Protein 1YRO (pdb70)

Structure (mmCIF, N/CA/C/O backbone):
data_1YRO
#
_entry.id   1YRO
#
_cell.length_a   57.334
_cell.length_b   94.087
_cell.length_c   99.705
_cell.angle_alpha   90.00
_cell.angle_beta   101.64
_cell.angle_gamma   90.00
#
_symmetry.space_group_name_H-M   'P 1 21 1'
#
loop_
_entity.id
_entity.type
_entity.pdbx_description
1 polymer ALPHA-LACTALBUMIN
2 polymer BETA-1,4-GALACTOSYLTRANSFERASE
3 non-polymer 'CALCIUM ION'
4 non-polymer '2-(N-MORPHOLINO)-ETHANESULFONIC ACID'
5 non-polymer 'TETRAETHYLENE GLYCOL'
6 non-polymer "GALACTOSE-URIDINE-5'-DIPHOSPHATE"
7 non-polymer 'MANGANESE (II) ION'
8 non-polymer "URIDINE-5'-DIPHOSPHATE"
9 water water
#
loop_
_atom_site.group_PDB
_atom_site.id
_atom_site.type_symbol
_atom_site.label_atom_id
_atom_site.label_alt_id
_atom_site.label_comp_id
_atom_site.label_asym_id
_atom_site.label_entity_id
_atom_site.label_seq_id
_atom_site.pdbx_PDB_ins_code
_atom_site.Cartn_x
_atom_site.Cartn_y
_atom_site.Cartn_z
_atom_site.occupancy
_atom_site.B_iso_or_equiv
_atom_site.auth_seq_id
_atom_site.auth_comp_id
_atom_site.auth_asym_id
_atom_site.auth_atom_id
_atom_site.pdbx_PDB_model_num
ATOM 1 N N . THR A 1 1 ? 17.395 -9.871 12.066 1.00 31.14 1 THR A N 1
ATOM 2 C CA . THR A 1 1 ? 18.024 -8.520 12.128 1.00 30.97 1 THR A CA 1
ATOM 3 C C . THR A 1 1 ? 16.893 -7.503 12.093 1.00 31.24 1 THR A C 1
ATOM 4 O O . THR A 1 1 ? 15.975 -7.635 11.288 1.00 26.64 1 THR A O 1
ATOM 8 N N . GLU A 1 2 ? 16.949 -6.504 12.972 1.00 31.82 2 GLU A N 1
ATOM 9 C CA . GLU A 1 2 ? 15.913 -5.469 12.981 1.00 34.06 2 GLU A CA 1
ATOM 10 C C . GLU A 1 2 ? 16.298 -4.467 11.904 1.00 33.75 2 GLU A C 1
ATOM 11 O O . GLU A 1 2 ? 17.294 -3.769 12.029 1.00 34.84 2 GLU A O 1
ATOM 17 N N . LEU A 1 3 ? 15.528 -4.410 10.825 1.00 32.01 3 LEU A N 1
ATOM 18 C CA . LEU A 1 3 ? 15.847 -3.509 9.722 1.00 31.62 3 LEU A CA 1
ATOM 19 C C . LEU A 1 3 ? 15.265 -2.125 9.943 1.00 30.92 3 LEU A C 1
ATOM 20 O O . LEU A 1 3 ? 14.550 -1.897 10.912 1.00 31.69 3 LEU A O 1
ATOM 25 N N . THR A 1 4 ? 15.582 -1.210 9.044 1.00 31.56 4 THR A N 1
ATOM 26 C CA . THR A 1 4 ? 15.058 0.152 9.136 1.00 32.80 4 THR A CA 1
ATOM 27 C C . THR A 1 4 ? 13.939 0.261 8.110 1.00 32.01 4 THR A C 1
ATOM 28 O O . THR A 1 4 ? 13.850 -0.561 7.190 1.00 31.96 4 THR A O 1
ATOM 32 N N . LYS A 1 5 ? 13.099 1.283 8.260 1.00 30.33 5 LYS A N 1
ATOM 33 C CA . LYS A 1 5 ? 12.013 1.501 7.332 1.00 29.47 5 LYS A CA 1
ATOM 34 C C . LYS A 1 5 ? 12.560 1.596 5.910 1.00 29.24 5 LYS A C 1
ATOM 35 O O . LYS A 1 5 ? 12.004 1.010 4.974 1.00 27.81 5 LYS A O 1
ATOM 41 N N . CYS A 1 6 ? 13.649 2.338 5.735 1.00 27.90 6 CYS A N 1
ATOM 42 C CA . CYS A 1 6 ? 14.218 2.475 4.415 1.00 29.72 6 CYS A CA 1
ATOM 43 C C . CYS A 1 6 ? 14.892 1.219 3.893 1.00 28.18 6 CYS A C 1
ATOM 44 O O . CYS A 1 6 ? 14.933 0.978 2.698 1.00 28.46 6 CYS A O 1
ATOM 47 N N . LYS A 1 7 ? 15.474 0.444 4.789 1.00 29.49 7 LYS A N 1
ATOM 48 C CA . LYS A 1 7 ? 16.127 -0.775 4.345 1.00 30.51 7 LYS A CA 1
ATOM 49 C C . LYS A 1 7 ? 15.014 -1.693 3.830 1.00 27.20 7 LYS A C 1
ATOM 50 O O . LYS A 1 7 ? 15.129 -2.316 2.781 1.00 25.43 7 LYS A O 1
ATOM 56 N N . VAL A 1 8 ? 13.910 -1.728 4.560 1.00 27.55 8 VAL A N 1
ATOM 57 C CA . VAL A 1 8 ? 12.770 -2.548 4.164 1.00 26.27 8 VAL A CA 1
ATOM 58 C C . VAL A 1 8 ? 12.161 -2.032 2.855 1.00 27.02 8 VAL A C 1
ATOM 59 O O . VAL A 1 8 ? 11.995 -2.781 1.877 1.00 27.32 8 VAL A O 1
ATOM 63 N N . SER A 1 9 ? 11.835 -0.741 2.810 1.00 27.64 9 SER A N 1
ATOM 64 C CA . SER A 1 9 ? 11.261 -0.179 1.601 1.00 27.99 9 SER A CA 1
ATOM 65 C C . SER A 1 9 ? 12.108 -0.475 0.366 1.00 30.05 9 SER A C 1
ATOM 66 O O . SER A 1 9 ? 11.576 -0.806 -0.697 1.00 28.48 9 SER A O 1
ATOM 69 N N . HIS A 1 10 ? 13.425 -0.346 0.479 1.00 31.17 10 HIS A N 1
ATOM 70 C CA . HIS A 1 10 ? 14.244 -0.612 -0.698 1.00 35.27 10 HIS A CA 1
ATOM 71 C C . HIS A 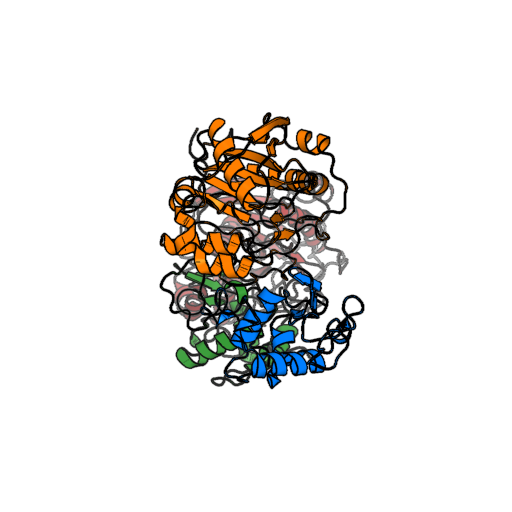1 10 ? 14.196 -2.080 -1.079 1.00 34.50 10 HIS A C 1
ATOM 72 O O . HIS A 1 10 ? 14.072 -2.417 -2.257 1.00 35.03 10 HIS A O 1
ATOM 79 N N . ALA A 1 11 ? 14.263 -2.947 -0.078 1.00 35.08 11 ALA A N 1
ATOM 80 C CA . ALA A 1 11 ? 14.225 -4.393 -0.318 1.00 35.59 11 ALA A CA 1
ATOM 81 C C . ALA A 1 11 ? 12.922 -4.860 -0.961 1.00 35.80 11 ALA A C 1
ATOM 82 O O . ALA A 1 11 ? 12.923 -5.786 -1.784 1.00 35.70 11 ALA A O 1
ATOM 84 N N . ILE A 1 12 ? 11.805 -4.219 -0.619 1.00 35.80 12 ILE A N 1
ATOM 85 C CA . ILE A 1 12 ? 10.531 -4.646 -1.176 1.00 35.06 12 ILE A CA 1
ATOM 86 C C . ILE A 1 12 ? 9.978 -3.795 -2.293 1.00 37.90 12 ILE A C 1
ATOM 87 O O . ILE A 1 12 ? 8.795 -3.927 -2.638 1.00 35.00 12 ILE A O 1
ATOM 92 N N . LYS A 1 13 ? 10.820 -2.928 -2.863 1.00 40.41 13 LYS A N 1
ATOM 93 C CA . LYS A 1 13 ? 10.397 -2.053 -3.964 1.00 44.22 13 LYS A CA 1
ATOM 94 C C . LYS A 1 13 ? 9.509 -2.801 -4.939 1.00 44.04 13 LYS A C 1
ATOM 95 O O . LYS A 1 13 ? 8.473 -2.295 -5.338 1.00 44.77 13 LYS A O 1
ATOM 101 N N . ASP A 1 14 ? 9.952 -3.996 -5.331 1.00 46.47 14 ASP A N 1
ATOM 102 C CA . ASP A 1 14 ? 9.240 -4.850 -6.282 1.00 48.16 14 ASP A CA 1
ATOM 103 C C . ASP A 1 14 ? 7.741 -4.882 -6.008 1.00 48.65 14 ASP A C 1
ATOM 104 O O . ASP A 1 14 ? 6.936 -4.641 -6.905 1.00 50.12 14 ASP A O 1
ATOM 109 N N . ILE A 1 15 ? 7.389 -5.160 -4.754 1.00 47.39 15 ILE A N 1
ATOM 110 C CA . ILE A 1 15 ? 6.008 -5.289 -4.282 1.00 45.02 15 ILE A CA 1
ATOM 111 C C . ILE A 1 15 ? 5.099 -4.049 -4.387 1.00 43.12 15 ILE A C 1
ATOM 112 O O . ILE A 1 15 ? 3.882 -4.159 -4.283 1.00 43.20 15 ILE A O 1
ATOM 117 N N . ASP A 1 16 ? 5.679 -2.875 -4.611 1.00 41.87 16 ASP A N 1
ATOM 118 C CA . ASP A 1 16 ? 4.909 -1.633 -4.684 1.00 40.48 16 ASP A CA 1
ATOM 119 C C . ASP A 1 16 ? 3.764 -1.585 -5.696 1.00 41.03 16 ASP A C 1
ATOM 120 O O . ASP A 1 16 ? 3.972 -1.710 -6.898 1.00 41.55 16 ASP A O 1
ATOM 125 N N . GLY A 1 17 ? 2.545 -1.387 -5.201 1.00 39.65 17 GLY A N 1
ATOM 126 C CA . GLY A 1 17 ? 1.390 -1.315 -6.079 1.00 39.56 17 GLY A CA 1
ATOM 127 C C . GLY A 1 17 ? 0.763 -2.666 -6.383 1.00 38.97 17 GLY A C 1
ATOM 128 O O . GLY A 1 17 ? -0.357 -2.739 -6.904 1.00 39.65 17 GLY A O 1
ATOM 129 N N . TYR A 1 18 ? 1.478 -3.736 -6.061 1.00 37.79 18 TYR A N 1
ATOM 130 C CA . TYR A 1 18 ? 0.965 -5.073 -6.313 1.00 37.55 18 TYR A CA 1
ATOM 131 C C . TYR A 1 18 ? -0.349 -5.289 -5.569 1.00 37.10 18 TYR A C 1
ATOM 132 O O . TYR A 1 18 ? -0.464 -5.006 -4.366 1.00 34.63 18 TYR A O 1
ATOM 141 N N . GLN A 1 19 ? -1.350 -5.768 -6.302 1.00 37.39 19 GLN A N 1
ATOM 142 C CA . GLN A 1 19 ? -2.661 -6.010 -5.724 1.00 37.51 19 GLN A CA 1
ATOM 143 C C . GLN A 1 19 ? -3.195 -4.692 -5.130 1.00 36.91 19 GLN A C 1
ATOM 144 O O . GLN A 1 19 ? -4.054 -4.684 -4.248 1.00 36.61 19 GLN A O 1
ATOM 150 N N . GLY A 1 20 ? -2.665 -3.569 -5.613 1.00 36.00 20 GLY A N 1
ATOM 151 C CA . GLY A 1 20 ? -3.136 -2.273 -5.151 1.00 34.96 20 GLY A CA 1
ATOM 152 C C . GLY A 1 20 ? -2.606 -1.725 -3.828 1.00 34.67 20 GLY A C 1
ATOM 153 O O . GLY A 1 20 ? -3.105 -0.715 -3.334 1.00 36.13 20 GLY A O 1
ATOM 154 N N . ILE A 1 21 ? -1.601 -2.369 -3.254 1.00 31.03 21 ILE A N 1
ATOM 155 C CA . ILE A 1 21 ? -1.020 -1.921 -1.979 1.00 28.53 21 ILE A CA 1
ATOM 156 C C . ILE A 1 21 ? 0.295 -1.202 -2.258 1.00 27.42 21 ILE A C 1
ATOM 157 O O . ILE A 1 21 ? 1.197 -1.778 -2.871 1.00 26.86 21 ILE A O 1
ATOM 162 N N . SER A 1 22 ? 0.397 0.049 -1.816 1.00 25.65 22 SER A N 1
ATOM 163 C CA . SER A 1 22 ? 1.602 0.850 -2.018 1.00 26.21 22 SER A CA 1
ATOM 164 C C . SER A 1 22 ? 2.721 0.487 -1.044 1.00 26.64 22 SER A C 1
ATOM 165 O O . SER A 1 22 ? 2.511 -0.216 -0.056 1.00 25.01 22 SER A O 1
ATOM 168 N N . LEU A 1 23 ? 3.904 1.022 -1.322 1.00 27.41 23 LEU A N 1
ATOM 169 C CA . LEU A 1 23 ? 5.074 0.812 -0.487 1.00 28.04 23 LEU A CA 1
ATOM 170 C C . LEU A 1 23 ? 4.852 1.499 0.854 1.00 27.68 23 LEU A C 1
ATOM 171 O O . LEU A 1 23 ? 5.299 1.021 1.911 1.00 26.56 23 LEU A O 1
ATOM 176 N N . LEU A 1 24 ? 4.190 2.654 0.800 1.00 25.86 24 LEU A N 1
ATOM 177 C CA . LEU A 1 24 ? 3.901 3.401 2.013 1.00 24.63 24 LEU A CA 1
ATOM 178 C C . LEU A 1 24 ? 3.069 2.524 2.931 1.00 23.71 24 LEU A C 1
ATOM 179 O O . LEU A 1 24 ? 3.328 2.427 4.139 1.00 22.89 24 LEU A O 1
ATOM 184 N N . GLU A 1 25 ? 2.049 1.883 2.367 1.00 22.94 25 GLU A N 1
ATOM 185 C CA . GLU A 1 25 ? 1.202 1.008 3.170 1.00 22.12 25 GLU A CA 1
ATOM 186 C C . GLU A 1 25 ? 1.984 -0.203 3.701 1.00 21.53 25 GLU A C 1
ATOM 187 O O . GLU A 1 25 ? 1.777 -0.645 4.839 1.00 19.86 25 GLU A O 1
ATOM 193 N N . TRP A 1 26 ? 2.873 -0.750 2.882 1.00 20.87 26 TRP A N 1
ATOM 194 C CA . TRP A 1 26 ? 3.657 -1.906 3.341 1.00 20.28 26 TRP A CA 1
ATOM 195 C C . TRP A 1 26 ? 4.628 -1.505 4.449 1.00 19.41 26 TRP A C 1
ATOM 196 O O . TRP A 1 26 ? 4.793 -2.236 5.428 1.00 18.73 26 TRP A O 1
ATOM 207 N N . ALA A 1 27 ? 5.265 -0.348 4.321 1.00 19.40 27 ALA A N 1
ATOM 208 C CA . ALA A 1 27 ? 6.198 0.070 5.377 1.00 21.93 27 ALA A CA 1
ATOM 209 C C . ALA A 1 27 ? 5.451 0.116 6.721 1.00 22.51 27 ALA A C 1
ATOM 210 O O . ALA A 1 27 ? 5.966 -0.312 7.752 1.00 20.89 27 ALA A O 1
ATOM 212 N N . CYS A 1 28 ? 4.221 0.634 6.697 1.00 22.44 28 CYS A N 1
ATOM 213 C CA . CYS A 1 28 ? 3.393 0.735 7.898 1.00 21.83 28 CYS A CA 1
ATOM 214 C C . CYS A 1 28 ? 2.988 -0.659 8.388 1.00 20.95 28 CYS A C 1
ATOM 215 O O . CYS A 1 28 ? 3.153 -1.006 9.556 1.00 20.51 28 CYS A O 1
ATOM 218 N N . VAL A 1 29 ? 2.449 -1.467 7.482 1.00 19.85 29 VAL A N 1
ATOM 219 C CA . VAL A 1 29 ? 2.016 -2.793 7.845 1.00 18.54 29 VAL A CA 1
ATOM 220 C C . VAL A 1 29 ? 3.176 -3.607 8.448 1.00 19.15 29 VAL A C 1
ATOM 221 O O . VAL A 1 29 ? 3.019 -4.236 9.496 1.00 19.42 29 VAL A O 1
ATOM 225 N N . LEU A 1 30 ? 4.328 -3.581 7.791 1.00 18.91 30 LEU A N 1
ATOM 226 C CA . LEU A 1 30 ? 5.430 -4.402 8.287 1.00 18.77 30 LEU A CA 1
ATOM 227 C C . LEU A 1 30 ? 5.929 -3.896 9.619 1.00 20.63 30 LEU A C 1
ATOM 228 O O . LEU A 1 30 ? 6.328 -4.699 10.467 1.00 20.41 30 LEU A O 1
ATOM 233 N N . PHE A 1 31 ? 5.909 -2.579 9.837 1.00 20.05 31 PHE A N 1
ATOM 234 C CA . PHE A 1 31 ? 6.376 -2.131 11.150 1.00 20.01 31 PHE A CA 1
ATOM 235 C C . PHE A 1 31 ? 5.476 -2.719 12.233 1.00 20.95 31 PHE A C 1
ATOM 236 O O . PHE A 1 31 ? 5.954 -3.277 13.234 1.00 19.20 31 PHE A O 1
ATOM 244 N N . HIS A 1 32 ? 4.161 -2.599 12.075 1.00 19.95 32 HIS A N 1
ATOM 245 C CA . HIS A 1 32 ? 3.277 -3.140 13.114 1.00 20.01 32 HIS A CA 1
ATOM 246 C C . HIS A 1 32 ? 3.232 -4.653 13.158 1.00 21.52 32 HIS A C 1
ATOM 247 O O . HIS A 1 32 ? 2.914 -5.234 14.182 1.00 21.64 32 HIS A O 1
ATOM 254 N N . THR A 1 33 ? 3.545 -5.292 12.041 1.00 19.36 33 THR A N 1
ATOM 255 C CA . THR A 1 33 ? 3.460 -6.737 11.981 1.00 19.57 33 THR A CA 1
ATOM 256 C C . THR A 1 33 ? 4.649 -7.445 12.642 1.00 17.07 33 THR A C 1
ATOM 257 O O . THR A 1 33 ? 4.467 -8.392 13.402 1.00 21.29 33 THR A O 1
ATOM 261 N N . SER A 1 34 ? 5.845 -6.944 12.401 1.00 20.57 34 SER A N 1
ATOM 262 C CA . SER A 1 34 ? 7.052 -7.603 12.938 1.00 20.52 34 SER A CA 1
ATOM 263 C C . SER A 1 34 ? 8.086 -6.642 13.509 1.00 22.88 34 SER A C 1
ATOM 264 O O . SER A 1 34 ? 9.165 -7.087 13.927 1.00 22.14 34 SER A O 1
ATOM 267 N N . GLY A 1 35 ? 7.794 -5.334 13.500 1.00 22.85 35 GLY A N 1
ATOM 268 C CA . GLY A 1 35 ? 8.782 -4.375 13.996 1.00 22.97 35 GLY A CA 1
ATOM 269 C C . GLY A 1 35 ? 10.024 -4.378 13.117 1.00 25.42 35 GLY A C 1
ATOM 270 O O . GLY A 1 35 ? 11.117 -3.997 13.554 1.00 24.64 35 GLY A O 1
ATOM 271 N N . TYR A 1 36 ? 9.832 -4.777 11.854 1.00 23.49 36 TYR A N 1
ATOM 272 C CA . TYR A 1 36 ? 10.885 -4.887 10.852 1.00 24.21 36 TYR A CA 1
ATOM 273 C C . TYR A 1 36 ? 11.951 -5.921 11.258 1.00 22.90 36 TYR A C 1
ATOM 274 O O . TYR A 1 36 ? 13.078 -5.881 10.756 1.00 23.66 36 TYR A O 1
ATOM 283 N N . ASP A 1 37 ? 11.594 -6.837 12.147 1.00 22.10 37 ASP A N 1
ATOM 284 C CA . ASP A 1 37 ? 12.537 -7.858 12.606 1.00 21.41 37 ASP A CA 1
ATOM 285 C C . ASP A 1 37 ? 12.454 -9.096 11.705 1.00 22.02 37 ASP A C 1
ATOM 286 O O . ASP A 1 37 ? 11.484 -9.835 11.770 1.00 19.79 37 ASP A O 1
ATOM 291 N N . THR A 1 38 ? 13.468 -9.311 10.862 1.00 22.10 38 THR A N 1
ATOM 292 C CA . THR A 1 38 ? 13.447 -10.454 9.946 1.00 21.14 38 THR A CA 1
ATOM 293 C C . THR A 1 38 ? 13.426 -11.793 10.685 1.00 21.88 38 THR A C 1
ATOM 294 O O . THR A 1 38 ? 13.145 -12.811 10.083 1.00 21.45 38 THR A O 1
ATOM 298 N N .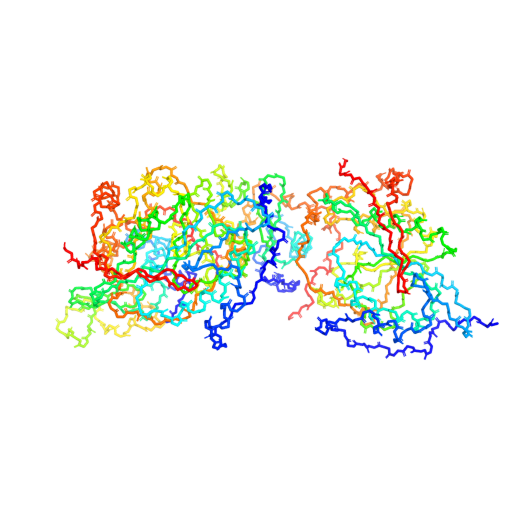 GLN A 1 39 ? 13.715 -11.783 11.987 1.00 21.78 39 GLN A N 1
ATOM 299 C CA . GLN A 1 39 ? 13.727 -13.008 12.791 1.00 22.88 39 GLN A CA 1
ATOM 300 C C . GLN A 1 39 ? 12.525 -13.167 13.693 1.00 23.13 39 GLN A C 1
ATOM 301 O O . GLN A 1 39 ? 12.493 -14.057 14.533 1.00 21.83 39 GLN A O 1
ATOM 307 N N . ALA A 1 40 ? 11.521 -12.315 13.530 1.00 21.30 40 ALA A N 1
ATOM 308 C CA . ALA A 1 40 ? 10.350 -12.416 14.378 1.00 22.98 40 ALA A CA 1
ATOM 309 C C . ALA A 1 40 ? 9.629 -13.767 14.292 1.00 22.82 40 ALA A C 1
ATOM 310 O O . ALA A 1 40 ? 9.417 -14.311 13.207 1.00 21.02 40 ALA A O 1
ATOM 312 N N . VAL A 1 41 ? 9.245 -14.293 15.446 1.00 21.99 41 VAL A N 1
ATOM 313 C CA . VAL A 1 41 ? 8.519 -15.552 15.492 1.00 24.75 41 VAL A CA 1
ATOM 314 C C . VAL A 1 41 ? 7.422 -15.384 16.498 1.00 25.72 41 VAL A C 1
ATOM 315 O O . VAL A 1 41 ? 7.688 -15.157 17.682 1.00 25.85 41 VAL A O 1
ATOM 319 N N . VAL A 1 42 ? 6.182 -15.514 16.048 1.00 26.78 42 VAL A N 1
ATOM 320 C CA . VAL A 1 42 ? 5.063 -15.306 16.945 1.00 29.72 42 VAL A CA 1
ATOM 321 C C . VAL A 1 42 ? 3.996 -16.364 16.817 1.00 32.59 42 VAL A C 1
ATOM 322 O O . VAL A 1 42 ? 3.674 -16.801 15.707 1.00 33.35 42 VAL A O 1
ATOM 326 N N . ASN A 1 43 ? 3.446 -16.785 17.950 1.00 34.08 43 ASN A N 1
ATOM 327 C CA . ASN A 1 43 ? 2.380 -17.757 17.905 1.00 37.81 43 ASN A CA 1
ATOM 328 C C . ASN A 1 43 ? 1.024 -17.093 17.760 1.00 40.42 43 ASN A C 1
ATOM 329 O O . ASN A 1 43 ? 0.805 -15.963 18.237 1.00 38.74 43 ASN A O 1
ATOM 334 N N . ASP A 1 44 ? 0.127 -17.799 17.077 1.00 42.74 44 ASP A N 1
ATOM 335 C CA . ASP A 1 44 ? -1.229 -17.340 16.830 1.00 47.91 44 ASP A CA 1
ATOM 336 C C . ASP A 1 44 ? -2.144 -18.567 16.900 1.00 50.68 44 ASP A C 1
ATOM 337 O O . ASP A 1 44 ? -2.250 -19.329 15.927 1.00 49.20 44 ASP A O 1
ATOM 342 N N . ASN A 1 45 ? -2.797 -18.742 18.053 1.00 52.81 45 ASN A N 1
ATOM 343 C CA . ASN A 1 45 ? -3.709 -19.875 18.330 1.00 53.17 45 ASN A CA 1
ATOM 344 C C . ASN A 1 45 ? -3.477 -21.202 17.569 1.00 51.04 45 ASN A C 1
ATOM 345 O O . ASN A 1 45 ? -4.202 -21.548 16.625 1.00 51.48 45 ASN A O 1
ATOM 350 N N . GLY A 1 46 ? -2.463 -21.953 18.000 1.00 47.94 46 GLY A N 1
ATOM 351 C CA . GLY A 1 46 ? -2.172 -23.228 17.368 1.00 43.15 46 GLY A CA 1
ATOM 352 C C . GLY A 1 46 ? -1.208 -23.207 16.186 1.00 40.86 46 GLY A C 1
ATOM 353 O O . GLY A 1 46 ? -0.818 -24.258 15.683 1.00 39.97 46 GLY A O 1
ATOM 354 N N . SER A 1 47 ? -0.817 -22.027 15.717 1.00 36.01 47 SER A N 1
ATOM 355 C CA . SER A 1 47 ? 0.126 -21.990 14.605 1.00 32.03 47 SER A CA 1
ATOM 356 C C . SER A 1 47 ? 1.213 -20.954 14.872 1.00 29.25 47 SER A C 1
ATOM 357 O O . SER A 1 47 ? 1.166 -20.236 15.882 1.00 27.95 47 SER A O 1
ATOM 360 N N . THR A 1 48 ? 2.180 -20.854 13.970 1.00 25.35 48 THR A N 1
ATOM 361 C CA . THR A 1 48 ? 3.264 -19.910 14.172 1.00 22.93 48 THR A CA 1
ATOM 362 C C . THR A 1 48 ? 3.530 -19.047 12.965 1.00 21.50 48 THR A C 1
ATOM 363 O O . THR A 1 48 ? 3.476 -19.533 11.849 1.00 20.53 48 THR A O 1
ATOM 367 N N . GLU A 1 49 ? 3.843 -17.771 13.199 1.00 20.21 49 GLU A N 1
ATOM 368 C CA . GLU A 1 49 ? 4.093 -16.830 12.100 1.00 21.85 49 GLU A CA 1
ATOM 369 C C . GLU A 1 49 ? 5.544 -16.370 12.094 1.00 21.25 49 GLU A C 1
ATOM 370 O O . GLU A 1 49 ? 6.133 -16.051 13.146 1.00 21.81 49 GLU A O 1
ATOM 376 N N . TYR A 1 50 ? 6.086 -16.316 10.885 1.00 19.19 50 TYR A N 1
ATOM 377 C CA . TYR A 1 50 ? 7.510 -16.054 10.659 1.00 20.08 50 TYR A CA 1
ATOM 378 C C . TYR A 1 50 ? 8.009 -14.861 9.879 1.00 18.20 50 TYR A C 1
ATOM 379 O O . TYR A 1 50 ? 7.530 -14.552 8.782 1.00 16.98 50 TYR A O 1
ATOM 388 N N . GLY A 1 51 ? 9.046 -14.244 10.440 1.00 18.80 51 GLY A N 1
ATOM 389 C CA . GLY A 1 51 ? 9.724 -13.159 9.773 1.00 17.86 51 GLY A CA 1
ATOM 390 C C . GLY A 1 51 ? 9.063 -11.823 9.603 1.00 18.73 51 GLY A C 1
ATOM 391 O O . GLY A 1 51 ? 8.056 -11.532 10.225 1.00 20.43 51 GLY A O 1
ATOM 392 N N . LEU A 1 52 ? 9.684 -11.020 8.745 1.00 17.17 52 LEU A N 1
ATOM 393 C CA . LEU A 1 52 ? 9.242 -9.666 8.437 1.00 19.44 52 LEU A CA 1
ATOM 394 C C . LEU A 1 52 ? 7.757 -9.595 8.107 1.00 19.15 52 LEU A C 1
ATOM 395 O O . LEU A 1 52 ? 7.048 -8.682 8.534 1.00 19.46 52 LEU A O 1
ATOM 400 N N . PHE A 1 53 ? 7.289 -10.568 7.339 1.00 16.72 53 PHE A N 1
ATOM 401 C CA . PHE A 1 53 ? 5.872 -10.572 6.934 1.00 18.58 53 PHE A CA 1
ATOM 402 C C . PHE A 1 53 ? 4.935 -11.388 7.825 1.00 17.37 53 PHE A C 1
ATOM 403 O O . PHE A 1 53 ? 3.715 -11.372 7.603 1.00 18.57 53 PHE A O 1
ATOM 411 N N . GLN A 1 54 ? 5.494 -12.077 8.829 1.00 17.34 54 GLN A N 1
ATOM 412 C CA . GLN A 1 54 ? 4.719 -12.943 9.725 1.00 17.98 54 GLN A CA 1
ATOM 413 C C . GLN A 1 54 ? 3.835 -13.899 8.929 1.00 19.30 54 GLN A C 1
ATOM 414 O O . GLN A 1 54 ? 2.610 -13.937 9.081 1.00 16.90 54 GLN A O 1
ATOM 420 N N . ILE A 1 55 ? 4.504 -14.649 8.057 1.00 18.96 55 ILE A N 1
ATOM 421 C CA . ILE A 1 55 ? 3.888 -15.664 7.231 1.00 18.74 55 ILE A CA 1
ATOM 422 C C . ILE A 1 55 ? 3.690 -16.891 8.120 1.00 19.67 55 ILE A C 1
ATOM 423 O O . ILE A 1 55 ? 4.631 -17.392 8.753 1.00 18.74 55 ILE A O 1
ATOM 428 N N . SER A 1 56 ? 2.467 -17.389 8.131 1.00 18.63 56 SER A N 1
ATOM 429 C CA . SER A 1 56 ? 2.054 -18.500 8.981 1.00 18.27 56 SER A CA 1
ATOM 430 C C . SER A 1 56 ? 2.312 -19.922 8.489 1.00 20.55 56 SER A C 1
ATOM 431 O O . SER A 1 56 ? 2.193 -20.192 7.295 1.00 21.75 56 SER A O 1
ATOM 434 N N . ASP A 1 57 ? 2.627 -20.844 9.404 1.00 20.70 57 ASP A N 1
ATOM 435 C CA . ASP A 1 57 ? 2.839 -22.240 9.004 1.00 22.07 57 ASP A CA 1
ATOM 436 C C . ASP A 1 57 ? 1.523 -23.023 8.887 1.00 23.10 57 ASP A C 1
ATOM 437 O O . ASP A 1 57 ? 1.510 -24.218 8.541 1.00 23.29 57 ASP A O 1
ATOM 442 N N . ARG A 1 58 ? 0.416 -22.339 9.163 1.00 23.10 58 ARG A N 1
ATOM 443 C CA . ARG A 1 58 ? -0.898 -22.942 9.078 1.00 24.93 58 ARG A CA 1
ATOM 444 C C . ARG A 1 58 ? -1.183 -23.303 7.612 1.00 26.02 58 ARG A C 1
ATOM 445 O O . ARG A 1 58 ? -1.514 -24.436 7.299 1.00 28.27 58 ARG A O 1
ATOM 453 N N . PHE A 1 59 ? -0.997 -22.364 6.699 1.00 23.61 59 PHE A N 1
ATOM 454 C CA . PHE A 1 59 ? -1.253 -22.658 5.281 1.00 22.03 59 PHE A CA 1
ATOM 455 C C . PHE A 1 59 ? -0.117 -22.321 4.336 1.00 20.60 59 PHE A C 1
ATOM 456 O O . PHE A 1 59 ? -0.052 -22.862 3.238 1.00 20.39 59 PHE A O 1
ATOM 464 N N . TRP A 1 60 ? 0.761 -21.412 4.757 1.00 19.27 60 TRP A N 1
ATOM 465 C CA . TRP A 1 60 ? 1.763 -20.886 3.845 1.00 19.51 60 TRP A CA 1
ATOM 466 C C . TRP A 1 60 ? 3.165 -21.450 3.745 1.00 20.07 60 TRP A C 1
ATOM 467 O O . TRP A 1 60 ? 3.702 -21.545 2.646 1.00 19.58 60 TRP A O 1
ATOM 478 N N . CYS A 1 61 ? 3.768 -21.801 4.868 1.00 22.17 61 CYS A N 1
ATOM 479 C CA . CYS A 1 61 ? 5.119 -22.358 4.824 1.00 23.23 61 CYS A CA 1
ATOM 480 C C . CYS A 1 61 ? 5.113 -23.626 5.653 1.00 23.14 61 CYS A C 1
ATOM 481 O O . CYS A 1 61 ? 4.177 -23.881 6.406 1.00 23.88 61 CYS A O 1
ATOM 484 N N . LYS A 1 62 ? 6.132 -24.445 5.458 1.00 24.19 62 LYS A N 1
ATOM 485 C CA . LYS A 1 62 ? 6.248 -25.708 6.163 1.00 25.61 62 LYS A CA 1
ATOM 486 C C . LYS A 1 62 ? 7.203 -25.585 7.332 1.00 26.69 62 LYS A C 1
ATOM 487 O O . LYS A 1 62 ? 8.368 -25.220 7.147 1.00 27.15 62 LYS A O 1
ATOM 493 N N . SER A 1 63 ? 6.708 -25.873 8.529 1.00 28.37 63 SER A N 1
ATOM 494 C CA . SER A 1 63 ? 7.540 -25.839 9.722 1.00 33.38 63 SER A CA 1
ATOM 495 C C . SER A 1 63 ? 7.688 -27.289 10.174 1.00 37.12 63 SER A C 1
ATOM 496 O O . SER A 1 63 ? 7.031 -28.186 9.634 1.00 35.34 63 SER A O 1
ATOM 499 N N . SER A 1 64 ? 8.542 -27.518 11.167 1.00 42.04 64 SER A N 1
ATOM 500 C CA . SER A 1 64 ? 8.745 -28.874 11.685 1.00 45.99 64 SER A CA 1
ATOM 501 C C . SER A 1 64 ? 7.574 -29.261 12.586 1.00 48.49 64 SER A C 1
ATOM 502 O O . SER A 1 64 ? 7.232 -30.434 12.701 1.00 48.31 64 SER A O 1
ATOM 505 N N . GLU A 1 65 ? 6.951 -28.260 13.203 1.00 51.56 65 GLU A N 1
ATOM 506 C CA . GLU A 1 65 ? 5.799 -28.466 14.087 1.00 55.17 65 GLU A CA 1
ATOM 507 C C . GLU A 1 65 ? 4.562 -28.938 13.312 1.00 55.87 65 GLU A C 1
ATOM 508 O O . GLU A 1 65 ? 3.758 -29.727 13.817 1.00 55.86 65 GLU A O 1
ATOM 514 N N . PHE A 1 66 ? 4.418 -28.452 12.082 1.00 56.36 66 PHE A N 1
ATOM 515 C CA . PHE A 1 66 ? 3.279 -28.802 11.240 1.00 57.11 66 PHE A CA 1
ATOM 516 C C . PHE A 1 66 ? 3.772 -29.178 9.841 1.00 56.16 66 PHE A C 1
ATOM 517 O O . PHE A 1 66 ? 3.606 -28.420 8.884 1.00 56.12 66 PHE A O 1
ATOM 525 N N . PRO A 1 67 ? 4.378 -30.371 9.706 1.00 55.42 67 PRO A N 1
ATOM 526 C CA . PRO A 1 67 ? 4.912 -30.864 8.429 1.00 54.24 67 PRO A CA 1
ATOM 527 C C . PRO A 1 67 ? 3.843 -31.040 7.355 1.00 52.74 67 PRO A C 1
ATOM 528 O O . PRO A 1 67 ? 4.120 -30.888 6.165 1.00 51.97 67 PRO A O 1
ATOM 532 N N . GLU A 1 68 ? 2.629 -31.369 7.791 1.00 51.42 68 GLU A N 1
ATOM 533 C CA . GLU A 1 68 ? 1.505 -31.593 6.888 1.00 50.48 68 GLU A CA 1
ATOM 534 C C . GLU A 1 68 ? 0.850 -30.300 6.353 1.00 46.89 68 GLU A C 1
ATOM 535 O O . GLU A 1 68 ? -0.179 -30.365 5.671 1.00 46.52 68 GLU A O 1
ATOM 541 N N . SER A 1 69 ? 1.431 -29.141 6.670 1.00 41.57 69 SER A N 1
ATOM 542 C CA . SER A 1 69 ? 0.910 -27.850 6.202 1.00 37.85 69 SER A CA 1
ATOM 543 C C . SER A 1 69 ? 0.661 -27.886 4.694 1.00 34.44 69 SER A C 1
ATOM 544 O O . SER A 1 69 ? 1.306 -28.626 3.954 1.00 32.34 69 SER A O 1
ATOM 547 N N . GLU A 1 70 ? -0.281 -27.071 4.250 1.00 31.65 70 GLU A N 1
ATOM 548 C CA . GLU A 1 70 ? -0.583 -26.968 2.840 1.00 30.65 70 GLU A CA 1
ATOM 549 C C . GLU A 1 70 ? 0.715 -26.425 2.201 1.00 27.80 70 GLU A C 1
ATOM 550 O O . GLU A 1 70 ? 1.049 -26.753 1.069 1.00 24.73 70 GLU A O 1
ATOM 556 N N . ASN A 1 71 ? 1.453 -25.603 2.941 1.00 24.37 71 ASN A N 1
ATOM 557 C CA . ASN A 1 71 ? 2.722 -25.058 2.425 1.00 23.45 71 ASN A CA 1
ATOM 558 C C . ASN A 1 71 ? 2.515 -24.444 1.048 1.00 23.67 71 ASN A C 1
ATOM 559 O O . ASN A 1 71 ? 3.237 -24.767 0.089 1.00 22.72 71 ASN A O 1
ATOM 564 N N . ILE A 1 72 ? 1.523 -23.566 0.941 1.00 22.44 72 ILE A N 1
ATOM 565 C CA . ILE A 1 72 ? 1.223 -22.917 -0.336 1.00 22.15 72 ILE A CA 1
ATOM 566 C C . ILE A 1 72 ? 2.426 -22.196 -0.948 1.00 23.66 72 ILE A C 1
ATOM 567 O O . ILE A 1 72 ? 2.604 -22.179 -2.169 1.00 22.39 72 ILE A O 1
ATOM 572 N N . CYS A 1 73 ? 3.269 -21.597 -0.112 1.00 21.98 73 CYS A N 1
ATOM 573 C CA . CYS A 1 73 ? 4.430 -20.917 -0.668 1.00 22.01 73 CYS A CA 1
ATOM 574 C C . CYS A 1 73 ? 5.543 -21.863 -1.115 1.00 22.88 73 CYS A C 1
ATOM 575 O O . CYS A 1 73 ? 6.461 -21.444 -1.824 1.00 22.79 73 CYS A O 1
ATOM 578 N N . GLY A 1 74 ? 5.456 -23.128 -0.706 1.00 23.36 74 GLY A N 1
ATOM 579 C CA . GLY A 1 74 ? 6.445 -24.123 -1.111 1.00 23.69 74 GLY A CA 1
ATOM 580 C C . GLY A 1 74 ? 7.810 -23.793 -0.540 1.00 25.93 74 GLY A C 1
ATOM 581 O O . GLY A 1 74 ? 8.840 -23.779 -1.242 1.00 26.79 74 GLY A O 1
ATOM 582 N N . ILE A 1 75 ? 7.833 -23.540 0.757 1.00 25.20 75 ILE A N 1
ATOM 583 C CA . ILE A 1 75 ? 9.087 -23.135 1.373 1.00 25.75 75 ILE A CA 1
ATOM 584 C C . ILE A 1 75 ? 9.142 -23.486 2.843 1.00 24.57 75 ILE A C 1
ATOM 585 O O . ILE A 1 75 ? 8.118 -23.563 3.514 1.00 24.72 75 ILE A O 1
ATOM 590 N N . SER A 1 76 ? 10.351 -23.716 3.343 1.00 25.01 76 SER A N 1
ATOM 591 C CA . SER A 1 76 ? 10.511 -23.996 4.752 1.00 22.85 76 SER A CA 1
ATOM 592 C C . SER A 1 76 ? 10.326 -22.668 5.443 1.00 22.01 76 SER A C 1
ATOM 593 O O . SER A 1 76 ? 10.822 -21.653 4.965 1.00 22.18 76 SER A O 1
ATOM 596 N N . CYS A 1 77 ? 9.632 -22.674 6.568 1.00 21.41 77 CYS A N 1
ATOM 597 C CA . CYS A 1 77 ? 9.429 -21.444 7.294 1.00 22.00 77 CYS A CA 1
ATOM 598 C C . CYS A 1 77 ? 10.772 -20.844 7.746 1.00 22.58 77 CYS A C 1
ATOM 599 O O . CYS A 1 77 ? 10.847 -19.649 7.994 1.00 20.17 77 CYS A O 1
ATOM 602 N N . ASP A 1 78 ? 11.827 -21.656 7.879 1.00 21.20 78 ASP A N 1
ATOM 603 C CA . ASP A 1 78 ? 13.124 -21.092 8.309 1.00 21.80 78 ASP A CA 1
ATOM 604 C C . ASP A 1 78 ? 13.746 -20.153 7.285 1.00 21.15 78 ASP A C 1
ATOM 605 O O . ASP A 1 78 ? 14.592 -19.326 7.647 1.00 22.35 78 ASP A O 1
ATOM 610 N N . LYS A 1 79 ? 13.353 -20.297 6.019 1.00 19.17 79 LYS A N 1
ATOM 611 C CA . LYS A 1 79 ? 13.832 -19.419 4.949 1.00 20.69 79 LYS A CA 1
ATOM 612 C C . LYS A 1 79 ? 13.251 -18.011 5.134 1.00 20.64 79 LYS A C 1
ATOM 613 O O . LYS A 1 79 ? 13.657 -17.046 4.452 1.00 20.71 79 LYS A O 1
ATOM 619 N N . LEU A 1 80 ? 12.316 -17.900 6.078 1.00 19.37 80 LEU A N 1
ATOM 620 C CA . LEU A 1 80 ? 11.638 -16.626 6.341 1.00 19.94 80 LEU A CA 1
ATOM 621 C C . LEU A 1 80 ? 12.223 -15.940 7.567 1.00 21.07 80 LEU A C 1
ATOM 622 O O . LEU A 1 80 ? 11.685 -14.920 8.035 1.00 21.30 80 LEU A O 1
ATOM 627 N N . LEU A 1 81 ? 13.336 -16.486 8.074 1.00 20.02 81 LEU A N 1
ATOM 628 C CA . LEU A 1 81 ? 13.969 -15.937 9.256 1.00 20.12 81 LEU A CA 1
ATOM 629 C C . LEU A 1 81 ? 15.379 -15.415 8.995 1.00 23.00 81 LEU A C 1
ATOM 630 O O . LEU A 1 81 ? 16.169 -15.283 9.921 1.00 24.12 81 LEU A O 1
ATOM 635 N N . ASP A 1 82 ? 15.702 -15.110 7.748 1.00 25.02 82 ASP A N 1
ATOM 636 C CA . ASP A 1 82 ? 17.036 -14.597 7.446 1.00 24.58 82 ASP A CA 1
ATOM 637 C C . ASP A 1 82 ? 16.920 -13.190 6.864 1.00 26.44 82 ASP A C 1
ATOM 638 O O . ASP A 1 82 ? 15.817 -12.626 6.804 1.00 25.26 82 ASP A O 1
ATOM 643 N N . ASP A 1 83 ? 18.042 -12.615 6.429 1.00 24.10 83 ASP A N 1
ATOM 644 C CA . ASP A 1 83 ? 18.026 -11.263 5.887 1.00 24.88 83 ASP A CA 1
ATOM 645 C C . ASP A 1 83 ? 17.866 -11.148 4.378 1.00 21.92 83 ASP A C 1
ATOM 646 O O . ASP A 1 83 ? 18.003 -10.071 3.821 1.00 23.60 83 ASP A O 1
ATOM 651 N N . GLU A 1 84 ? 17.555 -12.255 3.728 1.00 20.87 84 GLU A N 1
ATOM 652 C CA . GLU A 1 84 ? 17.359 -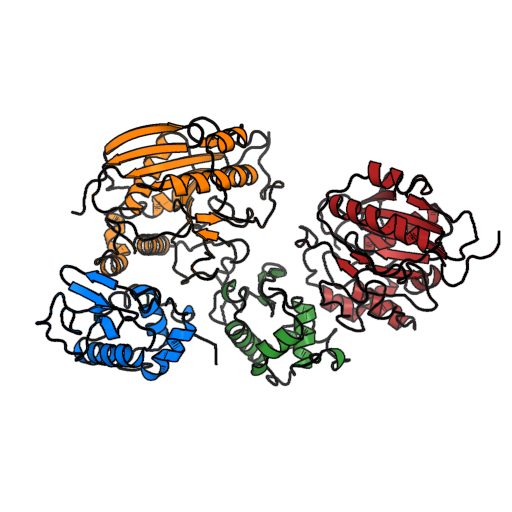12.281 2.279 1.00 20.23 84 GLU A CA 1
ATOM 653 C C . GLU A 1 84 ? 15.840 -12.347 2.123 1.00 21.25 84 GLU A C 1
ATOM 654 O O . GLU A 1 84 ? 15.211 -13.360 2.414 1.00 20.17 84 GLU A O 1
ATOM 660 N N . LEU A 1 85 ? 15.273 -11.236 1.666 1.00 21.89 85 LEU A N 1
ATOM 661 C CA . LEU A 1 85 ? 13.826 -11.088 1.552 1.00 22.27 85 LEU A CA 1
ATOM 662 C C . LEU A 1 85 ? 13.137 -11.511 0.254 1.00 22.63 85 LEU A C 1
ATOM 663 O O . LEU A 1 85 ? 11.914 -11.468 0.182 1.00 21.38 85 LEU A O 1
ATOM 668 N N . ASP A 1 86 ? 13.896 -11.913 -0.763 1.00 21.91 86 ASP A N 1
ATOM 669 C CA . ASP A 1 86 ? 13.271 -12.296 -2.027 1.00 23.67 86 ASP A CA 1
ATOM 670 C C . ASP A 1 86 ? 12.245 -13.417 -1.846 1.00 21.94 86 ASP A C 1
ATOM 671 O O . ASP A 1 86 ? 11.131 -13.324 -2.379 1.00 20.34 86 ASP A O 1
ATOM 676 N N . ASP A 1 87 ? 12.600 -14.477 -1.121 1.00 19.77 87 ASP A N 1
ATOM 677 C CA . ASP A 1 87 ? 11.616 -15.532 -0.942 1.00 20.98 87 ASP A CA 1
ATOM 678 C C . ASP A 1 87 ? 10.457 -15.079 -0.040 1.00 20.64 87 ASP A C 1
ATOM 679 O O . ASP A 1 87 ? 9.278 -15.435 -0.304 1.00 20.01 87 ASP A O 1
ATOM 684 N N . ASP A 1 88 ? 10.755 -14.287 0.991 1.00 18.83 88 ASP A N 1
ATOM 685 C CA . ASP A 1 88 ? 9.658 -13.780 1.857 1.00 19.41 88 ASP A CA 1
ATOM 686 C C . ASP A 1 88 ? 8.659 -12.987 0.994 1.00 19.32 88 ASP A C 1
ATOM 687 O O . ASP A 1 88 ? 7.438 -13.170 1.095 1.00 18.26 88 ASP A O 1
ATOM 692 N N . ILE A 1 89 ? 9.195 -12.130 0.134 1.00 19.30 89 ILE A N 1
ATOM 693 C CA . ILE A 1 89 ? 8.379 -11.284 -0.742 1.00 19.23 89 ILE A CA 1
ATOM 694 C C . ILE A 1 89 ? 7.547 -12.127 -1.707 1.00 19.81 89 ILE A C 1
ATOM 695 O O . ILE A 1 89 ? 6.353 -11.886 -1.889 1.00 19.71 89 ILE A O 1
ATOM 700 N N . ALA A 1 90 ? 8.170 -13.131 -2.322 1.00 19.60 90 ALA A N 1
ATOM 701 C CA . ALA A 1 90 ? 7.454 -13.992 -3.254 1.00 20.60 90 ALA A CA 1
ATOM 702 C C . ALA A 1 90 ? 6.291 -14.654 -2.527 1.00 20.04 90 ALA A C 1
ATOM 703 O O . ALA A 1 90 ? 5.191 -14.769 -3.091 1.00 20.24 90 ALA A O 1
ATOM 705 N N . CYS A 1 91 ? 6.516 -15.101 -1.291 1.00 18.49 91 CYS A N 1
ATOM 706 C CA . CYS A 1 91 ? 5.428 -15.733 -0.543 1.00 20.16 91 CYS A CA 1
ATOM 707 C C . CYS A 1 91 ? 4.311 -14.746 -0.208 1.00 19.83 91 CYS A C 1
ATOM 708 O O . CYS A 1 91 ? 3.123 -15.072 -0.345 1.00 18.29 91 CYS A O 1
ATOM 711 N N . ALA A 1 92 ? 4.700 -13.547 0.221 1.00 18.55 92 ALA A N 1
ATOM 712 C CA . ALA A 1 92 ? 3.729 -12.513 0.585 1.00 19.57 92 ALA A CA 1
ATOM 713 C C . ALA A 1 92 ? 2.852 -12.183 -0.604 1.00 18.58 92 ALA A C 1
ATOM 714 O O . ALA A 1 92 ? 1.664 -11.908 -0.453 1.00 17.39 92 ALA A O 1
ATOM 716 N N . LYS A 1 93 ? 3.446 -12.179 -1.795 1.00 19.20 93 LYS A N 1
ATOM 717 C CA . LYS A 1 93 ? 2.681 -11.875 -2.988 1.00 20.34 93 LYS A CA 1
ATOM 718 C C . LYS A 1 93 ? 1.634 -12.952 -3.242 1.00 21.23 93 LYS A C 1
ATOM 719 O O . LYS A 1 93 ? 0.526 -12.651 -3.703 1.00 20.42 93 LYS A O 1
ATOM 725 N N . LYS A 1 94 ? 1.972 -14.198 -2.932 1.00 20.90 94 LYS A N 1
ATOM 726 C CA . LYS A 1 94 ? 0.991 -15.289 -3.121 1.00 20.64 94 LYS A CA 1
ATOM 727 C C . LYS A 1 94 ? -0.165 -15.069 -2.124 1.00 20.40 94 LYS A C 1
ATOM 728 O O . LYS A 1 94 ? -1.339 -15.231 -2.464 1.00 20.12 94 LYS A O 1
ATOM 734 N N . ILE A 1 95 ? 0.163 -14.698 -0.887 1.00 20.31 95 ILE A N 1
ATOM 735 C CA . ILE A 1 95 ? -0.893 -14.449 0.099 1.00 19.04 95 ILE A CA 1
ATOM 736 C C . ILE A 1 95 ? -1.756 -13.283 -0.367 1.00 22.57 95 ILE A C 1
ATOM 737 O O . ILE A 1 95 ? -3.003 -13.346 -0.296 1.00 21.19 95 ILE A O 1
ATOM 742 N N . LEU A 1 96 ? -1.110 -12.213 -0.829 1.00 20.99 96 LEU A N 1
ATOM 743 C CA . LEU A 1 96 ? -1.867 -11.065 -1.329 1.00 22.93 96 LEU A CA 1
ATOM 744 C C . LEU A 1 96 ? -2.791 -11.464 -2.501 1.00 23.16 96 LEU A C 1
ATOM 745 O O . LEU A 1 96 ? -3.943 -11.020 -2.561 1.00 21.34 96 LEU A O 1
ATOM 750 N N . ALA A 1 97 ? -2.291 -12.286 -3.425 1.00 22.15 97 ALA A N 1
ATOM 751 C CA . ALA A 1 97 ? -3.090 -12.684 -4.582 1.00 23.87 97 ALA A CA 1
ATOM 752 C C . ALA A 1 97 ? -4.228 -13.625 -4.224 1.00 25.61 97 ALA A C 1
ATOM 753 O O . ALA A 1 97 ? -5.319 -13.544 -4.799 1.00 23.99 97 ALA A O 1
ATOM 755 N N . ILE A 1 98 ? -3.969 -14.514 -3.272 1.00 24.82 98 ILE A N 1
ATOM 756 C CA . ILE A 1 98 ? -4.939 -15.519 -2.878 1.00 27.00 98 ILE A CA 1
ATOM 757 C C . ILE A 1 98 ? -5.934 -15.113 -1.809 1.00 28.93 98 ILE A C 1
ATOM 758 O O . ILE A 1 98 ? -7.150 -15.252 -1.997 1.00 29.06 98 ILE A O 1
ATOM 763 N N . LYS A 1 99 ? -5.416 -14.618 -0.689 1.00 26.76 99 LYS A N 1
ATOM 764 C CA . LYS A 1 99 ? -6.243 -14.206 0.430 1.00 27.55 99 LYS A CA 1
ATOM 765 C C . LYS A 1 99 ? -6.469 -12.712 0.416 1.00 27.82 99 LYS A C 1
ATOM 766 O O . LYS A 1 99 ? -7.587 -12.248 0.661 1.00 28.40 99 LYS A O 1
ATOM 772 N N . GLY A 1 100 ? -5.416 -11.948 0.150 1.00 25.05 100 GLY A N 1
ATOM 773 C CA . GLY A 1 100 ? -5.566 -10.509 0.106 1.00 24.36 100 GLY A CA 1
ATOM 774 C C . GLY A 1 100 ? -4.968 -9.836 1.324 1.00 24.22 100 GLY A C 1
ATOM 775 O O . GLY A 1 100 ? -4.545 -10.515 2.269 1.00 22.94 100 GLY A O 1
ATOM 776 N N . ILE A 1 101 ? -4.972 -8.504 1.307 1.00 22.53 101 ILE A N 1
ATOM 777 C CA . ILE A 1 101 ? -4.390 -7.702 2.379 1.00 23.51 101 ILE A CA 1
ATOM 778 C C . ILE A 1 101 ? -4.970 -7.974 3.778 1.00 24.79 101 ILE A C 1
ATOM 779 O O . ILE A 1 101 ? -4.279 -7.759 4.765 1.00 24.03 101 ILE A O 1
ATOM 784 N N . ASP A 1 102 ? -6.200 -8.495 3.860 1.00 24.92 102 ASP A N 1
ATOM 785 C CA . ASP A 1 102 ? -6.834 -8.784 5.152 1.00 25.19 102 ASP A CA 1
ATOM 786 C C . ASP A 1 102 ? -6.012 -9.768 5.980 1.00 23.90 102 ASP A C 1
ATOM 787 O O . ASP A 1 102 ? -6.205 -9.875 7.185 1.00 20.75 102 ASP A O 1
ATOM 792 N N . TYR A 1 103 ? -5.126 -10.509 5.321 1.00 20.79 103 TYR A N 1
ATOM 793 C CA . TYR A 1 103 ? -4.264 -11.436 6.039 1.00 21.19 103 TYR A CA 1
ATOM 794 C C . TYR A 1 103 ? -3.500 -10.642 7.110 1.00 19.31 103 TYR A C 1
ATOM 795 O O . TYR A 1 103 ? -3.348 -11.091 8.226 1.00 19.58 103 TYR A O 1
ATOM 804 N N . TRP A 1 104 ? -3.017 -9.467 6.737 1.00 18.33 104 TRP A N 1
ATOM 805 C CA . TRP A 1 104 ? -2.257 -8.598 7.638 1.00 19.96 104 TRP A CA 1
ATOM 806 C C . TRP A 1 104 ? -3.262 -7.744 8.422 1.00 20.79 104 TRP A C 1
ATOM 807 O O . TRP A 1 104 ? -3.715 -6.693 7.957 1.00 19.21 104 TRP A O 1
ATOM 818 N N . LYS A 1 105 ? -3.611 -8.238 9.603 1.00 21.50 105 LYS A N 1
ATOM 819 C CA . LYS A 1 105 ? -4.574 -7.589 10.467 1.00 22.10 105 LYS A CA 1
ATOM 820 C C . LYS A 1 105 ? -4.244 -6.170 10.861 1.00 21.03 105 LYS A C 1
ATOM 821 O O . LYS A 1 105 ? -5.136 -5.398 11.182 1.00 20.31 105 LYS A O 1
ATOM 827 N N . ALA A 1 106 ? -2.973 -5.804 10.848 1.00 20.02 106 ALA A N 1
ATOM 828 C CA . ALA A 1 106 ? -2.627 -4.444 11.245 1.00 21.60 106 ALA A CA 1
ATOM 829 C C . ALA A 1 106 ? -2.995 -3.391 10.211 1.00 21.75 106 ALA A C 1
ATOM 830 O O . ALA A 1 106 ? -3.120 -2.208 10.537 1.00 21.36 106 ALA A O 1
ATOM 832 N N . TYR A 1 107 ? -3.171 -3.815 8.966 1.00 22.05 107 TYR A N 1
ATOM 833 C CA . TYR A 1 107 ? -3.418 -2.872 7.888 1.00 21.86 107 TYR A CA 1
ATOM 834 C C . TYR A 1 107 ? -4.570 -1.914 8.144 1.00 23.60 107 TYR A C 1
ATOM 835 O O . TYR A 1 107 ? -4.394 -0.694 8.154 1.00 23.70 107 TYR A O 1
ATOM 844 N N . LYS A 1 108 ? -5.746 -2.476 8.371 1.00 24.44 108 LYS A N 1
ATOM 845 C CA . LYS A 1 108 ? -6.921 -1.639 8.581 1.00 27.44 108 LYS A CA 1
ATOM 846 C C . LYS A 1 108 ? -6.807 -0.661 9.750 1.00 25.41 108 LYS A C 1
ATOM 847 O O . LYS A 1 108 ? -6.856 0.553 9.560 1.00 25.17 108 LYS A O 1
ATOM 853 N N . PRO A 1 109 ? -6.610 -1.171 10.972 1.00 25.36 109 PRO A N 1
ATOM 854 C CA . PRO A 1 109 ? -6.515 -0.229 12.090 1.00 25.16 109 PRO A CA 1
ATOM 855 C C . PRO A 1 109 ? -5.362 0.769 12.123 1.00 24.75 109 PRO A C 1
ATOM 856 O O . PRO A 1 109 ? -5.562 1.922 12.513 1.00 23.41 109 PRO A O 1
ATOM 860 N N . MET A 1 110 ? -4.173 0.351 11.685 1.00 21.90 110 MET A N 1
ATOM 861 C CA . MET A 1 110 ? -2.986 1.205 11.756 1.00 22.93 110 MET A CA 1
ATOM 862 C C . MET A 1 110 ? -2.498 1.887 10.485 1.00 21.46 110 MET A C 1
ATOM 863 O O . MET A 1 110 ? -1.682 2.800 10.560 1.00 21.71 110 MET A O 1
ATOM 868 N N . CYS A 1 111 ? -2.962 1.439 9.329 1.00 21.10 111 CYS A N 1
ATOM 869 C CA . CYS A 1 111 ? -2.446 1.985 8.082 1.00 23.22 111 CYS A CA 1
ATOM 870 C C . CYS A 1 111 ? -3.496 2.522 7.113 1.00 26.13 111 CYS A C 1
ATOM 871 O O . CYS A 1 111 ? -3.293 2.449 5.896 1.00 26.21 111 CYS A O 1
ATOM 874 N N . SER A 1 112 ? -4.595 3.053 7.649 1.00 25.68 112 SER A N 1
ATOM 875 C CA . SER A 1 112 ? -5.665 3.596 6.826 1.00 28.71 112 SER A CA 1
ATOM 876 C C . SER A 1 112 ? -5.546 5.099 6.697 1.00 29.68 112 SER A C 1
ATOM 877 O O . SER A 1 112 ? -6.277 5.707 5.922 1.00 31.04 112 SER A O 1
ATOM 880 N N . GLU A 1 113 ? -4.647 5.697 7.472 1.00 29.97 113 GLU A N 1
ATOM 881 C CA . GLU A 1 113 ? -4.433 7.133 7.433 1.00 30.61 113 GLU A CA 1
ATOM 882 C C . GLU A 1 113 ? -3.024 7.469 7.854 1.00 30.43 113 GLU A C 1
ATOM 883 O O . GLU A 1 113 ? -2.276 6.596 8.287 1.00 28.64 113 GLU A O 1
ATOM 889 N N . LYS A 1 114 ? -2.667 8.738 7.710 1.00 28.98 114 LYS A N 1
ATOM 890 C CA . LYS A 1 114 ? -1.337 9.226 8.069 1.00 30.06 114 LYS A CA 1
ATOM 891 C C . LYS A 1 114 ? -0.278 8.320 7.429 1.00 30.34 114 LYS A C 1
ATOM 892 O O . LYS A 1 114 ? 0.623 7.824 8.108 1.00 29.90 114 LYS A O 1
ATOM 898 N N . LEU A 1 115 ? -0.387 8.097 6.120 1.00 28.88 115 LEU A N 1
ATOM 899 C CA . LEU A 1 115 ? 0.578 7.232 5.437 1.00 28.01 115 LEU A CA 1
ATOM 900 C C . LEU A 1 115 ? 1.876 7.940 5.067 1.00 28.07 115 LEU A C 1
ATOM 901 O O . LEU A 1 115 ? 2.905 7.297 4.861 1.00 27.33 115 LEU A O 1
ATOM 906 N N . GLU A 1 116 ? 1.853 9.266 5.026 1.00 26.19 116 GLU A N 1
ATOM 907 C CA . GLU A 1 116 ? 3.034 10.010 4.616 1.00 26.93 116 GLU A CA 1
ATOM 908 C C . GLU A 1 116 ? 4.277 9.810 5.495 1.00 23.54 116 GLU A C 1
ATOM 909 O O . GLU A 1 116 ? 5.410 9.863 4.993 1.00 21.24 116 GLU A O 1
ATOM 915 N N . GLN A 1 117 ? 4.072 9.570 6.792 1.00 21.92 117 GLN A N 1
ATOM 916 C CA . GLN A 1 117 ? 5.193 9.349 7.711 1.00 22.20 117 GLN A CA 1
ATOM 917 C C . GLN A 1 117 ? 5.996 8.111 7.293 1.00 22.07 117 GLN A C 1
ATOM 918 O O . GLN A 1 117 ? 7.183 7.956 7.669 1.00 20.67 117 GLN A O 1
ATOM 924 N N . TRP A 1 118 ? 5.357 7.222 6.531 1.00 21.84 118 TRP A N 1
ATOM 925 C CA . TRP A 1 118 ? 6.018 5.975 6.109 1.00 23.38 118 TRP A CA 1
ATOM 926 C C . TRP A 1 118 ? 6.890 6.081 4.851 1.00 25.79 118 TRP A C 1
ATOM 927 O O . TRP A 1 118 ? 7.471 5.098 4.398 1.00 26.58 118 TRP A O 1
ATOM 938 N N . ARG A 1 119 ? 7.011 7.277 4.303 1.00 27.73 119 ARG A N 1
ATOM 939 C CA . ARG A 1 119 ? 7.804 7.463 3.095 1.00 30.21 119 ARG A CA 1
ATOM 940 C C . ARG A 1 119 ? 9.299 7.363 3.354 1.00 30.49 119 ARG A C 1
ATOM 941 O O . ARG A 1 119 ? 9.770 7.839 4.385 1.00 29.54 119 ARG A O 1
ATOM 949 N N . CYS A 1 120 ? 10.032 6.720 2.442 1.00 30.07 120 CYS A N 1
ATOM 950 C CA . CYS A 1 120 ? 11.488 6.646 2.557 1.00 33.06 120 CYS A CA 1
ATOM 951 C C . CYS A 1 120 ? 12.031 7.591 1.476 1.00 36.05 120 CYS A C 1
ATOM 952 O O . CYS A 1 120 ? 11.732 7.424 0.286 1.00 34.85 120 CYS A O 1
ATOM 955 N N . GLU A 1 121 ? 12.811 8.588 1.898 1.00 38.24 121 GLU A N 1
ATOM 956 C CA . GLU A 1 121 ? 13.388 9.572 0.985 1.00 42.72 121 GLU A CA 1
ATOM 957 C C . GLU A 1 121 ? 14.814 9.203 0.589 1.00 46.87 121 GLU A C 1
ATOM 958 O O . GLU A 1 121 ? 15.455 9.940 -0.165 1.00 48.81 121 GLU A O 1
ATOM 964 N N . LYS A 1 122 ? 15.330 8.093 1.108 1.00 50.72 122 LYS A N 1
ATOM 965 C CA . LYS A 1 122 ? 16.691 7.709 0.763 1.00 55.21 122 LYS A CA 1
ATOM 966 C C . LYS A 1 122 ? 16.717 7.224 -0.682 1.00 57.69 122 LYS A C 1
ATOM 967 O O . LYS A 1 122 ? 15.986 6.302 -1.053 1.00 57.82 122 LYS A O 1
ATOM 973 N N . PRO A 1 123 ? 17.535 7.872 -1.531 1.00 60.37 123 PRO A N 1
ATOM 974 C CA . PRO A 1 123 ? 17.610 7.451 -2.934 1.00 62.13 123 PRO A CA 1
ATOM 975 C C . PRO A 1 123 ? 18.172 6.030 -3.050 1.00 63.32 123 PRO A C 1
ATOM 976 O O . PRO A 1 123 ? 18.664 5.500 -2.027 1.00 64.56 123 PRO A O 1
ATOM 981 N N . LEU B 2 15 ? 4.981 30.054 51.592 1.00 55.11 131 LEU B N 1
ATOM 982 C CA . LEU B 2 15 ? 5.829 29.936 50.366 1.00 54.15 131 LEU B CA 1
ATOM 983 C C . LEU B 2 15 ? 4.996 30.143 49.104 1.00 52.92 131 LEU B C 1
ATOM 984 O O . LEU B 2 15 ? 3.768 30.031 49.123 1.00 52.88 131 LEU B O 1
ATOM 989 N N . THR B 2 16 ? 5.677 30.446 48.008 1.00 50.85 132 THR B N 1
ATOM 990 C CA . THR B 2 16 ? 5.019 30.724 46.740 1.00 49.74 132 THR B CA 1
ATOM 991 C C . THR B 2 16 ? 5.071 29.569 45.731 1.00 47.48 132 THR B C 1
ATOM 992 O O . THR B 2 16 ? 5.707 28.536 45.972 1.00 46.26 132 THR B O 1
ATOM 996 N N . ALA B 2 17 ? 4.410 29.763 44.594 1.00 45.22 133 ALA B N 1
ATOM 997 C CA . ALA B 2 17 ? 4.367 28.752 43.544 1.00 43.09 133 ALA B CA 1
ATOM 998 C C . ALA B 2 17 ? 5.743 28.535 42.945 1.00 41.91 133 ALA B C 1
ATOM 999 O O . ALA B 2 17 ? 6.510 29.474 42.793 1.00 40.38 133 ALA B O 1
ATOM 1001 N N . CYS B 2 18 ? 6.052 27.282 42.621 1.00 41.25 134 CYS B N 1
ATOM 1002 C CA . CYS B 2 18 ? 7.329 26.936 42.009 1.00 40.64 134 CYS B CA 1
ATOM 1003 C C . CYS B 2 18 ? 7.397 27.635 40.663 1.00 40.85 134 CYS B C 1
ATOM 1004 O O . CYS B 2 18 ? 6.365 27.916 40.059 1.00 41.55 134 CYS B O 1
ATOM 1007 N N . PRO B 2 19 ? 8.610 27.932 40.172 1.00 41.15 135 PRO B N 1
ATOM 1008 C CA . PRO B 2 19 ? 8.661 28.603 38.873 1.00 42.15 135 PRO B CA 1
ATOM 1009 C C . PRO B 2 19 ? 8.159 27.668 37.785 1.00 42.93 135 PRO B C 1
ATOM 1010 O O . PRO B 2 19 ? 8.199 26.452 37.942 1.00 41.80 135 PRO B O 1
ATOM 1014 N N . GLU B 2 20 ? 7.678 28.245 36.693 1.00 44.19 136 GLU B N 1
ATOM 1015 C CA . GLU B 2 20 ? 7.167 27.479 35.565 1.00 45.78 136 GLU B CA 1
ATOM 1016 C C . GLU B 2 20 ? 8.199 26.411 35.160 1.00 44.54 136 GLU B C 1
ATOM 1017 O O . GLU B 2 20 ? 7.847 25.253 34.928 1.00 44.00 136 GLU B O 1
ATOM 1023 N N . GLU B 2 21 ? 9.467 26.795 35.067 1.00 42.87 137 GLU B N 1
ATOM 1024 C CA . GLU B 2 21 ? 10.503 25.819 34.757 1.00 42.84 137 GLU B CA 1
ATOM 1025 C C . GLU B 2 21 ? 11.440 25.786 35.957 1.00 42.11 137 GLU B C 1
ATOM 1026 O O . GLU B 2 21 ? 11.807 26.831 36.493 1.00 41.80 137 GLU B O 1
ATOM 1032 N N . SER B 2 22 ? 11.826 24.589 36.380 1.00 39.55 138 SER B N 1
ATOM 1033 C CA . SER B 2 22 ? 12.697 24.447 37.533 1.00 39.09 138 SER B CA 1
ATOM 1034 C C . SER B 2 22 ? 14.102 24.954 37.271 1.00 38.38 138 SER B C 1
ATOM 1035 O O . SER B 2 22 ? 14.674 24.695 36.222 1.00 37.07 138 SER B O 1
ATOM 1038 N N . PRO B 2 23 ? 14.674 25.679 38.241 1.00 38.87 139 PRO B N 1
ATOM 1039 C CA . PRO B 2 23 ? 16.030 26.210 38.105 1.00 38.80 139 PRO B CA 1
ATOM 1040 C C . PRO B 2 23 ? 17.059 25.122 38.407 1.00 39.20 139 PRO B C 1
ATOM 1041 O O . PRO B 2 23 ? 18.239 25.297 38.147 1.00 39.19 139 PRO B O 1
ATOM 1045 N N . LEU B 2 24 ? 16.592 23.982 38.923 1.00 38.13 140 LEU B N 1
ATOM 1046 C CA . LEU B 2 24 ? 17.462 22.853 39.293 1.00 37.17 140 LEU B CA 1
ATOM 1047 C C . LEU B 2 24 ? 17.839 21.914 38.146 1.00 36.79 140 LEU B C 1
ATOM 1048 O O . LEU B 2 24 ? 18.714 21.053 38.287 1.00 36.16 140 LEU B O 1
ATOM 1053 N N . LEU B 2 25 ? 17.180 22.070 37.006 1.00 35.60 141 LEU B N 1
ATOM 1054 C CA . LEU B 2 25 ? 17.438 21.215 35.861 1.00 36.13 141 LEU B CA 1
ATOM 1055 C C . LEU B 2 25 ? 18.882 21.189 35.341 1.00 36.58 141 LEU B C 1
ATOM 1056 O O . LEU B 2 25 ? 19.549 22.238 35.254 1.00 37.18 141 LEU B O 1
ATOM 1061 N N . VAL B 2 26 ? 19.372 19.998 34.991 1.00 35.15 142 VAL B N 1
ATOM 1062 C CA . VAL B 2 26 ? 20.730 19.882 34.460 1.00 35.79 142 VAL B CA 1
ATOM 1063 C C . VAL B 2 26 ? 20.764 19.547 32.965 1.00 36.10 142 VAL B C 1
ATOM 1064 O O . VAL B 2 26 ? 21.829 19.546 32.347 1.00 34.67 142 VAL B O 1
ATOM 1068 N N . GLY B 2 27 ? 19.605 19.253 32.384 1.00 35.42 143 GLY B N 1
ATOM 1069 C CA . GLY B 2 27 ? 19.583 18.898 30.979 1.00 34.91 143 GLY B CA 1
ATOM 1070 C C . GLY B 2 27 ? 19.998 17.454 30.753 1.00 34.46 143 GLY B C 1
ATOM 1071 O O . GLY B 2 27 ? 19.662 16.589 31.557 1.00 35.93 143 GLY B O 1
ATOM 1072 N N . PRO B 2 28 ? 20.723 17.156 29.666 1.00 34.11 144 PRO B N 1
ATOM 1073 C CA . PRO B 2 28 ? 21.181 15.802 29.332 1.00 34.32 144 PRO B CA 1
ATOM 1074 C C . PRO B 2 28 ? 21.940 15.075 30.433 1.00 35.26 144 PRO B C 1
ATOM 1075 O O . PRO B 2 28 ? 22.746 15.670 31.161 1.00 35.02 144 PRO B O 1
ATOM 1079 N N . MET B 2 29 ? 21.682 13.778 30.540 1.00 35.29 145 MET B N 1
ATOM 1080 C CA . MET B 2 29 ? 22.307 12.956 31.570 1.00 35.43 145 MET B CA 1
ATOM 1081 C C . MET B 2 29 ? 22.812 11.663 30.965 1.00 36.37 145 MET B C 1
ATOM 1082 O O . MET B 2 29 ? 22.254 11.150 29.985 1.00 34.99 145 MET B O 1
ATOM 1087 N N . LEU B 2 30 ? 23.879 11.136 31.556 1.00 35.58 146 LEU B N 1
ATOM 1088 C CA . LEU B 2 30 ? 24.447 9.891 31.110 1.00 36.88 146 LEU B CA 1
ATOM 1089 C C . LEU B 2 30 ? 23.620 8.822 31.823 1.00 36.13 146 LEU B C 1
ATOM 1090 O O . LEU B 2 30 ? 23.589 8.768 33.048 1.00 36.32 146 LEU B O 1
ATOM 1095 N N . ILE B 2 31 ? 22.947 7.980 31.053 1.00 36.17 147 ILE B N 1
ATOM 1096 C CA . ILE B 2 31 ? 22.112 6.931 31.621 1.00 35.41 147 ILE B CA 1
ATOM 1097 C C . ILE B 2 31 ? 22.700 5.568 31.277 1.00 36.04 147 ILE B C 1
ATOM 1098 O O . ILE B 2 31 ? 22.752 5.186 30.115 1.00 35.75 147 ILE B O 1
ATOM 1103 N N . GLU B 2 32 ? 23.159 4.844 32.290 1.00 38.45 148 GLU B N 1
ATOM 1104 C CA . GLU B 2 32 ? 23.711 3.516 32.060 1.00 40.89 148 GLU B CA 1
ATOM 1105 C C . GLU B 2 32 ? 23.282 2.511 33.120 1.00 41.10 148 GLU B C 1
ATOM 1106 O O . GLU B 2 32 ? 22.954 2.862 34.250 1.00 39.85 148 GLU B O 1
ATOM 1112 N N . PHE B 2 33 ? 23.264 1.249 32.727 1.00 42.85 149 PHE B N 1
ATOM 1113 C CA . PHE B 2 33 ? 22.848 0.180 33.617 1.00 45.21 149 PHE B CA 1
ATOM 1114 C C . PHE B 2 33 ? 23.975 -0.836 33.810 1.00 47.52 149 PHE B C 1
ATOM 1115 O O . PHE B 2 33 ? 23.780 -2.041 33.655 1.00 48.48 149 PHE B O 1
ATOM 1123 N N . ASN B 2 34 ? 25.160 -0.344 34.147 1.00 49.91 150 ASN B N 1
ATOM 1124 C CA . ASN B 2 34 ? 26.285 -1.237 34.361 1.00 52.93 150 ASN B CA 1
ATOM 1125 C C . ASN B 2 34 ? 26.556 -1.477 35.847 1.00 53.50 150 ASN B C 1
ATOM 1126 O O . ASN B 2 34 ? 26.599 -2.624 36.292 1.00 54.14 150 ASN B O 1
ATOM 1131 N N . ILE B 2 35 ? 26.724 -0.398 36.608 1.00 54.18 151 ILE B N 1
ATOM 1132 C CA . ILE B 2 35 ? 26.994 -0.491 38.043 1.00 54.31 151 ILE B CA 1
ATOM 1133 C C . ILE B 2 35 ? 25.760 -0.928 38.819 1.00 53.69 151 ILE B C 1
ATOM 1134 O O . ILE B 2 35 ? 24.679 -0.377 38.637 1.00 53.83 151 ILE B O 1
ATOM 1139 N N . PRO B 2 36 ? 25.912 -1.919 39.711 1.00 53.41 152 PRO B N 1
ATOM 1140 C CA . PRO B 2 36 ? 24.801 -2.431 40.519 1.00 51.20 152 PRO B CA 1
ATOM 1141 C C . PRO B 2 36 ? 24.167 -1.301 41.315 1.00 49.81 152 PRO B C 1
ATOM 1142 O O . PRO B 2 36 ? 24.845 -0.340 41.686 1.00 49.37 152 PRO B O 1
ATOM 1146 N N . VAL B 2 37 ? 22.868 -1.415 41.571 1.00 47.45 153 VAL B N 1
ATOM 1147 C CA . VAL B 2 37 ? 22.162 -0.412 42.351 1.00 45.38 153 VAL B CA 1
ATOM 1148 C C . VAL B 2 37 ? 21.861 -0.977 43.728 1.00 45.28 153 VAL B C 1
ATOM 1149 O O . VAL B 2 37 ? 21.489 -2.139 43.871 1.00 45.01 153 VAL B O 1
ATOM 1153 N N . ASP B 2 38 ? 22.013 -0.135 44.736 1.00 44.97 154 ASP B N 1
ATOM 1154 C CA . ASP B 2 38 ? 21.752 -0.518 46.105 1.00 44.76 154 ASP B CA 1
ATOM 1155 C C . ASP B 2 38 ? 20.651 0.423 46.562 1.00 42.75 154 ASP B C 1
ATOM 1156 O O . ASP B 2 38 ? 20.900 1.603 46.762 1.00 42.42 154 ASP B O 1
ATOM 1161 N N . LEU B 2 39 ? 19.432 -0.085 46.716 1.00 42.32 155 LEU B N 1
ATOM 1162 C CA . LEU B 2 39 ? 18.333 0.771 47.132 1.00 40.92 155 LEU B CA 1
ATOM 1163 C C . LEU B 2 39 ? 18.635 1.452 48.446 1.00 41.78 155 LEU B C 1
ATOM 1164 O O . LEU B 2 39 ? 18.106 2.518 48.734 1.00 39.94 155 LEU B O 1
ATOM 1169 N N . LYS B 2 40 ? 19.490 0.825 49.250 1.00 43.28 156 LYS B N 1
ATOM 1170 C CA . LYS B 2 40 ? 19.851 1.402 50.534 1.00 45.53 156 LYS B CA 1
ATOM 1171 C C . LYS B 2 40 ? 20.567 2.716 50.234 1.00 44.66 156 LYS B C 1
ATOM 1172 O O . LYS B 2 40 ? 20.298 3.751 50.850 1.00 44.86 156 LYS B O 1
ATOM 1178 N N . LEU B 2 41 ? 21.487 2.668 49.282 1.00 44.25 157 LEU B N 1
ATOM 1179 C CA . LEU B 2 41 ? 22.205 3.870 48.898 1.00 44.00 157 LEU B CA 1
ATOM 1180 C C . LEU B 2 41 ? 21.185 4.876 48.370 1.00 42.46 157 LEU B C 1
ATOM 1181 O O . LEU B 2 41 ? 21.151 6.041 48.802 1.00 42.09 157 LEU B O 1
ATOM 1186 N N . VAL B 2 42 ? 20.348 4.420 47.439 1.00 40.27 158 VAL B N 1
ATOM 1187 C CA . VAL B 2 42 ? 19.346 5.300 46.846 1.00 37.61 158 VAL B CA 1
ATOM 1188 C C . VAL B 2 42 ? 18.577 6.088 47.897 1.00 37.91 158 VAL B C 1
ATOM 1189 O O . VAL B 2 42 ? 18.409 7.302 47.762 1.00 35.74 158 VAL B O 1
ATOM 1193 N N . GLU B 2 43 ? 18.130 5.412 48.957 1.00 38.83 159 GLU B N 1
ATOM 1194 C CA . GLU B 2 43 ? 17.391 6.095 50.027 1.00 40.32 159 GLU B CA 1
ATOM 1195 C C . GLU B 2 43 ? 18.253 7.183 50.645 1.00 41.40 159 GLU B C 1
ATOM 1196 O O . GLU B 2 43 ? 17.806 8.311 50.881 1.00 40.13 159 GLU B O 1
ATOM 1202 N N . GLN B 2 44 ? 19.489 6.804 50.944 1.00 43.01 160 GLN B N 1
ATOM 1203 C CA . GLN B 2 44 ? 20.453 7.706 51.548 1.00 45.76 160 GLN B CA 1
ATOM 1204 C C . GLN B 2 44 ? 20.603 8.934 50.661 1.00 45.16 160 GLN B C 1
ATOM 1205 O O . GLN B 2 44 ? 20.551 10.067 51.145 1.00 45.01 160 GLN B O 1
ATOM 1211 N N . GLN B 2 45 ? 20.778 8.697 49.363 1.00 44.56 161 GLN B N 1
ATOM 1212 C CA . GLN B 2 45 ? 20.926 9.778 48.393 1.00 44.64 161 GLN B CA 1
ATOM 1213 C C . GLN B 2 45 ? 19.654 10.606 48.224 1.00 43.15 161 GLN B C 1
ATOM 1214 O O . GLN B 2 45 ? 19.708 11.720 47.714 1.00 43.25 161 GLN B O 1
ATOM 1220 N N . ASN B 2 46 ? 18.511 10.067 48.649 1.00 41.32 162 ASN B N 1
ATOM 1221 C CA . ASN B 2 46 ? 17.239 10.773 48.513 1.00 38.22 162 ASN B CA 1
ATOM 1222 C C . ASN B 2 46 ? 16.492 10.948 49.826 1.00 38.05 162 ASN B C 1
ATOM 1223 O O . ASN B 2 46 ? 15.327 10.564 49.949 1.00 37.03 162 ASN B O 1
ATOM 1228 N N . PRO B 2 47 ? 17.143 11.572 50.818 1.00 38.01 163 PRO B N 1
ATOM 1229 C CA . PRO B 2 47 ? 16.567 11.819 52.147 1.00 36.99 163 PRO B CA 1
ATOM 1230 C C . PRO B 2 47 ? 15.194 12.489 52.215 1.00 37.44 163 PRO B C 1
ATOM 1231 O O . PRO B 2 47 ? 14.433 12.231 53.156 1.00 36.68 163 PRO B O 1
ATOM 1235 N N . LYS B 2 48 ? 14.859 13.337 51.236 1.00 36.51 164 LYS B N 1
ATOM 1236 C CA . LYS B 2 48 ? 13.567 14.025 51.264 1.00 37.21 164 LYS B CA 1
ATOM 1237 C C . LYS B 2 48 ? 12.365 13.179 50.841 1.00 35.77 164 LYS B C 1
ATOM 1238 O O . LYS B 2 48 ? 11.226 13.591 51.025 1.00 35.49 164 LYS B O 1
ATOM 1244 N N . VAL B 2 49 ? 12.604 12.009 50.269 1.00 35.39 165 VAL B N 1
ATOM 1245 C CA . VAL B 2 49 ? 11.484 11.157 49.865 1.00 35.45 165 VAL B CA 1
ATOM 1246 C C . VAL B 2 49 ? 10.905 10.440 51.109 1.00 36.17 165 VAL B C 1
ATOM 1247 O O . VAL B 2 49 ? 11.646 9.830 51.883 1.00 37.72 165 VAL B O 1
ATOM 1251 N N . LYS B 2 50 ? 9.589 10.532 51.297 1.00 34.58 166 LYS B N 1
ATOM 1252 C CA . LYS B 2 50 ? 8.905 9.940 52.451 1.00 35.20 166 LYS B CA 1
ATOM 1253 C C . LYS B 2 50 ? 8.285 8.565 52.220 1.00 34.55 166 LYS B C 1
ATOM 1254 O O . LYS B 2 50 ? 8.059 8.159 51.084 1.00 32.46 166 LYS B O 1
ATOM 1260 N N . LEU B 2 51 ? 7.995 7.863 53.314 1.00 33.94 167 LEU B N 1
ATOM 1261 C CA . LEU B 2 51 ? 7.426 6.517 53.243 1.00 34.54 167 LEU B CA 1
ATOM 1262 C C . LEU B 2 51 ? 6.373 6.432 52.157 1.00 32.43 167 LEU B C 1
ATOM 1263 O O . LEU B 2 51 ? 5.437 7.224 52.125 1.00 33.67 167 LEU B O 1
ATOM 1268 N N . GLY B 2 52 ? 6.529 5.462 51.272 1.00 32.14 168 GLY B N 1
ATOM 1269 C CA . GLY B 2 52 ? 5.584 5.305 50.189 1.00 31.17 168 GLY B CA 1
ATOM 1270 C C . GLY B 2 52 ? 6.097 5.952 48.920 1.00 31.22 168 GLY B C 1
ATOM 1271 O O . GLY B 2 52 ? 5.414 5.952 47.897 1.00 30.65 168 GLY B O 1
ATOM 1272 N N . GLY B 2 53 ? 7.311 6.496 48.976 1.00 29.83 169 GLY B N 1
ATOM 1273 C CA . GLY B 2 53 ? 7.881 7.137 47.804 1.00 29.14 169 GLY B CA 1
ATOM 1274 C C . GLY B 2 53 ? 7.182 8.438 47.468 1.00 30.33 169 GLY B C 1
ATOM 1275 O O . GLY B 2 53 ? 6.922 8.725 46.289 1.00 31.26 169 GLY B O 1
ATOM 1276 N N . ARG B 2 54 ? 6.876 9.221 48.499 1.00 27.53 170 ARG B N 1
ATOM 1277 C CA . ARG B 2 54 ? 6.198 10.502 48.346 1.00 28.11 170 ARG B CA 1
ATOM 1278 C C . ARG B 2 54 ? 7.173 11.645 48.558 1.00 29.71 170 ARG B C 1
ATOM 1279 O O . ARG B 2 54 ? 8.020 11.593 49.467 1.00 28.74 170 ARG B O 1
ATOM 1287 N N . TYR B 2 55 ? 7.072 12.670 47.715 1.00 27.45 171 TYR B N 1
ATOM 1288 C CA . TYR B 2 55 ? 7.945 13.842 47.848 1.00 28.59 171 TYR B CA 1
ATOM 1289 C C . TYR B 2 55 ? 7.166 15.098 47.511 1.00 29.31 171 TYR B C 1
ATOM 1290 O O . TYR B 2 55 ? 6.394 15.108 46.547 1.00 25.86 171 TYR B O 1
ATOM 1299 N N . THR B 2 56 ? 7.371 16.154 48.294 1.00 29.42 172 THR B N 1
ATOM 1300 C CA . THR B 2 56 ? 6.715 17.434 48.036 1.00 32.40 172 THR B CA 1
ATOM 1301 C C . THR B 2 56 ? 7.792 18.505 48.206 1.00 34.22 172 THR B C 1
ATOM 1302 O O . THR B 2 56 ? 8.597 18.444 49.148 1.00 34.18 172 THR B O 1
ATOM 1306 N N . PRO B 2 57 ? 7.856 19.471 47.277 1.00 34.85 173 PRO B N 1
ATOM 1307 C CA . PRO B 2 57 ? 8.867 20.525 47.386 1.00 36.72 173 PRO B CA 1
ATOM 1308 C C . PRO B 2 57 ? 8.741 21.216 48.733 1.00 37.75 173 PRO B C 1
ATOM 1309 O O . PRO B 2 57 ? 7.640 21.492 49.172 1.00 36.64 173 PRO B O 1
ATOM 1313 N N . MET B 2 58 ? 9.851 21.468 49.412 1.00 41.79 174 MET B N 1
ATOM 1314 C CA . MET B 2 58 ? 9.756 22.161 50.697 1.00 46.06 174 MET B CA 1
ATOM 1315 C C . MET B 2 58 ? 9.999 23.630 50.414 1.00 46.07 174 MET B C 1
ATOM 1316 O O . MET B 2 58 ? 9.661 24.495 51.207 1.00 46.48 174 MET B O 1
ATOM 1321 N N . ASP B 2 59 ? 10.548 23.863 49.229 1.00 47.37 175 ASP B N 1
ATOM 1322 C CA . ASP B 2 59 ? 10.944 25.161 48.674 1.00 47.85 175 ASP B CA 1
ATOM 1323 C C . ASP B 2 59 ? 9.863 26.076 48.119 1.00 45.61 175 ASP B C 1
ATOM 1324 O O . ASP B 2 59 ? 9.939 27.307 48.230 1.00 44.42 175 ASP B O 1
ATOM 1329 N N . CYS B 2 60 ? 8.885 25.462 47.470 1.00 43.30 176 CYS B N 1
ATOM 1330 C CA . CYS B 2 60 ? 7.802 26.189 46.823 1.00 39.51 176 CYS B CA 1
ATOM 1331 C C . CYS B 2 60 ? 6.595 25.270 46.751 1.00 38.65 176 CYS B C 1
ATOM 1332 O O . CYS B 2 60 ? 6.661 24.113 47.182 1.00 38.80 176 CYS B O 1
ATOM 1335 N N . ILE B 2 61 ? 5.495 25.780 46.216 1.00 37.01 177 ILE B N 1
ATOM 1336 C CA . ILE B 2 61 ? 4.286 24.985 46.080 1.00 36.03 177 ILE B CA 1
ATOM 1337 C C . ILE B 2 61 ? 4.114 24.578 44.619 1.00 35.23 177 ILE B C 1
ATOM 1338 O O . ILE B 2 61 ? 3.963 25.430 43.748 1.00 33.96 177 ILE B O 1
ATOM 1343 N N . SER B 2 62 ? 4.146 23.274 44.364 1.00 33.22 178 SER B N 1
ATOM 1344 C CA . SER B 2 62 ? 3.980 22.768 43.014 1.00 32.78 178 SER B CA 1
ATOM 1345 C C . SER B 2 62 ? 2.500 22.546 42.712 1.00 30.74 178 SER B C 1
ATOM 1346 O O . SER B 2 62 ? 1.764 22.057 43.550 1.00 31.26 178 SER B O 1
ATOM 1349 N N . PRO B 2 63 ? 2.042 22.916 41.511 1.00 30.10 179 PRO B N 1
ATOM 1350 C CA . PRO B 2 63 ? 0.630 22.702 41.211 1.00 30.23 179 PRO B CA 1
ATOM 1351 C C . PRO B 2 63 ? 0.466 21.302 40.625 1.00 30.31 179 PRO B C 1
ATOM 1352 O O . PRO B 2 63 ? -0.651 20.836 40.399 1.00 30.94 179 PRO B O 1
ATOM 1356 N N . HIS B 2 64 ? 1.589 20.638 40.380 1.00 28.94 180 HIS B N 1
ATOM 1357 C CA . HIS B 2 64 ? 1.572 19.298 39.787 1.00 28.84 180 HIS B CA 1
ATOM 1358 C C . HIS B 2 64 ? 1.555 18.222 40.887 1.00 27.20 180 HIS B C 1
ATOM 1359 O O . HIS B 2 64 ? 2.592 17.959 41.517 1.00 26.37 180 HIS B O 1
ATOM 1366 N N . LYS B 2 65 ? 0.370 17.646 41.127 1.00 26.52 181 LYS B N 1
ATOM 1367 C CA . LYS B 2 65 ? 0.178 16.587 42.126 1.00 25.99 181 LYS B CA 1
ATOM 1368 C C . LYS B 2 65 ? 0.145 15.307 41.285 1.00 23.79 181 LYS B C 1
ATOM 1369 O O . LYS B 2 65 ? -0.907 14.890 40.793 1.00 23.05 181 LYS B O 1
ATOM 1375 N N . VAL B 2 66 ? 1.316 14.693 41.166 1.00 22.78 182 VAL B N 1
ATOM 1376 C CA . VAL B 2 66 ? 1.529 13.552 40.293 1.00 22.15 182 VAL B CA 1
ATOM 1377 C C . VAL B 2 66 ? 1.702 12.171 40.902 1.00 22.01 182 VAL B C 1
ATOM 1378 O O . VAL B 2 66 ? 2.608 11.957 41.710 1.00 22.80 182 VAL B O 1
ATOM 1382 N N . ALA B 2 67 ? 0.851 11.241 40.492 1.00 20.76 183 ALA B N 1
ATOM 1383 C CA . ALA B 2 67 ? 0.982 9.855 40.923 1.00 21.54 183 ALA B CA 1
ATOM 1384 C C . ALA B 2 67 ? 1.655 9.168 39.709 1.00 21.16 183 ALA B C 1
ATOM 1385 O O . ALA B 2 67 ? 1.128 9.228 38.580 1.00 20.24 183 ALA B O 1
ATOM 1387 N N . ILE B 2 68 ? 2.820 8.557 39.925 1.00 19.50 184 ILE B N 1
ATOM 1388 C CA . ILE B 2 68 ? 3.525 7.881 38.853 1.00 21.30 184 ILE B CA 1
ATOM 1389 C C . ILE B 2 68 ? 3.187 6.395 39.033 1.00 22.21 184 ILE B C 1
ATOM 1390 O O . ILE B 2 68 ? 3.445 5.800 40.088 1.00 21.84 184 ILE B O 1
ATOM 1395 N N . ILE B 2 69 ? 2.580 5.822 38.002 1.00 20.07 185 ILE B N 1
ATOM 1396 C CA . ILE B 2 69 ? 2.086 4.439 38.022 1.00 20.99 185 ILE B CA 1
ATOM 1397 C C . ILE B 2 69 ? 2.930 3.523 37.125 1.00 22.15 185 ILE B C 1
ATOM 1398 O O . ILE B 2 69 ? 3.058 3.763 35.911 1.00 19.05 185 ILE B O 1
ATOM 1403 N N . ILE B 2 70 ? 3.502 2.483 37.724 1.00 20.03 186 ILE B N 1
ATOM 1404 C CA . ILE B 2 70 ? 4.339 1.535 37.010 1.00 19.64 186 ILE B CA 1
ATOM 1405 C C . ILE B 2 70 ? 3.694 0.131 37.019 1.00 20.85 186 ILE B C 1
ATOM 1406 O O . ILE B 2 70 ? 3.470 -0.449 38.094 1.00 21.94 186 ILE B O 1
ATOM 1411 N N . PRO B 2 71 ? 3.361 -0.417 35.828 1.00 20.46 187 PRO B N 1
ATOM 1412 C CA . PRO B 2 71 ? 2.755 -1.757 35.738 1.00 20.15 187 PRO B CA 1
ATOM 1413 C C . PRO B 2 71 ? 3.911 -2.676 36.054 1.00 20.28 187 PRO B C 1
ATOM 1414 O O . PRO B 2 71 ? 5.021 -2.452 35.589 1.00 19.98 187 PRO B O 1
ATOM 1418 N N . PHE B 2 72 ? 3.652 -3.755 36.789 1.00 20.90 188 PHE B N 1
ATOM 1419 C CA . PHE B 2 72 ? 4.760 -4.563 37.244 1.00 22.27 188 PHE B CA 1
ATOM 1420 C C . PHE B 2 72 ? 4.511 -6.031 37.553 1.00 23.49 188 PHE B C 1
ATOM 1421 O O . PHE B 2 72 ? 3.455 -6.420 38.024 1.00 25.05 188 PHE B O 1
ATOM 1429 N N . ARG B 2 73 ? 5.525 -6.828 37.262 1.00 25.16 189 ARG B N 1
ATOM 1430 C CA . ARG B 2 73 ? 5.551 -8.228 37.627 1.00 26.13 189 ARG B CA 1
ATOM 1431 C C . ARG B 2 73 ? 6.932 -8.761 37.337 1.00 26.33 189 ARG B C 1
ATOM 1432 O O . ARG B 2 73 ? 7.355 -8.788 36.186 1.00 25.84 189 ARG B O 1
ATOM 1440 N N . ASN B 2 74 ? 7.633 -9.167 38.390 1.00 29.21 190 ASN B N 1
ATOM 1441 C CA . ASN B 2 74 ? 8.959 -9.760 38.256 1.00 31.29 190 ASN B CA 1
ATOM 1442 C C . ASN B 2 74 ? 9.995 -8.873 37.553 1.00 31.20 190 ASN B C 1
ATOM 1443 O O . ASN B 2 74 ? 10.767 -9.335 36.716 1.00 29.83 190 ASN B O 1
ATOM 1448 N N . ARG B 2 75 ? 10.003 -7.592 37.898 1.00 30.00 191 ARG B N 1
ATOM 1449 C CA . ARG B 2 75 ? 10.945 -6.666 37.287 1.00 31.06 191 ARG B CA 1
ATOM 1450 C C . ARG B 2 75 ? 11.675 -5.863 38.347 1.00 31.30 191 ARG B C 1
ATOM 1451 O O . ARG B 2 75 ? 12.007 -4.696 38.129 1.00 31.00 191 ARG B O 1
ATOM 1459 N N . GLN B 2 76 ? 11.965 -6.481 39.488 1.00 30.34 192 GLN B N 1
ATOM 1460 C CA . GLN B 2 76 ? 12.613 -5.718 40.558 1.00 29.36 192 GLN B CA 1
ATOM 1461 C C . GLN B 2 76 ? 13.950 -5.108 40.150 1.00 29.15 192 GLN B C 1
ATOM 1462 O O . GLN B 2 76 ? 14.239 -3.962 40.511 1.00 28.31 192 GLN B O 1
ATOM 1468 N N . GLU B 2 77 ? 14.763 -5.841 39.397 1.00 29.37 193 GLU B N 1
ATOM 1469 C CA . GLU B 2 77 ? 16.063 -5.297 38.978 1.00 31.87 193 GLU B CA 1
ATOM 1470 C C . GLU B 2 77 ? 15.890 -4.042 38.114 1.00 30.20 193 GLU B C 1
ATOM 1471 O O . GLU B 2 77 ? 16.693 -3.104 38.182 1.00 29.82 193 GLU B O 1
ATOM 1477 N N . HIS B 2 78 ? 14.856 -4.034 37.279 1.00 28.86 194 HIS B N 1
ATOM 1478 C CA . HIS B 2 78 ? 14.592 -2.857 36.455 1.00 27.37 194 HIS B CA 1
ATOM 1479 C C . HIS B 2 78 ? 14.114 -1.727 37.389 1.00 26.88 194 HIS B C 1
ATOM 1480 O O . HIS B 2 78 ? 14.538 -0.572 37.250 1.00 26.51 194 HIS B O 1
ATOM 1487 N N . LEU B 2 79 ? 13.235 -2.059 38.342 1.00 25.48 195 LEU B N 1
ATOM 1488 C CA . LEU B 2 79 ? 12.733 -1.052 39.280 1.00 25.39 195 LEU B CA 1
ATOM 1489 C C . LEU B 2 79 ? 13.885 -0.375 40.002 1.00 25.33 195 LEU B C 1
ATOM 1490 O O . LEU B 2 79 ? 13.869 0.836 40.214 1.00 23.85 195 LEU B O 1
ATOM 1495 N N . LYS B 2 80 ? 14.882 -1.151 40.416 1.00 26.17 196 LYS B N 1
ATOM 1496 C CA . LYS B 2 80 ? 16.008 -0.532 41.121 1.00 27.30 196 LYS B CA 1
ATOM 1497 C C . LYS B 2 80 ? 16.610 0.605 40.298 1.00 26.83 196 LYS B C 1
ATOM 1498 O O . LYS B 2 80 ? 16.809 1.714 40.809 1.00 26.19 196 LYS B O 1
ATOM 1504 N N . TYR B 2 81 ? 16.913 0.325 39.030 1.00 26.02 197 TYR B N 1
ATOM 1505 C CA . TYR B 2 81 ? 17.474 1.348 38.153 1.00 27.22 197 TYR B CA 1
ATOM 1506 C C . TYR B 2 81 ? 16.495 2.497 37.953 1.00 25.86 197 TYR B C 1
ATOM 1507 O O . TYR B 2 81 ? 16.894 3.660 37.908 1.00 25.89 197 TYR B O 1
ATOM 1516 N N . TRP B 2 82 ? 15.211 2.172 37.841 1.00 25.33 198 TRP B N 1
ATOM 1517 C CA . TRP B 2 82 ? 14.197 3.215 37.636 1.00 24.06 198 TRP B CA 1
ATOM 1518 C C . TRP B 2 82 ? 14.194 4.181 38.830 1.00 24.98 198 TRP B C 1
ATOM 1519 O O . TRP B 2 82 ? 14.210 5.407 38.664 1.00 22.20 198 TRP B O 1
ATOM 1530 N N . LEU B 2 83 ? 14.201 3.632 40.046 1.00 23.55 199 LEU B N 1
ATOM 1531 C CA . LEU B 2 83 ? 14.187 4.469 41.232 1.00 23.14 199 LEU B CA 1
ATOM 1532 C C . LEU B 2 83 ? 15.490 5.233 41.366 1.00 24.12 199 LEU B C 1
ATOM 1533 O O . LEU B 2 83 ? 15.479 6.401 41.697 1.00 24.27 199 LEU B O 1
ATOM 1538 N N . TYR B 2 84 ? 16.605 4.568 41.120 1.00 28.10 200 TYR B N 1
ATOM 1539 C CA . TYR B 2 84 ? 17.919 5.213 41.219 1.00 29.39 200 TYR B CA 1
ATOM 1540 C C . TYR B 2 84 ? 17.979 6.480 40.344 1.00 29.69 200 TYR B C 1
ATOM 1541 O O . TYR B 2 84 ? 18.466 7.526 40.775 1.00 28.50 200 TYR B O 1
ATOM 1550 N N . TYR B 2 85 ? 17.484 6.379 39.113 1.00 27.77 201 TYR B N 1
ATOM 1551 C CA . TYR B 2 85 ? 17.517 7.535 38.214 1.00 27.35 201 TYR B CA 1
ATOM 1552 C C . TYR B 2 85 ? 16.365 8.534 38.381 1.00 26.46 201 TYR B C 1
ATOM 1553 O O . TYR B 2 85 ? 16.587 9.754 38.413 1.00 24.49 201 TYR B O 1
ATOM 1562 N N . LEU B 2 86 ? 15.135 8.034 38.501 1.00 24.00 202 LEU B N 1
ATOM 1563 C CA . LEU B 2 86 ? 13.995 8.941 38.577 1.00 23.53 202 LEU B CA 1
ATOM 1564 C C . LEU B 2 86 ? 13.794 9.759 39.840 1.00 24.46 202 LEU B C 1
ATOM 1565 O O . LEU B 2 86 ? 13.336 10.904 39.764 1.00 22.71 202 LEU B O 1
ATOM 1570 N N . HIS B 2 87 ? 14.123 9.206 41.009 1.00 22.39 203 HIS B N 1
ATOM 1571 C CA . HIS B 2 87 ? 13.892 9.992 42.204 1.00 22.56 203 HIS B CA 1
ATOM 1572 C C . HIS B 2 87 ? 14.649 11.310 42.144 1.00 22.48 203 HIS B C 1
ATOM 1573 O O . HIS B 2 87 ? 14.080 12.363 42.376 1.00 23.06 203 HIS B O 1
ATOM 1580 N N . PRO B 2 88 ? 15.931 11.273 41.791 1.00 23.41 204 PRO B N 1
ATOM 1581 C CA . PRO B 2 88 ? 16.624 12.568 41.736 1.00 25.39 204 PRO B CA 1
ATOM 1582 C C . PRO B 2 88 ? 16.001 13.497 40.668 1.00 25.63 204 PRO B C 1
ATOM 1583 O O . PRO B 2 88 ? 15.826 14.707 40.903 1.00 27.63 204 PRO B O 1
ATOM 1587 N N . ILE B 2 89 ? 15.642 12.932 39.513 1.00 23.98 205 ILE B N 1
ATOM 1588 C CA . ILE B 2 89 ? 15.054 13.733 38.430 1.00 22.06 205 ILE B CA 1
ATOM 1589 C C . ILE B 2 89 ? 13.742 14.379 38.817 1.00 23.17 205 ILE B C 1
ATOM 1590 O O . ILE B 2 89 ? 13.555 15.575 38.638 1.00 21.87 205 ILE B O 1
ATOM 1595 N N . LEU B 2 90 ? 12.835 13.596 39.394 1.00 23.99 206 LEU B N 1
ATOM 1596 C CA . LEU B 2 90 ? 11.529 14.117 39.767 1.00 23.93 206 LEU B CA 1
ATOM 1597 C C . LEU B 2 90 ? 11.610 15.232 40.814 1.00 25.33 206 LEU B C 1
ATOM 1598 O O . LEU B 2 90 ? 10.811 16.176 40.801 1.00 24.93 206 LEU B O 1
ATOM 1603 N N . GLN B 2 91 ? 12.576 15.135 41.715 1.00 24.95 207 GLN B N 1
ATOM 1604 C CA . GLN B 2 91 ? 12.722 16.172 42.719 1.00 27.78 207 GLN B CA 1
ATOM 1605 C C . GLN B 2 91 ? 13.222 17.446 42.036 1.00 28.02 207 GLN B C 1
ATOM 1606 O O . GLN B 2 91 ? 12.735 18.543 42.302 1.00 30.26 207 GLN B O 1
ATOM 1612 N N . ARG B 2 92 ? 14.182 17.294 41.143 1.00 29.79 208 ARG B N 1
ATOM 1613 C CA . ARG B 2 92 ? 14.679 18.452 40.427 1.00 30.47 208 ARG B CA 1
ATOM 1614 C C . ARG B 2 92 ? 13.561 19.119 39.635 1.00 30.00 208 ARG B C 1
ATOM 1615 O O . ARG B 2 92 ? 13.592 20.337 39.436 1.00 28.31 208 ARG B O 1
ATOM 1623 N N . GLN B 2 93 ? 12.571 18.332 39.195 1.00 29.06 209 GLN B N 1
ATOM 1624 C CA . GLN B 2 93 ? 11.443 18.880 38.440 1.00 29.06 209 GLN B CA 1
ATOM 1625 C C . GLN B 2 93 ? 10.398 19.547 39.360 1.00 29.22 209 GLN B C 1
ATOM 1626 O O . GLN B 2 93 ? 9.365 20.034 38.912 1.00 28.69 209 GLN B O 1
ATOM 1632 N N . GLN B 2 94 ? 10.668 19.567 40.662 1.00 28.90 210 GLN B N 1
ATOM 1633 C CA . GLN B 2 94 ? 9.768 20.216 41.611 1.00 28.45 210 GLN B CA 1
ATOM 1634 C C . GLN B 2 94 ? 8.323 19.734 41.582 1.00 28.43 210 GLN B C 1
ATOM 1635 O O . GLN B 2 94 ? 7.365 20.526 41.673 1.00 28.46 210 GLN B O 1
ATOM 1641 N N . LEU B 2 95 ? 8.174 18.415 41.470 1.00 26.17 211 LEU B N 1
ATOM 1642 C CA . LEU B 2 95 ? 6.859 17.788 41.444 1.00 26.81 211 LEU B CA 1
ATOM 1643 C C . LEU B 2 95 ? 6.473 17.304 42.850 1.00 27.08 211 LEU B C 1
ATOM 1644 O O . LEU B 2 95 ? 7.337 16.937 43.652 1.00 28.15 211 LEU B O 1
ATOM 1649 N N . ASP B 2 96 ? 5.175 17.314 43.123 1.00 27.45 212 ASP B N 1
ATOM 1650 C CA . ASP B 2 96 ? 4.597 16.818 44.376 1.00 26.89 212 ASP B CA 1
ATOM 1651 C C . ASP B 2 96 ? 4.123 15.430 43.921 1.00 25.96 212 ASP B C 1
ATOM 1652 O O . ASP B 2 96 ? 3.008 15.281 43.442 1.00 25.74 212 ASP B O 1
ATOM 1657 N N . TYR B 2 97 ? 4.976 14.424 44.077 1.00 24.83 213 TYR B N 1
ATOM 1658 C CA . TYR B 2 97 ? 4.666 13.103 43.553 1.00 25.49 213 TYR B CA 1
ATOM 1659 C C . TYR B 2 97 ? 4.681 11.917 44.503 1.00 25.73 213 TYR B C 1
ATOM 1660 O O . TYR B 2 97 ? 5.165 11.998 45.646 1.00 25.90 213 TYR B O 1
ATOM 1669 N N . GLY B 2 98 ? 4.187 10.806 43.967 1.00 25.13 214 GLY B N 1
ATOM 1670 C CA . GLY B 2 98 ? 4.143 9.551 44.693 1.00 24.15 214 GLY B CA 1
ATOM 1671 C C . GLY B 2 98 ? 4.369 8.459 43.684 1.00 22.93 214 GLY B C 1
ATOM 1672 O O . GLY B 2 98 ? 3.870 8.550 42.557 1.00 22.74 214 GLY B O 1
ATOM 1673 N N . ILE B 2 99 ? 5.139 7.442 44.060 1.00 22.31 215 ILE B N 1
ATOM 1674 C CA . ILE B 2 99 ? 5.430 6.337 43.166 1.00 21.30 215 ILE B CA 1
ATOM 1675 C C . ILE B 2 99 ? 4.549 5.123 43.509 1.00 23.01 215 ILE B C 1
ATOM 1676 O O . ILE B 2 99 ? 4.465 4.712 44.691 1.00 20.09 215 ILE B O 1
ATOM 1681 N N . TYR B 2 100 ? 3.903 4.557 42.490 1.00 19.36 216 TYR B N 1
ATOM 1682 C CA . TYR B 2 100 ? 3.064 3.382 42.683 1.00 21.70 216 TYR B CA 1
ATOM 1683 C C . TYR B 2 100 ? 3.422 2.271 41.724 1.00 22.04 216 TYR B C 1
ATOM 1684 O O . TYR B 2 100 ? 3.286 2.410 40.491 1.00 25.44 216 TYR B O 1
ATOM 1693 N N . VAL B 2 101 ? 3.886 1.161 42.274 1.00 20.29 217 VAL B N 1
ATOM 1694 C CA . VAL B 2 101 ? 4.214 -0.016 41.483 1.00 17.99 217 VAL B CA 1
ATOM 1695 C C . VAL B 2 101 ? 2.997 -0.952 41.647 1.00 19.86 217 VAL B C 1
ATOM 1696 O O . VAL B 2 101 ? 2.677 -1.357 42.764 1.00 19.79 217 VAL B O 1
ATOM 1700 N N . ILE B 2 102 ? 2.312 -1.272 40.545 1.00 18.11 218 ILE B N 1
ATOM 1701 C CA . ILE B 2 102 ? 1.134 -2.128 40.596 1.00 20.06 218 ILE B CA 1
ATOM 1702 C C . ILE B 2 102 ? 1.586 -3.489 40.133 1.00 21.07 218 ILE B C 1
ATOM 1703 O O . ILE B 2 102 ? 1.806 -3.735 38.940 1.00 18.86 218 ILE B O 1
ATOM 1708 N N . ASN B 2 103 ? 1.763 -4.361 41.117 1.00 22.20 219 ASN B N 1
ATOM 1709 C CA . ASN B 2 103 ? 2.260 -5.699 40.892 1.00 22.56 219 ASN B CA 1
ATOM 1710 C C . ASN B 2 103 ? 1.152 -6.727 40.655 1.00 23.76 219 ASN B C 1
ATOM 1711 O O . ASN B 2 103 ? 0.264 -6.935 41.482 1.00 23.28 219 ASN B O 1
ATOM 1716 N N . GLN B 2 104 ? 1.196 -7.352 39.485 1.00 24.27 220 GLN B N 1
ATOM 1717 C CA . GLN B 2 104 ? 0.208 -8.347 39.160 1.00 23.41 220 GLN B CA 1
ATOM 1718 C C . GLN B 2 104 ? 0.534 -9.681 39.843 1.00 24.24 220 GLN B C 1
ATOM 1719 O O . GLN B 2 104 ? 1.548 -10.290 39.568 1.00 23.72 220 GLN B O 1
ATOM 1725 N N . ALA B 2 105 ? -0.351 -10.118 40.725 1.00 25.25 221 ALA B N 1
ATOM 1726 C CA . ALA B 2 105 ? -0.179 -11.387 41.406 1.00 27.46 221 ALA B CA 1
ATOM 1727 C C . ALA B 2 105 ? -0.503 -12.508 40.417 1.00 27.94 221 ALA B C 1
ATOM 1728 O O . ALA B 2 105 ? -1.198 -12.304 39.423 1.00 27.79 221 ALA B O 1
ATOM 1730 N N . GLY B 2 106 ? 0.017 -13.699 40.689 1.00 30.17 222 GLY B N 1
ATOM 1731 C CA . GLY B 2 106 ? -0.288 -14.835 39.843 1.00 31.09 222 GLY B CA 1
ATOM 1732 C C . GLY B 2 106 ? 0.605 -14.946 38.644 1.00 32.91 222 GLY B C 1
ATOM 1733 O O . GLY B 2 106 ? 1.490 -14.125 38.441 1.00 32.91 222 GLY B O 1
ATOM 1734 N N . GLU B 2 107 ? 0.381 -15.982 37.847 1.00 33.77 223 GLU B N 1
ATOM 1735 C CA . GLU B 2 107 ? 1.193 -16.180 36.668 1.00 35.21 223 GLU B CA 1
ATOM 1736 C C . GLU B 2 107 ? 0.403 -16.355 35.391 1.00 34.36 223 GLU B C 1
ATOM 1737 O O . GLU B 2 107 ? 0.855 -17.019 34.468 1.00 35.93 223 GLU B O 1
ATOM 1743 N N . SER B 2 108 ? -0.787 -15.765 35.330 1.00 33.88 224 SER B N 1
ATOM 1744 C CA . SER B 2 108 ? -1.542 -15.835 34.096 1.00 33.43 224 SER B CA 1
ATOM 1745 C C . SER B 2 108 ? -1.122 -14.639 33.215 1.00 32.32 224 SER B C 1
ATOM 1746 O O . SER B 2 108 ? -0.218 -13.863 33.587 1.00 31.53 224 SER B O 1
ATOM 1749 N N . MET B 2 109 ? -1.736 -14.505 32.044 1.00 30.19 225 MET B N 1
ATOM 1750 C CA . MET B 2 109 ? -1.369 -13.432 31.109 1.00 28.78 225 MET B CA 1
ATOM 1751 C C . MET B 2 109 ? -1.269 -12.055 31.747 1.00 26.08 225 MET B C 1
ATOM 1752 O O . MET B 2 109 ? -2.126 -11.663 32.536 1.00 24.79 225 MET B O 1
ATOM 1757 N N . PHE B 2 110 ? -0.205 -11.335 31.397 1.00 25.88 226 PHE B N 1
ATOM 1758 C CA . PHE B 2 110 ? 0.025 -9.981 31.908 1.00 25.52 226 PHE B CA 1
ATOM 1759 C C . PHE B 2 110 ? -1.002 -9.027 31.292 1.00 24.69 226 PHE B C 1
ATOM 1760 O O . PHE B 2 110 ? -1.432 -9.217 30.150 1.00 24.84 226 PHE B O 1
ATOM 1768 N N . ASN B 2 111 ? -1.400 -8.014 32.048 1.00 23.85 227 ASN B N 1
ATOM 1769 C CA . ASN B 2 111 ? -2.352 -7.031 31.538 1.00 20.67 227 ASN B CA 1
ATOM 1770 C C . ASN B 2 111 ? -1.868 -5.653 31.971 1.00 19.96 227 ASN B C 1
ATOM 1771 O O . ASN B 2 111 ? -2.269 -5.150 33.015 1.00 18.21 227 ASN B O 1
ATOM 1776 N N . LYS B 2 112 ? -1.006 -5.048 31.168 1.00 21.40 228 LYS B N 1
ATOM 1777 C CA . LYS B 2 112 ? -0.448 -3.737 31.500 1.00 21.91 228 LYS B CA 1
ATOM 1778 C C . LYS B 2 112 ? -1.504 -2.680 31.799 1.00 21.47 228 LYS B C 1
ATOM 1779 O O . LYS B 2 112 ? -1.533 -2.125 32.896 1.00 21.44 228 LYS B O 1
ATOM 1785 N N . ALA B 2 113 ? -2.381 -2.413 30.828 1.00 21.29 229 ALA B N 1
ATOM 1786 C CA . ALA B 2 113 ? -3.399 -1.376 30.993 1.00 20.93 229 ALA B CA 1
ATOM 1787 C C . ALA B 2 113 ? -4.331 -1.550 32.186 1.00 21.22 229 ALA B C 1
ATOM 1788 O O . ALA B 2 113 ? -4.699 -0.554 32.840 1.00 20.60 229 ALA B O 1
ATOM 1790 N N . LYS B 2 114 ? -4.731 -2.788 32.487 1.00 19.63 230 LYS B N 1
ATOM 1791 C CA . LYS B 2 114 ? -5.622 -2.980 33.609 1.00 19.38 230 LYS B CA 1
ATOM 1792 C C . LYS B 2 114 ? -4.912 -2.572 34.904 1.00 19.13 230 LYS B C 1
ATOM 1793 O O . LYS B 2 114 ? -5.525 -1.977 35.774 1.00 22.55 230 LYS B O 1
ATOM 1799 N N . LEU B 2 115 ? -3.631 -2.902 35.020 1.00 18.93 231 LEU B N 1
ATOM 1800 C CA . LEU B 2 115 ? -2.830 -2.561 36.194 1.00 20.11 231 LEU B CA 1
ATOM 1801 C C . LEU B 2 115 ? -2.728 -1.040 36.312 1.00 22.08 231 LEU B C 1
ATOM 1802 O O . LEU B 2 115 ? -2.766 -0.489 37.407 1.00 22.48 231 LEU B O 1
ATOM 1807 N N . LEU B 2 116 ? -2.603 -0.359 35.177 1.00 21.61 232 LEU B N 1
ATOM 1808 C CA . LEU B 2 116 ? -2.538 1.105 35.203 1.00 20.04 232 LEU B CA 1
ATOM 1809 C C . LEU B 2 116 ? -3.878 1.665 35.751 1.00 19.53 232 LEU B C 1
ATOM 1810 O O . LEU B 2 116 ? -3.882 2.623 36.518 1.00 18.29 232 LEU B O 1
ATOM 1815 N N . ASN B 2 117 ? -5.010 1.079 35.362 1.00 18.94 233 ASN B N 1
ATOM 1816 C CA . ASN B 2 117 ? -6.306 1.549 35.885 1.00 19.29 233 ASN B CA 1
ATOM 1817 C C . ASN B 2 117 ? -6.330 1.331 37.405 1.00 20.75 233 ASN B C 1
ATOM 1818 O O . ASN B 2 117 ? -6.824 2.167 38.166 1.00 21.75 233 ASN B O 1
ATOM 1823 N N . VAL B 2 118 ? -5.859 0.170 37.837 1.00 21.46 234 VAL B N 1
ATOM 1824 C CA . VAL B 2 118 ? -5.791 -0.106 39.278 1.00 21.17 234 VAL B CA 1
ATOM 1825 C C . VAL B 2 118 ? -4.961 0.999 39.965 1.00 20.78 234 VAL B C 1
ATOM 1826 O O . VAL B 2 118 ? -5.347 1.530 41.009 1.00 20.70 234 VAL B O 1
ATOM 1830 N N . GLY B 2 119 ? -3.836 1.369 39.363 1.00 21.20 235 GLY B N 1
ATOM 1831 C CA . GLY B 2 119 ? -2.994 2.405 39.965 1.00 21.27 235 GLY B CA 1
ATOM 1832 C C . GLY B 2 119 ? -3.720 3.741 40.092 1.00 23.21 235 GLY B C 1
ATOM 1833 O O . GLY B 2 119 ? -3.595 4.437 41.097 1.00 19.82 235 GLY B O 1
ATOM 1834 N N . PHE B 2 120 ? -4.485 4.106 39.069 1.00 20.83 236 PHE B N 1
ATOM 1835 C CA . PHE B 2 120 ? -5.252 5.351 39.111 1.00 21.97 236 PHE B CA 1
ATOM 1836 C C . PHE B 2 120 ? -6.186 5.325 40.337 1.00 23.73 236 PHE B C 1
ATOM 1837 O O . PHE B 2 120 ? -6.193 6.249 41.169 1.00 23.02 236 PHE B O 1
ATOM 1845 N N . LYS B 2 121 ? -6.996 4.271 40.441 1.00 23.32 237 LYS B N 1
ATOM 1846 C CA . LYS B 2 121 ? -7.931 4.189 41.561 1.00 25.23 237 LYS B CA 1
ATOM 1847 C C . LYS B 2 121 ? -7.266 4.128 42.924 1.00 24.48 237 LYS B C 1
ATOM 1848 O O . LYS B 2 121 ? -7.677 4.812 43.860 1.00 24.92 237 LYS B O 1
ATOM 1854 N N . GLU B 2 122 ? -6.230 3.314 43.040 1.00 23.59 238 GLU B N 1
ATOM 1855 C CA . GLU B 2 122 ? -5.542 3.186 44.313 1.00 24.53 238 GLU B CA 1
ATOM 1856 C C . GLU B 2 122 ? -4.755 4.420 44.722 1.00 24.30 238 GLU B C 1
ATOM 1857 O O . GLU B 2 122 ? -4.719 4.760 45.901 1.00 24.23 238 GLU B O 1
ATOM 1863 N N . ALA B 2 123 ? -4.114 5.097 43.773 1.00 22.93 239 ALA B N 1
ATOM 1864 C CA . ALA B 2 123 ? -3.344 6.286 44.146 1.00 23.07 239 ALA B CA 1
ATOM 1865 C C . ALA B 2 123 ? -4.279 7.361 44.691 1.00 24.64 239 ALA B C 1
ATOM 1866 O O . ALA B 2 123 ? -3.922 8.087 45.620 1.00 25.07 239 ALA B O 1
ATOM 1868 N N . LEU B 2 124 ? -5.489 7.438 44.139 1.00 24.47 240 LEU B N 1
ATOM 1869 C CA . LEU B 2 124 ? -6.464 8.447 44.551 1.00 28.36 240 LEU B CA 1
ATOM 1870 C C . LEU B 2 124 ? -6.917 8.313 46.006 1.00 30.37 240 LEU B C 1
ATOM 1871 O O . LEU B 2 124 ? -7.440 9.274 46.598 1.00 29.78 240 LEU B O 1
ATOM 1876 N N . LYS B 2 125 ? -6.738 7.129 46.575 1.00 30.27 241 LYS B N 1
ATOM 1877 C CA . LYS B 2 125 ? -7.107 6.905 47.972 1.00 31.86 241 LYS B CA 1
ATOM 1878 C C . LYS B 2 125 ? -6.111 7.588 48.914 1.00 31.74 241 LYS B C 1
ATOM 1879 O O . LYS B 2 125 ? -6.456 7.921 50.046 1.00 32.81 241 LYS B O 1
ATOM 1885 N N . ASP B 2 126 ? -4.880 7.788 48.443 1.00 30.07 242 ASP B N 1
ATOM 1886 C CA . ASP B 2 126 ? -3.829 8.407 49.246 1.00 30.16 242 ASP B CA 1
ATOM 1887 C C . ASP B 2 126 ? -3.770 9.912 49.204 1.00 31.41 242 ASP B C 1
ATOM 1888 O O . ASP B 2 126 ? -3.428 10.554 50.200 1.00 32.13 242 ASP B O 1
ATOM 1893 N N . TYR B 2 127 ? -4.057 10.485 48.042 1.00 30.69 243 TYR B N 1
ATOM 1894 C CA . TYR B 2 127 ? -3.896 11.920 47.896 1.00 30.61 243 TYR B CA 1
ATOM 1895 C C . TYR B 2 127 ? -4.761 12.475 46.761 1.00 31.19 243 TYR B C 1
ATOM 1896 O O . TYR B 2 127 ? -5.173 11.747 45.864 1.00 29.36 243 TYR B O 1
ATOM 1905 N N . ASP B 2 128 ? -5.019 13.772 46.822 1.00 29.65 244 ASP B N 1
ATOM 1906 C CA . ASP B 2 128 ? -5.821 14.475 45.840 1.00 30.94 244 ASP B CA 1
ATOM 1907 C C . ASP B 2 128 ? -5.008 14.714 44.538 1.00 29.22 244 ASP B C 1
ATOM 1908 O O . ASP B 2 128 ? -4.887 15.853 44.082 1.00 30.69 244 ASP B O 1
ATOM 1913 N N . TYR B 2 129 ? -4.453 13.656 43.947 1.00 26.67 245 TYR B N 1
ATOM 1914 C CA . TYR B 2 129 ? -3.669 13.785 42.709 1.00 26.51 245 TYR B CA 1
ATOM 1915 C C . TYR B 2 129 ? -4.470 14.393 41.550 1.00 25.98 245 TYR B C 1
ATOM 1916 O O . TYR B 2 129 ? -5.656 14.077 41.397 1.00 26.82 245 TYR B O 1
ATOM 1925 N N . ASN B 2 130 ? -3.837 15.261 40.748 1.00 26.18 246 ASN B N 1
ATOM 1926 C CA . ASN B 2 130 ? -4.504 15.851 39.571 1.00 26.74 246 ASN B CA 1
ATOM 1927 C C . ASN B 2 130 ? -3.794 15.436 38.267 1.00 26.48 246 ASN B C 1
ATOM 1928 O O . ASN B 2 130 ? -4.180 15.847 37.168 1.00 25.83 246 ASN B O 1
ATOM 1933 N N . CYS B 2 131 ? -2.757 14.603 38.392 1.00 26.92 247 CYS B N 1
ATOM 1934 C CA . CYS B 2 131 ? -1.992 14.163 37.229 1.00 24.62 247 CYS B CA 1
ATOM 1935 C C . CYS B 2 131 ? -1.480 12.744 37.413 1.00 24.61 247 CYS B C 1
ATOM 1936 O O . CYS B 2 131 ? -1.010 12.381 38.500 1.00 22.00 247 CYS B O 1
ATOM 1939 N N . PHE B 2 132 ? -1.559 11.958 36.346 1.00 22.03 248 PHE B N 1
ATOM 1940 C CA . PHE B 2 132 ? -1.090 10.588 36.394 1.00 21.36 248 PHE B CA 1
ATOM 1941 C C . PHE B 2 132 ? -0.091 10.304 35.290 1.00 21.27 248 PHE B C 1
ATOM 1942 O O . PHE B 2 132 ? -0.379 10.526 34.113 1.00 21.39 248 PHE B O 1
ATOM 1950 N N . VAL B 2 133 ? 1.101 9.858 35.683 1.00 19.90 249 VAL B N 1
ATOM 1951 C CA . VAL B 2 133 ? 2.129 9.465 34.736 1.00 19.53 249 VAL B CA 1
ATOM 1952 C C . VAL B 2 133 ? 2.127 7.933 34.749 1.00 20.07 249 VAL B C 1
ATOM 1953 O O . VAL B 2 133 ? 2.193 7.303 35.821 1.00 20.72 249 VAL B O 1
ATOM 1957 N N . PHE B 2 134 ? 2.009 7.336 33.562 1.00 19.85 250 PHE B N 1
ATOM 1958 C CA . PHE B 2 134 ? 2.017 5.897 33.413 1.00 18.39 250 PHE B CA 1
ATOM 1959 C C . PHE B 2 134 ? 3.348 5.521 32.751 1.00 20.79 250 PHE B C 1
ATOM 1960 O O . PHE B 2 134 ? 3.614 5.865 31.584 1.00 17.86 250 PHE B O 1
ATOM 1968 N N . SER B 2 135 ? 4.179 4.777 33.487 1.00 19.55 251 SER B N 1
ATOM 1969 C CA . SER B 2 135 ? 5.505 4.437 32.987 1.00 20.24 251 SER B CA 1
ATOM 1970 C C . SER B 2 135 ? 5.918 2.988 33.059 1.00 20.93 251 SER B C 1
ATOM 1971 O O . SER B 2 135 ? 5.776 2.357 34.126 1.00 19.65 251 SER B O 1
ATOM 1974 N N . ASP B 2 136 ? 6.453 2.472 31.946 1.00 20.05 252 ASP B N 1
ATOM 1975 C CA . ASP B 2 136 ? 7.005 1.112 31.955 1.00 21.67 252 ASP B CA 1
ATOM 1976 C C . ASP B 2 136 ? 8.141 1.192 32.993 1.00 22.25 252 ASP B C 1
ATOM 1977 O O . ASP B 2 136 ? 8.769 2.238 33.151 1.00 22.20 252 ASP B O 1
ATOM 1982 N N . VAL B 2 137 ? 8.413 0.080 33.669 1.00 23.04 253 VAL B N 1
ATOM 1983 C CA . VAL B 2 137 ? 9.449 0.019 34.711 1.00 22.48 253 VAL B CA 1
ATOM 1984 C C . VAL B 2 137 ? 10.887 0.139 34.178 1.00 25.54 253 VAL B C 1
ATOM 1985 O O . VAL B 2 137 ? 11.825 0.423 34.936 1.00 25.43 253 VAL B O 1
ATOM 1989 N N . ASP B 2 138 ? 11.065 -0.037 32.867 1.00 25.21 254 ASP B N 1
ATOM 1990 C CA . ASP B 2 138 ? 12.412 -0.038 32.284 1.00 25.90 254 ASP B CA 1
ATOM 1991 C C . ASP B 2 138 ? 12.803 1.168 31.419 1.00 25.25 254 ASP B C 1
ATOM 1992 O O . ASP B 2 138 ? 13.805 1.102 30.681 1.00 26.30 254 ASP B O 1
ATOM 1997 N N . LEU B 2 139 ? 12.052 2.264 31.524 1.00 24.13 255 LEU B N 1
ATOM 1998 C CA . LEU B 2 139 ? 12.333 3.464 30.718 1.00 22.64 255 LEU B CA 1
ATOM 1999 C C . LEU B 2 139 ? 12.846 4.595 31.584 1.00 22.69 255 LEU B C 1
ATOM 2000 O O . LEU B 2 139 ? 12.218 4.980 32.574 1.00 23.49 255 LEU B O 1
ATOM 2005 N N . ILE B 2 140 ? 13.985 5.144 31.193 1.00 22.21 256 ILE B N 1
ATOM 2006 C CA . ILE B 2 140 ? 14.626 6.220 31.943 1.00 22.79 256 ILE B CA 1
ATOM 2007 C C . ILE B 2 140 ? 14.841 7.410 31.013 1.00 23.35 256 ILE B C 1
ATOM 2008 O O . ILE B 2 140 ? 15.473 7.273 29.953 1.00 23.38 256 ILE B O 1
ATOM 2013 N N . PRO B 2 141 ? 14.337 8.590 31.389 1.00 22.60 257 PRO B N 1
ATOM 2014 C CA . PRO B 2 141 ? 14.535 9.744 30.505 1.00 24.81 257 PRO B CA 1
ATOM 2015 C C . PRO B 2 141 ? 15.986 10.225 30.571 1.00 27.30 257 PRO B C 1
ATOM 2016 O O . PRO B 2 141 ? 16.608 10.217 31.639 1.00 26.46 257 PRO B O 1
ATOM 2020 N N . MET B 2 142 ? 16.516 10.653 29.432 1.00 28.52 258 MET B N 1
ATOM 2021 C CA . MET B 2 142 ? 17.896 11.127 29.376 1.00 28.97 258 MET B CA 1
ATOM 2022 C C . MET B 2 142 ? 18.080 12.637 29.530 1.00 29.43 258 MET B C 1
ATOM 2023 O O . MET B 2 142 ? 19.221 13.130 29.549 1.00 29.96 258 MET B O 1
ATOM 2028 N N . ASN B 2 143 ? 16.982 13.381 29.629 1.00 26.85 259 ASN B N 1
ATOM 2029 C CA . ASN B 2 143 ? 17.078 14.829 29.780 1.00 27.69 259 ASN B CA 1
ATOM 2030 C C . ASN B 2 143 ? 16.018 15.267 30.778 1.00 27.02 259 ASN B C 1
ATOM 2031 O O . ASN B 2 143 ? 14.828 15.046 30.546 1.00 26.82 259 ASN B O 1
ATOM 2036 N N . ASP B 2 144 ? 16.420 15.914 31.872 1.00 25.58 260 ASP B N 1
ATOM 2037 C CA . ASP B 2 144 ? 15.418 16.293 32.851 1.00 26.38 260 ASP B CA 1
ATOM 2038 C C . ASP B 2 144 ? 14.500 17.453 32.480 1.00 24.98 260 ASP B C 1
ATOM 2039 O O . ASP B 2 144 ? 13.652 17.863 33.286 1.00 24.95 260 ASP B O 1
ATOM 2044 N N . HIS B 2 145 ? 14.646 17.978 31.262 1.00 24.78 261 HIS B N 1
ATOM 2045 C CA . HIS B 2 145 ? 13.712 19.019 30.789 1.00 25.79 261 HIS B CA 1
ATOM 2046 C C . HIS B 2 145 ? 12.434 18.319 30.266 1.00 24.50 261 HIS B C 1
ATOM 2047 O O . HIS B 2 145 ? 11.427 18.961 29.931 1.00 22.66 261 HIS B O 1
ATOM 2054 N N . ASN B 2 146 ? 12.491 16.994 30.182 1.00 23.24 262 ASN B N 1
ATOM 2055 C CA . ASN B 2 146 ? 11.339 16.187 29.744 1.00 22.70 262 ASN B CA 1
ATOM 2056 C C . ASN B 2 146 ? 10.535 15.967 31.040 1.00 22.96 262 ASN B C 1
ATOM 2057 O O . ASN B 2 146 ? 10.672 14.954 31.711 1.00 23.89 262 ASN B O 1
ATOM 2062 N N . THR B 2 147 ? 9.707 16.942 31.386 1.00 24.38 263 THR B N 1
ATOM 2063 C CA . THR B 2 147 ? 8.958 16.933 32.646 1.00 23.82 263 THR B CA 1
ATOM 2064 C C . THR B 2 147 ? 7.911 15.856 32.808 1.00 24.87 263 THR B C 1
ATOM 2065 O O . THR B 2 147 ? 7.007 15.711 31.962 1.00 22.19 263 THR B O 1
ATOM 2069 N N . TYR B 2 148 ? 8.010 15.114 33.918 1.00 23.49 264 TYR B N 1
ATOM 2070 C CA . TYR B 2 148 ? 7.044 14.051 34.187 1.00 23.37 264 TYR B CA 1
ATOM 2071 C C . TYR B 2 148 ? 5.807 14.607 34.847 1.00 22.91 264 TYR B C 1
ATOM 2072 O O . TYR B 2 148 ? 5.527 14.327 36.016 1.00 22.77 264 TYR B O 1
ATOM 2081 N N . ARG B 2 149 ? 5.053 15.402 34.090 1.00 23.36 265 ARG B N 1
ATOM 2082 C CA . ARG B 2 149 ? 3.811 15.957 34.592 1.00 22.98 265 ARG B CA 1
ATOM 2083 C C . ARG B 2 149 ? 2.788 16.100 33.469 1.00 22.65 265 ARG B C 1
ATOM 2084 O O . ARG B 2 149 ? 3.073 15.776 32.315 1.00 22.23 265 ARG B O 1
ATOM 2092 N N . CYS B 2 150 ? 1.598 16.583 33.816 1.00 22.60 266 CYS B N 1
ATOM 2093 C CA . CYS B 2 150 ? 0.522 16.712 32.853 1.00 22.83 266 CYS B CA 1
ATOM 2094 C C . CYS B 2 150 ? 0.444 18.061 32.159 1.00 23.38 266 CYS B C 1
ATOM 2095 O O . CYS B 2 150 ? 0.874 19.083 32.701 1.00 23.73 266 CYS B O 1
ATOM 2098 N N . PHE B 2 151 ? -0.102 18.033 30.943 1.00 21.71 267 PHE B N 1
ATOM 2099 C CA . PHE B 2 151 ? -0.193 19.220 30.117 1.00 22.14 267 PHE B CA 1
ATOM 2100 C C . PHE B 2 151 ? -1.635 19.449 29.732 1.00 21.06 267 PHE B C 1
ATOM 2101 O O . PHE B 2 151 ? -2.511 18.728 30.188 1.00 21.03 267 PHE B O 1
ATOM 2109 N N . SER B 2 152 ? -1.887 20.460 28.908 1.00 21.35 268 SER B N 1
ATOM 2110 C CA . SER B 2 152 ? -3.258 20.770 28.527 1.00 23.86 268 SER B CA 1
ATOM 2111 C C . SER B 2 152 ? -3.896 19.697 27.654 1.00 23.07 268 SER B C 1
ATOM 2112 O O . SER B 2 152 ? -5.121 19.643 27.523 1.00 22.05 268 SER B O 1
ATOM 2115 N N . GLN B 2 153 ? -3.056 18.859 27.052 1.00 21.42 269 GLN B N 1
ATOM 2116 C CA . GLN B 2 153 ? -3.515 17.725 26.253 1.00 20.89 269 GLN B CA 1
ATOM 2117 C C . GLN B 2 153 ? -2.719 16.509 26.782 1.00 20.06 269 GLN B C 1
ATOM 2118 O O . GLN B 2 153 ? -1.675 16.695 27.420 1.00 20.70 269 GLN B O 1
ATOM 2124 N N . PRO B 2 154 ? -3.214 15.277 26.567 1.00 20.31 270 PRO B N 1
ATOM 2125 C CA . PRO B 2 154 ? -2.498 14.078 27.034 1.00 19.82 270 PRO B CA 1
ATOM 2126 C C . PRO B 2 154 ? -1.074 14.160 26.524 1.00 21.01 270 PRO B C 1
ATOM 2127 O O . PRO B 2 154 ? -0.832 14.547 25.372 1.00 20.30 270 PRO B O 1
ATOM 2131 N N . ARG B 2 155 ? -0.137 13.765 27.376 1.00 19.93 271 ARG B N 1
ATOM 2132 C CA . ARG B 2 155 ? 1.286 13.880 27.069 1.00 19.73 271 ARG B CA 1
ATOM 2133 C C . ARG B 2 155 ? 2.003 12.558 26.802 1.00 21.24 271 ARG B C 1
ATOM 2134 O O . ARG B 2 155 ? 1.895 11.627 27.604 1.00 19.55 271 ARG B O 1
ATOM 2142 N N . HIS B 2 156 ? 2.708 12.469 25.674 1.00 18.80 272 HIS B N 1
ATOM 2143 C CA . HIS B 2 156 ? 3.497 11.285 25.376 1.00 19.71 272 HIS B CA 1
ATOM 2144 C C . HIS B 2 156 ? 4.919 11.703 25.723 1.00 20.27 272 HIS B C 1
ATOM 2145 O O . HIS B 2 156 ? 5.501 12.589 25.092 1.00 21.64 272 HIS B O 1
ATOM 2152 N N . ILE B 2 157 ? 5.496 11.020 26.710 1.00 19.75 273 ILE B N 1
ATOM 2153 C CA . ILE B 2 157 ? 6.803 11.387 27.230 1.00 19.31 273 ILE B CA 1
ATOM 2154 C C . ILE B 2 157 ? 8.048 10.730 26.647 1.00 19.44 273 ILE B C 1
ATOM 2155 O O . ILE B 2 157 ? 9.048 11.415 26.374 1.00 21.15 273 ILE B O 1
ATOM 2160 N N . SER B 2 158 ? 7.985 9.420 26.454 1.00 19.31 274 SER B N 1
ATOM 2161 C CA . SER B 2 158 ? 9.111 8.643 25.953 1.00 21.25 274 SER B CA 1
ATOM 2162 C C . SER B 2 158 ? 9.032 8.684 24.432 1.00 19.87 274 SER B C 1
ATOM 2163 O O . SER B 2 158 ? 8.741 7.672 23.782 1.00 17.89 274 SER B O 1
ATOM 2166 N N . VAL B 2 159 ? 9.316 9.858 23.872 1.00 21.58 275 VAL B N 1
ATOM 2167 C CA . VAL B 2 159 ? 9.172 10.047 22.426 1.00 23.64 275 VAL B CA 1
ATOM 2168 C C . VAL B 2 159 ? 10.314 9.563 21.555 1.00 24.63 275 VAL B C 1
ATOM 2169 O O . VAL B 2 159 ? 10.103 9.231 20.387 1.00 25.46 275 VAL B O 1
ATOM 2173 N N . ALA B 2 160 ? 11.518 9.522 22.115 1.00 24.05 276 ALA B N 1
ATOM 2174 C CA . ALA B 2 160 ? 12.682 9.073 21.358 1.00 25.19 276 ALA B CA 1
ATOM 2175 C C . ALA B 2 160 ? 13.456 8.030 22.168 1.00 25.47 276 ALA B C 1
ATOM 2176 O O . ALA B 2 160 ? 14.363 8.374 22.910 1.00 27.35 276 ALA B O 1
ATOM 2178 N N . MET B 2 161 ? 13.079 6.765 22.021 1.00 27.00 277 MET B N 1
ATOM 2179 C CA . MET B 2 161 ? 13.711 5.660 22.741 1.00 29.30 277 MET B CA 1
ATOM 2180 C C . MET B 2 161 ? 14.963 5.157 22.031 1.00 31.17 277 MET B C 1
ATOM 2181 O O . MET B 2 161 ? 14.988 5.054 20.806 1.00 30.67 277 MET B O 1
ATOM 2186 N N . ASP B 2 162 ? 15.996 4.819 22.795 1.00 32.53 278 ASP B N 1
ATOM 2187 C CA . ASP B 2 162 ? 17.220 4.357 22.161 1.00 34.62 278 ASP B CA 1
ATOM 2188 C C . ASP B 2 162 ? 16.989 3.093 21.326 1.00 35.55 278 ASP B C 1
ATOM 2189 O O . ASP B 2 162 ? 17.623 2.902 20.284 1.00 37.12 278 ASP B O 1
ATOM 2194 N N . LYS B 2 163 ? 16.052 2.250 21.743 1.00 35.33 279 LYS B N 1
ATOM 2195 C CA . LYS B 2 163 ? 15.789 1.033 20.989 1.00 35.89 279 LYS B CA 1
ATOM 2196 C C . LYS B 2 163 ? 15.127 1.306 19.640 1.00 36.59 279 LYS B C 1
ATOM 2197 O O . LYS B 2 163 ? 15.030 0.406 18.803 1.00 36.52 279 LYS B O 1
ATOM 2203 N N . PHE B 2 164 ? 14.618 2.517 19.446 1.00 35.16 280 PHE B N 1
ATOM 2204 C CA . PHE B 2 164 ? 13.988 2.840 18.174 1.00 35.67 280 PHE B CA 1
ATOM 2205 C C . PHE B 2 164 ? 14.917 3.820 17.491 1.00 35.82 280 PHE B C 1
ATOM 2206 O O . PHE B 2 164 ? 14.495 4.638 16.689 1.00 35.72 280 PHE B O 1
ATOM 2214 N N . GLY B 2 165 ? 16.194 3.734 17.832 1.00 36.23 281 GLY B N 1
ATOM 2215 C CA . GLY B 2 165 ? 17.153 4.636 17.228 1.00 36.69 281 GLY B CA 1
ATOM 2216 C C . GLY B 2 165 ? 16.869 6.084 17.552 1.00 36.37 281 GLY B C 1
ATOM 2217 O O . GLY B 2 165 ? 17.162 6.968 16.759 1.00 35.40 281 GLY B O 1
ATOM 2218 N N . PHE B 2 166 ? 16.314 6.329 18.735 1.00 35.50 282 PHE B N 1
ATOM 2219 C CA . PHE B 2 166 ? 15.990 7.682 19.183 1.00 34.86 282 PHE B CA 1
ATOM 2220 C C . PHE B 2 166 ? 15.001 8.439 18.316 1.00 34.48 282 PHE B C 1
ATOM 2221 O O . PHE B 2 166 ? 15.130 9.652 18.097 1.00 34.73 282 PHE B O 1
ATOM 2229 N N . SER B 2 167 ? 13.999 7.733 17.824 1.00 33.35 283 SER B N 1
ATOM 2230 C CA . SER B 2 167 ? 12.976 8.394 17.034 1.00 33.20 283 SER B CA 1
ATOM 2231 C C . SER B 2 167 ? 11.626 7.706 17.198 1.00 29.67 283 SER B C 1
ATOM 2232 O O . SER B 2 167 ? 11.543 6.479 17.347 1.00 32.03 283 SER B O 1
ATOM 2235 N N . LEU B 2 168 ? 10.575 8.507 17.188 1.00 27.23 284 LEU B N 1
ATOM 2236 C CA . LEU B 2 168 ? 9.211 7.999 17.325 1.00 25.22 284 LEU B CA 1
ATOM 2237 C C . LEU B 2 168 ? 8.942 6.960 16.234 1.00 23.49 284 LEU B C 1
ATOM 2238 O O . LEU B 2 168 ? 9.110 7.227 15.037 1.00 23.47 284 LEU B O 1
ATOM 2243 N N . PRO B 2 169 ? 8.504 5.759 16.628 1.00 22.74 285 PRO B N 1
ATOM 2244 C CA . PRO B 2 169 ? 8.245 4.727 15.615 1.00 23.22 285 PRO B CA 1
ATOM 2245 C C . PRO B 2 169 ? 7.111 5.038 14.641 1.00 23.44 285 PRO B C 1
ATOM 2246 O O . PRO B 2 169 ? 7.169 4.645 13.489 1.00 23.26 285 PRO B O 1
ATOM 2250 N N . TYR B 2 170 ? 6.077 5.734 15.109 1.00 24.38 286 TYR B N 1
ATOM 2251 C CA . TYR B 2 170 ? 4.959 6.149 14.264 1.00 23.33 286 TYR B CA 1
ATOM 2252 C C . TYR B 2 170 ? 4.244 7.282 14.993 1.00 24.98 286 TYR B C 1
ATOM 2253 O O . TYR B 2 170 ? 4.253 7.349 16.226 1.00 22.67 286 TYR B O 1
ATOM 2262 N N . VAL B 2 171 ? 3.639 8.183 14.230 1.00 24.67 287 VAL B N 1
ATOM 2263 C CA . VAL B 2 171 ? 3.013 9.345 14.837 1.00 27.49 287 VAL B CA 1
ATOM 2264 C C . VAL B 2 171 ? 1.906 9.067 15.852 1.00 25.24 287 VAL B C 1
ATOM 2265 O O . VAL B 2 171 ? 1.699 9.866 16.760 1.00 25.53 287 VAL B O 1
ATOM 2269 N N . GLN B 2 172 ? 1.214 7.941 15.722 1.00 22.24 288 GLN B N 1
ATOM 2270 C CA . GLN B 2 172 ? 0.115 7.608 16.640 1.00 22.48 288 GLN B CA 1
ATOM 2271 C C . GLN B 2 172 ? 0.587 6.790 17.854 1.00 21.80 288 GLN B C 1
ATOM 2272 O O . GLN B 2 172 ? -0.226 6.262 18.628 1.00 22.44 288 GLN B O 1
ATOM 2278 N N . TYR B 2 173 ? 1.897 6.693 18.022 1.00 20.83 289 TYR B N 1
ATOM 2279 C CA . TYR B 2 173 ? 2.461 5.865 19.103 1.00 21.37 289 TYR B CA 1
ATOM 2280 C C . TYR B 2 173 ? 2.312 6.546 20.458 1.00 21.04 289 TYR B C 1
ATOM 2281 O O . TYR B 2 173 ? 2.725 7.700 20.637 1.00 21.39 289 TYR B O 1
ATOM 2290 N N . PHE B 2 174 ? 1.731 5.821 21.410 1.00 20.68 290 PHE B N 1
ATOM 2291 C CA . PHE B 2 174 ? 1.523 6.378 22.737 1.00 20.09 290 PHE B CA 1
ATOM 2292 C C . PHE B 2 174 ? 2.071 5.435 23.819 1.00 21.89 290 PHE B C 1
ATOM 2293 O O . PHE B 2 174 ? 1.690 5.526 24.979 1.00 21.83 290 PHE B O 1
ATOM 2301 N N . GLY B 2 175 ? 3.004 4.560 23.447 1.00 22.02 291 GLY B N 1
ATOM 2302 C CA . GLY B 2 175 ? 3.522 3.623 24.434 1.00 21.54 291 GLY B CA 1
ATOM 2303 C C . GLY B 2 175 ? 4.705 4.115 25.251 1.00 21.33 291 GLY B C 1
ATOM 2304 O O . GLY B 2 175 ? 5.274 5.160 24.986 1.00 21.71 291 GLY B O 1
ATOM 2305 N N . GLY B 2 176 ? 5.081 3.351 26.277 1.00 22.43 292 GLY B N 1
ATOM 2306 C CA . GLY B 2 176 ? 6.250 3.737 27.056 1.00 19.70 292 GLY B CA 1
ATOM 2307 C C . GLY B 2 176 ? 5.914 4.530 28.307 1.00 21.06 292 GLY B C 1
ATOM 2308 O O . GLY B 2 176 ? 5.617 3.952 29.353 1.00 17.94 292 GLY B O 1
ATOM 2309 N N . VAL B 2 177 ? 5.998 5.856 28.199 1.00 19.59 293 VAL B N 1
ATOM 2310 C CA . VAL B 2 177 ? 5.699 6.745 29.313 1.00 18.12 293 VAL B CA 1
ATOM 2311 C C . VAL B 2 177 ? 4.753 7.801 28.787 1.00 19.38 293 VAL B C 1
ATOM 2312 O O . VAL B 2 177 ? 5.043 8.445 27.775 1.00 19.26 293 VAL B O 1
ATOM 2316 N N . SER B 2 178 ? 3.616 7.952 29.458 1.00 20.25 294 SER B N 1
ATOM 2317 C CA . SER B 2 178 ? 2.622 8.955 29.070 1.00 21.07 294 SER B CA 1
ATOM 2318 C C . SER B 2 178 ? 2.071 9.596 30.338 1.00 21.55 294 SER B C 1
ATOM 2319 O O . SER B 2 178 ? 2.247 9.072 31.458 1.00 22.91 294 SER B O 1
ATOM 2322 N N . ALA B 2 179 ? 1.411 10.734 30.187 1.00 19.80 295 ALA B N 1
ATOM 2323 C CA . ALA B 2 179 ? 0.843 11.385 31.352 1.00 19.13 295 ALA B CA 1
ATOM 2324 C C . ALA B 2 179 ? -0.526 11.962 31.007 1.00 21.19 295 ALA B C 1
ATOM 2325 O O . ALA B 2 179 ? -0.649 12.678 29.995 1.00 21.17 295 ALA B O 1
ATOM 2327 N N . LEU B 2 180 ? -1.552 11.639 31.798 1.00 20.08 296 LEU B N 1
ATOM 2328 C CA . LEU B 2 180 ? -2.875 12.233 31.568 1.00 20.37 296 LEU B CA 1
ATOM 2329 C C . LEU B 2 180 ? -3.316 12.912 32.855 1.00 22.54 296 LEU B C 1
ATOM 2330 O O . LEU B 2 180 ? -3.078 12.399 33.957 1.00 20.01 296 LEU B O 1
ATOM 2335 N N . SER B 2 181 ? -3.965 14.070 32.719 1.00 21.99 297 SER B N 1
ATOM 2336 C CA . SER B 2 181 ? -4.483 14.768 33.878 1.00 22.18 297 SER B CA 1
ATOM 2337 C C . SER B 2 181 ? -5.629 13.898 34.364 1.00 22.67 297 SER B C 1
ATOM 2338 O O . SER B 2 181 ? -6.126 13.020 33.621 1.00 21.74 297 SER B O 1
ATOM 2341 N N . LYS B 2 182 ? -6.081 14.149 35.590 1.00 22.92 298 LYS B N 1
ATOM 2342 C CA . LYS B 2 182 ? -7.196 13.390 36.137 1.00 22.92 298 LYS B CA 1
ATOM 2343 C C . LYS B 2 182 ? -8.413 13.516 35.221 1.00 22.75 298 LYS B C 1
ATOM 2344 O O . LYS B 2 182 ? -9.132 12.540 34.988 1.00 22.05 298 LYS B O 1
ATOM 2350 N N . GLN B 2 183 ? -8.637 14.716 34.691 1.00 22.64 299 GLN B N 1
ATOM 2351 C CA . GLN B 2 183 ? -9.780 14.964 33.798 1.00 24.81 299 GLN B CA 1
ATOM 2352 C C . GLN B 2 183 ? -9.649 14.233 32.450 1.00 22.36 299 GLN B C 1
ATOM 2353 O O . GLN B 2 183 ? -10.603 13.645 31.957 1.00 22.28 299 GLN B O 1
ATOM 2359 N N . GLN B 2 184 ? -8.457 14.246 31.866 1.00 21.18 300 GLN B N 1
ATOM 2360 C CA . GLN B 2 184 ? -8.259 13.574 30.571 1.00 20.00 300 GLN B CA 1
ATOM 2361 C C . GLN B 2 184 ? -8.523 12.075 30.698 1.00 21.06 300 GLN B C 1
ATOM 2362 O O . GLN B 2 184 ? -9.177 11.457 29.828 1.00 19.28 300 GLN B O 1
ATOM 2368 N N . PHE B 2 185 ? -8.021 11.494 31.791 1.00 20.83 301 PHE B N 1
ATOM 2369 C CA . PHE B 2 185 ? -8.179 10.057 32.065 1.00 20.95 301 PHE B CA 1
ATOM 2370 C C . PHE B 2 185 ? -9.667 9.702 32.268 1.00 21.86 301 PHE B C 1
ATOM 2371 O O . PHE B 2 185 ? -10.166 8.729 31.713 1.00 22.84 301 PHE B O 1
ATOM 2379 N N . LEU B 2 186 ? -10.375 10.509 33.054 1.00 22.01 302 LEU B N 1
ATOM 2380 C CA . LEU B 2 186 ? -11.795 10.276 33.304 1.00 24.29 302 LEU B CA 1
ATOM 2381 C C . LEU B 2 186 ? -12.569 10.400 32.005 1.00 24.84 302 LEU B C 1
ATOM 2382 O O . LEU B 2 186 ? -13.494 9.632 31.732 1.00 25.41 302 LEU B O 1
ATOM 2387 N N . SER B 2 187 ? -12.182 11.387 31.208 1.00 25.20 303 SER B N 1
ATOM 2388 C CA . SER B 2 187 ? -12.823 11.637 29.935 1.00 25.27 303 SER B CA 1
ATOM 2389 C C . SER B 2 187 ? -12.907 10.413 29.026 1.00 23.70 303 SER B C 1
ATOM 2390 O O . SER B 2 187 ? -13.925 10.213 28.363 1.00 23.11 303 SER B O 1
ATOM 2393 N N . ILE B 2 188 ? -11.854 9.592 28.977 1.00 20.97 304 ILE B N 1
ATOM 2394 C CA . ILE B 2 188 ? -11.875 8.406 28.127 1.00 19.86 304 ILE B CA 1
ATOM 2395 C C . ILE B 2 188 ? -12.314 7.123 28.842 1.00 21.39 304 ILE B C 1
ATOM 2396 O O . ILE B 2 188 ? -12.131 6.034 28.305 1.00 23.65 304 ILE B O 1
ATOM 2401 N N . ASN B 2 189 ? -12.904 7.250 30.029 1.00 20.51 305 ASN B N 1
ATOM 2402 C CA . ASN B 2 189 ? -13.309 6.088 30.836 1.00 21.64 305 ASN B CA 1
ATOM 2403 C C . ASN B 2 189 ? -12.031 5.274 31.120 1.00 21.28 305 ASN B C 1
ATOM 2404 O O . ASN B 2 189 ? -12.027 4.040 31.117 1.00 22.17 305 ASN B O 1
ATOM 2409 N N . GLY B 2 190 ? -10.936 5.983 31.388 1.00 21.11 306 GLY B N 1
ATOM 2410 C CA . GLY B 2 190 ? -9.687 5.308 31.673 1.00 19.63 306 GLY B CA 1
ATOM 2411 C C . GLY B 2 190 ? -9.180 4.479 30.503 1.00 21.10 306 GLY B C 1
ATOM 2412 O O . GLY B 2 190 ? -9.487 4.768 29.317 1.00 20.16 306 GLY B O 1
ATOM 2413 N N . PHE B 2 191 ? -8.437 3.422 30.839 1.00 19.60 307 PHE B N 1
ATOM 2414 C CA . PHE B 2 191 ? -7.832 2.539 29.855 1.00 20.26 307 PHE B CA 1
ATOM 2415 C C . PHE B 2 191 ? -8.609 1.253 29.735 1.00 19.78 307 PHE B C 1
ATOM 2416 O O . PHE B 2 191 ? -9.391 0.913 30.618 1.00 20.18 307 PHE B O 1
ATOM 2424 N N . PRO B 2 192 ? -8.406 0.512 28.638 1.00 22.31 308 PRO B N 1
ATOM 2425 C CA . PRO B 2 192 ? -9.147 -0.752 28.499 1.00 23.56 308 PRO B CA 1
ATOM 2426 C C . PRO B 2 192 ? -8.667 -1.778 29.527 1.00 24.08 308 PRO B C 1
ATOM 2427 O O . PRO B 2 192 ? -7.505 -1.737 29.963 1.00 23.40 308 PRO B O 1
ATOM 2431 N N . ASN B 2 193 ? -9.555 -2.689 29.921 1.00 23.69 309 ASN B N 1
ATOM 2432 C CA . ASN B 2 193 ? -9.166 -3.757 30.848 1.00 24.23 309 ASN B CA 1
ATOM 2433 C C . ASN B 2 193 ? -9.078 -5.070 30.068 1.00 24.60 309 ASN B C 1
ATOM 2434 O O . ASN B 2 193 ? -8.623 -6.083 30.596 1.00 24.82 309 ASN B O 1
ATOM 2439 N N . ASN B 2 194 ? -9.495 -5.043 28.807 1.00 24.97 310 ASN B N 1
ATOM 2440 C CA . ASN B 2 194 ? -9.542 -6.265 28.008 1.00 26.36 310 ASN B CA 1
ATOM 2441 C C . ASN B 2 194 ? -8.367 -6.643 27.107 1.00 25.36 310 ASN B C 1
ATOM 2442 O O . ASN B 2 194 ? -8.521 -7.507 26.243 1.00 25.32 310 ASN B O 1
ATOM 2447 N N . TYR B 2 195 ? -7.208 -6.006 27.270 1.00 23.62 311 TYR B N 1
ATOM 2448 C CA . TYR B 2 195 ? -6.041 -6.375 26.452 1.00 23.62 311 TYR B CA 1
ATOM 2449 C C . TYR B 2 195 ? -5.083 -7.219 27.286 1.00 24.85 311 TYR B C 1
ATOM 2450 O O . TYR B 2 195 ? -4.357 -6.695 28.146 1.00 23.35 311 TYR B O 1
ATOM 2459 N N . TRP B 2 196 ? -5.064 -8.521 27.010 1.00 24.20 312 TRP B N 1
ATOM 2460 C CA . TRP B 2 196 ? -4.196 -9.450 27.735 1.00 24.34 312 TRP B CA 1
ATOM 2461 C C . TRP B 2 196 ? -2.983 -9.794 26.870 1.00 24.17 312 TRP B C 1
ATOM 2462 O O . TRP B 2 196 ? -3.106 -10.093 25.678 1.00 23.43 312 TRP B O 1
ATOM 2473 N N . GLY B 2 197 ? -1.804 -9.767 27.466 1.00 23.81 313 GLY B N 1
ATOM 2474 C CA . GLY B 2 197 ? -0.624 -10.058 26.676 1.00 25.61 313 GLY B CA 1
ATOM 2475 C C . GLY B 2 197 ? -0.097 -8.761 26.101 1.00 25.15 313 GLY B C 1
ATOM 2476 O O . GLY B 2 197 ? -0.681 -7.688 26.310 1.00 26.99 313 GLY B O 1
ATOM 2477 N N . TRP B 2 198 ? 0.978 -8.872 25.341 1.00 24.96 314 TRP B N 1
ATOM 2478 C CA . TRP B 2 198 ? 1.680 -7.735 24.758 1.00 25.37 314 TRP B CA 1
ATOM 2479 C C . TRP B 2 198 ? 1.052 -7.084 23.541 1.00 26.30 314 TRP B C 1
ATOM 2480 O O . TRP B 2 198 ? 0.494 -7.764 22.661 1.00 28.00 314 TRP B O 1
ATOM 2491 N N . GLY B 2 199 ? 1.139 -5.757 23.531 1.00 25.63 315 GLY B N 1
ATOM 2492 C CA . GLY B 2 199 ? 0.688 -4.944 22.424 1.00 25.23 315 GLY B CA 1
ATOM 2493 C C . GLY B 2 199 ? -0.739 -4.481 22.251 1.00 24.63 315 GLY B C 1
ATOM 2494 O O . GLY B 2 199 ? -1.687 -5.100 22.739 1.00 25.28 315 GLY B O 1
ATOM 2495 N N . GLY B 2 200 ? -0.855 -3.339 21.570 1.00 25.24 316 GLY B N 1
ATOM 2496 C CA . GLY B 2 200 ? -2.149 -2.773 21.224 1.00 23.97 316 GLY B CA 1
ATOM 2497 C C . GLY B 2 200 ? -2.888 -1.914 22.213 1.00 26.01 316 GLY B C 1
ATOM 2498 O O . GLY B 2 200 ? -3.655 -1.042 21.803 1.00 24.06 316 GLY B O 1
ATOM 2499 N N . GLU B 2 201 ? -2.660 -2.132 23.508 1.00 23.52 317 GLU B N 1
ATOM 2500 C CA . GLU B 2 201 ? -3.400 -1.380 24.491 1.00 21.69 317 GLU B CA 1
ATOM 2501 C C . GLU B 2 201 ? -3.108 0.111 24.400 1.00 20.99 317 GLU B C 1
ATOM 2502 O O . GLU B 2 201 ? -4.001 0.910 24.658 1.00 21.27 317 GLU B O 1
ATOM 2508 N N . ASP B 2 202 ? -1.873 0.481 24.051 1.00 20.72 318 ASP B N 1
ATOM 2509 C CA . ASP B 2 202 ? -1.503 1.878 23.906 1.00 21.07 318 ASP B CA 1
ATOM 2510 C C . ASP B 2 202 ? -2.167 2.511 22.663 1.00 22.50 318 ASP B C 1
ATOM 2511 O O . ASP B 2 202 ? -2.490 3.714 22.648 1.00 19.55 318 ASP B O 1
ATOM 2516 N N . ASP B 2 203 ? -2.382 1.708 21.620 1.00 20.22 319 ASP B N 1
ATOM 2517 C CA . ASP B 2 203 ? -3.045 2.215 20.417 1.00 20.26 319 ASP B CA 1
ATOM 2518 C C . ASP B 2 203 ? -4.533 2.431 20.727 1.00 20.48 319 ASP B C 1
ATOM 2519 O O . ASP B 2 203 ? -5.139 3.380 20.231 1.00 20.87 319 ASP B O 1
ATOM 2524 N N . ASP B 2 204 ? -5.114 1.539 21.535 1.00 20.47 320 ASP B N 1
ATOM 2525 C CA . ASP B 2 204 ? -6.521 1.668 21.957 1.00 19.83 320 ASP B CA 1
ATOM 2526 C C . ASP B 2 204 ? -6.634 2.986 22.729 1.00 20.43 320 ASP B C 1
ATOM 2527 O O . ASP B 2 204 ? -7.561 3.793 22.530 1.00 19.71 320 ASP B O 1
ATOM 2532 N N . ILE B 2 205 ? -5.688 3.204 23.634 1.00 19.60 321 ILE B N 1
ATOM 2533 C CA . ILE B 2 205 ? -5.711 4.442 24.431 1.00 20.27 321 ILE B CA 1
ATOM 2534 C C . ILE B 2 205 ? -5.591 5.677 23.524 1.00 20.14 321 ILE B C 1
ATOM 2535 O O . ILE B 2 205 ? -6.289 6.671 23.718 1.00 19.74 321 ILE B O 1
ATOM 2540 N N . TYR B 2 206 ? -4.696 5.614 22.542 1.00 18.89 322 TYR B N 1
ATOM 2541 C CA . TYR B 2 206 ? -4.543 6.700 21.593 1.00 19.64 322 TYR B CA 1
ATOM 2542 C C . TYR B 2 206 ? -5.909 6.933 20.907 1.00 20.42 322 TYR B C 1
ATOM 2543 O O . TYR B 2 206 ? -6.357 8.070 20.740 1.00 20.08 322 TYR B O 1
ATOM 2552 N N . ASN B 2 207 ? -6.551 5.845 20.504 1.00 21.97 323 ASN B N 1
ATOM 2553 C CA . ASN B 2 207 ? -7.857 5.936 19.862 1.00 22.02 323 ASN B CA 1
ATOM 2554 C C . ASN B 2 207 ? -8.881 6.584 20.795 1.00 22.42 323 ASN B C 1
ATOM 2555 O O . ASN B 2 207 ? -9.706 7.380 20.339 1.00 22.97 323 ASN B O 1
ATOM 2560 N N . ARG B 2 208 ? -8.856 6.248 22.091 1.00 20.60 324 ARG B N 1
ATOM 2561 C CA . ARG B 2 208 ? -9.819 6.865 23.020 1.00 19.91 324 ARG B CA 1
ATOM 2562 C C . ARG B 2 208 ? -9.634 8.376 23.127 1.00 20.50 324 ARG B C 1
ATOM 2563 O O . ARG B 2 208 ? -10.606 9.136 23.117 1.00 19.91 324 ARG B O 1
ATOM 2571 N N . LEU B 2 209 ? -8.381 8.812 23.240 1.00 20.23 325 LEU B N 1
ATOM 2572 C CA . LEU B 2 209 ? -8.090 10.234 23.380 1.00 20.71 325 LEU B CA 1
ATOM 2573 C C . LEU B 2 209 ? -8.571 10.966 22.132 1.00 21.70 325 LEU B C 1
ATOM 2574 O O . LEU B 2 209 ? -9.172 12.051 22.210 1.00 22.75 325 LEU B O 1
ATOM 2579 N N . ALA B 2 210 ? -8.334 10.354 20.979 1.00 22.72 326 ALA B N 1
ATOM 2580 C CA . ALA B 2 210 ? -8.733 10.967 19.719 1.00 24.21 326 ALA B CA 1
ATOM 2581 C C . ALA B 2 210 ? -10.257 11.081 19.608 1.00 26.66 326 ALA B C 1
ATOM 2582 O O . ALA B 2 210 ? -10.770 12.098 19.132 1.00 26.94 326 ALA B O 1
ATOM 2584 N N . PHE B 2 211 ? -10.980 10.059 20.061 1.00 27.43 327 PHE B N 1
ATOM 2585 C CA . PHE B 2 211 ? -12.445 10.083 20.004 1.00 29.74 327 PHE B CA 1
ATOM 2586 C C . PHE B 2 211 ? -13.035 11.152 20.918 1.00 30.71 327 PHE B C 1
ATOM 2587 O O . PHE B 2 211 ? -14.140 11.666 20.659 1.00 30.32 327 PHE B O 1
ATOM 2595 N N . ARG B 2 212 ? -12.323 11.480 21.996 1.00 28.94 328 ARG B N 1
ATOM 2596 C CA . ARG B 2 212 ? -12.794 12.511 22.914 1.00 29.91 328 ARG B CA 1
ATOM 2597 C C . ARG B 2 212 ? -12.264 13.872 22.457 1.00 30.12 328 ARG B C 1
ATOM 2598 O O . ARG B 2 212 ? -12.237 14.833 23.223 1.00 29.31 328 ARG B O 1
ATOM 2606 N N . GLY B 2 213 ? -11.801 13.937 21.211 1.00 28.59 329 GLY B N 1
ATOM 2607 C CA . GLY B 2 213 ? -11.302 15.198 20.687 1.00 27.49 329 GLY B CA 1
ATOM 2608 C C . GLY B 2 213 ? -9.983 15.756 21.211 1.00 29.37 329 GLY B C 1
ATOM 2609 O O . GLY B 2 213 ? -9.748 16.970 21.125 1.00 26.41 329 GLY B O 1
ATOM 2610 N N . MET B 2 214 ? -9.108 14.911 21.746 1.00 25.38 330 MET B N 1
ATOM 2611 C CA . MET B 2 214 ? -7.836 15.427 22.239 1.00 25.56 330 MET B CA 1
ATOM 2612 C C . MET B 2 214 ? -6.732 15.073 21.264 1.00 26.06 330 MET B C 1
ATOM 2613 O O . MET B 2 214 ? -6.904 14.188 20.427 1.00 26.98 330 MET B O 1
ATOM 2618 N N . SER B 2 215 ? -5.610 15.779 21.355 1.00 25.34 331 SER B N 1
ATOM 2619 C CA . SER B 2 215 ? -4.456 15.516 20.514 1.00 25.49 331 SER B CA 1
ATOM 2620 C C . SER B 2 215 ? -3.326 15.134 21.474 1.00 25.50 331 SER B C 1
ATOM 2621 O O . SER B 2 215 ? -3.472 15.289 22.696 1.00 28.92 331 SER B O 1
ATOM 2624 N N . VAL B 2 216 ? -2.219 14.645 20.948 1.00 23.06 332 VAL B N 1
ATOM 2625 C CA . VAL B 2 216 ? -1.098 14.248 21.788 1.00 22.96 332 VAL B CA 1
ATOM 2626 C C . VAL B 2 216 ? 0.002 15.303 21.845 1.00 23.38 332 VAL B C 1
ATOM 2627 O O . VAL B 2 216 ? 0.533 15.710 20.826 1.00 24.86 332 VAL B O 1
ATOM 2631 N N . SER B 2 217 ? 0.315 15.760 23.046 1.00 22.76 333 SER B N 1
ATOM 2632 C CA . SER B 2 217 ? 1.377 16.738 23.259 1.00 21.89 333 SER B CA 1
ATOM 2633 C C . SER B 2 217 ? 2.697 15.951 23.488 1.00 23.24 333 SER B C 1
ATOM 2634 O O . SER B 2 217 ? 2.690 14.901 24.145 1.00 21.27 333 SER B O 1
ATOM 2637 N N . ARG B 2 218 ? 3.807 16.446 22.941 1.00 22.06 334 ARG B N 1
ATOM 2638 C CA . ARG B 2 218 ? 5.110 15.777 23.088 1.00 22.92 334 ARG B CA 1
ATOM 2639 C C . ARG B 2 218 ? 6.263 16.743 23.102 1.00 23.42 334 ARG B C 1
ATOM 2640 O O . ARG B 2 218 ? 6.227 17.773 22.424 1.00 23.45 334 ARG B O 1
ATOM 2648 N N . PRO B 2 219 ? 7.316 16.430 23.877 1.00 23.46 335 PRO B N 1
ATOM 2649 C CA . PRO B 2 219 ? 8.477 17.328 23.881 1.00 22.45 335 PRO B CA 1
ATOM 2650 C C . PRO B 2 219 ? 9.171 16.956 22.565 1.00 22.70 335 PRO B C 1
ATOM 2651 O O . PRO B 2 219 ? 8.787 15.964 21.947 1.00 21.86 335 PRO B O 1
ATOM 2655 N N . ASN B 2 220 ? 10.185 17.701 22.121 1.00 23.54 336 ASN B N 1
ATOM 2656 C CA . ASN B 2 220 ? 10.856 17.313 20.882 1.00 23.31 336 ASN B CA 1
ATOM 2657 C C . ASN B 2 220 ? 11.753 16.106 21.111 1.00 24.19 336 ASN B C 1
ATOM 2658 O O . ASN B 2 220 ? 12.001 15.731 22.255 1.00 24.47 336 ASN B O 1
ATOM 2663 N N . ALA B 2 221 ? 12.219 15.490 20.028 1.00 24.12 337 ALA B N 1
ATOM 2664 C CA . ALA B 2 221 ? 13.076 14.299 20.100 1.00 25.88 337 ALA B CA 1
ATOM 2665 C C . ALA B 2 221 ? 14.404 14.445 20.840 1.00 26.68 337 ALA B C 1
ATOM 2666 O O . ALA B 2 221 ? 14.948 13.456 21.312 1.00 27.94 337 ALA B O 1
ATOM 2668 N N . VAL B 2 222 ? 14.940 15.649 20.949 1.00 27.49 338 VAL B N 1
ATOM 2669 C CA . VAL B 2 222 ? 16.195 15.798 21.682 1.00 27.15 338 VAL B CA 1
ATOM 2670 C C . VAL B 2 222 ? 15.881 15.765 23.169 1.00 27.28 338 VAL B C 1
ATOM 2671 O O . VAL B 2 222 ? 16.476 14.993 23.900 1.00 27.90 338 VAL B O 1
ATOM 2675 N N . ILE B 2 223 ? 14.916 16.578 23.589 1.00 27.15 339 ILE B N 1
ATOM 2676 C CA . ILE B 2 223 ? 14.490 16.664 24.987 1.00 28.02 339 ILE B CA 1
ATOM 2677 C C . ILE B 2 223 ? 13.881 15.342 25.462 1.00 27.14 339 ILE B C 1
ATOM 2678 O O . ILE B 2 223 ? 13.986 14.996 26.635 1.00 26.97 339 ILE B O 1
ATOM 2683 N N . GLY B 2 224 ? 13.242 14.626 24.538 1.00 26.15 340 GLY B N 1
ATOM 2684 C CA . GLY B 2 224 ? 12.590 13.366 24.857 1.00 26.65 340 GLY B CA 1
ATOM 2685 C C . GLY B 2 224 ? 13.387 12.078 24.759 1.00 25.86 340 GLY B C 1
ATOM 2686 O O . GLY B 2 224 ? 12.791 10.986 24.821 1.00 25.51 340 GLY B O 1
ATOM 2687 N N . LYS B 2 225 ? 14.711 12.174 24.623 1.00 25.17 341 LYS B N 1
ATOM 2688 C CA . LYS B 2 225 ? 15.546 10.974 24.512 1.00 27.39 341 LYS B CA 1
ATOM 2689 C C . LYS B 2 225 ? 15.286 10.100 25.729 1.00 26.75 341 LYS B C 1
ATOM 2690 O O . LYS B 2 225 ? 15.241 10.605 26.861 1.00 28.02 341 LYS B O 1
ATOM 2696 N N . THR B 2 226 ? 15.162 8.802 25.495 1.00 26.37 342 THR B N 1
ATOM 2697 C CA . THR B 2 226 ? 14.876 7.868 26.574 1.00 26.49 342 THR B CA 1
ATOM 2698 C C . THR B 2 226 ? 15.577 6.532 26.368 1.00 26.17 342 THR B C 1
ATOM 2699 O O . THR B 2 226 ? 15.686 6.045 25.241 1.00 28.11 342 THR B O 1
ATOM 2703 N N . ARG B 2 227 ? 16.077 5.939 27.449 1.00 26.24 343 ARG B N 1
ATOM 2704 C CA . ARG B 2 227 ? 16.715 4.637 27.333 1.00 28.09 343 ARG B CA 1
ATOM 2705 C C . ARG B 2 227 ? 15.809 3.560 27.897 1.00 26.98 343 ARG B C 1
ATOM 2706 O O . ARG B 2 227 ? 15.121 3.793 28.895 1.00 25.50 343 ARG B O 1
ATOM 2714 N N . MET B 2 228 ? 15.811 2.387 27.267 1.00 26.42 344 MET B N 1
ATOM 2715 C CA . MET B 2 228 ? 15.050 1.262 27.806 1.00 27.38 344 MET B CA 1
ATOM 2716 C C . MET B 2 228 ? 16.091 0.224 28.218 1.00 28.99 344 MET B C 1
ATOM 2717 O O . MET B 2 228 ? 16.956 -0.112 27.410 1.00 27.76 344 MET B O 1
ATOM 2722 N N . ILE B 2 229 ? 16.026 -0.269 29.456 1.00 28.12 345 ILE B N 1
ATOM 2723 C CA . ILE B 2 229 ? 16.975 -1.293 29.882 1.00 29.89 345 ILE B CA 1
ATOM 2724 C C . ILE B 2 229 ? 16.766 -2.476 28.943 1.00 30.94 345 ILE B C 1
ATOM 2725 O O . ILE B 2 229 ? 15.645 -2.958 28.783 1.00 30.40 345 ILE B O 1
ATOM 2730 N N . ARG B 2 230 ? 17.831 -2.965 28.317 1.00 33.61 346 ARG B N 1
ATOM 2731 C CA . ARG B 2 230 ? 17.668 -4.086 27.389 1.00 35.47 346 ARG B CA 1
ATOM 2732 C C . ARG B 2 230 ? 17.100 -5.315 28.081 1.00 35.03 346 ARG B C 1
ATOM 2733 O O . ARG B 2 230 ? 17.479 -5.632 29.200 1.00 34.55 346 ARG B O 1
ATOM 2741 N N . HIS B 2 231 ? 16.170 -6.004 27.429 1.00 35.15 347 HIS B N 1
ATOM 2742 C CA . HIS B 2 231 ? 15.575 -7.169 28.053 1.00 37.21 347 HIS B CA 1
ATOM 2743 C C . HIS B 2 231 ? 14.920 -8.109 27.065 1.00 39.73 347 HIS B C 1
ATOM 2744 O O . HIS B 2 231 ? 14.584 -7.734 25.948 1.00 40.65 347 HIS B O 1
ATOM 2751 N N . SER B 2 232 ? 14.760 -9.352 27.492 1.00 43.83 348 SER B N 1
ATOM 2752 C CA . SER B 2 232 ? 14.143 -10.363 26.657 1.00 47.91 348 SER B CA 1
ATOM 2753 C C . SER B 2 232 ? 12.650 -10.307 26.923 1.00 49.23 348 SER B C 1
ATOM 2754 O O . SER B 2 232 ? 12.208 -9.645 27.859 1.00 49.50 348 SER B O 1
ATOM 2757 N N . ARG B 2 233 ? 11.863 -10.994 26.110 1.00 51.48 349 ARG B N 1
ATOM 2758 C CA . ARG B 2 233 ? 10.431 -10.957 26.322 1.00 52.97 349 ARG B CA 1
ATOM 2759 C C . ARG B 2 233 ? 10.034 -11.830 27.507 1.00 52.49 349 ARG B C 1
ATOM 2760 O O . ARG B 2 233 ? 10.666 -12.856 27.776 1.00 52.91 349 ARG B O 1
ATOM 2768 N N . ASP B 2 234 ? 9.004 -11.398 28.231 1.00 50.89 350 ASP B N 1
ATOM 2769 C CA . ASP B 2 234 ? 8.524 -12.116 29.402 1.00 48.66 350 ASP B CA 1
ATOM 2770 C C . ASP B 2 234 ? 7.531 -13.183 29.055 1.00 47.72 350 ASP B C 1
ATOM 2771 O O . ASP B 2 234 ? 6.656 -12.991 28.210 1.00 46.24 350 ASP B O 1
ATOM 2776 N N . LYS B 2 235 ? 7.671 -14.318 29.727 1.00 46.49 351 LYS B N 1
ATOM 2777 C CA . LYS B 2 235 ? 6.747 -15.416 29.529 1.00 45.08 351 LYS B CA 1
ATOM 2778 C C . LYS B 2 235 ? 5.450 -14.839 30.071 1.00 41.74 351 LYS B C 1
ATOM 2779 O O . LYS B 2 235 ? 5.478 -14.053 31.023 1.00 40.96 351 LYS B O 1
ATOM 2785 N N . LYS B 2 236 ? 4.328 -15.214 29.469 1.00 38.56 352 LYS B N 1
ATOM 2786 C CA . LYS B 2 236 ? 3.034 -14.723 29.916 1.00 36.54 352 LYS B CA 1
ATOM 2787 C C . LYS B 2 236 ? 2.691 -13.308 29.445 1.00 33.16 352 LYS B C 1
ATOM 2788 O O . LYS B 2 236 ? 1.722 -12.717 29.910 1.00 28.48 352 LYS B O 1
ATOM 2794 N N . ASN B 2 237 ? 3.514 -12.757 28.561 1.00 30.29 353 ASN B N 1
ATOM 2795 C CA . ASN B 2 237 ? 3.193 -11.451 27.976 1.00 31.23 353 ASN B CA 1
ATOM 2796 C C . ASN B 2 237 ? 3.547 -11.540 26.500 1.00 30.89 353 ASN B C 1
ATOM 2797 O O . ASN B 2 237 ? 4.213 -10.661 25.953 1.00 29.69 353 ASN B O 1
ATOM 2802 N N . GLU B 2 238 ? 3.124 -12.644 25.872 1.00 31.62 354 GLU B N 1
ATOM 2803 C CA . GLU B 2 238 ? 3.388 -12.862 24.453 1.00 31.94 354 GLU B CA 1
ATOM 2804 C C . GLU B 2 238 ? 2.473 -11.945 23.647 1.00 30.82 354 GLU B C 1
ATOM 2805 O O . GLU B 2 238 ? 1.419 -11.525 24.136 1.00 30.78 354 GLU B O 1
ATOM 2811 N N . PRO B 2 239 ? 2.847 -11.629 22.398 1.00 30.26 355 PRO B N 1
ATOM 2812 C CA . PRO B 2 239 ? 1.980 -10.744 21.602 1.00 28.61 355 PRO B CA 1
ATOM 2813 C C . PRO B 2 239 ? 0.529 -11.236 21.548 1.00 28.86 355 PRO B C 1
ATOM 2814 O O . PRO B 2 239 ? 0.263 -12.403 21.286 1.00 28.21 355 PRO B O 1
ATOM 2818 N N . ASN B 2 240 ? -0.396 -10.330 21.815 1.00 27.16 356 ASN B N 1
ATOM 2819 C CA . ASN B 2 240 ? -1.824 -10.626 21.826 1.00 26.90 356 ASN B CA 1
ATOM 2820 C C . ASN B 2 240 ? -2.379 -10.787 20.396 1.00 28.77 356 ASN B C 1
ATOM 2821 O O . ASN B 2 240 ? -2.387 -9.831 19.617 1.00 26.68 356 ASN B O 1
ATOM 2826 N N . PRO B 2 241 ? -2.859 -12.000 20.039 1.00 29.94 357 PRO B N 1
ATOM 2827 C CA . PRO B 2 241 ? -3.409 -12.260 18.697 1.00 30.63 357 PRO B CA 1
ATOM 2828 C C . PRO B 2 241 ? -4.626 -11.437 18.354 1.00 29.78 357 PRO B C 1
ATOM 2829 O O . PRO B 2 241 ? -4.930 -11.234 17.180 1.00 30.95 357 PRO B O 1
ATOM 2833 N N . GLN B 2 242 ? -5.345 -10.974 19.369 1.00 28.82 358 GLN B N 1
ATOM 2834 C CA . GLN B 2 242 ? -6.552 -10.199 19.113 1.00 29.32 358 GLN B CA 1
ATOM 2835 C C . GLN B 2 242 ? -6.312 -8.697 19.084 1.00 28.30 358 GLN B C 1
ATOM 2836 O O . GLN B 2 242 ? -7.252 -7.934 18.840 1.00 29.06 358 GLN B O 1
ATOM 2842 N N . ARG B 2 243 ? -5.083 -8.265 19.353 1.00 27.41 359 ARG B N 1
ATOM 2843 C CA . ARG B 2 243 ? -4.838 -6.824 19.438 1.00 25.88 359 ARG B CA 1
ATOM 2844 C C . ARG B 2 243 ? -5.293 -5.985 18.261 1.00 27.16 359 ARG B C 1
ATOM 2845 O O . ARG B 2 243 ? -5.951 -4.964 18.455 1.00 25.71 359 ARG B O 1
ATOM 2853 N N . PHE B 2 244 ? -4.989 -6.408 17.038 1.00 26.54 360 PHE B N 1
ATOM 2854 C CA . PHE B 2 244 ? -5.391 -5.603 15.886 1.00 28.90 360 PHE B CA 1
ATOM 2855 C C . PHE B 2 244 ? -6.893 -5.534 15.697 1.00 29.54 360 PHE B C 1
ATOM 2856 O O . PHE B 2 244 ? -7.419 -4.499 15.307 1.00 30.48 360 PHE B O 1
ATOM 2864 N N . ASP B 2 245 ? -7.596 -6.611 16.005 1.00 28.46 361 ASP B N 1
ATOM 2865 C CA . ASP B 2 245 ? -9.039 -6.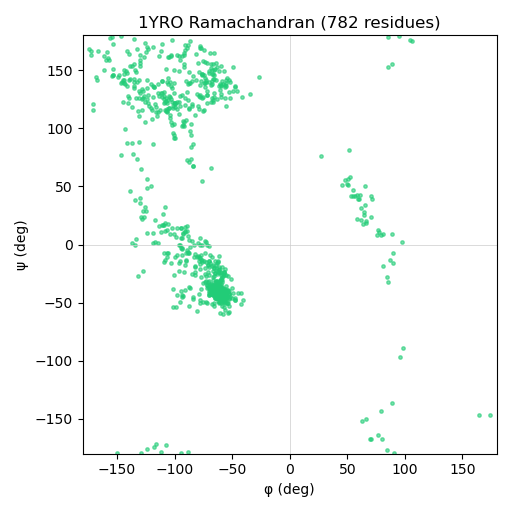574 15.892 1.00 30.47 361 ASP B CA 1
ATOM 2866 C C . ASP B 2 245 ? -9.631 -5.658 16.967 1.00 29.22 361 ASP B C 1
ATOM 2867 O O . ASP B 2 245 ? -10.581 -4.905 16.718 1.00 28.36 361 ASP B O 1
ATOM 2872 N N . ARG B 2 246 ? -9.066 -5.711 18.171 1.00 26.82 362 ARG B N 1
ATOM 2873 C CA . ARG B 2 246 ? -9.563 -4.861 19.256 1.00 25.95 362 ARG B CA 1
ATOM 2874 C C . ARG B 2 246 ? -9.336 -3.361 18.993 1.00 24.78 362 ARG B C 1
ATOM 2875 O O . ARG B 2 246 ? -10.233 -2.547 19.209 1.00 25.43 362 ARG B O 1
ATOM 2883 N N . ILE B 2 247 ? -8.152 -3.007 18.515 1.00 24.39 363 ILE B N 1
ATOM 2884 C CA . ILE B 2 247 ? -7.839 -1.612 18.248 1.00 26.43 363 ILE B CA 1
ATOM 2885 C C . ILE B 2 247 ? -8.816 -1.016 17.228 1.00 28.34 363 ILE B C 1
ATOM 2886 O O . ILE B 2 247 ? -9.127 0.179 17.270 1.00 26.90 363 ILE B O 1
ATOM 2891 N N . ALA B 2 248 ? -9.308 -1.861 16.320 1.00 30.65 364 ALA B N 1
ATOM 2892 C CA . ALA B 2 248 ? -10.237 -1.412 15.289 1.00 31.48 364 ALA B CA 1
ATOM 2893 C C . ALA B 2 248 ? -11.600 -1.061 15.858 1.00 32.84 364 ALA B C 1
ATOM 2894 O O . ALA B 2 248 ? -12.380 -0.328 15.236 1.00 33.67 364 ALA B O 1
ATOM 2896 N N . HIS B 2 249 ? -11.898 -1.550 17.052 1.00 32.79 365 HIS B N 1
ATOM 2897 C CA . HIS B 2 249 ? -13.202 -1.267 17.628 1.00 32.74 365 HIS B CA 1
ATOM 2898 C C . HIS B 2 249 ? -13.248 -0.397 18.874 1.00 31.41 365 HIS B C 1
ATOM 2899 O O . HIS B 2 249 ? -14.269 -0.330 19.542 1.00 29.65 365 HIS B O 1
ATOM 2906 N N . THR B 2 250 ? -12.162 0.306 19.164 1.00 29.43 366 THR B N 1
ATOM 2907 C CA . THR B 2 250 ? -12.123 1.131 20.361 1.00 28.58 366 THR B CA 1
ATOM 2908 C C . THR B 2 250 ? -13.350 2.017 20.555 1.00 29.15 366 THR B C 1
ATOM 2909 O O . THR B 2 250 ? -13.918 2.061 21.639 1.00 26.98 366 THR B O 1
ATOM 2913 N N . LYS B 2 251 ? -13.771 2.719 19.508 1.00 31.61 367 LYS B N 1
ATOM 2914 C CA . LYS B 2 251 ? -14.920 3.617 19.644 1.00 34.80 367 LYS B CA 1
ATOM 2915 C C . LYS B 2 251 ? -16.141 2.968 20.284 1.00 34.88 367 LYS B C 1
ATOM 2916 O O . LYS B 2 251 ? -16.862 3.605 21.047 1.00 34.32 367 LYS B O 1
ATOM 2922 N N . GLU B 2 252 ? -16.392 1.707 19.976 1.00 35.75 368 GLU B N 1
ATOM 2923 C CA . GLU B 2 252 ? -17.560 1.074 20.563 1.00 39.03 368 GLU B CA 1
ATOM 2924 C C . GLU B 2 252 ? -17.285 0.462 21.937 1.00 38.10 368 GLU B C 1
ATOM 2925 O O . GLU B 2 252 ? -18.117 0.556 22.844 1.00 40.11 368 GLU B O 1
ATOM 2931 N N . THR B 2 253 ? -16.102 -0.114 22.121 1.00 34.70 369 THR B N 1
ATOM 2932 C CA . THR B 2 253 ? -15.804 -0.752 23.394 1.00 31.14 369 THR B CA 1
ATOM 2933 C C . THR B 2 253 ? -15.341 0.135 24.541 1.00 30.58 369 THR B C 1
ATOM 2934 O O . THR B 2 253 ? -15.420 -0.275 25.701 1.00 28.67 369 THR B O 1
ATOM 2938 N N . MET B 2 254 ? -14.882 1.353 24.249 1.00 30.90 370 MET B N 1
ATOM 2939 C CA . MET B 2 254 ? -14.383 2.212 25.330 1.00 30.85 370 MET B CA 1
ATOM 2940 C C . MET B 2 254 ? -15.448 2.625 26.336 1.00 32.32 370 MET B C 1
ATOM 2941 O O . MET B 2 254 ? -15.131 2.936 27.476 1.00 31.86 370 MET B O 1
ATOM 2946 N N . LEU B 2 255 ? -16.706 2.630 25.908 1.00 32.53 371 LEU B N 1
ATOM 2947 C CA . LEU B 2 255 ? -17.795 3.024 26.785 1.00 34.24 371 LEU B CA 1
ATOM 2948 C C . LEU B 2 255 ? -18.076 1.937 27.815 1.00 33.75 371 LEU B C 1
ATOM 2949 O O . LEU B 2 255 ? -18.462 2.246 28.944 1.00 35.32 371 LEU B O 1
ATOM 2954 N N . SER B 2 256 ? -17.869 0.677 27.434 1.00 33.15 372 SER B N 1
ATOM 2955 C CA . SER B 2 256 ? -18.132 -0.445 28.334 1.00 33.32 372 SER B CA 1
ATOM 2956 C C . SER B 2 256 ? -16.906 -1.136 28.922 1.00 32.51 372 SER B C 1
ATOM 2957 O O . SER B 2 256 ? -17.036 -2.007 29.785 1.00 32.46 372 SER B O 1
ATOM 2960 N N . ASP B 2 257 ? -15.714 -0.782 28.468 1.00 30.20 373 ASP B N 1
ATOM 2961 C CA . ASP B 2 257 ? -14.542 -1.417 29.047 1.00 27.56 373 ASP B CA 1
ATOM 2962 C C . ASP B 2 257 ? -13.586 -0.337 29.547 1.00 27.71 373 ASP B C 1
ATOM 2963 O O . ASP B 2 257 ? -12.920 0.344 28.762 1.00 27.18 373 ASP B O 1
ATOM 2968 N N . GLY B 2 258 ? -13.541 -0.160 30.865 1.00 26.50 374 GLY B N 1
ATOM 2969 C CA . GLY B 2 258 ? -12.647 0.834 31.417 1.00 27.38 374 GLY B CA 1
ATOM 2970 C C . GLY B 2 258 ? -12.808 1.032 32.904 1.00 27.81 374 GLY B C 1
ATOM 2971 O O . GLY B 2 258 ? -13.101 0.099 33.649 1.00 28.00 374 GLY B O 1
ATOM 2972 N N . LEU B 2 259 ? -12.595 2.261 33.340 1.00 27.96 375 LEU B N 1
ATOM 2973 C CA . LEU B 2 259 ? -12.707 2.587 34.743 1.00 29.82 375 LEU B CA 1
ATOM 2974 C C . LEU B 2 259 ? -14.054 2.121 35.270 1.00 30.44 375 LEU B C 1
ATOM 2975 O O . LEU B 2 259 ? -14.129 1.542 36.352 1.00 30.55 375 LEU B O 1
ATOM 2980 N N . ASN B 2 260 ? -15.113 2.350 34.498 1.00 31.04 376 ASN B N 1
ATOM 2981 C CA . ASN B 2 260 ? -16.450 1.948 34.920 1.00 32.15 376 ASN B CA 1
ATOM 2982 C C . ASN B 2 260 ? -16.673 0.434 34.992 1.00 32.69 376 ASN B C 1
ATOM 2983 O O . ASN B 2 260 ? -17.674 -0.002 35.535 1.00 35.28 376 ASN B O 1
ATOM 2988 N N . SER B 2 261 ? -15.752 -0.368 34.470 1.00 31.85 377 SER B N 1
ATOM 2989 C CA . SER B 2 261 ? -15.935 -1.819 34.496 1.00 30.69 377 SER B CA 1
ATOM 2990 C C . SER B 2 261 ? -14.788 -2.553 35.176 1.00 30.67 377 SER B C 1
ATOM 2991 O O . SER B 2 261 ? -14.690 -3.791 35.112 1.00 30.24 377 SER B O 1
ATOM 2994 N N . LEU B 2 262 ? -13.920 -1.787 35.817 1.00 27.65 378 LEU B N 1
ATOM 2995 C CA . LEU B 2 262 ? -12.754 -2.331 36.502 1.00 28.13 378 LEU B CA 1
ATOM 2996 C C . LEU B 2 262 ? -13.079 -3.091 37.796 1.00 27.30 378 LEU B C 1
ATOM 2997 O O . LEU B 2 262 ? -13.776 -2.579 38.661 1.00 27.52 378 LEU B O 1
ATOM 3002 N N . THR B 2 263 ? -12.573 -4.308 37.921 1.00 27.59 379 THR B N 1
ATOM 3003 C CA . THR B 2 263 ? -12.765 -5.065 39.147 1.00 29.54 379 THR B CA 1
ATOM 3004 C C . THR B 2 263 ? -11.442 -5.737 39.400 1.00 29.00 379 THR B C 1
ATOM 3005 O O . THR B 2 263 ? -10.776 -6.183 38.466 1.00 30.25 379 THR B O 1
ATOM 3009 N N . TYR B 2 264 ? -11.059 -5.795 40.668 1.00 28.65 380 TYR B N 1
ATOM 3010 C CA . TYR B 2 264 ? -9.803 -6.397 41.063 1.00 27.37 380 TYR B CA 1
ATOM 3011 C C . TYR B 2 264 ? -9.822 -6.604 42.571 1.00 27.98 380 TYR B C 1
ATOM 3012 O O . TYR B 2 264 ? -10.684 -6.066 43.269 1.00 27.79 380 TYR B O 1
ATOM 3021 N N . MET B 2 265 ? -8.877 -7.387 43.068 1.00 28.80 381 MET B N 1
ATOM 3022 C CA . MET B 2 265 ? -8.783 -7.621 44.502 1.00 31.22 381 MET B CA 1
ATOM 3023 C C . MET B 2 265 ? -7.381 -7.234 44.943 1.00 30.16 381 MET B C 1
ATOM 3024 O O . MET B 2 265 ? -6.403 -7.598 44.288 1.00 29.05 381 MET B O 1
ATOM 3029 N N . VAL B 2 266 ? -7.290 -6.506 46.051 1.00 30.22 382 VAL B N 1
ATOM 3030 C CA . VAL B 2 266 ? -5.997 -6.100 46.597 1.00 28.97 382 VAL B CA 1
ATOM 3031 C C . VAL B 2 266 ? -5.514 -7.200 47.543 1.00 29.37 382 VAL B C 1
ATOM 3032 O O . VAL B 2 266 ? -6.218 -7.571 48.479 1.00 29.77 382 VAL B O 1
ATOM 3036 N N . LEU B 2 267 ? -4.321 -7.722 47.288 1.00 28.70 383 LEU B N 1
ATOM 3037 C CA . LEU B 2 267 ? -3.742 -8.773 48.112 1.00 29.55 383 LEU B CA 1
ATOM 3038 C C . LEU B 2 267 ? -2.716 -8.210 49.092 1.00 30.54 383 LEU B C 1
ATOM 3039 O O . LEU B 2 267 ? -2.455 -8.792 50.152 1.00 30.02 383 LEU B O 1
ATOM 3044 N N . GLU B 2 268 ? -2.122 -7.080 48.738 1.00 28.98 384 GLU B N 1
ATOM 3045 C CA . GLU B 2 268 ? -1.128 -6.482 49.607 1.00 29.12 384 GLU B CA 1
ATOM 3046 C C . GLU B 2 268 ? -0.809 -5.070 49.183 1.00 30.19 384 GLU B C 1
ATOM 3047 O O . GLU B 2 268 ? -0.791 -4.769 47.985 1.00 27.94 384 GLU B O 1
ATOM 3053 N N . VAL B 2 269 ? -0.615 -4.203 50.179 1.00 30.14 385 VAL B N 1
ATOM 3054 C CA . VAL B 2 269 ? -0.213 -2.820 49.946 1.00 29.76 385 VAL B CA 1
ATOM 3055 C C . VAL B 2 269 ? 1.083 -2.699 50.746 1.00 30.99 385 VAL B C 1
ATOM 3056 O O . VAL B 2 269 ? 1.097 -2.977 51.958 1.00 29.76 385 VAL B O 1
ATOM 3060 N N . GLN B 2 270 ? 2.172 -2.340 50.072 1.00 29.08 386 GLN B N 1
ATOM 3061 C CA . GLN B 2 270 ? 3.450 -2.182 50.742 1.00 29.61 386 GLN B CA 1
ATOM 3062 C C . GLN B 2 270 ? 3.949 -0.766 50.621 1.00 30.42 386 GLN B C 1
ATOM 3063 O O . GLN B 2 270 ? 4.057 -0.227 49.511 1.00 28.44 386 GLN B O 1
ATOM 3069 N N . ARG B 2 271 ? 4.273 -0.165 51.752 1.00 29.22 387 ARG B N 1
ATOM 3070 C CA . ARG B 2 271 ? 4.824 1.172 51.734 1.00 29.61 387 ARG B CA 1
ATOM 3071 C C . ARG B 2 271 ? 6.291 0.982 52.062 1.00 31.93 387 ARG B C 1
ATOM 3072 O O . ARG B 2 271 ? 6.625 0.506 53.161 1.00 30.69 387 ARG B O 1
ATOM 3080 N N . TYR B 2 272 ? 7.158 1.300 51.096 1.00 31.27 388 TYR B N 1
ATOM 3081 C CA . TYR B 2 272 ? 8.601 1.223 51.283 1.00 32.03 388 TYR B CA 1
ATOM 3082 C C . TYR B 2 272 ? 9.066 2.668 51.257 1.00 32.00 388 TYR B C 1
ATOM 3083 O O . TYR B 2 272 ? 8.317 3.570 50.862 1.00 31.50 388 TYR B O 1
ATOM 3092 N N . PRO B 2 273 ? 10.302 2.917 51.681 1.00 31.29 389 PRO B N 1
ATOM 3093 C CA . PRO B 2 273 ? 10.695 4.326 51.632 1.00 31.83 389 PRO B CA 1
ATOM 3094 C C . PRO B 2 273 ? 10.661 4.928 50.225 1.00 29.37 389 PRO B C 1
ATOM 3095 O O . PRO B 2 273 ? 10.285 6.079 50.075 1.00 30.49 389 PRO B O 1
ATOM 3099 N N . LEU B 2 274 ? 10.991 4.145 49.201 1.00 28.32 390 LEU B N 1
ATOM 3100 C CA . LEU B 2 274 ? 11.027 4.682 47.829 1.00 27.54 390 LEU B CA 1
ATOM 3101 C C . LEU B 2 274 ? 9.767 4.533 46.943 1.00 27.13 390 LEU B C 1
ATOM 3102 O O . LEU B 2 274 ? 9.700 5.119 45.855 1.00 27.41 390 LEU B O 1
ATOM 3107 N N . TYR B 2 275 ? 8.778 3.771 47.396 1.00 26.89 391 TYR B N 1
ATOM 3108 C CA . TYR B 2 275 ? 7.569 3.567 46.596 1.00 25.67 391 TYR B CA 1
ATOM 3109 C C . TYR B 2 275 ? 6.522 2.794 47.348 1.00 27.48 391 TYR B C 1
ATOM 3110 O O . TYR B 2 275 ? 6.790 2.214 48.416 1.00 27.50 391 TYR B O 1
ATOM 3119 N N . THR B 2 276 ? 5.326 2.785 46.776 1.00 26.23 392 THR B N 1
ATOM 3120 C CA . THR B 2 276 ? 4.217 2.014 47.309 1.00 24.75 392 THR B CA 1
ATOM 3121 C C . THR B 2 276 ? 4.059 0.902 46.286 1.00 25.78 392 THR B C 1
ATOM 3122 O O . THR B 2 276 ? 4.071 1.170 45.072 1.00 22.99 392 THR B O 1
ATOM 3126 N N . LYS B 2 277 ? 3.981 -0.350 46.744 1.00 23.75 393 LYS B N 1
ATOM 3127 C CA . LYS B 2 277 ? 3.811 -1.463 45.821 1.00 24.17 393 LYS B CA 1
ATOM 3128 C C . LYS B 2 277 ? 2.512 -2.151 46.193 1.00 25.00 393 LYS B C 1
ATOM 3129 O O . LYS B 2 277 ? 2.374 -2.671 47.301 1.00 25.46 393 LYS B O 1
ATOM 3135 N N . ILE B 2 278 ? 1.544 -2.112 45.284 1.00 24.05 394 ILE B N 1
ATOM 3136 C CA . ILE B 2 278 ? 0.246 -2.726 45.511 1.00 23.60 394 ILE B CA 1
ATOM 3137 C C . ILE B 2 278 ? 0.137 -4.014 44.716 1.00 25.15 394 ILE B C 1
ATOM 3138 O O . ILE B 2 278 ? 0.187 -4.006 43.475 1.00 25.36 394 ILE B O 1
ATOM 3143 N N . THR B 2 279 ? -0.007 -5.130 45.418 1.00 23.76 395 THR B N 1
ATOM 3144 C CA . THR B 2 279 ? -0.124 -6.416 44.746 1.00 25.37 395 THR B CA 1
ATOM 3145 C C . THR B 2 279 ? -1.606 -6.702 44.561 1.00 25.24 395 THR B C 1
ATOM 3146 O O . THR B 2 279 ? -2.379 -6.647 45.517 1.00 26.66 395 THR B O 1
ATOM 3150 N N . VAL B 2 280 ? -1.998 -7.027 43.335 1.00 24.90 396 VAL B N 1
ATOM 3151 C CA . VAL B 2 280 ? -3.406 -7.246 43.028 1.00 25.20 396 VAL B CA 1
ATOM 3152 C C . VAL B 2 280 ? -3.687 -8.443 42.139 1.00 26.92 396 VAL B C 1
ATOM 3153 O O . VAL B 2 280 ? -2.861 -8.844 41.324 1.00 27.05 396 VAL B O 1
ATOM 3157 N N . ASP B 2 281 ? -4.890 -8.986 42.292 1.00 28.47 397 ASP B N 1
ATOM 3158 C CA . ASP B 2 281 ? -5.340 -10.106 41.485 1.00 27.58 397 ASP B CA 1
ATOM 3159 C C . ASP B 2 281 ? -6.335 -9.436 40.557 1.00 27.17 397 ASP B C 1
ATOM 3160 O O . ASP B 2 281 ? -7.372 -8.945 41.019 1.00 27.79 397 ASP B O 1
ATOM 3165 N N . ILE B 2 282 ? -6.015 -9.400 39.258 1.00 25.48 398 ILE B N 1
ATOM 3166 C CA . ILE B 2 282 ? -6.877 -8.762 38.266 1.00 26.45 398 ILE B CA 1
ATOM 3167 C C . ILE B 2 282 ? -7.582 -9.764 37.364 1.00 27.89 398 ILE B C 1
ATOM 3168 O O . ILE B 2 282 ? -8.047 -9.407 36.277 1.00 26.96 398 ILE B O 1
ATOM 3173 N N . GLY B 2 283 ? -7.645 -11.019 37.815 1.00 28.69 399 GLY B N 1
ATOM 3174 C CA . GLY B 2 283 ? -8.338 -12.027 37.040 1.00 28.59 399 GLY B CA 1
ATOM 3175 C C . GLY B 2 283 ? -7.593 -12.562 35.839 1.00 29.77 399 GLY B C 1
ATOM 3176 O O . GLY B 2 283 ? -6.385 -12.376 35.694 1.00 26.41 399 GLY B O 1
ATOM 3177 N N . THR B 2 284 ? -8.334 -13.218 34.954 1.00 31.89 400 THR B N 1
ATOM 3178 C CA . THR B 2 284 ? -7.747 -13.840 33.782 1.00 34.54 400 THR B CA 1
ATOM 3179 C C . THR B 2 284 ? -8.508 -13.514 32.503 1.00 36.10 400 THR B C 1
ATOM 3180 O O . THR B 2 284 ? -9.605 -12.973 32.551 1.00 35.00 400 THR B O 1
ATOM 3184 N N . PRO B 2 285 ? -7.924 -13.838 31.338 1.00 39.01 401 PRO B N 1
ATOM 3185 C CA . PRO B 2 285 ? -8.620 -13.550 30.079 1.00 42.81 401 PRO B CA 1
ATOM 3186 C C . PRO B 2 285 ? -9.996 -14.209 30.122 1.00 47.10 401 PRO B C 1
ATOM 3187 O O . PRO B 2 285 ? -10.131 -15.354 30.578 1.00 47.34 401 PRO B O 1
ATOM 3191 N N . SER B 2 286 ? -11.012 -13.474 29.678 1.00 51.73 402 SER B N 1
ATOM 3192 C CA . SER B 2 286 ? -12.388 -13.972 29.681 1.00 56.39 402 SER B CA 1
ATOM 3193 C C . SER B 2 286 ? -12.939 -14.082 28.259 1.00 58.38 402 SER B C 1
ATOM 3194 O O . SER B 2 286 ? -13.815 -13.255 27.901 1.00 59.89 402 SER B O 1
ATOM 3198 N N . THR C 1 1 ? 24.162 15.312 15.975 1.00 31.11 1 THR C N 1
ATOM 3199 C CA . THR C 1 1 ? 25.632 15.221 15.676 1.00 31.36 1 THR C CA 1
ATOM 3200 C C . THR C 1 1 ? 26.107 16.530 15.057 1.00 32.07 1 THR C C 1
ATOM 3201 O O . THR C 1 1 ? 25.406 17.118 14.246 1.00 31.13 1 THR C O 1
ATOM 3205 N N . GLU C 1 2 ? 27.279 17.000 15.458 1.00 31.94 2 GLU C N 1
ATOM 3206 C CA . GLU C 1 2 ? 27.844 18.199 14.844 1.00 33.25 2 GLU C CA 1
ATOM 3207 C C . GLU C 1 2 ? 28.689 17.635 13.715 1.00 31.22 2 GLU C C 1
ATOM 3208 O O . GLU C 1 2 ? 29.755 17.064 13.954 1.00 29.97 2 GLU C O 1
ATOM 3214 N N . LEU C 1 3 ? 28.205 17.770 12.486 1.00 29.27 3 LEU C N 1
ATOM 3215 C CA . LEU C 1 3 ? 28.918 17.237 11.335 1.00 27.43 3 LEU C CA 1
ATOM 3216 C C . LEU C 1 3 ? 30.046 18.182 10.888 1.00 28.63 3 LEU C C 1
ATOM 3217 O O . LEU C 1 3 ? 30.103 19.337 11.300 1.00 25.63 3 LEU C O 1
ATOM 3222 N N . THR C 1 4 ? 30.952 17.659 10.071 1.00 27.83 4 THR C N 1
ATOM 3223 C CA . THR C 1 4 ? 32.050 18.448 9.548 1.00 28.50 4 THR C CA 1
ATOM 3224 C C . THR C 1 4 ? 31.579 18.966 8.210 1.00 26.56 4 THR C C 1
ATOM 3225 O O . THR C 1 4 ? 30.652 18.434 7.611 1.00 25.72 4 THR C O 1
ATOM 3229 N N . LYS C 1 5 ? 32.261 19.991 7.726 1.00 26.38 5 LYS C N 1
ATOM 3230 C CA . LYS C 1 5 ? 31.952 20.534 6.426 1.00 25.90 5 LYS C CA 1
ATOM 3231 C C . LYS C 1 5 ? 31.953 19.437 5.368 1.00 27.17 5 LYS C C 1
ATOM 3232 O O . LYS C 1 5 ? 31.038 19.370 4.547 1.00 25.86 5 LYS C O 1
ATOM 3238 N N . CYS C 1 6 ? 32.976 18.574 5.373 1.00 26.86 6 CYS C N 1
ATOM 3239 C CA . CYS C 1 6 ? 33.041 17.498 4.386 1.00 27.41 6 CYS C CA 1
ATOM 3240 C C . CYS C 1 6 ? 31.897 16.494 4.529 1.00 26.45 6 CYS C C 1
ATOM 3241 O O . CYS C 1 6 ? 31.316 16.054 3.520 1.00 25.32 6 CYS C O 1
ATOM 3244 N N . LYS C 1 7 ? 31.606 16.107 5.771 1.00 26.60 7 LYS C N 1
ATOM 3245 C CA . LYS C 1 7 ? 30.511 15.172 6.027 1.00 28.22 7 LYS C CA 1
ATOM 3246 C C . LYS C 1 7 ? 29.220 15.768 5.469 1.00 26.83 7 LYS C C 1
ATOM 3247 O O . LYS C 1 7 ? 28.473 15.106 4.745 1.00 27.50 7 LYS C O 1
ATOM 3253 N N . VAL C 1 8 ? 28.950 17.021 5.808 1.00 26.39 8 VAL C N 1
ATOM 3254 C CA . VAL C 1 8 ? 27.734 17.661 5.297 1.00 25.90 8 VAL C CA 1
ATOM 3255 C C . VAL C 1 8 ? 27.735 17.696 3.781 1.00 25.44 8 VAL C C 1
ATOM 3256 O O . VAL C 1 8 ? 26.777 17.274 3.140 1.00 23.76 8 VAL C O 1
ATOM 3260 N N . SER C 1 9 ? 28.828 18.183 3.201 1.00 26.32 9 SER C N 1
ATOM 3261 C CA . SER C 1 9 ? 28.924 18.270 1.759 1.00 29.04 9 SER C CA 1
ATOM 3262 C C . SER C 1 9 ? 28.635 16.938 1.090 1.00 29.74 9 SER C C 1
ATOM 3263 O O . SER C 1 9 ? 27.974 16.888 0.052 1.00 30.26 9 SER C O 1
ATOM 3266 N N . HIS C 1 10 ? 29.145 15.863 1.675 1.00 31.19 10 HIS C N 1
ATOM 3267 C CA . HIS C 1 10 ? 28.907 14.538 1.112 1.00 31.71 10 HIS C CA 1
ATOM 3268 C C . HIS C 1 10 ? 27.433 14.137 1.300 1.00 30.66 10 HIS C C 1
ATOM 3269 O O . HIS C 1 10 ? 26.790 13.638 0.384 1.00 30.04 10 HIS C O 1
ATOM 3276 N N . ALA C 1 11 ? 26.892 14.392 2.481 1.00 30.69 11 ALA C N 1
ATOM 3277 C CA . ALA C 1 11 ? 25.503 14.017 2.782 1.00 30.74 11 ALA C CA 1
ATOM 3278 C C . ALA C 1 11 ? 24.438 14.709 1.928 1.00 30.62 11 ALA C C 1
ATOM 3279 O O . ALA C 1 11 ? 23.433 14.085 1.575 1.00 30.24 11 ALA C O 1
ATOM 3281 N N . ILE C 1 12 ? 24.655 15.976 1.569 1.00 28.89 12 ILE C N 1
ATOM 3282 C CA . ILE C 1 12 ? 23.654 16.718 0.766 1.00 29.85 12 ILE C CA 1
ATOM 3283 C C . ILE C 1 12 ? 23.898 16.781 -0.733 1.00 30.37 12 ILE C C 1
ATOM 3284 O O . ILE C 1 12 ? 23.268 17.573 -1.447 1.00 28.26 12 ILE C O 1
ATOM 3289 N N . LYS C 1 13 ? 24.805 15.937 -1.212 1.00 32.77 13 LYS C N 1
ATOM 3290 C CA . LYS C 1 13 ? 25.153 15.890 -2.624 1.00 35.22 13 LYS C CA 1
ATOM 3291 C C . LYS C 1 13 ? 23.963 15.973 -3.563 1.00 35.64 13 LYS C C 1
ATOM 3292 O O . LYS C 1 13 ? 24.043 16.643 -4.573 1.00 36.15 13 LYS C O 1
ATOM 3298 N N . ASP C 1 14 ? 22.875 15.273 -3.247 1.00 36.84 14 ASP C N 1
ATOM 3299 C CA . ASP C 1 14 ? 21.691 15.277 -4.109 1.00 39.14 14 ASP C CA 1
ATOM 3300 C C . ASP C 1 14 ? 20.972 16.614 -4.250 1.00 38.14 14 ASP C C 1
ATOM 3301 O O . ASP C 1 14 ? 20.126 16.765 -5.125 1.00 37.17 14 ASP C O 1
ATOM 3306 N N . ILE C 1 15 ? 21.272 17.577 -3.385 1.00 36.45 15 ILE C N 1
ATOM 3307 C CA . ILE C 1 15 ? 20.577 18.854 -3.474 1.00 33.81 15 ILE C CA 1
ATOM 3308 C C . ILE C 1 15 ? 21.355 19.776 -4.409 1.00 33.90 15 ILE C C 1
ATOM 3309 O O . ILE C 1 15 ? 20.848 20.790 -4.857 1.00 35.59 15 ILE C O 1
ATOM 3314 N N . ASP C 1 16 ? 22.584 19.390 -4.730 1.00 33.63 16 ASP C N 1
ATOM 3315 C CA . ASP C 1 16 ? 23.442 20.198 -5.572 1.00 33.71 16 ASP C CA 1
ATOM 3316 C C . ASP C 1 16 ? 22.796 20.633 -6.882 1.00 34.81 16 ASP C C 1
ATOM 3317 O O . ASP C 1 16 ? 22.278 19.811 -7.642 1.00 35.23 16 ASP C O 1
ATOM 3322 N N . GLY C 1 17 ? 22.807 21.939 -7.134 1.00 32.77 17 GLY C N 1
ATOM 3323 C CA . GLY C 1 17 ? 22.252 22.450 -8.368 1.00 32.41 17 GLY C CA 1
ATOM 3324 C C . GLY C 1 17 ? 20.779 22.808 -8.379 1.00 33.07 17 GLY C C 1
ATOM 3325 O O . GLY C 1 17 ? 20.337 23.515 -9.288 1.00 32.41 17 GLY C O 1
ATOM 3326 N N . TYR C 1 18 ? 20.009 22.346 -7.397 1.00 33.39 18 TYR C N 1
ATOM 3327 C CA . TYR C 1 18 ? 18.593 22.686 -7.375 1.00 34.90 18 TYR C CA 1
ATOM 3328 C C . TYR C 1 18 ? 18.391 24.150 -7.161 1.00 34.50 18 TYR C C 1
ATOM 3329 O O . TYR C 1 18 ? 18.992 24.753 -6.261 1.00 31.59 18 TYR C O 1
ATOM 3338 N N . GLN C 1 19 ? 17.556 24.735 -8.009 1.00 34.36 19 GLN C N 1
ATOM 3339 C CA . GLN C 1 19 ? 17.260 26.139 -7.882 1.00 34.70 19 GLN C CA 1
ATOM 3340 C C . GLN C 1 19 ? 18.569 26.929 -8.118 1.00 33.63 19 GLN C C 1
ATOM 3341 O O . GLN C 1 19 ? 18.681 28.094 -7.752 1.00 33.88 19 GLN C O 1
ATOM 3347 N N . GLY C 1 20 ? 19.564 26.287 -8.729 1.00 32.08 20 GLY C N 1
ATOM 3348 C CA . GLY C 1 20 ? 20.821 26.974 -8.997 1.00 31.16 20 GLY C CA 1
ATOM 3349 C C . GLY C 1 20 ? 21.807 27.160 -7.846 1.00 30.21 20 GLY C C 1
ATOM 3350 O O . GLY C 1 20 ? 22.794 27.894 -7.983 1.00 32.15 20 GLY C O 1
ATOM 3351 N N . ILE C 1 21 ? 21.566 26.500 -6.721 1.00 26.73 21 ILE C N 1
ATOM 3352 C CA . ILE C 1 21 ? 22.430 26.612 -5.541 1.00 25.70 21 ILE C CA 1
ATOM 3353 C C . ILE C 1 21 ? 23.454 25.477 -5.527 1.00 26.42 21 ILE C C 1
ATOM 3354 O O . ILE C 1 21 ? 23.091 24.316 -5.633 1.00 24.16 21 ILE C O 1
ATOM 3359 N N . SER C 1 22 ? 24.741 25.810 -5.395 1.00 25.77 22 SER C N 1
ATOM 3360 C CA . SER C 1 22 ? 25.772 24.774 -5.410 1.00 24.05 22 SER C CA 1
ATOM 3361 C C . SER C 1 22 ? 26.090 24.249 -4.029 1.00 23.31 22 SER C C 1
ATOM 3362 O O . SER C 1 22 ? 25.632 24.796 -3.033 1.00 19.48 22 SER C O 1
ATOM 3365 N N . LEU C 1 23 ? 26.888 23.179 -3.967 1.00 23.62 23 LEU C N 1
ATOM 3366 C CA . LEU C 1 23 ? 27.276 22.637 -2.675 1.00 25.06 23 LEU C CA 1
ATOM 3367 C C . LEU C 1 23 ? 28.117 23.644 -1.894 1.00 23.23 23 LEU C C 1
ATOM 3368 O O . LEU C 1 23 ? 28.080 23.645 -0.674 1.00 22.19 23 LEU C O 1
ATOM 3373 N N . LEU C 1 24 ? 28.900 24.475 -2.586 1.00 21.66 24 LEU C N 1
ATOM 3374 C CA . LEU C 1 24 ? 29.703 25.464 -1.864 1.00 21.91 24 LEU C CA 1
ATOM 3375 C C . LEU C 1 24 ? 28.747 26.429 -1.175 1.00 21.32 24 LEU C C 1
ATOM 3376 O O . LEU C 1 24 ? 28.927 26.763 -0.003 1.00 21.59 24 LEU C O 1
ATOM 3381 N N . GLU C 1 25 ? 27.735 26.894 -1.909 1.00 19.60 25 GLU C N 1
ATOM 3382 C CA . GLU C 1 25 ? 26.774 27.804 -1.296 1.00 19.17 25 GLU C CA 1
ATOM 3383 C C . GLU C 1 25 ? 26.068 27.096 -0.134 1.00 19.01 25 GLU C C 1
ATOM 3384 O O . GLU C 1 25 ? 25.886 27.677 0.921 1.00 19.46 25 GLU C O 1
ATOM 3390 N N . TRP C 1 26 ? 25.689 25.831 -0.307 1.00 20.10 26 TRP C N 1
ATOM 3391 C CA . TRP C 1 26 ? 25.007 25.128 0.797 1.00 19.61 26 TRP C CA 1
ATOM 3392 C C . TRP C 1 26 ? 25.883 24.924 2.025 1.00 19.94 26 TRP C C 1
ATOM 3393 O O . TRP C 1 26 ? 25.422 25.065 3.159 1.00 19.87 26 TRP C O 1
ATOM 3404 N N . ALA C 1 27 ? 27.155 24.583 1.820 1.00 19.56 27 ALA C N 1
ATOM 3405 C CA . ALA C 1 27 ? 28.041 24.428 2.966 1.00 20.40 27 ALA C CA 1
ATOM 3406 C C . ALA C 1 27 ? 28.090 25.737 3.755 1.00 20.30 27 ALA C C 1
ATOM 3407 O O . ALA C 1 27 ? 28.125 25.747 4.977 1.00 20.77 27 ALA C O 1
ATOM 3409 N N . CYS C 1 28 ? 28.063 26.864 3.050 1.00 19.52 28 CYS C N 1
ATOM 3410 C CA . CYS C 1 28 ? 28.113 28.169 3.702 1.00 18.26 28 CYS C CA 1
ATOM 3411 C C . CYS C 1 28 ? 26.787 28.433 4.408 1.00 19.15 28 CYS C C 1
ATOM 3412 O O . CYS C 1 28 ? 26.746 28.777 5.595 1.00 19.22 28 CYS C O 1
ATOM 3415 N N . VAL C 1 29 ? 25.685 28.255 3.687 1.00 18.28 29 VAL C N 1
ATOM 3416 C CA . VAL C 1 29 ? 24.406 28.495 4.311 1.00 18.36 29 VAL C CA 1
ATOM 3417 C C . VAL C 1 29 ? 24.216 27.624 5.565 1.00 17.75 29 VAL C C 1
ATOM 3418 O O . VAL C 1 29 ? 23.846 28.121 6.638 1.00 17.92 29 VAL C O 1
ATOM 3422 N N . LEU C 1 30 ? 24.471 26.332 5.427 1.00 18.46 30 LEU C N 1
ATOM 3423 C CA . LEU C 1 30 ? 24.241 25.433 6.537 1.00 18.19 30 LEU C CA 1
ATOM 3424 C C . LEU C 1 30 ? 25.134 25.734 7.726 1.00 19.43 30 LEU C C 1
ATOM 3425 O O . LEU C 1 30 ? 24.719 25.571 8.876 1.00 21.71 30 LEU C O 1
ATOM 3430 N N . PHE C 1 31 ? 26.350 26.214 7.486 1.00 19.71 31 PHE C N 1
ATOM 3431 C CA . PHE C 1 31 ? 27.187 26.538 8.631 1.00 17.99 31 PHE C CA 1
ATOM 3432 C C . PHE C 1 31 ? 26.549 27.691 9.425 1.00 19.72 31 PHE C C 1
ATOM 3433 O O . PHE C 1 31 ? 26.464 27.655 10.660 1.00 18.79 31 PHE C O 1
ATOM 3441 N N . HIS C 1 32 ? 26.101 28.723 8.723 1.00 20.10 32 HIS C N 1
ATOM 3442 C CA . HIS C 1 32 ? 25.500 29.874 9.394 1.00 19.38 32 HIS C CA 1
ATOM 3443 C C . HIS C 1 32 ? 24.113 29.586 9.942 1.00 19.90 32 HIS C C 1
ATOM 3444 O O . HIS C 1 32 ? 23.676 30.181 10.927 1.00 20.01 32 HIS C O 1
ATOM 3451 N N . THR C 1 33 ? 23.438 28.640 9.314 1.00 19.02 33 THR C N 1
ATOM 3452 C CA . THR C 1 33 ? 22.087 28.295 9.726 1.00 17.93 33 THR C CA 1
ATOM 3453 C C . THR C 1 33 ? 22.005 27.424 10.982 1.00 20.13 33 THR C C 1
ATOM 3454 O O . THR C 1 33 ? 21.236 27.709 11.906 1.00 18.36 33 THR C O 1
ATOM 3458 N N . SER C 1 34 ? 22.820 26.368 11.008 1.00 20.77 34 SER C N 1
ATOM 3459 C CA . SER C 1 34 ? 22.780 25.407 12.095 1.00 21.49 34 SER C CA 1
ATOM 3460 C C . SER C 1 34 ? 24.119 24.963 12.680 1.00 22.66 34 SER C C 1
ATOM 3461 O O . SER C 1 34 ? 24.139 24.140 13.607 1.00 21.12 34 SER C O 1
ATOM 3464 N N . GLY C 1 35 ? 25.220 25.483 12.142 1.00 23.12 35 GLY C N 1
ATOM 3465 C CA . GLY C 1 35 ? 26.536 25.091 12.615 1.00 21.51 35 GLY C CA 1
ATOM 3466 C C . GLY C 1 35 ? 26.761 23.623 12.274 1.00 22.40 35 GLY C C 1
ATOM 3467 O O . GLY C 1 35 ? 27.599 22.981 12.883 1.00 21.79 35 GLY C O 1
ATOM 3468 N N . TYR C 1 36 ? 26.007 23.100 11.303 1.00 20.86 36 TYR C N 1
ATOM 3469 C CA . TYR C 1 36 ? 26.093 21.694 10.894 1.00 22.09 36 TYR C CA 1
ATOM 3470 C C . TYR C 1 36 ? 25.611 20.775 12.035 1.00 22.83 36 TYR C C 1
ATOM 3471 O O . TYR C 1 36 ? 25.925 19.583 12.046 1.00 24.08 36 TYR C O 1
ATOM 3480 N N . ASP C 1 37 ? 24.870 21.332 12.991 1.00 23.03 37 ASP C N 1
ATOM 3481 C CA . ASP C 1 37 ? 24.338 20.540 14.110 1.00 21.48 37 ASP C CA 1
ATOM 3482 C C . ASP C 1 37 ? 23.003 19.910 13.692 1.00 22.70 37 ASP C C 1
ATOM 3483 O O . ASP C 1 37 ? 21.988 20.612 13.650 1.00 22.46 37 ASP C O 1
ATOM 3488 N N . THR C 1 38 ? 22.987 18.608 13.376 1.00 21.99 38 THR C N 1
ATOM 3489 C CA . THR C 1 38 ? 21.738 17.967 12.948 1.00 22.07 38 THR C CA 1
ATOM 3490 C C . THR C 1 38 ? 20.620 17.983 13.998 1.00 21.73 38 THR C C 1
ATOM 3491 O O . THR C 1 38 ? 19.487 17.623 13.688 1.00 21.71 38 THR C O 1
ATOM 3495 N N . GLN C 1 39 ? 20.933 18.370 15.233 1.00 21.16 39 GLN C N 1
ATOM 3496 C CA . GLN C 1 39 ? 19.912 18.431 16.273 1.00 23.24 39 GLN C CA 1
ATOM 3497 C C . GLN C 1 39 ? 19.549 19.856 16.697 1.00 22.46 39 GLN C C 1
ATOM 3498 O O . GLN C 1 39 ? 18.942 20.070 17.760 1.00 20.07 39 GLN C O 1
ATOM 3504 N N . ALA C 1 40 ? 19.912 20.839 15.884 1.00 20.23 40 ALA C N 1
ATOM 3505 C CA . ALA C 1 40 ? 19.604 22.213 16.259 1.00 21.84 40 ALA C CA 1
ATOM 3506 C C . ALA C 1 40 ? 18.106 22.460 16.406 1.00 22.17 40 ALA C C 1
ATOM 3507 O O . ALA C 1 40 ? 17.323 22.081 15.554 1.00 22.49 40 ALA C O 1
ATOM 3509 N N . VAL C 1 41 ? 17.714 23.108 17.494 1.00 23.15 41 VAL C N 1
ATOM 3510 C CA . VAL C 1 41 ? 16.308 23.459 17.692 1.00 24.25 41 VAL C CA 1
ATOM 3511 C C . VAL C 1 41 ? 16.324 24.920 18.099 1.00 24.22 41 VAL C C 1
ATOM 3512 O O . VAL C 1 41 ? 16.828 25.272 19.163 1.00 23.89 41 VAL C O 1
ATOM 3516 N N . VAL C 1 42 ? 15.768 25.778 17.258 1.00 23.04 42 VAL C N 1
ATOM 3517 C CA . VAL C 1 42 ? 15.797 27.200 17.550 1.00 23.63 42 VAL C CA 1
ATOM 3518 C C . VAL C 1 42 ? 14.437 27.865 17.433 1.00 26.08 42 VAL C C 1
ATOM 3519 O O . VAL C 1 42 ? 13.729 27.686 16.436 1.00 22.26 42 VAL C O 1
ATOM 3523 N N . ASN C 1 43 ? 14.056 28.618 18.459 1.00 29.04 43 ASN C N 1
ATOM 3524 C CA . ASN C 1 43 ? 12.781 29.309 18.393 1.00 37.23 43 ASN C CA 1
ATOM 3525 C C . ASN C 1 43 ? 12.925 30.561 17.535 1.00 40.56 43 ASN C C 1
ATOM 3526 O O . ASN C 1 43 ? 13.992 31.175 17.462 1.00 40.28 43 ASN C O 1
ATOM 3531 N N . ASP C 1 44 ? 11.851 30.928 16.858 1.00 43.98 44 ASP C N 1
ATOM 3532 C CA . ASP C 1 44 ? 11.886 32.091 15.991 1.00 48.34 44 ASP C CA 1
ATOM 3533 C C . ASP C 1 44 ? 10.531 32.759 16.012 1.00 49.96 44 ASP C C 1
ATOM 3534 O O . ASP C 1 44 ? 9.737 32.577 15.093 1.00 51.71 44 ASP C O 1
ATOM 3539 N N . ASN C 1 45 ? 10.253 33.492 17.087 1.00 51.41 45 ASN C N 1
ATOM 3540 C CA . ASN C 1 45 ? 8.986 34.219 17.226 1.00 50.74 45 ASN C CA 1
ATOM 3541 C C . ASN C 1 45 ? 7.706 33.374 16.994 1.00 49.31 45 ASN C C 1
ATOM 3542 O O . ASN C 1 45 ? 7.109 33.391 15.901 1.00 50.29 45 ASN C O 1
ATOM 3547 N N . GLY C 1 46 ? 7.295 32.637 18.026 1.00 46.48 46 GLY C N 1
ATOM 3548 C CA . GLY C 1 46 ? 6.098 31.813 17.924 1.00 42.21 46 GLY C CA 1
ATOM 3549 C C . GLY C 1 46 ? 6.270 30.465 17.241 1.00 40.08 46 GLY C C 1
ATOM 3550 O O . GLY C 1 46 ? 5.415 29.573 17.381 1.00 40.27 46 GLY C O 1
ATOM 3551 N N . SER C 1 47 ? 7.349 30.300 16.483 1.00 34.64 47 SER C N 1
ATOM 3552 C CA . SER C 1 47 ? 7.572 29.030 15.809 1.00 31.02 47 SER C CA 1
ATOM 3553 C C . SER C 1 47 ? 8.954 28.473 16.156 1.00 28.43 47 SER C C 1
ATOM 3554 O O . SER C 1 47 ? 9.757 29.140 16.842 1.00 26.03 47 SER C O 1
ATOM 3557 N N . THR C 1 48 ? 9.226 27.254 15.708 1.00 24.18 48 THR C N 1
ATOM 3558 C CA . THR C 1 48 ? 10.515 26.610 16.010 1.00 23.72 48 THR C CA 1
ATOM 3559 C C . THR C 1 48 ? 11.116 26.014 14.739 1.00 23.30 48 THR C C 1
ATOM 3560 O O . THR C 1 48 ? 10.370 25.467 13.923 1.00 19.85 48 THR C O 1
ATOM 3564 N N . GLU C 1 49 ? 12.443 26.139 14.574 1.00 19.97 49 GLU C N 1
ATOM 3565 C CA . GLU C 1 49 ? 13.135 25.625 13.387 1.00 21.13 49 GLU C CA 1
ATOM 3566 C C . GLU C 1 49 ? 13.992 24.445 13.792 1.00 21.24 49 GLU C C 1
ATOM 3567 O O . GLU C 1 49 ? 14.658 24.462 14.842 1.00 20.54 49 GLU C O 1
ATOM 3573 N N . TYR C 1 50 ? 13.993 23.451 12.916 1.00 19.44 50 TYR C N 1
ATOM 3574 C CA . TYR C 1 50 ? 14.627 22.182 13.190 1.00 21.32 50 TYR C CA 1
ATOM 3575 C C . TYR C 1 50 ? 15.735 21.657 12.312 1.00 18.27 50 TYR C C 1
ATOM 3576 O O . TYR C 1 50 ? 15.638 21.697 11.095 1.00 17.43 50 TYR C O 1
ATOM 3585 N N . GLY C 1 51 ? 16.757 21.106 12.975 1.00 20.19 51 GLY C N 1
ATOM 3586 C CA . GLY C 1 51 ? 17.835 20.428 12.282 1.00 18.18 51 GLY C CA 1
ATOM 3587 C C . GLY C 1 51 ? 18.804 21.230 11.462 1.00 20.33 51 GLY C C 1
ATOM 3588 O O . GLY C 1 51 ? 18.843 22.466 11.551 1.00 18.42 51 GLY C O 1
ATOM 3589 N N . LEU C 1 52 ? 19.578 20.492 10.656 1.00 19.12 52 LEU C N 1
ATOM 3590 C CA . LEU C 1 52 ? 20.610 21.050 9.783 1.00 19.77 52 LEU C CA 1
ATOM 3591 C C . LEU C 1 52 ? 20.107 22.254 8.961 1.00 19.43 52 LEU C C 1
ATOM 3592 O O . LEU C 1 52 ? 20.753 23.293 8.910 1.00 20.33 52 LEU C O 1
ATOM 3597 N N . PHE C 1 53 ? 18.943 22.093 8.348 1.00 17.54 53 PHE C N 1
ATOM 3598 C CA . PHE C 1 53 ? 18.357 23.119 7.506 1.00 17.38 53 PHE C CA 1
ATOM 3599 C C . PHE C 1 53 ? 17.490 24.144 8.238 1.00 17.07 53 PHE C C 1
ATOM 3600 O O . PHE C 1 53 ? 17.062 25.124 7.623 1.00 16.67 53 PHE C O 1
ATOM 3608 N N . GLN C 1 54 ? 17.226 23.926 9.524 1.00 15.54 54 GLN C N 1
ATOM 3609 C CA . GLN C 1 54 ? 16.380 24.815 10.316 1.00 17.87 54 GLN C CA 1
ATOM 3610 C C . GLN C 1 54 ? 15.021 25.054 9.628 1.00 19.19 54 GLN C C 1
ATOM 3611 O O . GLN C 1 54 ? 14.615 26.187 9.301 1.00 16.96 54 GLN C O 1
ATOM 3617 N N . ILE C 1 55 ? 14.342 23.932 9.408 1.00 18.25 55 ILE C N 1
ATOM 3618 C CA . ILE C 1 55 ? 13.031 23.883 8.795 1.00 17.62 55 ILE C CA 1
ATOM 3619 C C . ILE C 1 55 ? 12.013 24.213 9.872 1.00 18.38 55 ILE C C 1
ATOM 3620 O O . ILE C 1 55 ? 12.015 23.606 10.933 1.00 17.03 55 ILE C O 1
ATOM 3625 N N . SER C 1 56 ? 11.112 25.154 9.584 1.00 17.43 56 SER C N 1
ATOM 3626 C CA . SER C 1 56 ? 10.154 25.633 10.562 1.00 18.11 56 SER C CA 1
ATOM 3627 C C . SER C 1 56 ? 8.832 24.891 10.704 1.00 20.19 56 SER C C 1
ATOM 3628 O O . SER C 1 56 ? 8.205 24.523 9.710 1.00 20.40 56 SER C O 1
ATOM 3631 N N . ASP C 1 57 ? 8.385 24.709 11.941 1.00 20.46 57 ASP C N 1
ATOM 3632 C CA . ASP C 1 57 ? 7.100 24.041 12.173 1.00 21.98 57 ASP C CA 1
ATOM 3633 C C . ASP C 1 57 ? 5.878 24.940 11.875 1.00 23.26 57 ASP C C 1
ATOM 3634 O O . ASP C 1 57 ? 4.738 24.511 12.004 1.00 23.64 57 ASP C O 1
ATOM 3639 N N . ARG C 1 58 ? 6.094 26.180 11.471 1.00 24.28 58 ARG C N 1
ATOM 3640 C CA . ARG C 1 58 ? 4.924 27.016 11.207 1.00 27.39 58 ARG C CA 1
ATOM 3641 C C . ARG C 1 58 ? 4.189 26.556 9.948 1.00 26.47 58 ARG C C 1
ATOM 3642 O O . ARG C 1 58 ? 2.970 26.521 9.920 1.00 27.99 58 ARG C O 1
ATOM 3650 N N . PHE C 1 59 ? 4.937 26.180 8.919 1.00 25.05 59 PHE C N 1
ATOM 3651 C CA . PHE C 1 59 ? 4.346 25.778 7.648 1.00 23.79 59 PHE C CA 1
ATOM 3652 C C . PHE C 1 59 ? 4.882 24.487 7.065 1.00 22.84 59 PHE C C 1
ATOM 3653 O O . PHE C 1 59 ? 4.180 23.800 6.327 1.00 21.54 59 PHE C O 1
ATOM 3661 N N . TRP C 1 60 ? 6.125 24.157 7.395 1.00 20.90 60 TRP C N 1
ATOM 3662 C CA . TRP C 1 60 ? 6.786 23.023 6.756 1.00 21.01 60 TRP C CA 1
ATOM 3663 C C . TRP C 1 60 ? 6.763 21.613 7.366 1.00 21.65 60 TRP C C 1
ATOM 3664 O O . TRP C 1 60 ? 6.625 20.633 6.635 1.00 21.84 60 TRP C O 1
ATOM 3675 N N . CYS C 1 61 ? 6.962 21.484 8.670 1.00 21.89 61 CYS C N 1
ATOM 3676 C CA . CYS C 1 61 ? 6.897 20.166 9.286 1.00 23.72 61 CYS C CA 1
ATOM 3677 C C . CYS C 1 61 ? 5.904 20.269 10.433 1.00 25.11 61 CYS C C 1
ATOM 3678 O O . CYS C 1 61 ? 5.590 21.373 10.896 1.00 25.11 61 CYS C O 1
ATOM 3681 N N . LYS C 1 62 ? 5.402 19.134 10.895 1.00 26.33 62 LYS C N 1
ATOM 3682 C CA . LYS C 1 62 ? 4.443 19.164 11.994 1.00 26.59 62 LYS C CA 1
ATOM 3683 C C . LYS C 1 62 ? 5.098 18.941 13.352 1.00 27.28 62 LYS C C 1
ATOM 3684 O O . LYS C 1 62 ? 5.755 17.924 13.573 1.00 24.51 62 LYS C O 1
ATOM 3690 N N . SER C 1 63 ? 4.914 19.888 14.257 1.00 26.37 63 SER C N 1
ATOM 3691 C CA . SER C 1 63 ? 5.466 19.758 15.597 1.00 29.17 63 SER C CA 1
ATOM 3692 C C . SER C 1 63 ? 4.270 19.577 16.544 1.00 31.02 63 SER C C 1
ATOM 3693 O O . SER C 1 63 ? 3.125 19.555 16.102 1.00 30.27 63 SER C O 1
ATOM 3696 N N . SER C 1 64 ? 4.542 19.464 17.840 1.00 31.95 64 SER C N 1
ATOM 3697 C CA . SER C 1 64 ? 3.483 19.330 18.831 1.00 33.89 64 SER C CA 1
ATOM 3698 C C . SER C 1 64 ? 2.838 20.710 19.031 1.00 34.55 64 SER C C 1
ATOM 3699 O O . SER C 1 64 ? 1.748 20.819 19.581 1.00 33.34 64 SER C O 1
ATOM 3702 N N . GLU C 1 65 ? 3.521 21.750 18.564 1.00 36.67 65 GLU C N 1
ATOM 3703 C CA . GLU C 1 65 ? 3.049 23.124 18.713 1.00 41.51 65 GLU C CA 1
ATOM 3704 C C . GLU C 1 65 ? 2.184 23.759 17.630 1.00 44.09 65 GLU C C 1
ATOM 3705 O O . GLU C 1 65 ? 1.553 24.780 17.895 1.00 46.55 65 GLU C O 1
ATOM 3711 N N . PHE C 1 66 ? 2.137 23.227 16.418 1.00 45.23 66 PHE C N 1
ATOM 3712 C CA . PHE C 1 66 ? 1.289 23.915 15.448 1.00 48.67 66 PHE C CA 1
ATOM 3713 C C . PHE C 1 66 ? 0.141 23.146 14.879 1.00 49.72 66 PHE C C 1
ATOM 3714 O O . PHE C 1 66 ? 0.238 22.556 13.806 1.00 52.01 66 PHE C O 1
ATOM 3722 N N . PRO C 1 67 ? -0.991 23.173 15.590 1.00 50.59 67 PRO C N 1
ATOM 3723 C CA . PRO C 1 67 ? -2.203 22.467 15.171 1.00 50.69 67 PRO C CA 1
ATOM 3724 C C . PRO C 1 67 ? -2.553 22.846 13.737 1.00 50.32 67 PRO C C 1
ATOM 3725 O O . PRO C 1 67 ? -2.901 21.984 12.920 1.00 51.04 67 PRO C O 1
ATOM 3729 N N . GLU C 1 68 ? -2.432 24.141 13.442 1.00 47.94 68 GLU C N 1
ATOM 3730 C CA . GLU C 1 68 ? -2.775 24.653 12.125 1.00 46.68 68 GLU C CA 1
ATOM 3731 C C . GLU C 1 68 ? -1.654 24.701 11.089 1.00 43.89 68 GLU C C 1
ATOM 3732 O O . GLU C 1 68 ? -1.811 25.353 10.064 1.00 44.00 68 GLU C O 1
ATOM 3738 N N . SER C 1 69 ? -0.536 24.015 11.331 1.00 40.77 69 SER C N 1
ATOM 3739 C CA . SER C 1 69 ? 0.549 24.017 10.338 1.00 36.68 69 SER C CA 1
ATOM 3740 C C . SER C 1 69 ? 0.125 23.273 9.073 1.00 33.58 69 SER C C 1
ATOM 3741 O O . SER C 1 69 ? -0.541 22.239 9.120 1.00 31.90 69 SER C O 1
ATOM 3744 N N . GLU C 1 70 ? 0.521 23.807 7.931 1.00 31.84 70 GLU C N 1
ATOM 3745 C CA . GLU C 1 70 ? 0.195 23.154 6.680 1.00 29.07 70 GLU C CA 1
ATOM 3746 C C . GLU C 1 70 ? 0.999 21.873 6.509 1.00 27.13 70 GLU C C 1
ATOM 3747 O O . GLU C 1 70 ? 0.640 21.021 5.702 1.00 26.45 70 GLU C O 1
ATOM 3753 N N . ASN C 1 71 ? 2.078 21.726 7.280 1.00 24.23 71 ASN C N 1
ATOM 3754 C CA . ASN C 1 71 ? 2.931 20.533 7.210 1.00 24.05 71 ASN C CA 1
ATOM 3755 C C . ASN C 1 71 ? 3.197 20.184 5.756 1.00 21.97 71 ASN C C 1
ATOM 3756 O O . ASN C 1 71 ? 3.041 19.034 5.339 1.00 21.14 71 ASN C O 1
ATOM 3761 N N . ILE C 1 72 ? 3.643 21.179 4.987 1.00 22.05 72 ILE C N 1
ATOM 3762 C CA . ILE C 1 72 ? 3.903 20.991 3.557 1.00 22.13 72 ILE C CA 1
ATOM 3763 C C . ILE C 1 72 ? 4.837 19.814 3.281 1.00 22.92 72 ILE C C 1
ATOM 3764 O O . ILE C 1 72 ? 4.648 19.066 2.317 1.00 23.14 72 ILE C O 1
ATOM 3769 N N . CYS C 1 73 ? 5.853 19.635 4.124 1.00 21.08 73 CYS C N 1
ATOM 3770 C CA . CYS C 1 73 ? 6.762 18.530 3.915 1.00 20.79 73 CYS C CA 1
ATOM 3771 C C . CYS C 1 73 ? 6.149 17.182 4.299 1.00 22.84 73 CYS C C 1
ATOM 3772 O O . CYS C 1 73 ? 6.670 16.128 3.926 1.00 22.66 73 CYS C O 1
ATOM 3775 N N . GLY C 1 74 ? 5.036 17.231 5.025 1.00 23.99 74 GLY C N 1
ATOM 3776 C CA . GLY C 1 74 ? 4.347 16.015 5.418 1.00 25.95 74 GLY C CA 1
ATOM 3777 C C . GLY C 1 74 ? 5.215 15.139 6.275 1.00 28.27 74 GLY C C 1
ATOM 3778 O O . GLY C 1 74 ? 5.242 13.917 6.119 1.00 28.92 74 GLY C O 1
ATOM 3779 N N . ILE C 1 75 ? 5.910 15.771 7.209 1.00 26.79 75 ILE C N 1
ATOM 3780 C CA . ILE C 1 75 ? 6.793 15.040 8.068 1.00 27.59 75 ILE C CA 1
ATOM 3781 C C . ILE C 1 75 ? 6.799 15.620 9.481 1.00 27.23 75 ILE C C 1
ATOM 3782 O O . ILE C 1 75 ? 6.537 16.824 9.689 1.00 26.51 75 ILE C O 1
ATOM 3787 N N . SER C 1 76 ? 7.036 14.762 10.467 1.00 26.09 76 SER C N 1
ATOM 3788 C CA . SER C 1 76 ? 7.120 15.263 11.834 1.00 26.75 76 SER C CA 1
ATOM 3789 C C . SER C 1 76 ? 8.460 15.987 11.947 1.00 25.05 76 SER C C 1
ATOM 3790 O O . SER C 1 76 ? 9.483 15.474 11.468 1.00 23.01 76 SER C O 1
ATOM 3793 N N . CYS C 1 77 ? 8.458 17.164 12.571 1.00 23.12 77 CYS C N 1
ATOM 3794 C CA . CYS C 1 77 ? 9.688 17.925 12.724 1.00 22.81 77 CYS C CA 1
ATOM 3795 C C . CYS C 1 77 ? 10.772 17.098 13.416 1.00 23.73 77 CYS C C 1
ATOM 3796 O O . CYS C 1 77 ? 11.964 17.332 13.224 1.00 21.81 77 CYS C O 1
ATOM 3799 N N . ASP C 1 78 ? 10.376 16.119 14.219 1.00 24.11 78 ASP C N 1
ATOM 3800 C CA . ASP C 1 78 ? 11.382 15.319 14.905 1.00 25.06 78 ASP C CA 1
ATOM 3801 C C . ASP C 1 78 ? 12.225 14.484 13.946 1.00 23.88 78 ASP C C 1
ATOM 3802 O O . ASP C 1 78 ? 13.349 14.064 14.280 1.00 22.73 78 ASP C O 1
ATOM 3807 N N . LYS C 1 79 ? 11.713 14.261 12.748 1.00 23.30 79 LYS C N 1
ATOM 3808 C CA . LYS C 1 79 ? 12.483 13.495 11.765 1.00 24.15 79 LYS C CA 1
ATOM 3809 C C . LYS C 1 79 ? 13.638 14.350 11.211 1.00 22.94 79 LYS C C 1
ATOM 3810 O O . LYS C 1 79 ? 14.511 13.869 10.509 1.00 22.39 79 LYS C O 1
ATOM 3816 N N . LEU C 1 80 ? 13.638 15.620 11.583 1.00 22.45 80 LEU C N 1
ATOM 3817 C CA . LEU C 1 80 ? 14.649 16.565 11.133 1.00 20.78 80 LEU C CA 1
ATOM 3818 C C . LEU C 1 80 ? 15.698 16.711 12.205 1.00 23.08 80 LEU C C 1
ATOM 3819 O O . LEU C 1 80 ? 16.579 17.576 12.109 1.00 23.47 80 LEU C O 1
ATOM 3824 N N . LEU C 1 81 ? 15.586 15.896 13.252 1.00 21.03 81 LEU C N 1
ATOM 3825 C CA . LEU C 1 81 ? 16.549 15.978 14.335 1.00 23.47 81 LEU C CA 1
ATOM 3826 C C . LEU C 1 81 ? 17.455 14.761 14.455 1.00 26.29 81 LEU C C 1
ATOM 3827 O O . LEU C 1 81 ? 18.176 14.619 15.447 1.00 27.10 81 LEU C O 1
ATOM 3832 N N . ASP C 1 82 ? 17.433 13.884 13.465 1.00 26.46 82 ASP C N 1
ATOM 3833 C CA . ASP C 1 82 ? 18.298 12.715 13.539 1.00 30.16 82 ASP C CA 1
ATOM 3834 C C . ASP C 1 82 ? 19.430 12.896 12.532 1.00 30.74 82 ASP C C 1
ATOM 3835 O O . ASP C 1 82 ? 19.569 13.962 11.916 1.00 29.91 82 ASP C O 1
ATOM 3840 N N . ASP C 1 83 ? 20.226 11.847 12.357 1.00 30.58 83 ASP C N 1
ATOM 3841 C CA . ASP C 1 83 ? 21.369 11.902 11.460 1.00 32.27 83 ASP C CA 1
ATOM 3842 C C . ASP C 1 83 ? 21.129 11.425 10.046 1.00 31.24 83 ASP C C 1
ATOM 3843 O O . ASP C 1 83 ? 22.078 11.335 9.248 1.00 31.40 83 ASP C O 1
ATOM 3848 N N . GLU C 1 84 ? 19.868 11.112 9.749 1.00 29.52 84 GLU C N 1
ATOM 3849 C CA . GLU C 1 84 ? 19.444 10.676 8.417 1.00 30.61 84 GLU C CA 1
ATOM 3850 C C . GLU C 1 84 ? 19.005 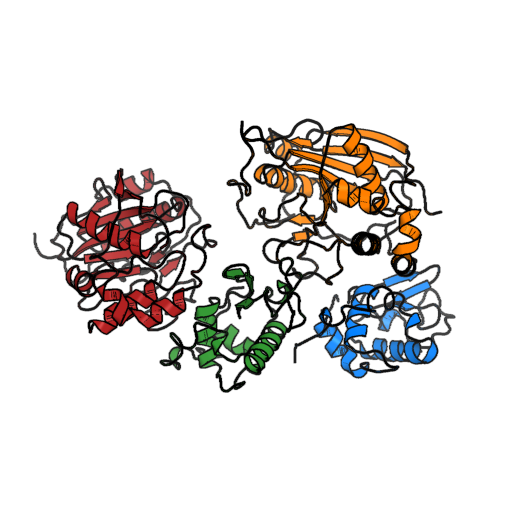11.955 7.720 1.00 29.22 84 GLU C C 1
ATOM 3851 O O . GLU C 1 84 ? 17.925 12.452 8.014 1.00 28.58 84 GLU C O 1
ATOM 3857 N N . LEU C 1 85 ? 19.801 12.458 6.784 1.00 27.91 85 LEU C N 1
ATOM 3858 C CA . LEU C 1 85 ? 19.472 13.719 6.124 1.00 26.40 85 LEU C CA 1
ATOM 3859 C C . LEU C 1 85 ? 18.597 13.668 4.865 1.00 26.38 85 LEU C C 1
ATOM 3860 O O . LEU C 1 85 ? 18.178 14.725 4.352 1.00 25.03 85 LEU C O 1
ATOM 3865 N N . ASP C 1 86 ? 18.298 12.475 4.349 1.00 24.65 86 ASP C N 1
ATOM 3866 C CA . ASP C 1 86 ? 17.492 12.404 3.138 1.00 24.79 86 ASP C CA 1
ATOM 3867 C C . ASP C 1 86 ? 16.083 13.025 3.235 1.00 24.49 86 ASP C C 1
ATOM 3868 O O . ASP C 1 86 ? 15.624 13.641 2.271 1.00 24.13 86 ASP C O 1
ATOM 3873 N N . ASP C 1 87 ? 15.390 12.881 4.363 1.00 23.68 87 ASP C N 1
ATOM 3874 C CA . ASP C 1 87 ? 14.100 13.535 4.455 1.00 24.40 87 ASP C CA 1
ATOM 3875 C C . ASP C 1 87 ? 14.280 15.049 4.667 1.00 22.67 87 ASP C C 1
ATOM 3876 O O . ASP C 1 87 ? 13.465 15.813 4.181 1.00 22.57 87 ASP C O 1
ATOM 3881 N N . ASP C 1 88 ? 15.336 15.479 5.369 1.00 21.19 88 ASP C N 1
ATOM 3882 C CA . ASP C 1 88 ? 15.573 16.915 5.560 1.00 20.68 88 ASP C CA 1
ATOM 3883 C C . ASP C 1 88 ? 15.780 17.517 4.182 1.00 18.64 88 ASP C C 1
ATOM 3884 O O . ASP C 1 88 ? 15.243 18.566 3.860 1.00 19.47 88 ASP C O 1
ATOM 3889 N N . ILE C 1 89 ? 16.582 16.850 3.366 1.00 18.61 89 ILE C N 1
ATOM 3890 C CA . ILE C 1 89 ? 16.877 17.333 2.017 1.00 20.34 89 ILE C CA 1
ATOM 3891 C C . ILE C 1 89 ? 15.610 17.393 1.172 1.00 21.02 89 ILE C C 1
ATOM 3892 O O . ILE C 1 89 ? 15.375 18.374 0.460 1.00 19.61 89 ILE C O 1
ATOM 3897 N N . ALA C 1 90 ? 14.783 16.341 1.247 1.00 20.16 90 ALA C N 1
ATOM 3898 C CA . ALA C 1 90 ? 13.543 16.341 0.464 1.00 19.84 90 ALA C CA 1
ATOM 3899 C C . ALA C 1 90 ? 12.672 17.555 0.868 1.00 19.58 90 ALA C C 1
ATOM 3900 O O . ALA C 1 90 ? 12.048 18.220 0.021 1.00 19.65 90 ALA C O 1
ATOM 3902 N N . CYS C 1 91 ? 12.637 17.864 2.158 1.00 20.43 91 CYS C N 1
ATOM 3903 C CA . CYS C 1 91 ? 11.834 18.996 2.598 1.00 20.46 91 CYS C CA 1
ATOM 3904 C C . CYS C 1 91 ? 12.466 20.311 2.128 1.00 20.11 91 CYS C C 1
ATOM 3905 O O . CYS C 1 91 ? 11.761 21.222 1.664 1.00 19.21 91 CYS C O 1
ATOM 3908 N N . ALA C 1 92 ? 13.793 20.402 2.229 1.00 20.75 92 ALA C N 1
ATOM 3909 C CA . ALA C 1 92 ? 14.511 21.601 1.789 1.00 20.40 92 ALA C CA 1
ATOM 3910 C C . ALA C 1 92 ? 14.231 21.855 0.300 1.00 21.53 92 ALA C C 1
ATOM 3911 O O . ALA C 1 92 ? 14.102 23.002 -0.141 1.00 19.39 92 ALA C O 1
ATOM 3913 N N . LYS C 1 93 ? 14.130 20.785 -0.482 1.00 21.36 93 LYS C N 1
ATOM 3914 C CA . LYS C 1 93 ? 13.836 20.971 -1.900 1.00 21.85 93 LYS C CA 1
ATOM 3915 C C . LYS C 1 93 ? 12.428 21.563 -2.089 1.00 22.10 93 LYS C C 1
ATOM 3916 O O . LYS C 1 93 ? 12.227 22.415 -2.950 1.00 22.41 93 LYS C O 1
ATOM 3922 N N . LYS C 1 94 ? 11.450 21.131 -1.295 1.00 19.70 94 LYS C N 1
ATOM 3923 C CA . LYS C 1 94 ? 10.127 21.720 -1.449 1.00 20.35 94 LYS C CA 1
ATOM 3924 C C . LYS C 1 94 ? 10.211 23.210 -1.065 1.00 19.56 94 LYS C C 1
ATOM 3925 O O . LYS C 1 94 ? 9.566 24.068 -1.667 1.00 19.78 94 LYS C O 1
ATOM 3931 N N . ILE C 1 95 ? 10.997 23.528 -0.048 1.00 17.91 95 ILE C N 1
ATOM 3932 C CA . ILE C 1 95 ? 11.109 24.940 0.316 1.00 17.90 95 ILE C CA 1
ATOM 3933 C C . ILE C 1 95 ? 11.742 25.710 -0.865 1.00 18.02 95 ILE C C 1
ATOM 3934 O O . ILE C 1 95 ? 11.282 26.791 -1.242 1.00 17.64 95 ILE C O 1
ATOM 3939 N N . LEU C 1 96 ? 12.793 25.149 -1.449 1.00 19.63 96 LEU C N 1
ATOM 3940 C CA . LEU C 1 96 ? 13.468 25.785 -2.585 1.00 21.13 96 LEU C CA 1
ATOM 3941 C C . LEU C 1 96 ? 12.485 26.010 -3.737 1.00 23.12 96 LEU C C 1
ATOM 3942 O O . LEU C 1 96 ? 12.475 27.069 -4.375 1.00 21.44 96 LEU C O 1
ATOM 3947 N N . ALA C 1 97 ? 11.651 25.002 -3.980 1.00 22.23 97 ALA C N 1
ATOM 3948 C CA . ALA C 1 97 ? 10.685 25.035 -5.075 1.00 21.88 97 ALA C CA 1
ATOM 3949 C C . ALA C 1 97 ? 9.549 26.014 -4.878 1.00 21.76 97 ALA C C 1
ATOM 3950 O O . ALA C 1 97 ? 9.079 26.635 -5.845 1.00 23.08 97 ALA C O 1
ATOM 3952 N N . ILE C 1 98 ? 9.113 26.177 -3.636 1.00 21.68 98 ILE C N 1
ATOM 3953 C CA . ILE C 1 98 ? 7.978 27.046 -3.339 1.00 20.90 98 ILE C CA 1
ATOM 3954 C C . ILE C 1 98 ? 8.391 28.461 -2.931 1.00 23.32 98 ILE C C 1
ATOM 3955 O O . ILE C 1 98 ? 7.883 29.462 -3.477 1.00 24.29 98 ILE C O 1
ATOM 3960 N N . LYS C 1 99 ? 9.330 28.558 -1.990 1.00 21.35 99 LYS C N 1
ATOM 3961 C CA . LYS C 1 99 ? 9.768 29.863 -1.507 1.00 20.11 99 LYS C CA 1
ATOM 3962 C C . LYS C 1 99 ? 11.108 30.314 -2.099 1.00 21.50 99 LYS C C 1
ATOM 3963 O O . LYS C 1 99 ? 11.285 31.485 -2.408 1.00 22.30 99 LYS C O 1
ATOM 3969 N N . GLY C 1 100 ? 12.042 29.390 -2.268 1.00 19.31 100 GLY C N 1
ATOM 3970 C CA . GLY C 1 100 ? 13.324 29.764 -2.846 1.00 19.89 100 GLY C CA 1
ATOM 3971 C C . GLY C 1 100 ? 14.422 29.837 -1.795 1.00 20.50 100 GLY C C 1
ATOM 3972 O O . GLY C 1 100 ? 14.156 29.711 -0.592 1.00 18.04 100 GLY C O 1
ATOM 3973 N N . ILE C 1 101 ? 15.644 30.093 -2.249 1.00 19.75 101 ILE C N 1
ATOM 3974 C CA . ILE C 1 101 ? 16.792 30.128 -1.344 1.00 19.90 101 ILE C CA 1
ATOM 3975 C C . ILE C 1 101 ? 16.656 31.167 -0.242 1.00 20.38 101 ILE C C 1
ATOM 3976 O O . ILE C 1 101 ? 17.223 30.987 0.835 1.00 19.96 101 ILE C O 1
ATOM 3981 N N . ASP C 1 102 ? 15.887 32.239 -0.456 1.00 21.21 102 ASP C N 1
ATOM 3982 C CA . ASP C 1 102 ? 15.806 33.221 0.612 1.00 21.19 102 ASP C CA 1
ATOM 3983 C C . ASP C 1 102 ? 15.048 32.786 1.871 1.00 20.39 102 ASP C C 1
ATOM 3984 O O . ASP C 1 102 ? 14.956 33.535 2.841 1.00 19.10 102 ASP C O 1
ATOM 3989 N N . TYR C 1 103 ? 14.522 31.566 1.866 1.00 17.50 103 TYR C N 1
ATOM 3990 C CA . TYR C 1 103 ? 13.937 31.044 3.109 1.00 18.70 103 TYR C CA 1
ATOM 3991 C C . TYR C 1 103 ? 15.135 31.094 4.114 1.00 17.61 103 TYR C C 1
ATOM 3992 O O . TYR C 1 103 ? 14.982 31.392 5.297 1.00 17.80 103 TYR C O 1
ATOM 4001 N N . TRP C 1 104 ? 16.330 30.797 3.611 1.00 16.07 104 TRP C N 1
ATOM 4002 C CA . TRP C 1 104 ? 17.550 30.788 4.444 1.00 17.43 104 TRP C CA 1
ATOM 4003 C C . TRP C 1 104 ? 18.149 32.190 4.510 1.00 17.51 104 TRP C C 1
ATOM 4004 O O . TRP C 1 104 ? 18.835 32.626 3.597 1.00 17.70 104 TRP C O 1
ATOM 4015 N N . LYS C 1 105 ? 17.829 32.896 5.587 1.00 18.19 105 LYS C N 1
ATOM 4016 C CA . LYS C 1 105 ? 18.279 34.259 5.813 1.00 22.61 105 LYS C CA 1
ATOM 4017 C C . LYS C 1 105 ? 19.794 34.480 5.779 1.00 21.67 105 LYS C C 1
ATOM 4018 O O . LYS C 1 105 ? 20.250 35.597 5.555 1.00 23.52 105 LYS C O 1
ATOM 4024 N N . ALA C 1 106 ? 20.580 33.428 5.978 1.00 20.40 106 ALA C N 1
ATOM 4025 C CA . ALA C 1 106 ? 22.024 33.609 5.960 1.00 19.16 106 ALA C CA 1
ATOM 4026 C C . ALA C 1 106 ? 22.616 33.720 4.565 1.00 19.95 106 ALA C C 1
ATOM 4027 O O . ALA C 1 106 ? 23.721 34.271 4.383 1.00 19.96 106 ALA C O 1
ATOM 4029 N N . TYR C 1 107 ? 21.879 33.212 3.577 1.00 18.84 107 TYR C N 1
ATOM 4030 C CA . TYR C 1 107 ? 22.397 33.157 2.231 1.00 18.85 107 TYR C CA 1
ATOM 4031 C C . TYR C 1 107 ? 22.856 34.490 1.655 1.00 21.62 107 TYR C C 1
ATOM 4032 O O . TYR C 1 107 ? 24.020 34.623 1.271 1.00 20.86 107 TYR C O 1
ATOM 4041 N N . LYS C 1 108 ? 21.971 35.481 1.628 1.00 20.35 108 LYS C N 1
ATOM 4042 C CA . LYS C 1 108 ? 22.361 36.770 1.042 1.00 23.58 108 LYS C CA 1
ATOM 4043 C C . LYS C 1 108 ? 23.536 37.458 1.736 1.00 21.68 108 LYS C C 1
ATOM 4044 O O . LYS C 1 108 ? 24.585 37.684 1.121 1.00 23.93 108 LYS C O 1
ATOM 4050 N N . PRO C 1 109 ? 23.411 37.757 3.033 1.00 23.27 109 PRO C N 1
ATOM 4051 C CA . PRO C 1 109 ? 24.552 38.421 3.675 1.00 23.76 109 PRO C CA 1
ATOM 4052 C C . PRO C 1 109 ? 25.843 37.616 3.829 1.00 24.24 109 PRO C C 1
ATOM 4053 O O . PRO C 1 109 ? 26.937 38.174 3.782 1.00 23.73 109 PRO C O 1
ATOM 4057 N N . MET C 1 110 ? 25.754 36.303 3.973 1.00 22.62 110 MET C N 1
ATOM 4058 C CA . MET C 1 110 ? 26.989 35.553 4.240 1.00 21.89 110 MET C CA 1
ATOM 4059 C C . MET C 1 110 ? 27.523 34.676 3.151 1.00 21.39 110 MET C C 1
ATOM 4060 O O . MET C 1 110 ? 28.678 34.245 3.230 1.00 23.69 110 MET C O 1
ATOM 4065 N N . CYS C 1 111 ? 26.712 34.385 2.140 1.00 17.74 111 CYS C N 1
ATOM 4066 C CA . CYS C 1 111 ? 27.162 33.469 1.141 1.00 20.04 111 CYS C CA 1
ATOM 4067 C C . CYS C 1 111 ? 27.108 33.988 -0.281 1.00 21.37 111 CYS C C 1
ATOM 4068 O O . CYS C 1 111 ? 26.979 33.197 -1.206 1.00 21.82 111 CYS C O 1
ATOM 4071 N N . SER C 1 112 ? 27.245 35.310 -0.429 1.00 20.86 112 SER C N 1
ATOM 4072 C CA . SER C 1 112 ? 27.213 35.971 -1.735 1.00 25.09 112 SER C CA 1
ATOM 4073 C C . SER C 1 112 ? 28.601 36.097 -2.380 1.00 25.94 112 SER C C 1
ATOM 4074 O O . SER C 1 112 ? 28.720 36.522 -3.536 1.00 27.57 112 SER C O 1
ATOM 4077 N N . GLU C 1 113 ? 29.649 35.744 -1.645 1.00 25.98 113 GLU C N 1
ATOM 4078 C CA . GLU C 1 113 ? 31.018 35.825 -2.179 1.00 26.44 113 GLU C CA 1
ATOM 4079 C C . GLU C 1 113 ? 31.877 34.843 -1.407 1.00 25.61 113 GLU C C 1
ATOM 4080 O O . GLU C 1 113 ? 31.399 34.193 -0.475 1.00 24.59 113 GLU C O 1
ATOM 4086 N N . LYS C 1 114 ? 33.149 34.747 -1.790 1.00 24.14 114 LYS C N 1
ATOM 4087 C CA . LYS C 1 114 ? 34.087 33.872 -1.101 1.00 22.85 114 LYS C CA 1
ATOM 4088 C C . LYS C 1 114 ? 33.562 32.480 -0.873 1.00 21.51 114 LYS C C 1
ATOM 4089 O O . LYS C 1 114 ? 33.573 31.993 0.247 1.00 22.60 114 LYS C O 1
ATOM 4095 N N . LEU C 1 115 ? 33.154 31.820 -1.949 1.00 21.01 115 LEU C N 1
ATOM 4096 C CA . LEU C 1 115 ? 32.597 30.469 -1.865 1.00 21.69 115 LEU C CA 1
ATOM 4097 C C . LEU C 1 115 ? 33.643 29.357 -1.871 1.00 22.54 115 LEU C C 1
ATOM 4098 O O . LEU C 1 115 ? 33.407 28.258 -1.356 1.00 21.59 115 LEU C O 1
ATOM 4103 N N . GLU C 1 116 ? 34.812 29.633 -2.446 1.00 22.21 116 GLU C N 1
ATOM 4104 C CA . GLU C 1 116 ? 35.813 28.582 -2.529 1.00 21.49 116 GLU C CA 1
ATOM 4105 C C . GLU C 1 116 ? 36.244 28.018 -1.185 1.00 21.57 116 GLU C C 1
ATOM 4106 O O . GLU C 1 116 ? 36.535 26.817 -1.074 1.00 22.53 116 GLU C O 1
ATOM 4112 N N . GLN C 1 117 ? 36.272 28.866 -0.162 1.00 21.44 117 GLN C N 1
ATOM 4113 C CA . GLN C 1 117 ? 36.671 28.423 1.161 1.00 22.95 117 GLN C CA 1
ATOM 4114 C C . GLN C 1 117 ? 35.671 27.394 1.700 1.00 25.23 117 GLN C C 1
ATOM 4115 O O . GLN C 1 117 ? 35.974 26.670 2.640 1.00 25.56 117 GLN C O 1
ATOM 4121 N N . TRP C 1 118 ? 34.478 27.335 1.104 1.00 25.08 118 TRP C N 1
ATOM 4122 C CA . TRP C 1 118 ? 33.465 26.395 1.566 1.00 26.45 118 TRP C CA 1
ATOM 4123 C C . TRP C 1 118 ? 33.553 25.019 0.925 1.00 29.31 118 TRP C C 1
ATOM 4124 O O . TRP C 1 118 ? 32.716 24.148 1.189 1.00 30.26 118 TRP C O 1
ATOM 4135 N N . ARG C 1 119 ? 34.567 24.809 0.089 1.00 31.59 119 ARG C N 1
ATOM 4136 C CA . ARG C 1 119 ? 34.751 23.513 -0.567 1.00 35.76 119 ARG C CA 1
ATOM 4137 C C . ARG C 1 119 ? 35.328 22.505 0.412 1.00 37.67 119 ARG C C 1
ATOM 4138 O O . ARG C 1 119 ? 36.123 22.862 1.293 1.00 35.09 119 ARG C O 1
ATOM 4146 N N . CYS C 1 120 ? 34.943 21.238 0.270 1.00 40.41 120 CYS C N 1
ATOM 4147 C CA . CYS C 1 120 ? 35.442 20.251 1.223 1.00 43.88 120 CYS C CA 1
ATOM 4148 C C . CYS C 1 120 ? 36.916 19.917 1.034 1.00 48.23 120 CYS C C 1
ATOM 4149 O O . CYS C 1 120 ? 37.349 19.588 -0.061 1.00 48.00 120 CYS C O 1
ATOM 4152 N N . GLU C 1 121 ? 37.662 20.005 2.137 1.00 53.92 121 GLU C N 1
ATOM 4153 C CA . GLU C 1 121 ? 39.090 19.652 2.220 1.00 60.10 121 GLU C CA 1
ATOM 4154 C C . GLU C 1 121 ? 39.097 18.097 2.040 1.00 63.29 121 GLU C C 1
ATOM 4155 O O . GLU C 1 121 ? 39.412 17.309 2.943 1.00 66.39 121 GLU C O 1
ATOM 4161 N N . LYS C 1 122 ? 38.694 17.743 0.816 1.00 69.38 122 LYS C N 1
ATOM 4162 C CA . LYS C 1 122 ? 38.484 16.417 0.197 1.00 73.68 122 LYS C CA 1
ATOM 4163 C C . LYS C 1 122 ? 39.049 14.998 0.407 1.00 76.86 122 LYS C C 1
ATOM 4164 O O . LYS C 1 122 ? 40.249 14.797 0.632 1.00 78.72 122 LYS C O 1
ATOM 4170 N N . PRO C 1 123 ? 38.156 13.983 0.217 1.00 80.19 123 PRO C N 1
ATOM 4171 C CA . PRO C 1 123 ? 38.289 12.514 0.281 1.00 81.86 123 PRO C CA 1
ATOM 4172 C C . PRO C 1 123 ? 38.904 12.133 -1.071 1.00 82.84 123 PRO C C 1
ATOM 4173 O O . PRO C 1 123 ? 39.345 13.072 -1.784 1.00 83.18 123 PRO C O 1
ATOM 4178 N N . LEU D 2 15 ? 65.045 49.303 33.440 1.00 52.31 131 LEU D N 1
ATOM 4179 C CA . LEU D 2 15 ? 64.637 48.086 32.670 1.00 51.97 131 LEU D CA 1
ATOM 4180 C C . LEU D 2 15 ? 64.641 48.308 31.159 1.00 50.97 131 LEU D C 1
ATOM 4181 O O . LEU D 2 15 ? 64.345 49.402 30.680 1.00 52.30 131 LEU D O 1
ATOM 4186 N N . THR D 2 16 ? 64.985 47.255 30.424 1.00 49.94 132 THR D N 1
ATOM 4187 C CA . THR D 2 16 ? 65.040 47.246 28.953 1.00 48.88 132 THR D CA 1
ATOM 4188 C C . THR D 2 16 ? 63.687 46.768 28.396 1.00 47.02 132 THR D C 1
ATOM 4189 O O . THR D 2 16 ? 62.889 46.188 29.122 1.00 45.94 132 THR D O 1
ATOM 4193 N N . ALA D 2 17 ? 63.433 47.012 27.113 1.00 45.65 133 ALA D N 1
ATOM 4194 C CA . ALA D 2 17 ? 62.185 46.556 26.498 1.00 43.20 133 ALA D CA 1
ATOM 4195 C C . ALA D 2 17 ? 62.212 45.029 26.448 1.00 41.35 133 ALA D C 1
ATOM 4196 O O . ALA D 2 17 ? 63.276 44.426 26.299 1.00 39.78 133 ALA D O 1
ATOM 4198 N N . CYS D 2 18 ? 61.052 44.396 26.591 1.00 39.43 134 CYS D N 1
ATOM 4199 C CA . CYS D 2 18 ? 61.016 42.946 26.513 1.00 37.56 134 CYS D CA 1
ATOM 4200 C C . CYS D 2 18 ? 61.336 42.578 25.079 1.00 37.00 134 CYS D C 1
ATOM 4201 O O . CYS D 2 18 ? 61.139 43.376 24.167 1.00 36.30 134 CYS D O 1
ATOM 4204 N N . PRO D 2 19 ? 61.848 41.363 24.858 1.00 37.93 135 PRO D N 1
ATOM 4205 C CA . PRO D 2 19 ? 62.163 40.980 23.483 1.00 38.40 135 PRO D CA 1
ATOM 4206 C C . PRO D 2 19 ? 60.899 40.916 22.649 1.00 39.56 135 PRO D C 1
ATOM 4207 O O . PRO D 2 19 ? 59.802 40.743 23.185 1.00 38.34 135 PRO D O 1
ATOM 4211 N N . GLU D 2 20 ? 61.052 41.069 21.339 1.00 39.92 136 GLU D N 1
ATOM 4212 C CA . GLU D 2 20 ? 59.903 41.017 20.447 1.00 42.70 136 GLU D CA 1
ATOM 4213 C C . GLU D 2 20 ? 59.113 39.745 20.733 1.00 41.31 136 GLU D C 1
ATOM 4214 O O . GLU D 2 20 ? 57.883 39.764 20.810 1.00 42.36 136 GLU D O 1
ATOM 4220 N N . GLU D 2 21 ? 59.829 38.635 20.872 1.00 40.47 137 GLU D N 1
ATOM 4221 C CA . GLU D 2 21 ? 59.210 37.357 21.175 1.00 39.97 137 GLU D CA 1
ATOM 4222 C C . GLU D 2 21 ? 59.755 36.895 22.518 1.00 37.46 137 GLU D C 1
ATOM 4223 O O . GLU D 2 21 ? 60.960 36.993 22.776 1.00 35.85 137 GLU D O 1
ATOM 4229 N N . SER D 2 22 ? 58.873 36.405 23.380 1.00 34.11 138 SER D N 1
ATOM 4230 C CA . SER D 2 22 ? 59.298 35.942 24.697 1.00 32.55 138 SER D CA 1
ATOM 4231 C C . SER D 2 22 ? 60.116 34.658 24.671 1.00 32.52 138 SER D C 1
ATOM 4232 O O . SER D 2 22 ? 59.810 33.732 23.931 1.00 30.34 138 SER D O 1
ATOM 4235 N N . PRO D 2 23 ? 61.160 34.588 25.510 1.00 33.29 139 PRO D N 1
ATOM 4236 C CA . PRO D 2 23 ? 62.041 33.424 25.613 1.00 33.19 139 PRO D CA 1
ATOM 4237 C C . PRO D 2 23 ? 61.483 32.409 26.587 1.00 32.06 139 PRO D C 1
ATOM 4238 O O . PRO D 2 23 ? 62.072 31.346 26.797 1.00 32.38 139 PRO D O 1
ATOM 4242 N N . LEU D 2 24 ? 60.346 32.744 27.194 1.00 30.36 140 LEU D N 1
ATOM 4243 C CA . LEU D 2 24 ? 59.725 31.884 28.181 1.00 29.69 140 LEU D CA 1
ATOM 4244 C C . LEU D 2 24 ? 58.725 30.880 27.624 1.00 29.26 140 LEU D C 1
ATOM 4245 O O . LEU D 2 24 ? 58.340 29.954 28.320 1.00 28.61 140 LEU D O 1
ATOM 4250 N N . LEU D 2 25 ? 58.305 31.080 26.377 1.00 29.16 141 LEU D N 1
ATOM 4251 C CA . LEU D 2 25 ? 57.290 30.241 25.719 1.00 28.49 141 LEU D CA 1
ATOM 4252 C C . LEU D 2 25 ? 57.589 28.738 25.687 1.00 29.20 141 LEU D C 1
ATOM 4253 O O . LEU D 2 25 ? 58.733 28.337 25.453 1.00 29.73 141 LEU D O 1
ATOM 4258 N N . VAL D 2 26 ? 56.572 27.907 25.919 1.00 27.09 142 VAL D N 1
ATOM 4259 C CA . VAL D 2 26 ? 56.778 26.457 25.880 1.00 26.72 142 VAL D CA 1
ATOM 4260 C C . VAL D 2 26 ? 56.140 25.850 24.650 1.00 25.20 142 VAL D C 1
ATOM 4261 O O . VAL D 2 26 ? 56.393 24.697 24.318 1.00 23.81 142 VAL D O 1
ATOM 4265 N N . GLY D 2 27 ? 55.290 26.614 23.977 1.00 22.72 143 GLY D N 1
ATOM 4266 C CA . GLY D 2 27 ? 54.655 26.051 22.795 1.00 24.12 143 GLY D CA 1
ATOM 4267 C C . GLY D 2 27 ? 53.347 25.304 23.050 1.00 22.57 143 GLY D C 1
ATOM 4268 O O . GLY D 2 27 ? 52.503 25.782 23.829 1.00 22.18 143 GLY D O 1
ATOM 4269 N N . PRO D 2 28 ? 53.149 24.124 22.429 1.00 22.30 144 PRO D N 1
ATOM 4270 C CA . PRO D 2 28 ? 51.907 23.365 22.625 1.00 22.35 144 PRO D CA 1
ATOM 4271 C C . PRO D 2 28 ? 51.653 22.868 24.043 1.00 22.51 144 PRO D C 1
ATOM 4272 O O . PRO D 2 28 ? 52.572 22.433 24.753 1.00 22.14 144 PRO D O 1
ATOM 4276 N N . MET D 2 29 ? 50.388 22.935 24.442 1.00 20.87 145 MET D N 1
ATOM 4277 C CA . MET D 2 29 ? 49.959 22.560 25.791 1.00 22.21 145 MET D CA 1
ATOM 4278 C C . MET D 2 29 ? 48.774 21.610 25.808 1.00 21.70 145 MET D C 1
ATOM 4279 O O . MET D 2 29 ? 47.980 21.583 24.884 1.00 22.93 145 MET D O 1
ATOM 4284 N N . LEU D 2 30 ? 48.674 20.834 26.878 1.00 23.17 146 LEU D N 1
ATOM 4285 C CA . LEU D 2 30 ? 47.568 19.896 27.065 1.00 23.28 146 LEU D CA 1
ATOM 4286 C C . LEU D 2 30 ? 46.465 20.709 27.751 1.00 22.28 146 LEU D C 1
ATOM 4287 O O . LEU D 2 30 ? 46.641 21.176 28.863 1.00 19.61 146 LEU D O 1
ATOM 4292 N N . ILE D 2 31 ? 45.328 20.864 27.084 1.00 21.35 147 ILE D N 1
ATOM 4293 C CA . ILE D 2 31 ? 44.235 21.626 27.657 1.00 20.92 147 ILE D CA 1
ATOM 4294 C C . ILE D 2 31 ? 43.046 20.693 27.901 1.00 21.45 147 ILE D C 1
ATOM 4295 O O . ILE D 2 31 ? 42.429 20.222 26.965 1.00 20.98 147 ILE D O 1
ATOM 4300 N N . GLU D 2 32 ? 42.742 20.433 29.164 1.00 21.56 148 GLU D N 1
ATOM 4301 C CA . GLU D 2 32 ? 41.630 19.560 29.514 1.00 26.60 148 GLU D CA 1
ATOM 4302 C C . GLU D 2 32 ? 40.803 20.156 30.634 1.00 27.72 148 GLU D C 1
ATOM 4303 O O . GLU D 2 32 ? 41.306 20.954 31.432 1.00 27.82 148 GLU D O 1
ATOM 4309 N N . PHE D 2 33 ? 39.540 19.750 30.686 1.00 29.17 149 PHE D N 1
ATOM 4310 C CA . PHE D 2 33 ? 38.599 20.267 31.660 1.00 31.09 149 PHE D CA 1
ATOM 4311 C C . PHE D 2 33 ? 37.963 19.158 32.494 1.00 36.17 149 PHE D C 1
ATOM 4312 O O . PHE D 2 33 ? 36.744 19.127 32.675 1.00 35.96 149 PHE D O 1
ATOM 4320 N N . ASN D 2 34 ? 38.798 18.263 33.012 1.00 40.40 150 ASN D N 1
ATOM 4321 C CA . ASN D 2 34 ? 38.326 17.149 33.825 1.00 46.92 150 ASN D CA 1
ATOM 4322 C C . ASN D 2 34 ? 38.493 17.470 35.293 1.00 48.84 150 ASN D C 1
ATOM 4323 O O . ASN D 2 34 ? 37.552 17.377 36.069 1.00 50.70 150 ASN D O 1
ATOM 4328 N N . ILE D 2 35 ? 39.705 17.842 35.670 1.00 51.04 151 ILE D N 1
ATOM 4329 C CA . ILE D 2 35 ? 40.000 18.172 37.052 1.00 53.42 151 ILE D CA 1
ATOM 4330 C C . ILE D 2 35 ? 39.316 19.460 37.523 1.00 53.36 151 ILE D C 1
ATOM 4331 O O . ILE D 2 35 ? 39.476 20.516 36.923 1.00 52.49 151 ILE D O 1
ATOM 4336 N N . PRO D 2 36 ? 38.514 19.382 38.592 1.00 53.56 152 PRO D N 1
ATOM 4337 C CA . PRO D 2 36 ? 37.886 20.634 39.026 1.00 53.16 152 PRO D CA 1
ATOM 4338 C C . PRO D 2 36 ? 39.029 21.521 39.504 1.00 51.56 152 PRO D C 1
ATOM 4339 O O . PRO D 2 36 ? 40.056 21.017 39.969 1.00 52.28 152 PRO D O 1
ATOM 4343 N N . VAL D 2 37 ? 38.887 22.831 39.376 1.00 49.72 153 VAL D N 1
ATOM 4344 C CA . VAL D 2 37 ? 39.978 23.694 39.798 1.00 46.69 153 VAL D CA 1
ATOM 4345 C C . VAL D 2 37 ? 39.674 24.435 41.070 1.00 44.92 153 VAL D C 1
ATOM 4346 O O . VAL D 2 37 ? 38.518 24.719 41.385 1.00 44.57 153 VAL D O 1
ATOM 4350 N N . ASP D 2 38 ? 40.734 24.732 41.805 1.00 42.45 154 ASP D N 1
ATOM 4351 C CA . ASP D 2 38 ? 40.625 25.454 43.050 1.00 41.54 154 ASP D CA 1
ATOM 4352 C C . ASP D 2 38 ? 41.357 26.764 42.843 1.00 38.84 154 ASP D C 1
ATOM 4353 O O . ASP D 2 38 ? 42.568 26.778 42.639 1.00 37.81 154 ASP D O 1
ATOM 4358 N N . LEU D 2 39 ? 40.625 27.871 42.871 1.00 36.70 155 LEU D N 1
ATOM 4359 C CA . LEU D 2 39 ? 41.256 29.164 42.664 1.00 35.88 155 LEU D CA 1
ATOM 4360 C C . LEU D 2 39 ? 42.335 29.503 43.692 1.00 35.31 155 LEU D C 1
ATOM 4361 O O . LEU D 2 39 ? 43.272 30.230 43.386 1.00 35.52 155 LEU D O 1
ATOM 4366 N N . LYS D 2 40 ? 42.209 28.992 44.910 1.00 36.02 156 LYS D N 1
ATOM 4367 C CA . LYS D 2 40 ? 43.222 29.280 45.921 1.00 38.14 156 LYS D CA 1
ATOM 4368 C C . LYS D 2 40 ? 44.492 28.659 45.372 1.00 37.16 156 LYS D C 1
ATOM 4369 O O . LYS D 2 40 ? 45.573 29.241 45.444 1.00 37.39 156 LYS D O 1
ATOM 4375 N N . LEU D 2 41 ? 44.332 27.477 44.792 1.00 36.49 157 LEU D N 1
ATOM 4376 C CA . LEU D 2 41 ? 45.442 26.751 44.202 1.00 36.96 157 LEU D CA 1
ATOM 4377 C C . LEU D 2 41 ? 46.015 27.549 43.021 1.00 34.97 157 LEU D C 1
ATOM 4378 O O . LEU D 2 41 ? 47.227 27.621 42.842 1.00 35.18 157 LEU D O 1
ATOM 4383 N N . VAL D 2 42 ? 45.144 28.159 42.220 1.00 33.03 158 VAL D N 1
ATOM 4384 C CA . VAL D 2 42 ? 45.618 28.941 41.082 1.00 30.14 158 VAL D CA 1
ATOM 4385 C C . VAL D 2 42 ? 46.378 30.162 41.608 1.00 30.07 158 VAL D C 1
ATOM 4386 O O . VAL D 2 42 ? 47.405 30.554 41.060 1.00 29.18 158 VAL D O 1
ATOM 4390 N N . GLU D 2 43 ? 45.890 30.759 42.691 1.00 31.35 159 GLU D N 1
ATOM 4391 C CA . GLU D 2 43 ? 46.590 31.915 43.241 1.00 32.87 159 GLU D CA 1
ATOM 4392 C C . GLU D 2 43 ? 47.989 31.486 43.676 1.00 33.53 159 GLU D C 1
ATOM 4393 O O . GLU D 2 43 ? 48.959 32.200 43.463 1.00 33.74 159 GLU D O 1
ATOM 4399 N N . GLN D 2 44 ? 48.087 30.300 44.262 1.00 35.70 160 GLN D N 1
ATOM 4400 C CA . GLN D 2 44 ? 49.380 29.799 44.733 1.00 38.39 160 GLN D CA 1
ATOM 4401 C C . GLN D 2 44 ? 50.391 29.623 43.607 1.00 36.75 160 GLN D C 1
ATOM 4402 O O . GLN D 2 44 ? 51.562 29.964 43.753 1.00 36.32 160 GLN D O 1
ATOM 4408 N N . GLN D 2 45 ? 49.917 29.092 42.486 1.00 36.08 161 GLN D N 1
ATOM 4409 C CA . GLN D 2 45 ? 50.728 28.866 41.298 1.00 32.90 161 GLN D CA 1
ATOM 4410 C C . GLN D 2 45 ? 51.103 30.180 40.583 1.00 32.99 161 GLN D C 1
ATOM 4411 O O . GLN D 2 45 ? 52.025 30.218 39.775 1.00 30.12 161 GLN D O 1
ATOM 4417 N N . ASN D 2 46 ? 50.383 31.259 40.885 1.00 31.54 162 ASN D N 1
ATOM 4418 C CA . ASN D 2 46 ? 50.622 32.549 40.243 1.00 31.37 162 ASN D CA 1
ATOM 4419 C C . ASN D 2 46 ? 50.767 33.651 41.283 1.00 32.85 162 ASN D C 1
ATOM 4420 O O . ASN D 2 46 ? 49.958 34.587 41.338 1.00 31.60 162 ASN D O 1
ATOM 4425 N N . PRO D 2 47 ? 51.823 33.569 42.110 1.00 32.55 163 PRO D N 1
ATOM 4426 C CA . PRO D 2 47 ? 52.048 34.575 43.150 1.00 32.55 163 PRO D CA 1
ATOM 4427 C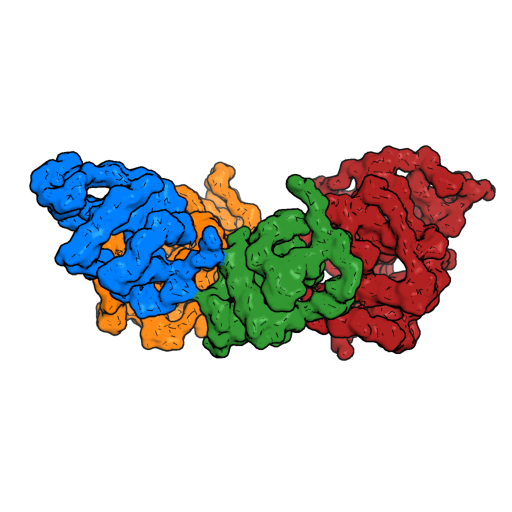 C . PRO D 2 47 ? 52.339 35.996 42.666 1.00 32.66 163 PRO D C 1
ATOM 4428 O O . PRO D 2 47 ? 52.086 36.944 43.413 1.00 33.97 163 PRO D O 1
ATOM 4432 N N . LYS D 2 48 ? 52.850 36.159 41.442 1.00 32.08 164 LYS D N 1
ATOM 4433 C CA . LYS D 2 48 ? 53.142 37.500 40.912 1.00 32.42 164 LYS D CA 1
ATOM 4434 C C . LYS D 2 48 ? 51.909 38.278 40.442 1.00 30.70 164 LYS D C 1
ATOM 4435 O O . LYS D 2 48 ? 51.996 39.476 40.193 1.00 31.00 164 LYS D O 1
ATOM 4441 N N . VAL D 2 49 ? 50.776 37.600 40.299 1.00 29.66 165 VAL D N 1
ATOM 4442 C CA . VAL D 2 49 ? 49.540 38.262 39.869 1.00 28.95 165 VAL D CA 1
ATOM 4443 C C . VAL D 2 49 ? 48.977 39.051 41.069 1.00 29.26 165 VAL D C 1
ATOM 4444 O O . VAL D 2 49 ? 48.785 38.497 42.145 1.00 31.32 165 VAL D O 1
ATOM 4448 N N . LYS D 2 50 ? 48.725 40.335 40.876 1.00 28.98 166 LYS D N 1
ATOM 4449 C CA . LYS D 2 50 ? 48.236 41.199 41.950 1.00 30.22 166 LYS D CA 1
ATOM 4450 C C . LYS D 2 50 ? 46.721 41.398 41.940 1.00 30.77 166 LYS D C 1
ATOM 4451 O O . LYS D 2 50 ? 46.048 41.118 40.928 1.00 29.12 166 LYS D O 1
ATOM 4457 N N . LEU D 2 51 ? 46.201 41.878 43.071 1.00 28.76 167 LEU D N 1
ATOM 4458 C CA . LEU D 2 51 ? 44.774 42.141 43.251 1.00 29.71 167 LEU D CA 1
ATOM 4459 C C . LEU D 2 51 ? 44.125 42.635 41.970 1.00 28.31 167 LEU D C 1
ATOM 4460 O O . LEU D 2 51 ? 44.611 43.578 41.355 1.00 27.31 167 LEU D O 1
ATOM 4465 N N . GLY D 2 52 ? 43.019 42.002 41.590 1.00 27.91 168 GLY D N 1
ATOM 4466 C CA . GLY D 2 52 ? 42.306 42.400 40.388 1.00 27.78 168 GLY D CA 1
ATOM 4467 C C . GLY D 2 52 ? 42.771 41.718 39.113 1.00 28.96 168 GLY D C 1
ATOM 4468 O O . GLY D 2 52 ? 42.350 42.091 38.009 1.00 28.88 168 GLY D O 1
ATOM 4469 N N . GLY D 2 53 ? 43.629 40.711 39.263 1.00 27.81 169 GLY D N 1
ATOM 4470 C CA . GLY D 2 53 ? 44.147 39.992 38.114 1.00 28.27 169 GLY D CA 1
ATOM 4471 C C . GLY D 2 53 ? 45.128 40.812 37.305 1.00 27.77 169 GLY D C 1
ATOM 4472 O O . GLY D 2 53 ? 45.111 40.766 36.070 1.00 27.08 169 GLY D O 1
ATOM 4473 N N . ARG D 2 54 ? 45.977 41.571 37.994 1.00 26.44 170 ARG D N 1
ATOM 4474 C CA . ARG D 2 54 ? 46.974 42.417 37.346 1.00 27.09 170 ARG D CA 1
ATOM 4475 C C . ARG D 2 54 ? 48.408 41.836 37.386 1.00 28.04 170 ARG D C 1
ATOM 4476 O O . ARG D 2 54 ? 48.844 41.296 38.414 1.00 29.43 170 ARG D O 1
ATOM 4484 N N . TYR D 2 55 ? 49.117 41.914 36.259 1.00 27.57 171 TYR D N 1
ATOM 4485 C CA . TYR D 2 55 ? 50.495 41.439 36.181 1.00 27.58 171 TYR D CA 1
ATOM 4486 C C . TYR D 2 55 ? 51.311 42.336 35.280 1.00 28.28 171 TYR D C 1
ATOM 4487 O O . TYR D 2 55 ? 50.837 42.755 34.232 1.00 26.25 171 TYR D O 1
ATOM 4496 N N . THR D 2 56 ? 52.543 42.622 35.692 1.00 26.93 172 THR D N 1
ATOM 4497 C CA . THR D 2 56 ? 53.441 43.455 34.896 1.00 29.02 172 THR D CA 1
ATOM 4498 C C . THR D 2 56 ? 54.802 42.774 35.041 1.00 30.33 172 THR D C 1
ATOM 4499 O O . THR D 2 56 ? 55.236 42.517 36.154 1.00 30.59 172 THR D O 1
ATOM 4503 N N . PRO D 2 57 ? 55.470 42.441 33.931 1.00 30.70 173 PRO D N 1
ATOM 4504 C CA . PRO D 2 57 ? 56.784 41.780 34.071 1.00 32.92 173 PRO D CA 1
ATOM 4505 C C . PRO D 2 57 ? 57.753 42.588 34.951 1.00 35.04 173 PRO D C 1
ATOM 4506 O O . PRO D 2 57 ? 57.767 43.818 34.889 1.00 33.89 173 PRO D O 1
ATOM 4510 N N . MET D 2 58 ? 58.568 41.907 35.754 1.00 38.35 174 MET D N 1
ATOM 4511 C CA . MET D 2 58 ? 59.523 42.612 36.620 1.00 43.12 174 MET D CA 1
ATOM 4512 C C . MET D 2 58 ? 60.923 42.731 35.996 1.00 43.66 174 MET D C 1
ATOM 4513 O O . MET D 2 58 ? 61.748 43.525 36.451 1.00 44.82 174 MET D O 1
ATOM 4518 N N . ASP D 2 59 ? 61.156 41.950 34.943 1.00 44.11 175 ASP D N 1
ATOM 4519 C CA . ASP D 2 59 ? 62.431 41.863 34.208 1.00 43.97 175 ASP D CA 1
ATOM 4520 C C . ASP D 2 59 ? 62.625 42.775 33.007 1.00 41.35 175 ASP D C 1
ATOM 4521 O O . ASP D 2 59 ? 63.748 43.031 32.590 1.00 40.55 175 ASP D O 1
ATOM 4526 N N . CYS D 2 60 ? 61.532 43.214 32.412 1.00 37.90 176 CYS D N 1
ATOM 4527 C CA . CYS D 2 60 ? 61.626 44.027 31.218 1.00 36.35 176 CYS D CA 1
ATOM 4528 C C . CYS D 2 60 ? 60.341 44.820 31.044 1.00 34.28 176 CYS D C 1
ATOM 4529 O O . CYS D 2 60 ? 59.339 44.538 31.697 1.00 33.46 176 CYS D O 1
ATOM 4532 N N . ILE D 2 61 ? 60.385 45.820 30.175 1.00 33.07 177 ILE D N 1
ATOM 4533 C CA . ILE D 2 61 ? 59.231 46.664 29.931 1.00 32.86 177 ILE D CA 1
ATOM 4534 C C . ILE D 2 61 ? 58.452 46.173 28.718 1.00 31.39 177 ILE D C 1
ATOM 4535 O O . ILE D 2 61 ? 58.969 46.125 27.614 1.00 30.63 177 ILE D O 1
ATOM 4540 N N . SER D 2 62 ? 57.194 45.815 28.940 1.00 30.97 178 SER D N 1
ATOM 4541 C CA . SER D 2 62 ? 56.349 45.346 27.853 1.00 30.15 178 SER D CA 1
ATOM 4542 C C . SER D 2 62 ? 55.634 46.517 27.194 1.00 28.82 178 SER D C 1
ATOM 4543 O O . SER D 2 62 ? 55.041 47.356 27.875 1.00 30.48 178 SER D O 1
ATOM 4546 N N . PRO D 2 63 ? 55.670 46.591 25.859 1.00 29.43 179 PRO D N 1
ATOM 4547 C CA . PRO D 2 63 ? 54.986 47.697 25.186 1.00 29.44 179 PRO D CA 1
ATOM 4548 C C . PRO D 2 63 ? 53.486 47.406 25.120 1.00 30.36 179 PRO D C 1
ATOM 4549 O O . PRO D 2 63 ? 52.680 48.285 24.786 1.00 29.37 179 PRO D O 1
ATOM 4553 N N . HIS D 2 64 ? 53.118 46.164 25.449 1.00 29.42 180 HIS D N 1
ATOM 4554 C CA . HIS D 2 64 ? 51.708 45.730 25.418 1.00 28.84 180 HIS D CA 1
ATOM 4555 C C . HIS D 2 64 ? 50.956 45.877 26.750 1.00 27.67 180 HIS D C 1
ATOM 4556 O O . HIS D 2 64 ? 51.126 45.049 27.642 1.00 28.25 180 HIS D O 1
ATOM 4563 N N . LYS D 2 65 ? 50.115 46.904 26.872 1.00 26.02 181 LYS D N 1
ATOM 4564 C CA . LYS D 2 65 ? 49.326 47.137 28.076 1.00 25.90 181 LYS D CA 1
ATOM 4565 C C . LYS D 2 65 ? 47.932 46.614 27.716 1.00 24.96 181 LYS D C 1
ATOM 4566 O O . LYS D 2 65 ? 47.115 47.321 27.143 1.00 22.78 181 LYS D O 1
ATOM 4572 N N . VAL D 2 66 ? 47.677 45.372 28.101 1.00 24.58 182 VAL D N 1
ATOM 4573 C CA . VAL D 2 66 ? 46.451 44.667 27.721 1.00 22.78 182 VAL D CA 1
ATOM 4574 C C . VAL D 2 66 ? 45.350 44.450 28.726 1.00 23.21 182 VAL D C 1
ATOM 4575 O O . VAL D 2 66 ? 45.570 43.858 29.781 1.00 23.66 182 VAL D O 1
ATOM 4579 N N . ALA D 2 67 ? 44.151 44.907 28.388 1.00 22.51 183 ALA D N 1
ATOM 4580 C CA . ALA D 2 67 ? 42.982 44.638 29.224 1.00 22.38 183 ALA D CA 1
ATOM 4581 C C . ALA D 2 67 ? 42.323 43.445 28.532 1.00 21.92 183 ALA D C 1
ATOM 4582 O O . ALA D 2 67 ? 42.025 43.503 27.341 1.00 20.53 183 ALA D O 1
ATOM 4584 N N . ILE D 2 68 ? 42.139 42.352 29.260 1.00 21.51 184 ILE D N 1
ATOM 4585 C CA . ILE D 2 68 ? 41.484 41.183 28.679 1.00 21.28 184 ILE D CA 1
ATOM 4586 C C . ILE D 2 68 ? 40.058 41.244 29.209 1.00 20.62 184 ILE D C 1
ATOM 4587 O O . ILE D 2 68 ? 39.827 41.176 30.416 1.00 22.23 184 ILE D O 1
ATOM 4592 N N . ILE D 2 69 ? 39.098 41.354 28.299 1.00 20.03 185 ILE D N 1
ATOM 4593 C CA . ILE D 2 69 ? 37.696 41.512 28.652 1.00 18.67 185 ILE D CA 1
ATOM 4594 C C . ILE D 2 69 ? 36.901 40.243 28.379 1.00 20.85 185 ILE D C 1
ATOM 4595 O O . ILE D 2 69 ? 36.917 39.716 27.259 1.00 20.38 185 ILE D O 1
ATOM 4600 N N . ILE D 2 70 ? 36.199 39.765 29.390 1.00 18.09 186 ILE D N 1
ATOM 4601 C CA . ILE D 2 70 ? 35.408 38.543 29.272 1.00 18.30 186 ILE D CA 1
ATOM 4602 C C . ILE D 2 70 ? 33.935 38.803 29.555 1.00 20.33 186 ILE D C 1
ATOM 4603 O O . ILE D 2 70 ? 33.576 39.165 30.685 1.00 20.62 186 ILE D O 1
ATOM 4608 N N . PRO D 2 71 ? 33.052 38.588 28.550 1.00 19.96 187 PRO D N 1
ATOM 4609 C CA . PRO D 2 71 ? 31.606 38.798 28.731 1.00 20.01 187 PRO D CA 1
ATOM 4610 C C . PRO D 2 71 ? 31.122 37.632 29.597 1.00 21.63 187 PRO D C 1
ATOM 4611 O O . PRO D 2 71 ? 31.498 36.464 29.381 1.00 21.93 187 PRO D O 1
ATOM 4615 N N . PHE D 2 72 ? 30.239 37.920 30.544 1.00 21.22 188 PHE D N 1
ATOM 4616 C CA . PHE D 2 72 ? 29.901 36.896 31.529 1.00 21.95 188 PHE D CA 1
ATOM 4617 C C . PHE D 2 72 ? 28.538 36.967 32.197 1.00 22.74 188 PHE D C 1
ATOM 4618 O O . PHE D 2 72 ? 28.013 38.046 32.455 1.00 22.31 188 PHE D O 1
ATOM 4626 N N . ARG D 2 73 ? 28.005 35.780 32.471 1.00 23.24 189 ARG D N 1
ATOM 4627 C CA . ARG D 2 73 ? 26.803 35.590 33.245 1.00 23.31 189 ARG D CA 1
ATOM 4628 C C . ARG D 2 73 ? 26.689 34.106 33.493 1.00 23.94 189 ARG D C 1
ATOM 4629 O O . ARG D 2 73 ? 26.639 33.294 32.555 1.00 23.94 189 ARG D O 1
ATOM 4637 N N . ASN D 2 74 ? 26.668 33.740 34.766 1.00 23.75 190 ASN D N 1
ATOM 4638 C CA . ASN D 2 74 ? 26.553 32.343 35.114 1.00 26.00 190 ASN D CA 1
ATOM 4639 C C . ASN D 2 74 ? 27.553 31.377 34.500 1.00 25.12 190 ASN D C 1
ATOM 4640 O O . ASN D 2 74 ? 27.153 30.296 34.103 1.00 24.15 190 ASN D O 1
ATOM 4645 N N . ARG D 2 75 ? 28.830 31.744 34.418 1.00 24.19 191 ARG D N 1
ATOM 4646 C CA . ARG D 2 75 ? 29.815 30.822 33.846 1.00 21.49 191 ARG D CA 1
ATOM 4647 C C . ARG D 2 75 ? 31.031 30.707 34.785 1.00 22.38 191 ARG D C 1
ATOM 4648 O O . ARG D 2 75 ? 32.176 30.646 34.329 1.00 21.92 191 ARG D O 1
ATOM 4656 N N . GLN D 2 76 ? 30.782 30.658 36.094 1.00 22.67 192 GLN D N 1
ATOM 4657 C CA . GLN D 2 76 ? 31.884 30.596 37.050 1.00 24.30 192 GLN D CA 1
ATOM 4658 C C . GLN D 2 76 ? 32.777 29.389 36.843 1.00 24.15 192 GLN D C 1
ATOM 4659 O O . GLN D 2 76 ? 33.990 29.514 36.882 1.00 24.45 192 GLN D O 1
ATOM 4665 N N . GLU D 2 77 ? 32.199 28.217 36.633 1.00 24.35 193 GLU D N 1
ATOM 4666 C CA . GLU D 2 77 ? 33.044 27.030 36.428 1.00 26.40 193 GLU D CA 1
ATOM 4667 C C . GLU D 2 77 ? 33.968 27.181 35.211 1.00 24.65 193 GLU D C 1
ATOM 4668 O O . GLU D 2 77 ? 35.146 26.795 35.257 1.00 25.02 193 GLU D O 1
ATOM 4674 N N . HIS D 2 78 ? 33.441 27.731 34.123 1.00 23.31 194 HIS D N 1
ATOM 4675 C CA . HIS D 2 78 ? 34.274 27.944 32.926 1.00 21.83 194 HIS D CA 1
ATOM 4676 C C . HIS D 2 78 ? 35.419 28.929 33.266 1.00 20.52 194 HIS D C 1
ATOM 4677 O O . HIS D 2 78 ? 36.580 28.734 32.892 1.00 20.55 194 HIS D O 1
ATOM 4684 N N . LEU D 2 79 ? 35.059 29.990 33.969 1.00 21.84 195 LEU D N 1
ATOM 4685 C CA . LEU D 2 79 ? 36.005 31.033 34.380 1.00 22.35 195 LEU D CA 1
ATOM 4686 C C . LEU D 2 79 ? 37.156 30.442 35.193 1.00 21.27 195 LEU D C 1
ATOM 4687 O O . LEU D 2 79 ? 38.303 30.858 35.066 1.00 21.70 195 LEU D O 1
ATOM 4692 N N . LYS D 2 80 ? 36.845 29.481 36.053 1.00 22.36 196 LYS D N 1
ATOM 4693 C CA . LYS D 2 80 ? 37.884 28.849 36.858 1.00 24.10 196 LYS D CA 1
ATOM 4694 C C . LYS D 2 80 ? 38.923 28.202 35.937 1.00 22.92 196 LYS D C 1
ATOM 4695 O O . LYS D 2 80 ? 40.123 28.337 36.163 1.00 22.35 196 LYS D O 1
ATOM 4701 N N . TYR D 2 81 ? 38.471 27.485 34.910 1.00 21.08 197 TYR D N 1
ATOM 4702 C CA . TYR D 2 81 ? 39.423 26.871 33.985 1.00 22.25 197 TYR D CA 1
ATOM 4703 C C . TYR D 2 81 ? 40.162 27.950 33.214 1.00 20.60 197 TYR D C 1
ATOM 4704 O O . TYR D 2 81 ? 41.353 27.858 33.000 1.00 20.32 197 TYR D O 1
ATOM 4713 N N . TRP D 2 82 ? 39.435 28.975 32.785 1.00 19.59 198 TRP D N 1
ATOM 4714 C CA . TRP D 2 82 ? 40.049 30.056 32.036 1.00 19.88 198 TRP D CA 1
ATOM 4715 C C . TRP D 2 82 ? 41.229 30.631 32.831 1.00 21.13 198 TRP D C 1
ATOM 4716 O O . TRP D 2 82 ? 42.346 30.752 32.316 1.00 20.67 198 TRP D O 1
ATOM 4727 N N . LEU D 2 83 ? 41.000 30.958 34.102 1.00 20.68 199 LEU D N 1
ATOM 4728 C CA . LEU D 2 83 ? 42.079 31.526 34.905 1.00 20.57 199 LEU D CA 1
ATOM 4729 C C . LEU D 2 83 ? 43.214 30.528 35.136 1.00 22.30 199 LEU D C 1
ATOM 4730 O O . LEU D 2 83 ? 44.398 30.887 35.074 1.00 23.87 199 LEU D O 1
ATOM 4735 N N . TYR D 2 84 ? 42.859 29.274 35.394 1.00 22.78 200 TYR D N 1
ATOM 4736 C CA . TYR D 2 84 ? 43.869 28.244 35.640 1.00 25.02 200 TYR D CA 1
ATOM 4737 C C . TYR D 2 84 ? 44.844 28.154 34.458 1.00 24.68 200 TYR D C 1
ATOM 4738 O O . TYR D 2 84 ? 46.056 28.052 34.648 1.00 24.46 200 TYR D O 1
ATOM 4747 N N . TYR D 2 85 ? 44.325 28.190 33.233 1.00 21.42 201 TYR D N 1
ATOM 4748 C CA . TYR D 2 85 ? 45.198 28.129 32.063 1.00 20.68 201 TYR D CA 1
ATOM 4749 C C . TYR D 2 85 ? 45.829 29.441 31.588 1.00 21.29 201 TYR D C 1
ATOM 4750 O O . TYR D 2 85 ? 47.025 29.485 31.309 1.00 20.37 201 TYR D O 1
ATOM 4759 N N . LEU D 2 86 ? 45.029 30.497 31.479 1.00 20.09 202 LEU D N 1
ATOM 4760 C CA . LEU D 2 86 ? 45.539 31.758 30.969 1.00 21.00 202 LEU D CA 1
ATOM 4761 C C . LEU D 2 86 ? 46.545 32.526 31.798 1.00 21.56 202 LEU D C 1
ATOM 4762 O O . LEU D 2 86 ? 47.489 33.089 31.233 1.00 20.70 202 LEU D O 1
ATOM 4767 N N . HIS D 2 87 ? 46.381 32.566 33.122 1.00 20.74 203 HIS D N 1
ATOM 4768 C CA . HIS D 2 87 ? 47.336 33.344 33.892 1.00 21.26 203 HIS D CA 1
ATOM 4769 C C . HIS D 2 87 ? 48.801 32.936 33.647 1.00 21.36 203 HIS D C 1
ATOM 4770 O O . HIS D 2 87 ? 49.642 33.787 33.392 1.00 22.33 203 HIS D O 1
ATOM 4777 N N . PRO D 2 88 ? 49.111 31.631 33.670 1.00 22.37 204 PRO D N 1
ATOM 4778 C CA . PRO D 2 88 ? 50.511 31.245 33.420 1.00 22.23 204 PRO D CA 1
ATOM 4779 C C . PRO D 2 88 ? 50.926 31.608 31.979 1.00 22.45 204 PRO D C 1
ATOM 4780 O O . PRO D 2 88 ? 52.049 32.075 31.726 1.00 21.45 204 PRO D O 1
ATOM 4784 N N . ILE D 2 89 ? 50.014 31.390 31.027 1.00 21.42 205 ILE D N 1
ATOM 4785 C CA . ILE D 2 89 ? 50.293 31.710 29.630 1.00 19.72 205 ILE D CA 1
ATOM 4786 C C . ILE D 2 89 ? 50.588 33.204 29.438 1.00 20.62 205 ILE D C 1
ATOM 4787 O O . ILE D 2 89 ? 51.592 33.584 28.821 1.00 20.64 205 ILE D O 1
ATOM 4792 N N . LEU D 2 90 ? 49.720 34.053 29.973 1.00 20.09 206 LEU D N 1
ATOM 4793 C CA . LEU D 2 90 ? 49.891 35.497 29.786 1.00 21.37 206 LEU D CA 1
ATOM 4794 C C . LEU D 2 90 ? 51.214 36.020 30.357 1.00 21.68 206 LEU D C 1
ATOM 4795 O O . LEU D 2 90 ? 51.832 36.919 29.781 1.00 22.72 206 LEU D O 1
ATOM 4800 N N . GLN D 2 91 ? 51.644 35.455 31.479 1.00 22.67 207 GLN D N 1
ATOM 4801 C CA . GLN D 2 91 ? 52.914 35.865 32.071 1.00 22.80 207 GLN D CA 1
ATOM 4802 C C . GLN D 2 91 ? 54.072 35.396 31.207 1.00 22.99 207 GLN D C 1
ATOM 4803 O O . GLN D 2 91 ? 55.052 36.112 31.055 1.00 23.94 207 GLN D O 1
ATOM 4809 N N . ARG D 2 92 ? 53.969 34.197 30.627 1.00 21.86 208 ARG D N 1
ATOM 4810 C CA . ARG D 2 92 ? 55.063 33.745 29.783 1.00 23.59 208 ARG D CA 1
ATOM 4811 C C . ARG D 2 92 ? 55.125 34.646 28.575 1.00 22.82 208 ARG D C 1
ATOM 4812 O O . ARG D 2 92 ? 56.183 34.833 28.002 1.00 23.16 208 ARG D O 1
ATOM 4820 N N . GLN D 2 93 ? 53.983 35.232 28.209 1.00 23.66 209 GLN D N 1
ATOM 4821 C CA . GLN D 2 93 ? 53.942 36.139 27.069 1.00 22.28 209 GLN D CA 1
ATOM 4822 C C . GLN D 2 93 ? 54.485 37.537 27.392 1.00 21.62 209 GLN D C 1
ATOM 4823 O O . GLN D 2 93 ? 54.507 38.422 26.538 1.00 23.21 209 GLN D O 1
ATOM 4829 N N . GLN D 2 94 ? 54.906 37.735 28.632 1.00 23.63 210 GLN D N 1
ATOM 4830 C CA . GLN D 2 94 ? 55.492 39.002 29.044 1.00 24.21 210 GLN D CA 1
ATOM 4831 C C . GLN D 2 94 ? 54.596 40.190 28.762 1.00 24.56 210 GLN D C 1
ATOM 4832 O O . GLN D 2 94 ? 55.042 41.214 28.246 1.00 26.05 210 GLN D O 1
ATOM 4838 N N . LEU D 2 95 ? 53.332 40.053 29.125 1.00 23.70 211 LEU D N 1
ATOM 4839 C CA . LEU D 2 95 ? 52.353 41.117 28.926 1.00 23.33 211 LEU D CA 1
ATOM 4840 C C . LEU D 2 95 ? 52.101 41.882 30.229 1.00 23.01 211 LEU D C 1
ATOM 4841 O O . LEU D 2 95 ? 52.206 41.324 31.321 1.00 23.00 211 LEU D O 1
ATOM 4846 N N . ASP D 2 96 ? 51.759 43.160 30.097 1.00 23.17 212 ASP D N 1
ATOM 4847 C CA . ASP D 2 96 ? 51.411 44.004 31.235 1.00 22.75 212 ASP D CA 1
ATOM 4848 C C . ASP D 2 96 ? 49.879 43.980 31.128 1.00 23.64 212 ASP D C 1
ATOM 4849 O O . ASP D 2 96 ? 49.281 44.814 30.456 1.00 24.94 212 ASP D O 1
AT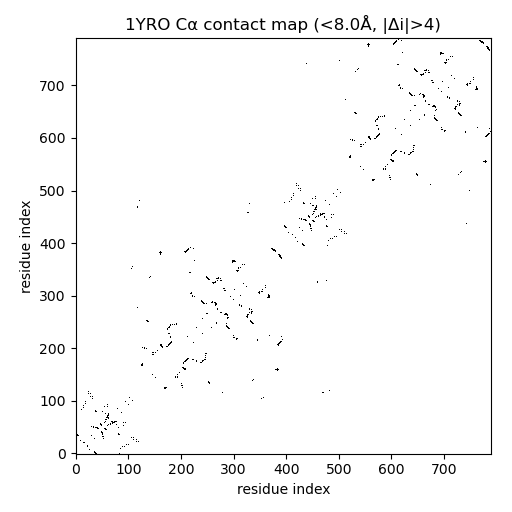OM 4854 N N . TYR D 2 97 ? 49.249 43.036 31.814 1.00 22.81 213 TYR D N 1
ATOM 4855 C CA . TYR D 2 97 ? 47.823 42.848 31.642 1.00 23.01 213 TYR D CA 1
ATOM 4856 C C . TYR D 2 97 ? 46.937 42.894 32.865 1.00 23.05 213 TYR D C 1
ATOM 4857 O O . TYR D 2 97 ? 47.420 42.844 34.008 1.00 23.44 213 TYR D O 1
ATOM 4866 N N . GLY D 2 98 ? 45.632 43.014 32.601 1.00 21.62 214 GLY D N 1
ATOM 4867 C CA . GLY D 2 98 ? 44.614 43.029 33.645 1.00 20.51 214 GLY D CA 1
ATOM 4868 C C . GLY D 2 98 ? 43.429 42.187 33.159 1.00 22.17 214 GLY D C 1
ATOM 4869 O O . GLY D 2 98 ? 43.097 42.232 31.970 1.00 21.39 214 GLY D O 1
ATOM 4870 N N . ILE D 2 99 ? 42.795 41.433 34.055 1.00 21.67 215 ILE D N 1
ATOM 4871 C CA . ILE D 2 99 ? 41.656 40.576 33.684 1.00 22.58 215 ILE D CA 1
ATOM 4872 C C . ILE D 2 99 ? 40.326 41.207 34.130 1.00 23.52 215 ILE D C 1
ATOM 4873 O O . ILE D 2 99 ? 40.145 41.514 35.337 1.00 22.29 215 ILE D O 1
ATOM 4878 N N . TYR D 2 100 ? 39.405 41.378 33.178 1.00 20.05 216 TYR D N 1
ATOM 4879 C CA . TYR D 2 100 ? 38.088 41.954 33.478 1.00 21.70 216 TYR D CA 1
ATOM 4880 C C . TYR D 2 100 ? 36.939 41.040 33.102 1.00 21.60 216 TYR D C 1
ATOM 4881 O O . TYR D 2 100 ? 36.777 40.687 31.937 1.00 24.37 216 TYR D O 1
ATOM 4890 N N . VAL D 2 101 ? 36.142 40.643 34.083 1.00 19.11 217 VAL D N 1
ATOM 4891 C CA . VAL D 2 101 ? 34.988 39.806 33.818 1.00 20.99 217 VAL D CA 1
ATOM 4892 C C . VAL D 2 101 ? 33.769 40.731 33.913 1.00 21.67 217 VAL D C 1
ATOM 4893 O O . VAL D 2 101 ? 33.442 41.223 34.993 1.00 22.29 217 VAL D O 1
ATOM 4897 N N . ILE D 2 102 ? 33.114 40.993 32.788 1.00 22.07 218 ILE D N 1
ATOM 4898 C CA . ILE D 2 102 ? 31.939 41.889 32.789 1.00 22.03 218 ILE D CA 1
ATOM 4899 C C . ILE D 2 102 ? 30.678 41.067 32.940 1.00 23.93 218 ILE D C 1
ATOM 4900 O O . ILE D 2 102 ? 30.197 40.446 31.979 1.00 22.55 218 ILE D O 1
ATOM 4905 N N . ASN D 2 103 ? 30.155 41.072 34.164 1.00 23.75 219 ASN D N 1
ATOM 4906 C CA . ASN D 2 103 ? 28.984 40.299 34.587 1.00 24.79 219 ASN D CA 1
ATOM 4907 C C . ASN D 2 103 ? 27.643 40.998 34.359 1.00 24.72 219 ASN D C 1
ATOM 4908 O O . ASN D 2 103 ? 27.356 42.038 34.959 1.00 26.18 219 ASN D O 1
ATOM 4913 N N . GLN D 2 104 ? 26.803 40.403 33.520 1.00 24.87 220 GLN D N 1
ATOM 4914 C CA . GLN D 2 104 ? 25.488 40.981 33.243 1.00 25.41 220 GLN D CA 1
ATOM 4915 C C . GLN D 2 104 ? 24.527 40.646 34.381 1.00 24.04 220 GLN D C 1
ATOM 4916 O O . GLN D 2 104 ? 24.258 39.483 34.650 1.00 24.78 220 GLN D O 1
ATOM 4922 N N . ALA D 2 105 ? 24.003 41.668 35.044 1.00 26.44 221 ALA D N 1
ATOM 4923 C CA . ALA D 2 105 ? 23.044 41.461 36.131 1.00 28.26 221 ALA D CA 1
ATOM 4924 C C . ALA D 2 105 ? 21.669 41.198 35.518 1.00 30.31 221 ALA D C 1
ATOM 4925 O O . ALA D 2 105 ? 21.398 41.596 34.383 1.00 30.70 221 ALA D O 1
ATOM 4927 N N . GLY D 2 106 ? 20.807 40.522 36.260 1.00 31.22 222 GLY D N 1
ATOM 4928 C CA . GLY D 2 106 ? 19.480 40.270 35.754 1.00 33.87 222 GLY D CA 1
ATOM 4929 C C . GLY D 2 106 ? 19.320 38.939 35.069 1.00 36.36 222 GLY D C 1
ATOM 4930 O O . GLY D 2 106 ? 20.275 38.155 34.940 1.00 34.91 222 GLY D O 1
ATOM 4931 N N . GLU D 2 107 ? 18.099 38.688 34.610 1.00 36.90 223 GLU D N 1
ATOM 4932 C CA . GLU D 2 107 ? 17.796 37.429 33.953 1.00 39.00 223 GLU D CA 1
ATOM 4933 C C . GLU D 2 107 ? 17.159 37.626 32.595 1.00 37.30 223 GLU D C 1
ATOM 4934 O O . GLU D 2 107 ? 16.449 36.745 32.113 1.00 38.46 223 GLU D O 1
ATOM 4940 N N . SER D 2 108 ? 17.386 38.783 31.985 1.00 35.27 224 SER D N 1
ATOM 4941 C CA . SER D 2 108 ? 16.842 39.022 30.661 1.00 34.24 224 SER D CA 1
ATOM 4942 C C . SER D 2 108 ? 17.900 38.657 29.617 1.00 33.20 224 SER D C 1
ATOM 4943 O O . SER D 2 108 ? 19.000 38.194 29.969 1.00 30.91 224 SER D O 1
ATOM 4946 N N . MET D 2 109 ? 17.562 38.839 28.341 1.00 31.62 225 MET D N 1
ATOM 4947 C CA . MET D 2 109 ? 18.458 38.493 27.234 1.00 30.85 225 MET D CA 1
ATOM 4948 C C . MET D 2 109 ? 19.914 38.939 27.378 1.00 27.48 225 MET D C 1
ATOM 4949 O O . MET D 2 109 ? 20.199 40.112 27.641 1.00 24.47 225 MET D O 1
ATOM 4954 N N . PHE D 2 110 ? 20.824 38.001 27.123 1.00 25.87 226 PHE D N 1
ATOM 4955 C CA . PHE D 2 110 ? 22.268 38.257 27.196 1.00 25.32 226 PHE D CA 1
ATOM 4956 C C . PHE D 2 110 ? 22.687 39.163 26.042 1.00 25.67 226 PHE D C 1
ATOM 4957 O O . PHE D 2 110 ? 22.080 39.132 24.970 1.00 26.15 226 PHE D O 1
ATOM 4965 N N . ASN D 2 111 ? 23.714 39.977 26.247 1.00 23.54 227 ASN D N 1
ATOM 4966 C CA . ASN D 2 111 ? 24.188 40.834 25.170 1.00 23.15 227 ASN D CA 1
ATOM 4967 C C . ASN D 2 111 ? 25.703 40.861 25.252 1.00 23.82 227 ASN D C 1
ATOM 4968 O O . ASN D 2 111 ? 26.284 41.747 25.880 1.00 21.64 227 ASN D O 1
ATOM 4973 N N . LYS D 2 112 ? 26.353 39.895 24.603 1.00 22.38 228 LYS D N 1
ATOM 4974 C CA . LYS D 2 112 ? 27.809 39.812 24.650 1.00 21.40 228 LYS D CA 1
ATOM 4975 C C . LYS D 2 112 ? 28.571 41.076 24.274 1.00 21.07 228 LYS D C 1
ATOM 4976 O O . LYS D 2 112 ? 29.450 41.547 25.019 1.00 19.36 228 LYS D O 1
ATOM 4982 N N . ALA D 2 113 ? 28.249 41.619 23.104 1.00 20.42 229 ALA D N 1
ATOM 4983 C CA . ALA D 2 113 ? 28.960 42.781 22.591 1.00 20.79 229 ALA D CA 1
ATOM 4984 C C . ALA D 2 113 ? 28.802 44.047 23.441 1.00 20.70 229 ALA D C 1
ATOM 4985 O O . ALA D 2 113 ? 29.731 44.851 23.523 1.00 19.75 229 ALA D O 1
ATOM 4987 N N . LYS D 2 114 ? 27.631 44.230 24.049 1.00 23.03 230 LYS D N 1
ATOM 4988 C CA . LYS D 2 114 ? 27.425 45.413 24.892 1.00 22.69 230 LYS D CA 1
ATOM 4989 C C . LYS D 2 114 ? 28.317 45.279 26.133 1.00 22.67 230 LYS D C 1
ATOM 4990 O O . LYS D 2 114 ? 28.936 46.246 26.577 1.00 22.69 230 LYS D O 1
ATOM 4996 N N . LEU D 2 115 ? 28.388 44.070 26.679 1.00 23.51 231 LEU D N 1
ATOM 4997 C CA . LEU D 2 115 ? 29.235 43.823 27.841 1.00 22.19 231 LEU D CA 1
ATOM 4998 C C . LEU D 2 115 ? 30.701 44.078 27.442 1.00 23.73 231 LEU D C 1
ATOM 4999 O O . LEU D 2 115 ? 31.472 44.628 28.233 1.00 23.81 231 LEU D O 1
ATOM 5004 N N . LEU D 2 116 ? 31.095 43.719 26.216 1.00 20.35 232 LEU D N 1
ATOM 5005 C CA . LEU D 2 116 ? 32.484 43.965 25.817 1.00 20.58 232 LEU D CA 1
ATOM 5006 C C . LEU D 2 116 ? 32.748 45.472 25.787 1.00 20.71 232 LEU D C 1
ATOM 5007 O O . LEU D 2 116 ? 33.840 45.923 26.138 1.00 20.83 232 LEU D O 1
ATOM 5012 N N . ASN D 2 117 ? 31.765 46.256 25.331 1.00 21.70 233 ASN D N 1
ATOM 5013 C CA . ASN D 2 117 ? 31.942 47.715 25.305 1.00 21.80 233 ASN D CA 1
ATOM 5014 C C . ASN D 2 117 ? 32.114 48.239 26.748 1.00 21.25 233 ASN D C 1
ATOM 5015 O O . ASN D 2 117 ? 32.919 49.145 26.990 1.00 22.73 233 ASN D O 1
ATOM 5020 N N . VAL D 2 118 ? 31.323 47.704 27.676 1.00 22.30 234 VAL D N 1
ATOM 5021 C CA . VAL D 2 118 ? 31.376 48.111 29.077 1.00 23.29 234 VAL D CA 1
ATOM 5022 C C . VAL D 2 118 ? 32.782 47.847 29.603 1.00 24.89 234 VAL D C 1
ATOM 5023 O O . VAL D 2 118 ? 33.382 48.700 30.245 1.00 24.96 234 VAL D O 1
ATOM 5027 N N . GLY D 2 119 ? 33.319 46.668 29.307 1.00 23.08 235 GLY D N 1
ATOM 5028 C CA . GLY D 2 119 ? 34.671 46.350 29.764 1.00 22.86 235 GLY D CA 1
ATOM 5029 C C . GLY D 2 119 ? 35.726 47.306 29.235 1.00 25.27 235 GLY D C 1
ATOM 5030 O O . GLY D 2 119 ? 36.651 47.665 29.958 1.00 24.14 235 GLY D O 1
ATOM 5031 N N . PHE D 2 120 ? 35.619 47.714 27.968 1.00 23.13 236 PHE D N 1
ATOM 5032 C CA . PHE D 2 120 ? 36.577 48.657 27.418 1.00 23.73 236 PHE D CA 1
ATOM 5033 C C . PHE D 2 120 ? 36.556 49.963 28.242 1.00 25.10 236 PHE D C 1
ATOM 5034 O O . PHE D 2 120 ? 37.598 50.448 28.696 1.00 23.77 236 PHE D O 1
ATOM 5042 N N . LYS D 2 121 ? 35.367 50.531 28.420 1.00 25.19 237 LYS D N 1
ATOM 5043 C CA . LYS D 2 121 ? 35.263 51.773 29.181 1.00 28.18 237 LYS D CA 1
ATOM 5044 C C . LYS D 2 121 ? 35.694 51.619 30.637 1.00 27.99 237 LYS D C 1
ATOM 5045 O O . LYS D 2 121 ? 36.425 52.451 31.183 1.00 27.01 237 LYS D O 1
ATOM 5051 N N . GLU D 2 122 ? 35.269 50.539 31.265 1.00 26.43 238 GLU D N 1
ATOM 5052 C CA . GLU D 2 122 ? 35.621 50.332 32.652 1.00 27.12 238 GLU D CA 1
ATOM 5053 C C . GLU D 2 122 ? 37.105 50.048 32.901 1.00 28.14 238 GLU D C 1
ATOM 5054 O O . GLU D 2 122 ? 37.648 50.521 33.904 1.00 26.88 238 GLU D O 1
ATOM 5060 N N . ALA D 2 123 ? 37.762 49.305 31.997 1.00 24.70 239 ALA D N 1
ATOM 5061 C CA . ALA D 2 123 ? 39.174 48.950 32.196 1.00 24.83 239 ALA D CA 1
ATOM 5062 C C . ALA D 2 123 ? 40.035 50.193 32.107 1.00 24.59 239 ALA D C 1
ATOM 5063 O O . ALA D 2 123 ? 41.022 50.341 32.821 1.00 25.85 239 ALA D O 1
ATOM 5065 N N . LEU D 2 124 ? 39.653 51.084 31.215 1.00 24.36 240 LEU D N 1
ATOM 5066 C CA . LEU D 2 124 ? 40.366 52.334 31.016 1.00 27.86 240 LEU D CA 1
ATOM 5067 C C . LEU D 2 124 ? 40.382 53.220 32.288 1.00 29.37 240 LEU D C 1
ATOM 5068 O O . LEU D 2 124 ? 41.223 54.117 32.405 1.00 30.20 240 LEU D O 1
ATOM 5073 N N . LYS D 2 125 ? 39.476 52.966 33.228 1.00 29.82 241 LYS D N 1
ATOM 5074 C CA . LYS D 2 125 ? 39.444 53.736 34.475 1.00 31.64 241 LYS D CA 1
ATOM 5075 C C . LYS D 2 125 ? 40.546 53.219 35.396 1.00 33.05 241 LYS D C 1
ATOM 5076 O O . LYS D 2 125 ? 40.925 53.878 36.366 1.00 33.25 241 LYS D O 1
ATOM 5082 N N . ASP D 2 126 ? 41.060 52.029 35.101 1.00 31.23 242 ASP D N 1
ATOM 5083 C CA . ASP D 2 126 ? 42.123 51.461 35.927 1.00 29.54 242 ASP D CA 1
ATOM 5084 C C . ASP D 2 126 ? 43.537 51.795 35.491 1.00 30.02 242 ASP D C 1
ATOM 5085 O O . ASP D 2 126 ? 44.402 52.069 36.320 1.00 28.70 242 ASP D O 1
ATOM 5090 N N . TYR D 2 127 ? 43.775 51.805 34.188 1.00 29.12 243 TYR D N 1
ATOM 5091 C CA . TYR D 2 127 ? 45.144 51.924 33.716 1.00 29.70 243 TYR D CA 1
ATOM 5092 C C . TYR D 2 127 ? 45.065 52.372 32.285 1.00 30.34 243 TYR D C 1
ATOM 5093 O O . TYR D 2 127 ? 44.005 52.240 31.663 1.00 29.53 243 TYR D O 1
ATOM 5102 N N . ASP D 2 128 ? 46.166 52.891 31.752 1.00 29.38 244 ASP D N 1
ATOM 5103 C CA . ASP D 2 128 ? 46.123 53.341 30.383 1.00 31.72 244 ASP D CA 1
ATOM 5104 C C . ASP D 2 128 ? 46.491 52.189 29.452 1.00 30.02 244 ASP D C 1
ATOM 5105 O O . ASP D 2 128 ? 47.579 52.120 28.871 1.00 27.19 244 ASP D O 1
ATOM 5110 N N . TYR D 2 129 ? 45.548 51.263 29.340 1.00 27.83 245 TYR D N 1
ATOM 5111 C CA . TYR D 2 129 ? 45.735 50.120 28.462 1.00 27.85 245 TYR D CA 1
ATOM 5112 C C . TYR D 2 129 ? 45.774 50.631 27.035 1.00 26.99 245 TYR D C 1
ATOM 5113 O O . TYR D 2 129 ? 45.106 51.617 26.714 1.00 26.88 245 TYR D O 1
ATOM 5122 N N . ASN D 2 130 ? 46.561 49.977 26.181 1.00 25.35 246 ASN D N 1
ATOM 5123 C CA . ASN D 2 130 ? 46.632 50.379 24.782 1.00 26.18 246 ASN D CA 1
ATOM 5124 C C . ASN D 2 130 ? 46.163 49.223 23.896 1.00 26.14 246 ASN D C 1
ATOM 5125 O O . ASN D 2 130 ? 46.133 49.332 22.668 1.00 25.70 246 ASN D O 1
ATOM 5130 N N . CYS D 2 131 ? 45.774 48.126 24.532 1.00 25.94 247 CYS D N 1
ATOM 5131 C CA . CYS D 2 131 ? 45.346 46.946 23.789 1.00 24.51 247 CYS D CA 1
ATOM 5132 C C . CYS D 2 131 ? 44.222 46.253 24.528 1.00 23.68 247 CYS D C 1
ATOM 5133 O O . CYS D 2 131 ? 44.246 46.155 25.768 1.00 22.17 247 CYS D O 1
ATOM 5136 N N . PHE D 2 132 ? 43.242 45.749 23.774 1.00 21.39 248 PHE D N 1
ATOM 5137 C CA . PHE D 2 132 ? 42.107 45.066 24.373 1.00 20.44 248 PHE D CA 1
ATOM 5138 C C . PHE D 2 132 ? 41.879 43.698 23.726 1.00 21.63 248 PHE D C 1
ATOM 5139 O O . PHE D 2 132 ? 41.722 43.595 22.503 1.00 21.82 248 PHE D O 1
ATOM 5147 N N . VAL D 2 133 ? 41.854 42.656 24.555 1.00 20.86 249 VAL D N 1
ATOM 5148 C CA . VAL D 2 133 ? 41.611 41.316 24.046 1.00 21.12 249 VAL D CA 1
ATOM 5149 C C . VAL D 2 133 ? 40.236 40.975 24.549 1.00 21.17 249 VAL D C 1
ATOM 5150 O O . VAL D 2 133 ? 39.974 41.065 25.756 1.00 20.88 249 VAL D O 1
ATOM 5154 N N . PHE D 2 134 ? 39.347 40.608 23.639 1.00 18.98 250 PHE D N 1
ATOM 5155 C CA . PHE D 2 134 ? 37.991 40.256 24.029 1.00 19.32 250 PHE D CA 1
ATOM 5156 C C . PHE D 2 134 ? 37.885 38.745 23.912 1.00 19.59 250 PHE D C 1
ATOM 5157 O O . PHE D 2 134 ? 37.970 38.196 22.810 1.00 20.35 250 PHE D O 1
ATOM 5165 N N . SER D 2 135 ? 37.660 38.076 25.034 1.00 18.10 251 SER D N 1
ATOM 5166 C CA . SER D 2 135 ? 37.617 36.629 25.032 1.00 18.71 251 SER D CA 1
ATOM 5167 C C . SER D 2 135 ? 36.405 35.973 25.649 1.00 19.88 251 SER D C 1
ATOM 5168 O O . SER D 2 135 ? 36.003 36.330 26.763 1.00 17.90 251 SER D O 1
ATOM 5171 N N . ASP D 2 136 ? 35.823 34.999 24.942 1.00 18.98 252 ASP D N 1
ATOM 5172 C CA . ASP D 2 136 ? 34.734 34.232 25.536 1.00 18.98 252 ASP D CA 1
ATOM 5173 C C . ASP D 2 136 ? 35.351 33.582 26.792 1.00 19.75 252 ASP D C 1
ATOM 5174 O O . ASP D 2 136 ? 36.550 33.303 26.822 1.00 20.13 252 ASP D O 1
ATOM 5179 N N . VAL D 2 137 ? 34.526 33.292 27.792 1.00 18.75 253 VAL D N 1
ATOM 5180 C CA . VAL D 2 137 ? 35.004 32.729 29.052 1.00 19.55 253 VAL D CA 1
ATOM 5181 C C . VAL D 2 137 ? 35.433 31.278 28.934 1.00 20.76 253 VAL D C 1
ATOM 5182 O O . VAL D 2 137 ? 36.132 30.770 29.816 1.00 19.66 253 VAL D O 1
ATOM 5186 N N . ASP D 2 138 ? 35.047 30.632 27.830 1.00 20.07 254 ASP D N 1
ATOM 5187 C CA . ASP D 2 138 ? 35.293 29.202 27.645 1.00 20.89 254 ASP D CA 1
ATOM 5188 C C . ASP D 2 138 ? 36.306 28.787 26.572 1.00 21.56 254 ASP D C 1
ATOM 5189 O O . ASP D 2 138 ? 36.332 27.622 26.175 1.00 21.27 254 ASP D O 1
ATOM 5194 N N . LEU D 2 139 ? 37.138 29.722 26.112 1.00 20.30 255 LEU D N 1
ATOM 5195 C CA . LEU D 2 139 ? 38.129 29.426 25.080 1.00 18.78 255 LEU D CA 1
ATOM 5196 C C . LEU D 2 139 ? 39.512 29.505 25.685 1.00 20.67 255 LEU D C 1
ATOM 5197 O O . LEU D 2 139 ? 39.847 30.492 26.339 1.00 18.59 255 LEU D O 1
ATOM 5202 N N . ILE D 2 140 ? 40.312 28.467 25.444 1.00 19.18 256 ILE D N 1
ATOM 5203 C CA . ILE D 2 140 ? 41.657 28.359 26.008 1.00 19.13 256 ILE D CA 1
ATOM 5204 C C . ILE D 2 140 ? 42.624 28.103 24.859 1.00 18.90 256 ILE D C 1
ATOM 5205 O O . ILE D 2 140 ? 42.424 27.162 24.115 1.00 19.65 256 ILE D O 1
ATOM 5210 N N . PRO D 2 141 ? 43.688 28.914 24.712 1.00 18.71 257 PRO D N 1
ATOM 5211 C CA . PRO D 2 141 ? 44.600 28.641 23.588 1.00 19.22 257 PRO D CA 1
ATOM 5212 C C . PRO D 2 141 ? 45.457 27.417 23.893 1.00 19.21 257 PRO D C 1
ATOM 5213 O O . PRO D 2 141 ? 45.795 27.164 25.052 1.00 19.03 257 PRO D O 1
ATOM 5217 N N . MET D 2 142 ? 45.778 26.645 22.859 1.00 19.24 258 MET D N 1
ATOM 5218 C CA . MET D 2 142 ? 46.608 25.455 23.045 1.00 19.38 258 MET D CA 1
ATOM 5219 C C . MET D 2 142 ? 48.083 25.678 22.782 1.00 20.00 258 MET D C 1
ATOM 5220 O O . MET D 2 142 ? 48.872 24.745 22.918 1.00 20.09 258 MET D O 1
ATOM 5225 N N . ASN D 2 143 ? 48.472 26.896 22.415 1.00 18.89 259 ASN D N 1
ATOM 5226 C CA . ASN D 2 143 ? 49.890 27.165 22.152 1.00 20.93 259 ASN D CA 1
ATOM 5227 C C . ASN D 2 143 ? 50.241 28.591 22.613 1.00 20.43 259 ASN D C 1
ATOM 5228 O O . ASN D 2 143 ? 49.616 29.583 22.167 1.00 21.26 259 ASN D O 1
ATOM 5233 N N . ASP D 2 144 ? 51.215 28.714 23.516 1.00 19.34 260 ASP D N 1
ATOM 5234 C CA . ASP D 2 144 ? 51.531 30.048 24.017 1.00 19.37 260 ASP D CA 1
ATOM 5235 C C . ASP D 2 144 ? 52.264 30.969 23.048 1.00 19.55 260 ASP D C 1
ATOM 5236 O O . ASP D 2 144 ? 52.590 32.121 23.392 1.00 22.29 260 ASP D O 1
ATOM 5241 N N . HIS D 2 145 ? 52.514 30.498 21.827 1.00 19.96 261 HIS D N 1
ATOM 5242 C CA . HIS D 2 145 ? 53.082 31.397 20.810 1.00 21.64 261 HIS D CA 1
ATOM 5243 C C . HIS D 2 145 ? 51.921 32.238 20.241 1.00 22.38 261 HIS D C 1
ATOM 5244 O O . HIS D 2 145 ? 52.148 33.216 19.521 1.00 21.38 261 HIS D O 1
ATOM 5251 N N . ASN D 2 146 ? 50.683 31.865 20.571 1.00 20.88 262 ASN D N 1
ATOM 5252 C CA . ASN D 2 146 ? 49.500 32.618 20.088 1.00 21.67 262 ASN D CA 1
ATOM 5253 C C . ASN D 2 146 ? 49.344 33.779 21.081 1.00 22.78 262 ASN D C 1
ATOM 5254 O O . ASN D 2 146 ? 48.609 33.687 22.068 1.00 21.38 262 ASN D O 1
ATOM 5259 N N . THR D 2 147 ? 50.053 34.873 20.797 1.00 21.46 263 THR D N 1
ATOM 5260 C CA . THR D 2 147 ? 50.116 36.017 21.697 1.00 21.99 263 THR D CA 1
ATOM 5261 C C . THR D 2 147 ? 48.846 36.808 21.901 1.00 21.48 263 THR D C 1
ATOM 5262 O O . THR D 2 147 ? 48.229 37.260 20.932 1.00 20.02 263 THR D O 1
ATOM 5266 N N . TYR D 2 148 ? 48.465 36.976 23.165 1.00 20.37 264 TYR D N 1
ATOM 5267 C CA . TYR D 2 148 ? 47.260 37.737 23.485 1.00 20.97 264 TYR D CA 1
ATOM 5268 C C . TYR D 2 148 ? 47.572 39.208 23.531 1.00 21.40 264 TYR D C 1
ATOM 5269 O O . TYR D 2 148 ? 47.565 39.834 24.606 1.00 20.45 264 TYR D O 1
ATOM 5278 N N . ARG D 2 149 ? 47.891 39.757 22.367 1.00 20.55 265 ARG D N 1
ATOM 5279 C CA . ARG D 2 149 ? 48.137 41.182 22.299 1.00 22.31 265 ARG D CA 1
ATOM 5280 C C . ARG D 2 149 ? 47.758 41.734 20.938 1.00 23.33 265 ARG D C 1
ATOM 5281 O O . ARG D 2 149 ? 47.303 40.990 20.065 1.00 22.62 265 ARG D O 1
ATOM 5289 N N . CYS D 2 150 ? 47.950 43.039 20.755 1.00 21.84 266 CYS D N 1
ATOM 5290 C CA . CYS D 2 150 ? 47.532 43.696 19.532 1.00 23.84 266 CYS D CA 1
ATOM 5291 C C . CYS D 2 150 ? 48.563 43.778 18.417 1.00 24.42 266 CYS D C 1
ATOM 5292 O O . CYS D 2 150 ? 49.761 43.736 18.663 1.00 24.66 266 CYS D O 1
ATOM 5295 N N . PHE D 2 151 ? 48.084 43.894 17.180 1.00 24.68 267 PHE D N 1
ATOM 5296 C CA . PHE D 2 151 ? 48.974 43.948 16.034 1.00 25.49 267 PHE D CA 1
ATOM 5297 C C . PHE D 2 151 ? 48.631 45.146 15.148 1.00 28.21 267 PHE D C 1
ATOM 5298 O O . PHE D 2 151 ? 47.703 45.895 15.460 1.00 26.39 267 PHE D O 1
ATOM 5306 N N . SER D 2 152 ? 49.358 45.310 14.040 1.00 29.02 268 SER D N 1
ATOM 5307 C CA . SER D 2 152 ? 49.120 46.451 13.164 1.00 29.90 268 SER D CA 1
ATOM 5308 C C . SER D 2 152 ? 47.717 46.449 12.593 1.00 29.45 268 SER D C 1
ATOM 5309 O O . SER D 2 152 ? 47.210 47.489 12.178 1.00 28.40 268 SER D O 1
ATOM 5312 N N . GLN D 2 153 ? 47.088 45.279 12.581 1.00 28.20 269 GLN D N 1
ATOM 5313 C CA . GLN D 2 153 ? 45.712 45.144 12.110 1.00 27.80 269 GLN D CA 1
ATOM 5314 C C . GLN D 2 153 ? 44.944 44.372 13.189 1.00 26.91 269 GLN D C 1
ATOM 5315 O O . GLN D 2 153 ? 45.552 43.653 13.986 1.00 25.46 269 GLN D O 1
ATOM 5321 N N . PRO D 2 154 ? 43.607 44.536 13.248 1.00 25.72 270 PRO D N 1
ATOM 5322 C CA . PRO D 2 154 ? 42.774 43.824 14.230 1.00 24.27 270 PRO D CA 1
ATOM 5323 C C . PRO D 2 154 ? 43.182 42.338 14.197 1.00 22.87 270 PRO D C 1
ATOM 5324 O O . PRO D 2 154 ? 43.372 41.758 13.125 1.00 22.13 270 PRO D O 1
ATOM 5328 N N . ARG D 2 155 ? 43.322 41.741 15.375 1.00 21.49 271 ARG D N 1
ATOM 5329 C CA . ARG D 2 155 ? 43.827 40.372 15.494 1.00 20.83 271 ARG D CA 1
ATOM 5330 C C . ARG D 2 155 ? 42.791 39.353 15.896 1.00 20.74 271 ARG D C 1
ATOM 5331 O O . ARG D 2 155 ? 42.165 39.496 16.936 1.00 23.24 271 ARG D O 1
ATOM 5339 N N . HIS D 2 156 ? 42.614 38.324 15.074 1.00 19.91 272 HIS D N 1
ATOM 5340 C CA . HIS D 2 156 ? 41.669 37.263 15.389 1.00 18.42 272 HIS D CA 1
ATOM 5341 C C . HIS D 2 156 ? 42.558 36.179 15.974 1.00 19.35 272 HIS D C 1
ATOM 5342 O O . HIS D 2 156 ? 43.399 35.636 15.266 1.00 18.39 272 HIS D O 1
ATOM 5349 N N . ILE D 2 157 ? 42.334 35.852 17.249 1.00 18.72 273 ILE D N 1
ATOM 5350 C CA . ILE D 2 157 ? 43.169 34.914 17.984 1.00 19.81 273 ILE D CA 1
ATOM 5351 C C . ILE D 2 157 ? 42.733 33.438 18.009 1.00 19.59 273 ILE D C 1
ATOM 5352 O O . ILE D 2 157 ? 43.555 32.546 17.798 1.00 21.95 273 ILE D O 1
ATOM 5357 N N . SER D 2 158 ? 41.452 33.167 18.240 1.00 19.82 274 SER D N 1
ATOM 5358 C CA . SER D 2 158 ? 40.987 31.767 18.290 1.00 19.40 274 SER D CA 1
ATOM 5359 C C . SER D 2 158 ? 40.683 31.338 16.860 1.00 20.34 274 SER D C 1
ATOM 5360 O O . SER D 2 158 ? 39.515 31.179 16.448 1.00 20.21 274 SER D O 1
ATOM 5363 N N . VAL D 2 159 ? 41.748 31.127 16.104 1.00 19.07 275 VAL D N 1
ATOM 5364 C CA . VAL D 2 159 ? 41.633 30.807 14.680 1.00 19.82 275 VAL D CA 1
ATOM 5365 C C . VAL D 2 159 ? 41.349 29.359 14.312 1.00 21.36 275 VAL D C 1
ATOM 5366 O O . VAL D 2 159 ? 40.814 29.103 13.230 1.00 22.35 275 VAL D O 1
ATOM 5370 N N . ALA D 2 160 ? 41.698 28.433 15.194 1.00 18.39 276 ALA D N 1
ATOM 5371 C CA . ALA D 2 160 ? 41.535 27.001 14.906 1.00 22.11 276 ALA D CA 1
ATOM 5372 C C . ALA D 2 160 ? 40.948 26.263 16.110 1.00 20.28 276 ALA D C 1
ATOM 5373 O O . ALA D 2 160 ? 41.653 25.582 16.841 1.00 21.62 276 ALA D O 1
ATOM 5375 N N . MET D 2 161 ? 39.638 26.403 16.284 1.00 20.94 277 MET D N 1
ATOM 5376 C CA . MET D 2 161 ? 38.927 25.819 17.410 1.00 22.20 277 MET D CA 1
ATOM 5377 C C . MET D 2 161 ? 38.660 24.335 17.256 1.00 21.86 277 MET D C 1
ATOM 5378 O O . MET D 2 161 ? 38.257 23.875 16.187 1.00 22.49 277 MET D O 1
ATOM 5383 N N . ASP D 2 162 ? 38.854 23.588 18.334 1.00 21.85 278 ASP D N 1
ATOM 5384 C CA . ASP D 2 162 ? 38.586 22.169 18.263 1.00 23.44 278 ASP D CA 1
ATOM 5385 C C . ASP D 2 162 ? 37.157 21.894 17.767 1.00 25.27 278 ASP D C 1
ATOM 5386 O O . ASP D 2 162 ? 36.946 20.993 16.953 1.00 26.41 278 ASP D O 1
ATOM 5391 N N . LYS D 2 163 ? 36.198 22.697 18.221 1.00 24.83 279 LYS D N 1
ATOM 5392 C CA . LYS D 2 163 ? 34.792 22.568 17.829 1.00 26.79 279 LYS D CA 1
ATOM 5393 C C . LYS D 2 163 ? 34.592 22.679 16.316 1.00 27.33 279 LYS D C 1
ATOM 5394 O O . LYS D 2 163 ? 33.605 22.181 15.780 1.00 26.15 279 LYS D O 1
ATOM 5400 N N . PHE D 2 164 ? 35.489 23.392 15.646 1.00 25.69 280 PHE D N 1
ATOM 5401 C CA . PHE D 2 164 ? 35.398 23.532 14.202 1.00 27.62 280 PHE D CA 1
ATOM 5402 C C . PHE D 2 164 ? 36.490 22.746 13.490 1.00 27.50 280 PHE D C 1
ATOM 5403 O O . PHE D 2 164 ? 36.956 23.155 12.429 1.00 29.53 280 PHE D O 1
ATOM 5411 N N . GLY D 2 165 ? 36.895 21.621 14.076 1.00 27.71 281 GLY D N 1
ATOM 5412 C CA . GLY D 2 165 ? 37.917 20.776 13.461 1.00 27.44 281 GLY D CA 1
ATOM 5413 C C . GLY D 2 165 ? 39.290 21.412 13.341 1.00 28.49 281 GLY D C 1
ATOM 5414 O O . GLY D 2 165 ? 40.071 21.049 12.458 1.00 28.27 281 GLY D O 1
ATOM 5415 N N . PHE D 2 166 ? 39.599 22.343 14.242 1.00 25.13 282 PHE D N 1
ATOM 5416 C CA . PHE D 2 166 ? 40.876 23.036 14.221 1.00 24.36 282 PHE D CA 1
ATOM 5417 C C . PHE D 2 166 ? 41.140 23.728 12.903 1.00 23.56 282 PHE D C 1
ATOM 5418 O O . PHE D 2 166 ? 42.257 23.737 12.406 1.00 23.89 282 PHE D O 1
ATOM 5426 N N . SER D 2 167 ? 40.112 24.358 12.372 1.00 22.09 283 SER D N 1
ATOM 5427 C CA . SER D 2 167 ? 40.227 25.050 11.112 1.00 24.99 283 SER D CA 1
ATOM 5428 C C . SER D 2 167 ? 39.347 26.281 11.224 1.00 25.32 283 SER D C 1
ATOM 5429 O O . SER D 2 167 ? 38.327 26.244 11.906 1.00 25.86 283 SER D O 1
ATOM 5432 N N . LEU D 2 168 ? 39.754 27.363 10.577 1.00 25.23 284 LEU D N 1
ATOM 5433 C CA . LEU D 2 168 ? 38.957 28.594 10.569 1.00 25.28 284 LEU D CA 1
ATOM 5434 C C . LEU D 2 168 ? 37.660 28.268 9.782 1.00 27.45 284 LEU D C 1
ATOM 5435 O O . LEU D 2 168 ? 37.719 27.852 8.622 1.00 26.84 284 LEU D O 1
ATOM 5440 N N . PRO D 2 169 ? 36.476 28.445 10.402 1.00 27.03 285 PRO D N 1
ATOM 5441 C CA . PRO D 2 169 ? 35.270 28.126 9.625 1.00 29.83 285 PRO D CA 1
ATOM 5442 C C . PRO D 2 169 ? 35.130 28.986 8.367 1.00 29.78 285 PRO D C 1
ATOM 5443 O O . PRO D 2 169 ? 34.826 28.494 7.289 1.00 33.97 285 PRO D O 1
ATOM 5447 N N . TYR D 2 170 ? 35.347 30.278 8.488 1.00 29.74 286 TYR D N 1
ATOM 5448 C CA . TYR D 2 170 ? 35.288 31.125 7.314 1.00 28.65 286 TYR D CA 1
ATOM 5449 C C . TYR D 2 170 ? 36.168 32.302 7.601 1.00 29.76 286 TYR D C 1
ATOM 5450 O O . TYR D 2 170 ? 36.305 32.746 8.743 1.00 27.80 286 TYR D O 1
ATOM 5459 N N . VAL D 2 171 ? 36.790 32.762 6.532 1.00 29.62 287 VAL D N 1
ATOM 5460 C CA . VAL D 2 171 ? 37.729 33.839 6.534 1.00 29.55 287 VAL D CA 1
ATOM 5461 C C . VAL D 2 171 ? 37.172 35.141 7.107 1.00 30.09 287 VAL D C 1
ATOM 5462 O O . VAL D 2 171 ? 37.936 35.986 7.591 1.00 30.27 287 VAL D O 1
ATOM 5466 N N . GLN D 2 172 ? 35.848 35.303 7.086 1.00 27.29 288 GLN D N 1
ATOM 5467 C CA . GLN D 2 172 ? 35.248 36.535 7.613 1.00 28.31 288 GLN D CA 1
ATOM 5468 C C . GLN D 2 172 ? 34.858 36.365 9.091 1.00 26.91 288 GLN D C 1
ATOM 5469 O O . GLN D 2 172 ? 34.189 37.231 9.664 1.00 25.27 288 GLN D O 1
ATOM 5475 N N . TYR D 2 173 ? 35.284 35.255 9.692 1.00 27.16 289 TYR D N 1
ATOM 5476 C CA . TYR D 2 173 ? 34.967 34.950 11.097 1.00 26.49 289 TYR D CA 1
ATOM 5477 C C . TYR D 2 173 ? 35.842 35.730 12.071 1.00 27.59 289 TYR D C 1
ATOM 5478 O O . TYR D 2 173 ? 37.080 35.715 11.978 1.00 26.25 289 TYR D O 1
ATOM 5487 N N . PHE D 2 174 ? 35.213 36.423 13.015 1.00 26.49 290 PHE D N 1
ATOM 5488 C CA . PHE D 2 174 ? 35.990 37.198 13.989 1.00 25.70 290 PHE D CA 1
ATOM 5489 C C . PHE D 2 174 ? 35.511 36.854 15.413 1.00 25.35 290 PHE D C 1
ATOM 5490 O O . PHE D 2 174 ? 35.691 37.625 16.346 1.00 23.03 290 PHE D O 1
ATOM 5498 N N . GLY D 2 175 ? 34.911 35.675 15.578 1.00 25.13 291 GLY D N 1
ATOM 5499 C CA . GLY D 2 175 ? 34.404 35.332 16.893 1.00 25.61 291 GLY D CA 1
ATOM 5500 C C . GLY D 2 175 ? 35.376 34.596 17.797 1.00 23.40 291 GLY D C 1
ATOM 5501 O O . GLY D 2 175 ? 36.422 34.103 17.337 1.00 23.63 291 GLY D O 1
ATOM 5502 N N . GLY D 2 176 ? 35.018 34.516 19.083 1.00 20.80 292 GLY D N 1
ATOM 5503 C CA . GLY D 2 176 ? 35.819 33.768 20.035 1.00 19.65 292 GLY D CA 1
ATOM 5504 C C . GLY D 2 176 ? 36.768 34.622 20.856 1.00 19.55 292 GLY D C 1
ATOM 5505 O O . GLY D 2 176 ? 36.442 35.067 21.955 1.00 19.81 292 GLY D O 1
ATOM 5506 N N . VAL D 2 177 ? 37.968 34.809 20.328 1.00 17.67 293 VAL D N 1
ATOM 5507 C CA . VAL D 2 177 ? 38.967 35.627 20.990 1.00 17.62 293 VAL D CA 1
ATOM 5508 C C . VAL D 2 177 ? 39.559 36.543 19.927 1.00 18.10 293 VAL D C 1
ATOM 5509 O O . VAL D 2 177 ? 40.003 36.088 18.877 1.00 18.99 293 VAL D O 1
ATOM 5513 N N . SER D 2 178 ? 39.532 37.847 20.190 1.00 16.92 294 SER D N 1
ATOM 5514 C CA . SER D 2 178 ? 40.075 38.799 19.248 1.00 18.44 294 SER D CA 1
ATOM 5515 C C . SER D 2 178 ? 40.774 39.898 20.061 1.00 19.60 294 SER D C 1
ATOM 5516 O O . SER D 2 178 ? 40.632 39.976 21.284 1.00 19.63 294 SER D O 1
ATOM 5519 N N . ALA D 2 179 ? 41.555 40.707 19.376 1.00 20.02 295 ALA D N 1
ATOM 5520 C CA . ALA D 2 179 ? 42.254 41.810 20.030 1.00 21.80 295 ALA D CA 1
ATOM 5521 C C . ALA D 2 179 ? 42.267 43.030 19.123 1.00 23.05 295 ALA D C 1
ATOM 5522 O O . ALA D 2 179 ? 42.493 42.917 17.910 1.00 24.59 295 ALA D O 1
ATOM 5524 N N . LEU D 2 180 ? 41.994 44.194 19.704 1.00 22.87 296 LEU D N 1
ATOM 5525 C CA . LEU D 2 180 ? 42.050 45.442 18.946 1.00 23.22 296 LEU D CA 1
ATOM 5526 C C . LEU D 2 180 ? 42.781 46.459 19.807 1.00 23.38 296 LEU D C 1
ATOM 5527 O O . LEU D 2 180 ? 42.570 46.527 21.030 1.00 20.45 296 LEU D O 1
ATOM 5532 N N . SER D 2 181 ? 43.679 47.205 19.181 1.00 22.72 297 SER D N 1
ATOM 5533 C CA . SER D 2 181 ? 44.381 48.246 19.906 1.00 24.24 297 SER D CA 1
ATOM 5534 C C . SER D 2 181 ? 43.304 49.273 20.271 1.00 25.03 297 SER D C 1
ATOM 5535 O O . SER D 2 181 ? 42.197 49.252 19.702 1.00 21.86 297 SER D O 1
ATOM 5538 N N . LYS D 2 182 ? 43.630 50.166 21.207 1.00 24.75 298 LYS D N 1
ATOM 5539 C CA . LYS D 2 182 ? 42.692 51.205 21.618 1.00 25.57 298 LYS D CA 1
ATOM 5540 C C . LYS D 2 182 ? 42.268 52.020 20.382 1.00 26.05 298 LYS D C 1
ATOM 5541 O O . LYS D 2 182 ? 41.081 52.257 20.166 1.00 26.05 298 LYS D O 1
ATOM 5547 N N . GLN D 2 183 ? 43.222 52.434 19.546 1.00 27.88 299 GLN D N 1
ATOM 5548 C CA . GLN D 2 183 ? 42.829 53.212 18.374 1.00 30.23 299 GLN D CA 1
ATOM 5549 C C . GLN D 2 183 ? 42.009 52.405 17.367 1.00 29.31 299 GLN D C 1
ATOM 5550 O O . GLN D 2 183 ? 41.122 52.940 16.718 1.00 27.91 299 GLN D O 1
ATOM 5556 N N . GLN D 2 184 ? 42.322 51.126 17.201 1.00 27.89 300 GLN D N 1
ATOM 5557 C CA . GLN D 2 184 ? 41.535 50.319 16.269 1.00 26.75 300 GLN D CA 1
ATOM 5558 C C . GLN D 2 184 ? 40.086 50.243 16.757 1.00 24.73 300 GLN D C 1
ATOM 5559 O O . GLN D 2 184 ? 39.149 50.399 15.977 1.00 25.56 300 GLN D O 1
ATOM 5565 N N . PHE D 2 185 ? 39.895 50.036 18.058 1.00 23.89 301 PHE D N 1
ATOM 5566 C CA . PHE D 2 185 ? 38.561 49.907 18.649 1.00 23.60 301 PHE D CA 1
ATOM 5567 C C . PHE D 2 185 ? 37.762 51.211 18.552 1.00 25.56 301 PHE D C 1
ATOM 5568 O O . PHE D 2 185 ? 36.570 51.228 18.241 1.00 24.16 301 PHE D O 1
ATOM 5576 N N . LEU D 2 186 ? 38.438 52.311 18.837 1.00 25.07 302 LEU D N 1
ATOM 5577 C CA . LEU D 2 186 ? 37.797 53.613 18.779 1.00 27.20 302 LEU D CA 1
ATOM 5578 C C . LEU D 2 186 ? 37.381 53.908 17.347 1.00 27.04 302 LEU D C 1
ATOM 5579 O O . LEU D 2 186 ? 36.294 54.427 17.111 1.00 27.76 302 LEU D O 1
ATOM 5584 N N . SER D 2 187 ? 38.217 53.544 16.382 1.00 27.79 303 SER D N 1
ATOM 5585 C CA . SER D 2 187 ? 37.889 53.863 15.000 1.00 28.26 303 SER D CA 1
ATOM 5586 C C . SER D 2 187 ? 36.631 53.216 14.442 1.00 29.70 303 SER D C 1
ATOM 5587 O O . SER D 2 187 ? 36.138 53.657 13.406 1.00 29.49 303 SER D O 1
ATOM 5590 N N . ILE D 2 188 ? 36.102 52.183 15.102 1.00 26.75 304 ILE D N 1
ATOM 5591 C CA . ILE D 2 188 ? 34.885 51.555 14.599 1.00 25.61 304 ILE D CA 1
ATOM 5592 C C . ILE D 2 188 ? 33.707 51.897 15.490 1.00 25.96 304 ILE D C 1
ATOM 5593 O O . ILE D 2 188 ? 32.622 51.321 15.362 1.00 24.46 304 ILE D O 1
ATOM 5598 N N . ASN D 2 189 ? 33.919 52.860 16.390 1.00 25.50 305 ASN D N 1
ATOM 5599 C CA . ASN D 2 189 ? 32.886 53.268 17.314 1.00 24.52 305 ASN D CA 1
ATOM 5600 C C . ASN D 2 189 ? 32.619 52.067 18.207 1.00 23.66 305 ASN D C 1
ATOM 5601 O O . ASN D 2 189 ? 31.491 51.833 18.630 1.00 22.84 305 ASN D O 1
ATOM 5606 N N . GLY D 2 190 ? 33.670 51.300 18.479 1.00 24.22 306 GLY D N 1
ATOM 5607 C CA . GLY D 2 190 ? 33.520 50.135 19.333 1.00 22.65 306 GLY D CA 1
ATOM 5608 C C . GLY D 2 190 ? 32.648 49.048 18.708 1.00 21.80 306 GLY D C 1
ATOM 5609 O O . GLY D 2 190 ? 32.574 48.908 17.484 1.00 20.70 306 GLY D O 1
ATOM 5610 N N . PHE D 2 191 ? 31.971 48.283 19.554 1.00 21.20 307 PHE D N 1
ATOM 5611 C CA . PHE D 2 191 ? 31.122 47.177 19.092 1.00 21.99 307 PHE D CA 1
ATOM 5612 C C . PHE D 2 191 ? 29.637 47.571 19.211 1.00 23.69 307 PHE D C 1
ATOM 5613 O O . PHE D 2 191 ? 29.281 48.498 19.951 1.00 24.61 307 PHE D O 1
ATOM 5621 N N . PRO D 2 192 ? 28.741 46.863 18.500 1.00 24.24 308 PRO D N 1
ATOM 5622 C CA . PRO D 2 192 ? 27.308 47.193 18.581 1.00 22.18 308 PRO D CA 1
ATOM 5623 C C . PRO D 2 192 ? 26.723 46.886 19.958 1.00 24.75 308 PRO D C 1
ATOM 5624 O O . PRO D 2 192 ? 27.206 45.987 20.655 1.00 23.24 308 PRO D O 1
ATOM 5628 N N . ASN D 2 193 ? 25.701 47.646 20.363 1.00 23.36 309 ASN D N 1
ATOM 5629 C CA . ASN D 2 193 ? 25.033 47.388 21.633 1.00 25.15 309 ASN D CA 1
ATOM 5630 C C . ASN D 2 193 ? 23.673 46.779 21.329 1.00 23.66 309 ASN D C 1
ATOM 5631 O O . ASN D 2 193 ? 22.995 46.277 22.216 1.00 25.63 309 ASN D O 1
ATOM 5636 N N . ASN D 2 194 ? 23.296 46.810 20.063 1.00 24.54 310 ASN D N 1
ATOM 5637 C CA . ASN D 2 194 ? 21.960 46.356 19.659 1.00 25.82 310 ASN D CA 1
ATOM 5638 C C . ASN D 2 194 ? 21.767 44.884 19.253 1.00 26.13 310 ASN D C 1
ATOM 5639 O O . ASN D 2 194 ? 20.711 44.534 18.705 1.00 25.94 310 ASN D O 1
ATOM 5644 N N . TYR D 2 195 ? 22.767 44.038 19.510 1.00 24.00 311 TYR D N 1
ATOM 5645 C CA . TYR D 2 195 ? 22.640 42.603 19.216 1.00 23.60 311 TYR D CA 1
ATOM 5646 C C . TYR D 2 195 ? 22.312 41.879 20.518 1.00 23.43 311 TYR D C 1
ATOM 5647 O O . TYR D 2 195 ? 23.189 41.669 21.377 1.00 23.85 311 TYR D O 1
ATOM 5656 N N . TRP D 2 196 ? 21.052 41.502 20.679 1.00 22.12 312 TRP D N 1
ATOM 5657 C CA . TRP D 2 196 ? 20.627 40.815 21.886 1.00 23.09 312 TRP D CA 1
ATOM 5658 C C . TRP D 2 196 ? 20.451 39.345 21.576 1.00 23.30 312 TRP D C 1
ATOM 5659 O O . TRP D 2 196 ? 19.944 38.989 20.510 1.00 25.02 312 TRP D O 1
ATOM 5670 N N . GLY D 2 197 ? 20.868 38.493 22.500 1.00 22.97 313 GLY D N 1
ATOM 5671 C CA . GLY D 2 197 ? 20.757 37.066 22.257 1.00 24.05 313 GLY D CA 1
ATOM 5672 C C . GLY D 2 197 ? 21.993 36.666 21.454 1.00 23.92 313 GLY D C 1
ATOM 5673 O O . GLY D 2 197 ? 22.845 37.501 21.140 1.00 22.45 313 GLY D O 1
ATOM 5674 N N . TRP D 2 198 ? 22.053 35.403 21.069 1.00 22.92 314 TRP D N 1
ATOM 5675 C CA . TRP D 2 198 ? 23.219 34.854 20.382 1.00 23.16 314 TRP D CA 1
ATOM 5676 C C . TRP D 2 198 ? 23.372 35.088 18.876 1.00 23.88 314 TRP D C 1
ATOM 5677 O O . TRP D 2 198 ? 22.398 35.075 18.132 1.00 22.88 314 TRP D O 1
ATOM 5688 N N . GLY D 2 199 ? 24.616 35.329 18.468 1.00 22.55 315 GLY D N 1
ATOM 5689 C CA . GLY D 2 199 ? 24.956 35.462 17.069 1.00 21.94 315 GLY D CA 1
ATOM 5690 C C . GLY D 2 199 ? 24.888 36.780 16.364 1.00 22.22 315 GLY D C 1
ATOM 5691 O O . GLY D 2 199 ? 24.165 37.691 16.764 1.00 22.58 315 GLY D O 1
ATOM 5692 N N . GLY D 2 200 ? 25.677 36.857 15.301 1.00 23.47 316 GLY D N 1
ATOM 5693 C CA . GLY D 2 200 ? 25.703 38.021 14.448 1.00 24.00 316 GLY D CA 1
ATOM 5694 C C . GLY D 2 200 ? 26.616 39.163 14.853 1.00 23.91 316 GLY D C 1
ATOM 5695 O O . GLY D 2 200 ? 27.175 39.837 13.978 1.00 23.09 316 GLY D O 1
ATOM 5696 N N . GLU D 2 201 ? 26.810 39.362 16.157 1.00 21.69 317 GLU D N 1
ATOM 5697 C CA . GLU D 2 201 ? 27.624 40.491 16.599 1.00 21.42 317 GLU D CA 1
ATOM 5698 C C . GLU D 2 201 ? 29.060 40.426 16.102 1.00 20.35 317 GLU D C 1
ATOM 5699 O O . GLU D 2 201 ? 29.664 41.457 15.797 1.00 20.48 317 GLU D O 1
ATOM 5705 N N . ASP D 2 202 ? 29.628 39.228 15.993 1.00 20.56 318 ASP D N 1
ATOM 5706 C CA . ASP D 2 202 ? 30.999 39.122 15.511 1.00 22.90 318 ASP D CA 1
ATOM 5707 C C . ASP D 2 202 ? 31.119 39.416 14.018 1.00 23.02 318 ASP D C 1
ATOM 5708 O O . ASP D 2 202 ? 32.119 39.990 13.564 1.00 20.89 318 ASP D O 1
ATOM 5713 N N . ASP D 2 203 ? 30.102 39.031 13.252 1.00 20.82 319 ASP D N 1
ATOM 5714 C CA . ASP D 2 203 ? 30.063 39.369 11.824 1.00 21.07 319 ASP D CA 1
ATOM 5715 C C . ASP D 2 203 ? 29.859 40.893 11.676 1.00 20.86 319 ASP D C 1
ATOM 5716 O O . ASP D 2 203 ? 30.414 41.531 10.768 1.00 21.56 319 ASP D O 1
ATOM 5721 N N . ASP D 2 204 ? 29.078 41.472 12.579 1.00 19.50 320 ASP D N 1
ATOM 5722 C CA . ASP D 2 204 ? 28.866 42.922 12.532 1.00 21.43 320 ASP D CA 1
ATOM 5723 C C . ASP D 2 204 ? 30.229 43.579 12.791 1.00 21.44 320 ASP D C 1
ATOM 5724 O O . ASP D 2 204 ? 30.631 44.497 12.086 1.00 22.54 320 ASP D O 1
ATOM 5729 N N . ILE D 2 205 ? 30.952 43.088 13.799 1.00 21.07 321 ILE D N 1
ATOM 5730 C CA . ILE D 2 205 ? 32.274 43.655 14.118 1.00 21.61 321 ILE D CA 1
ATOM 5731 C C . ILE D 2 205 ? 33.242 43.552 12.952 1.00 22.17 321 ILE D C 1
ATOM 5732 O O . ILE D 2 205 ? 33.954 44.516 12.638 1.00 22.27 321 ILE D O 1
ATOM 5737 N N . TYR D 2 206 ? 33.278 42.385 12.310 1.00 20.96 322 TYR D N 1
ATOM 5738 C CA . TYR D 2 206 ? 34.120 42.182 11.128 1.00 21.87 322 TYR D CA 1
ATOM 5739 C C . TYR D 2 206 ? 33.752 43.235 10.047 1.00 23.05 322 TYR D C 1
ATOM 5740 O O . TYR D 2 206 ? 34.631 43.808 9.380 1.00 22.26 322 TYR D O 1
ATOM 5749 N N . ASN D 2 207 ? 32.455 43.465 9.859 1.00 22.49 323 ASN D N 1
ATOM 5750 C CA . ASN D 2 207 ? 31.986 44.450 8.875 1.00 23.54 323 ASN D CA 1
ATOM 5751 C C . ASN D 2 207 ? 32.530 45.830 9.228 1.00 22.37 323 ASN D C 1
ATOM 5752 O O . ASN D 2 207 ? 33.022 46.572 8.354 1.00 24.17 323 ASN D O 1
ATOM 5757 N N . ARG D 2 208 ? 32.455 46.176 10.508 1.00 23.08 324 ARG D N 1
ATOM 5758 C CA . ARG D 2 208 ? 32.957 47.480 10.975 1.00 23.16 324 ARG D CA 1
ATOM 5759 C C . ARG D 2 208 ? 34.424 47.676 10.594 1.00 24.31 324 ARG D C 1
ATOM 5760 O O . ARG D 2 208 ? 34.790 48.705 10.041 1.00 23.99 324 ARG D O 1
ATOM 5768 N N . LEU D 2 209 ? 35.260 46.688 10.911 1.00 25.11 325 LEU D N 1
ATOM 5769 C CA . LEU D 2 209 ? 36.680 46.712 10.592 1.00 26.58 325 LEU D CA 1
ATOM 5770 C C . LEU D 2 209 ? 36.859 46.978 9.107 1.00 27.08 325 LEU D C 1
ATOM 5771 O O . LEU D 2 209 ? 37.628 47.855 8.707 1.00 26.82 325 LEU D O 1
ATOM 5776 N N . ALA D 2 210 ? 36.142 46.210 8.288 1.00 27.03 326 ALA D N 1
ATOM 5777 C CA . ALA D 2 210 ? 36.244 46.351 6.846 1.00 28.56 326 ALA D CA 1
ATOM 5778 C C . ALA D 2 210 ? 35.823 47.741 6.363 1.00 29.58 326 ALA D C 1
ATOM 5779 O O . ALA D 2 210 ? 36.474 48.317 5.506 1.00 30.94 326 ALA D O 1
ATOM 5781 N N . PHE D 2 211 ? 34.749 48.284 6.921 1.00 31.54 327 PHE D N 1
ATOM 5782 C CA . PHE D 2 211 ? 34.285 49.606 6.517 1.00 33.04 327 PHE D CA 1
ATOM 5783 C C . PHE D 2 211 ? 35.234 50.710 6.974 1.00 34.90 327 PHE D C 1
ATOM 5784 O O . PHE D 2 211 ? 35.131 51.854 6.510 1.00 37.15 327 PHE D O 1
ATOM 5792 N N . ARG D 2 212 ? 36.144 50.395 7.892 1.00 33.52 328 ARG D N 1
ATOM 5793 C CA . ARG D 2 212 ? 37.097 51.408 8.337 1.00 34.52 328 ARG D CA 1
ATOM 5794 C C . ARG D 2 212 ? 38.474 51.137 7.760 1.00 33.63 328 ARG D C 1
ATOM 5795 O O . ARG D 2 212 ? 39.472 51.638 8.269 1.00 37.02 328 ARG D O 1
ATOM 5803 N N . GLY D 2 213 ? 38.515 50.316 6.715 1.00 31.66 329 GLY D N 1
ATOM 5804 C CA . GLY D 2 213 ? 39.752 50.018 6.031 1.00 31.96 329 GLY D CA 1
ATOM 5805 C C . GLY D 2 213 ? 40.751 49.063 6.655 1.00 31.83 329 GLY D C 1
ATOM 5806 O O . GLY D 2 213 ? 41.862 48.941 6.153 1.00 32.35 329 GLY D O 1
ATOM 5807 N N . MET D 2 214 ? 40.382 48.391 7.738 1.00 30.16 330 MET D N 1
ATOM 5808 C CA . MET D 2 214 ? 41.308 47.469 8.375 1.00 29.35 330 MET D CA 1
ATOM 5809 C C . MET D 2 214 ? 41.055 46.055 7.871 1.00 29.63 330 MET D C 1
ATOM 5810 O O . MET D 2 214 ? 39.969 45.760 7.363 1.00 29.22 330 MET D O 1
ATOM 5815 N N . SER D 2 215 ? 42.061 45.189 7.996 1.00 30.00 331 SER D N 1
ATOM 5816 C CA . SER D 2 215 ? 41.922 43.778 7.601 1.00 29.89 331 SER D CA 1
ATOM 5817 C C . SER D 2 215 ? 42.092 42.948 8.892 1.00 28.68 331 SER D C 1
ATOM 5818 O O . SER D 2 215 ? 42.148 43.508 9.988 1.00 29.73 331 SER D O 1
ATOM 5821 N N . VAL D 2 216 ? 42.169 41.629 8.770 1.00 25.69 332 VAL D N 1
ATOM 5822 C CA . VAL D 2 216 ? 42.284 40.790 9.964 1.00 23.95 332 VAL D CA 1
ATOM 5823 C C . VAL D 2 216 ? 43.631 40.096 9.956 1.00 23.18 332 VAL D C 1
ATOM 5824 O O . VAL D 2 216 ? 44.038 39.530 8.946 1.00 24.10 332 VAL D O 1
ATOM 5828 N N . SER D 2 217 ? 44.335 40.184 11.079 1.00 23.59 333 SER D N 1
ATOM 5829 C CA . SER D 2 217 ? 45.639 39.546 11.236 1.00 22.68 333 SER D CA 1
ATOM 5830 C C . SER D 2 217 ? 45.386 38.258 12.021 1.00 22.22 333 SER D C 1
ATOM 5831 O O . SER D 2 217 ? 44.605 38.280 12.964 1.00 20.57 333 SER D O 1
ATOM 5834 N N . ARG D 2 218 ? 46.046 37.154 11.652 1.00 21.81 334 ARG D N 1
ATOM 5835 C CA . ARG D 2 218 ? 45.860 35.892 12.376 1.00 21.09 334 ARG D CA 1
ATOM 5836 C C . ARG D 2 218 ? 47.145 35.099 12.504 1.00 22.63 334 ARG D C 1
ATOM 5837 O O . ARG D 2 218 ? 48.010 35.169 11.621 1.00 23.27 334 ARG D O 1
ATOM 5845 N N . PRO D 2 219 ? 47.291 34.334 13.597 1.00 21.44 335 PRO D N 1
ATOM 5846 C CA . PRO D 2 219 ? 48.500 33.517 13.763 1.00 23.60 335 PRO D CA 1
ATOM 5847 C C . PRO D 2 219 ? 48.249 32.338 12.827 1.00 24.08 335 PRO D C 1
ATOM 5848 O O . PRO D 2 219 ? 47.115 32.165 12.344 1.00 23.49 335 PRO D O 1
ATOM 5852 N N . ASN D 2 220 ? 49.252 31.511 12.564 1.00 26.53 336 ASN D N 1
ATOM 5853 C CA . ASN D 2 220 ? 48.969 30.388 11.695 1.00 28.95 336 ASN D CA 1
ATOM 5854 C C . ASN D 2 220 ? 48.114 29.383 12.452 1.00 29.47 336 ASN D C 1
ATOM 5855 O O . ASN D 2 220 ? 48.118 29.354 13.696 1.00 28.09 336 ASN D O 1
ATOM 5860 N N . ALA D 2 221 ? 47.377 28.578 11.688 1.00 27.99 337 ALA D N 1
ATOM 5861 C CA . ALA D 2 221 ? 46.462 27.581 12.215 1.00 28.33 337 ALA D CA 1
ATOM 5862 C C . ALA D 2 221 ? 47.059 26.593 13.218 1.00 28.89 337 ALA D C 1
ATOM 5863 O O . ALA D 2 221 ? 46.348 26.051 14.052 1.00 28.54 337 ALA D O 1
ATOM 5865 N N . VAL D 2 222 ? 48.356 26.348 13.122 1.00 27.79 338 VAL D N 1
ATOM 5866 C CA . VAL D 2 222 ? 48.996 25.422 14.030 1.00 27.37 338 VAL D CA 1
ATOM 5867 C C . VAL D 2 222 ? 49.169 26.070 15.399 1.00 26.62 338 VAL D C 1
ATOM 5868 O O . VAL D 2 222 ? 48.781 25.499 16.404 1.00 26.13 338 VAL D O 1
ATOM 5872 N N . ILE D 2 223 ? 49.717 27.275 15.447 1.00 23.22 339 ILE D N 1
ATOM 5873 C CA . ILE D 2 223 ? 49.891 27.887 16.742 1.00 23.16 339 ILE D CA 1
ATOM 5874 C C . ILE D 2 223 ? 48.565 28.487 17.247 1.00 21.25 339 ILE D C 1
ATOM 5875 O O . ILE D 2 223 ? 48.440 28.780 18.422 1.00 20.09 339 ILE D O 1
ATOM 5880 N N . GLY D 2 224 ? 47.581 28.624 16.357 1.00 21.03 340 GLY D N 1
ATOM 5881 C CA . GLY D 2 224 ? 46.293 29.192 16.731 1.00 22.08 340 GLY D CA 1
ATOM 5882 C C . GLY D 2 224 ? 45.240 28.205 17.250 1.00 22.80 340 GLY D C 1
ATOM 5883 O O . GLY D 2 224 ? 44.076 28.581 17.445 1.00 20.95 340 GLY D O 1
ATOM 5884 N N . LYS D 2 225 ? 45.618 26.943 17.459 1.00 21.87 341 LYS D N 1
ATOM 5885 C CA . LYS D 2 225 ? 44.651 25.956 17.959 1.00 23.29 341 LYS D CA 1
ATOM 5886 C C . LYS D 2 225 ? 44.083 26.367 19.322 1.00 23.08 341 LYS D C 1
ATOM 5887 O O . LYS D 2 225 ? 44.803 26.801 20.205 1.00 21.83 341 LYS D O 1
ATOM 5893 N N . THR D 2 226 ? 42.774 26.202 19.479 1.00 23.81 342 THR D N 1
ATOM 5894 C CA . THR D 2 226 ? 42.107 26.606 20.696 1.00 21.85 342 THR D CA 1
ATOM 5895 C C . THR D 2 226 ? 41.026 25.609 21.091 1.00 21.10 342 THR D C 1
ATOM 5896 O O . THR D 2 226 ? 40.397 24.997 20.229 1.00 21.28 342 THR D O 1
ATOM 5900 N N . ARG D 2 227 ? 40.801 25.450 22.387 1.00 20.71 343 ARG D N 1
ATOM 5901 C CA . ARG D 2 227 ? 39.742 24.558 22.845 1.00 22.16 343 ARG D CA 1
ATOM 5902 C C . ARG D 2 227 ? 38.580 25.315 23.477 1.00 22.83 343 ARG D C 1
ATOM 5903 O O . ARG D 2 227 ? 38.786 26.291 24.193 1.00 22.78 343 ARG D O 1
ATOM 5911 N N . MET D 2 228 ? 37.359 24.862 23.214 1.00 22.02 344 MET D N 1
ATOM 5912 C CA . MET D 2 228 ? 36.213 25.469 23.864 1.00 22.20 344 MET D CA 1
ATOM 5913 C C . MET D 2 228 ? 35.667 24.443 24.822 1.00 21.19 344 MET D C 1
ATOM 5914 O O . MET D 2 228 ? 35.444 23.291 24.432 1.00 20.08 344 MET D O 1
ATOM 5919 N N . ILE D 2 229 ? 35.446 24.845 26.070 1.00 21.14 345 ILE D N 1
ATOM 5920 C CA . ILE D 2 229 ? 34.842 23.940 27.051 1.00 21.38 345 ILE D CA 1
ATOM 5921 C C . ILE D 2 229 ? 33.448 23.678 26.462 1.00 24.16 345 ILE D C 1
ATOM 5922 O O . ILE D 2 229 ? 32.708 24.629 26.188 1.00 23.73 345 ILE D O 1
ATOM 5927 N N . ARG D 2 230 ? 33.089 22.414 26.259 1.00 24.27 346 ARG D N 1
ATOM 5928 C CA . ARG D 2 230 ? 31.775 22.099 25.688 1.00 28.35 346 ARG D CA 1
ATOM 5929 C C . ARG D 2 230 ? 30.634 22.440 26.616 1.00 26.79 346 ARG D C 1
ATOM 5930 O O . ARG D 2 230 ? 30.695 22.178 27.821 1.00 27.28 346 ARG D O 1
ATOM 5938 N N . HIS D 2 231 ? 29.581 23.012 26.047 1.00 26.94 347 HIS D N 1
ATOM 5939 C CA . HIS D 2 231 ? 28.421 23.429 26.842 1.00 28.17 347 HIS D CA 1
ATOM 5940 C C . HIS D 2 231 ? 27.160 23.535 25.988 1.00 28.22 347 HIS D C 1
ATOM 5941 O O . HIS D 2 231 ? 27.240 23.632 24.768 1.00 27.78 347 HIS D O 1
ATOM 5948 N N . SER D 2 232 ? 25.991 23.516 26.625 1.00 30.22 348 SER D N 1
ATOM 5949 C CA . SER D 2 232 ? 24.758 23.672 25.866 1.00 32.33 348 SER D CA 1
ATOM 5950 C C . SER D 2 232 ? 24.446 25.163 25.862 1.00 33.05 348 SER D C 1
ATOM 5951 O O . SER D 2 232 ? 25.028 25.929 26.640 1.00 29.90 348 SER D O 1
ATOM 5954 N N . ARG D 2 233 ? 23.550 25.580 24.971 1.00 33.39 349 ARG D N 1
ATOM 5955 C CA . ARG D 2 233 ? 23.179 26.988 24.855 1.00 35.92 349 ARG D CA 1
ATOM 5956 C C . ARG D 2 233 ? 22.563 27.475 26.168 1.00 34.31 349 ARG D C 1
ATOM 5957 O O . ARG D 2 233 ? 21.771 26.766 26.788 1.00 32.66 349 ARG D O 1
ATOM 5965 N N . ASP D 2 234 ? 22.959 28.664 26.611 1.00 32.25 350 ASP D N 1
ATOM 5966 C CA . ASP D 2 234 ? 22.424 29.206 27.847 1.00 31.30 350 ASP D CA 1
ATOM 5967 C C . ASP D 2 234 ? 21.016 29.743 27.640 1.00 31.98 350 ASP D C 1
ATOM 5968 O O . ASP D 2 234 ? 20.683 30.285 26.586 1.00 29.78 350 ASP D O 1
ATOM 5973 N N . LYS D 2 235 ? 20.199 29.617 28.672 1.00 33.73 351 LYS D N 1
ATOM 5974 C CA . LYS D 2 235 ? 18.841 30.156 28.625 1.00 33.93 351 LYS D CA 1
ATOM 5975 C C . LYS D 2 235 ? 19.068 31.676 28.562 1.00 32.12 351 LYS D C 1
ATOM 5976 O O . LYS D 2 235 ? 20.002 32.203 29.186 1.00 29.74 351 LYS D O 1
ATOM 5982 N N . LYS D 2 236 ? 18.236 32.365 27.793 1.00 28.38 352 LYS D N 1
ATOM 5983 C CA . LYS D 2 236 ? 18.304 33.807 27.621 1.00 28.97 352 LYS D CA 1
ATOM 5984 C C . LYS D 2 236 ? 19.413 34.298 26.706 1.00 27.52 352 LYS D C 1
ATOM 5985 O O . LYS D 2 236 ? 19.743 35.483 26.707 1.00 27.91 352 LYS D O 1
ATOM 5991 N N . ASN D 2 237 ? 20.021 33.383 25.965 1.00 26.64 353 ASN D N 1
ATOM 5992 C CA . ASN D 2 237 ? 20.998 33.779 24.967 1.00 27.15 353 ASN D CA 1
ATOM 5993 C C . ASN D 2 237 ? 20.660 32.982 23.718 1.00 27.57 353 ASN D C 1
ATOM 5994 O O . ASN D 2 237 ? 21.547 32.510 23.016 1.00 27.05 353 ASN D O 1
ATOM 5999 N N . GLU D 2 238 ? 19.361 32.814 23.464 1.00 28.60 354 GLU D N 1
ATOM 6000 C CA . GLU D 2 238 ? 18.913 32.073 22.282 1.00 27.74 354 GLU D CA 1
ATOM 6001 C C . GLU D 2 238 ? 19.311 32.813 21.000 1.00 25.30 354 GLU D C 1
ATOM 6002 O O . GLU D 2 238 ? 19.433 34.037 20.997 1.00 24.87 354 GLU D O 1
ATOM 6008 N N . PRO D 2 239 ? 19.530 32.080 19.894 1.00 24.01 355 PRO D N 1
ATOM 6009 C CA . PRO D 2 239 ? 19.905 32.716 18.635 1.00 24.42 355 PRO D CA 1
ATOM 6010 C C . PRO D 2 239 ? 18.974 33.878 18.299 1.00 25.85 355 PRO D C 1
ATOM 6011 O O . PRO D 2 239 ? 17.743 33.753 18.363 1.00 27.71 355 PRO D O 1
ATOM 6015 N N . ASN D 2 240 ? 19.572 35.004 17.933 1.00 24.34 356 ASN D N 1
ATOM 6016 C CA . ASN D 2 240 ? 18.828 36.218 17.604 1.00 25.61 356 ASN D CA 1
ATOM 6017 C C . ASN D 2 240 ? 18.184 36.089 16.219 1.00 25.94 356 ASN D C 1
ATOM 6018 O O . ASN D 2 240 ? 18.870 35.990 15.217 1.00 23.98 356 ASN D O 1
ATOM 6023 N N . PRO D 2 241 ? 16.840 36.082 16.155 1.00 28.25 357 PRO D N 1
ATOM 6024 C CA . PRO D 2 241 ? 16.137 35.955 14.878 1.00 28.43 357 PRO D CA 1
ATOM 6025 C C . PRO D 2 241 ? 16.427 37.063 13.870 1.00 28.92 357 PRO D C 1
ATOM 6026 O O . PRO D 2 241 ? 16.307 36.856 12.653 1.00 27.06 357 PRO D O 1
ATOM 6030 N N . GLN D 2 242 ? 16.830 38.231 14.361 1.00 28.41 358 GLN D N 1
ATOM 6031 C CA . GLN D 2 242 ? 17.116 39.348 13.464 1.00 28.67 358 GLN D CA 1
ATOM 6032 C C . GLN D 2 242 ? 18.591 39.461 13.073 1.00 27.30 358 GLN D C 1
ATOM 6033 O O . GLN D 2 242 ? 18.959 40.412 12.410 1.00 25.55 358 GLN D O 1
ATOM 6039 N N . ARG D 2 243 ? 19.439 38.513 13.471 1.00 25.07 359 ARG D N 1
ATOM 6040 C CA . ARG D 2 243 ? 20.855 38.710 13.215 1.00 23.15 359 ARG D CA 1
ATOM 6041 C C . ARG D 2 243 ? 21.272 38.897 11.771 1.00 23.45 359 ARG D C 1
ATOM 6042 O O . ARG D 2 243 ? 22.111 39.746 11.477 1.00 22.44 359 ARG D O 1
ATOM 6050 N N . PHE D 2 244 ? 20.696 38.129 10.855 1.00 22.31 360 PHE D N 1
ATOM 6051 C CA . PHE D 2 244 ? 21.086 38.275 9.460 1.00 23.05 360 PHE D CA 1
ATOM 6052 C C . PHE D 2 244 ? 20.643 39.566 8.801 1.00 24.04 360 PHE D C 1
ATOM 6053 O O . PHE D 2 244 ? 21.283 40.034 7.850 1.00 23.41 360 PHE D O 1
ATOM 6061 N N . ASP D 2 245 ? 19.565 40.152 9.301 1.00 24.73 361 ASP D N 1
ATOM 6062 C CA . ASP D 2 245 ? 19.113 41.447 8.781 1.00 27.43 361 ASP D CA 1
ATOM 6063 C C . ASP D 2 245 ? 20.081 42.521 9.272 1.00 24.90 361 ASP D C 1
ATOM 6064 O O . ASP D 2 245 ? 20.555 43.341 8.500 1.00 25.47 361 ASP D O 1
ATOM 6069 N N . ARG D 2 246 ? 20.355 42.504 10.577 1.00 25.28 362 ARG D N 1
ATOM 6070 C CA . ARG D 2 246 ? 21.275 43.475 11.208 1.00 25.80 362 ARG D CA 1
ATOM 6071 C C . ARG D 2 246 ? 22.665 43.542 10.592 1.00 24.33 362 ARG D C 1
ATOM 6072 O O . ARG D 2 246 ? 23.210 44.628 10.362 1.00 23.94 362 ARG D O 1
ATOM 6080 N N . ILE D 2 247 ? 23.245 42.381 10.304 1.00 23.21 363 ILE D N 1
ATOM 6081 C CA . ILE D 2 247 ? 24.579 42.338 9.720 1.00 24.02 363 ILE D CA 1
ATOM 6082 C C . ILE D 2 247 ? 24.639 42.991 8.351 1.00 25.12 363 ILE D C 1
ATOM 6083 O O . ILE D 2 247 ? 25.704 43.440 7.909 1.00 23.76 363 ILE D O 1
ATOM 6088 N N . ALA D 2 248 ? 23.498 43.031 7.668 1.00 25.54 364 ALA D N 1
ATOM 6089 C CA . ALA D 2 248 ? 23.455 43.621 6.334 1.00 26.49 364 ALA D CA 1
ATOM 6090 C C . ALA D 2 248 ? 23.450 45.146 6.388 1.00 27.10 364 ALA D C 1
ATOM 6091 O O . ALA D 2 248 ? 23.582 45.783 5.350 1.00 26.17 364 ALA D O 1
ATOM 6093 N N . HIS D 2 249 ? 23.302 45.731 7.582 1.00 26.94 365 HIS D N 1
ATOM 6094 C CA . HIS D 2 249 ? 23.238 47.195 7.672 1.00 29.33 365 HIS D CA 1
ATOM 6095 C C . HIS D 2 249 ? 24.312 47.890 8.489 1.00 28.88 365 HIS D C 1
ATOM 6096 O O . HIS D 2 249 ? 24.247 49.109 8.709 1.00 31.08 365 HIS D O 1
ATOM 6103 N N . THR D 2 250 ? 25.323 47.125 8.883 1.00 28.01 366 THR D N 1
ATOM 6104 C CA . THR D 2 250 ? 26.431 47.630 9.682 1.00 26.05 366 THR D CA 1
ATOM 6105 C C . THR D 2 250 ? 27.023 48.969 9.233 1.00 28.01 366 THR D C 1
ATOM 6106 O O . THR D 2 250 ? 27.332 49.823 10.070 1.00 27.37 366 THR D O 1
ATOM 6110 N N . LYS D 2 251 ? 27.198 49.168 7.932 1.00 30.51 367 LYS D N 1
ATOM 6111 C CA . LYS D 2 251 ? 27.781 50.436 7.492 1.00 32.99 367 LYS D CA 1
ATOM 6112 C C . LYS D 2 251 ? 26.974 51.633 8.011 1.00 34.19 367 LYS D C 1
ATOM 6113 O O . LYS D 2 251 ? 27.552 52.651 8.410 1.00 35.07 367 LYS D O 1
ATOM 6119 N N . GLU D 2 252 ? 25.649 51.501 8.036 1.00 34.55 368 GLU D N 1
ATOM 6120 C CA . GLU D 2 252 ? 24.784 52.585 8.511 1.00 36.72 368 GLU D CA 1
ATOM 6121 C C . GLU D 2 252 ? 24.713 52.614 10.042 1.00 34.84 368 GLU D C 1
ATOM 6122 O O . GLU D 2 252 ? 25.039 53.620 10.683 1.00 35.47 368 GLU D O 1
ATOM 6128 N N . THR D 2 253 ? 24.303 51.493 10.623 1.00 31.55 369 THR D N 1
ATOM 6129 C CA . THR D 2 253 ? 24.134 51.403 12.062 1.00 29.84 369 THR D CA 1
ATOM 6130 C C . THR D 2 253 ? 25.384 51.574 12.930 1.00 30.27 369 THR D C 1
ATOM 6131 O O . THR D 2 253 ? 25.252 51.929 14.085 1.00 31.62 369 THR D O 1
ATOM 6135 N N . MET D 2 254 ? 26.582 51.334 12.405 1.00 29.62 370 MET D N 1
ATOM 6136 C CA . MET D 2 254 ? 27.762 51.497 13.246 1.00 30.61 370 MET D CA 1
ATOM 6137 C C . MET D 2 254 ? 27.966 52.963 13.644 1.00 32.06 370 MET D C 1
ATOM 6138 O O . MET D 2 254 ? 28.643 53.257 14.627 1.00 30.80 370 MET D O 1
ATOM 6143 N N . LEU D 2 255 ? 27.359 53.875 12.890 1.00 31.83 371 LEU D N 1
ATOM 6144 C CA . LEU D 2 255 ? 27.483 55.297 13.184 1.00 34.70 371 LEU D CA 1
ATOM 6145 C C . LEU D 2 255 ? 26.676 55.682 14.421 1.00 34.54 371 LEU D C 1
ATOM 6146 O O . LEU D 2 255 ? 27.072 56.578 15.170 1.00 36.04 371 LEU D O 1
ATOM 6151 N N . SER D 2 256 ? 25.566 54.988 14.647 1.00 33.68 372 SER D N 1
ATOM 6152 C CA . SER D 2 256 ? 24.695 55.308 15.758 1.00 33.75 372 SER D CA 1
ATOM 6153 C C . SER D 2 256 ? 24.581 54.262 16.848 1.00 33.02 372 SER D C 1
ATOM 6154 O O . SER D 2 256 ? 23.833 54.461 17.801 1.00 33.50 372 SER D O 1
ATOM 6157 N N . ASP D 2 257 ? 25.300 53.144 16.715 1.00 31.73 373 ASP D N 1
ATOM 6158 C CA . ASP D 2 257 ? 25.246 52.096 17.734 1.00 29.59 373 ASP D CA 1
ATOM 6159 C C . ASP D 2 257 ? 26.663 51.696 18.098 1.00 29.28 373 ASP D C 1
ATOM 6160 O O . ASP D 2 257 ? 27.361 51.095 17.291 1.00 28.40 373 ASP D O 1
ATOM 6165 N N . GLY D 2 258 ? 27.090 52.033 19.313 1.00 27.49 374 GLY D N 1
ATOM 6166 C CA . GLY D 2 258 ? 28.440 51.696 19.732 1.00 27.63 374 GLY D CA 1
ATOM 6167 C C . GLY D 2 258 ? 28.846 52.488 20.957 1.00 26.70 374 GLY D C 1
ATOM 6168 O O . GLY D 2 258 ? 28.020 52.773 21.803 1.00 27.93 374 GLY D O 1
ATOM 6169 N N . LEU D 2 259 ? 30.121 52.830 21.063 1.00 27.89 375 LEU D N 1
ATOM 6170 C CA . LEU D 2 259 ? 30.586 53.594 22.215 1.00 29.48 375 LEU D CA 1
ATOM 6171 C C . LEU D 2 259 ? 29.772 54.866 22.394 1.00 31.63 375 LEU D C 1
ATOM 6172 O O . LEU D 2 259 ? 29.441 55.235 23.521 1.00 32.88 375 LEU D O 1
ATOM 6177 N N . ASN D 2 260 ? 29.428 55.514 21.286 1.00 30.69 376 ASN D N 1
ATOM 6178 C CA . ASN D 2 260 ? 28.677 56.757 21.347 1.00 34.55 376 ASN D CA 1
ATOM 6179 C C . ASN D 2 260 ? 27.216 56.635 21.746 1.00 35.53 376 ASN D C 1
ATOM 6180 O O . ASN D 2 260 ? 26.516 57.640 21.843 1.00 38.13 376 ASN D O 1
ATOM 6185 N N . SER D 2 261 ? 26.742 55.422 21.992 1.00 34.69 377 SER D N 1
ATOM 6186 C CA . SER D 2 261 ? 25.351 55.254 22.376 1.00 33.70 377 SER D CA 1
ATOM 6187 C C . SER D 2 261 ? 25.259 54.331 23.571 1.00 33.52 377 SER D C 1
ATOM 6188 O O . SER D 2 261 ? 24.172 53.991 24.015 1.00 34.18 377 SER D O 1
ATOM 6191 N N . LEU D 2 262 ? 26.412 53.938 24.099 1.00 33.48 378 LEU D N 1
ATOM 6192 C CA . LEU D 2 262 ? 26.482 53.026 25.250 1.00 33.11 378 LEU D CA 1
ATOM 6193 C C . LEU D 2 262 ? 25.955 53.562 26.578 1.00 33.07 378 LEU D C 1
ATOM 6194 O O . LEU D 2 262 ? 26.421 54.588 27.067 1.00 34.05 378 LEU D O 1
ATOM 6199 N N . THR D 2 263 ? 25.007 52.857 27.176 1.00 33.52 379 THR D N 1
ATOM 6200 C CA . THR D 2 263 ? 24.516 53.272 28.481 1.00 34.93 379 THR D CA 1
ATOM 6201 C C . THR D 2 263 ? 24.408 52.048 29.365 1.00 33.76 379 THR D C 1
ATOM 6202 O O . THR D 2 263 ? 24.034 50.965 28.903 1.00 32.43 379 THR D O 1
ATOM 6206 N N . TYR D 2 264 ? 24.734 52.220 30.641 1.00 32.11 380 TYR D N 1
ATOM 6207 C CA . TYR D 2 264 ? 24.684 51.108 31.576 1.00 32.54 380 TYR D CA 1
ATOM 6208 C C . TYR D 2 264 ? 24.932 51.633 32.979 1.00 32.48 380 TYR D C 1
ATOM 6209 O O . TYR D 2 264 ? 25.356 52.771 33.154 1.00 32.48 380 TYR D O 1
ATOM 6218 N N . MET D 2 265 ? 24.651 50.801 33.971 1.00 34.32 381 MET D N 1
ATOM 6219 C CA . MET D 2 265 ? 24.892 51.183 35.352 1.00 35.54 381 MET D CA 1
ATOM 6220 C C . MET D 2 265 ? 25.710 50.103 36.036 1.00 34.58 381 MET D C 1
ATOM 6221 O O . MET D 2 265 ? 25.408 48.917 35.931 1.00 33.23 381 MET D O 1
ATOM 6226 N N . VAL D 2 266 ? 26.738 50.524 36.755 1.00 33.39 382 VAL D N 1
ATOM 6227 C CA . VAL D 2 266 ? 27.575 49.591 37.478 1.00 31.65 382 VAL D CA 1
ATOM 6228 C C . VAL D 2 266 ? 26.896 49.327 38.812 1.00 32.51 382 VAL D C 1
ATOM 6229 O O . VAL D 2 266 ? 26.648 50.264 39.582 1.00 32.71 382 VAL D O 1
ATOM 6233 N N . LEU D 2 267 ? 26.571 48.066 39.087 1.00 29.36 383 LEU D N 1
ATOM 6234 C CA . LEU D 2 267 ? 25.913 47.724 40.333 1.00 29.95 383 LEU D CA 1
ATOM 6235 C C . LEU D 2 267 ? 26.908 47.248 41.382 1.00 30.37 383 LEU D C 1
ATOM 6236 O O . LEU D 2 267 ? 26.623 47.298 42.587 1.00 30.32 383 LEU D O 1
ATOM 6241 N N . GLU D 2 268 ? 28.068 46.772 40.932 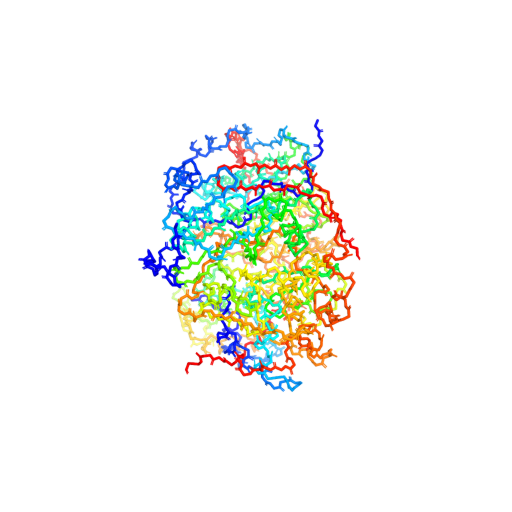1.00 28.44 384 GLU D N 1
ATOM 6242 C CA . GLU D 2 268 ? 29.069 46.269 41.854 1.00 28.96 384 GLU D CA 1
ATOM 6243 C C . GLU D 2 268 ? 30.405 46.042 41.168 1.00 29.43 384 GLU D C 1
ATOM 6244 O O . GLU D 2 268 ? 30.465 45.660 39.996 1.00 28.16 384 GLU D O 1
ATOM 6250 N N . VAL D 2 269 ? 31.481 46.303 41.898 1.00 27.45 385 VAL D N 1
ATOM 6251 C CA . VAL D 2 269 ? 32.815 46.091 41.371 1.00 28.93 385 VAL D CA 1
ATOM 6252 C C . VAL D 2 269 ? 33.507 45.208 42.395 1.00 30.86 385 VAL D C 1
ATOM 6253 O O . VAL D 2 269 ? 33.479 45.503 43.599 1.00 29.45 385 VAL D O 1
ATOM 6257 N N . GLN D 2 270 ? 34.083 44.107 41.924 1.00 28.62 386 GLN D N 1
ATOM 6258 C CA . GLN D 2 270 ? 34.777 43.185 42.806 1.00 28.48 386 GLN D CA 1
ATOM 6259 C C . GLN D 2 270 ? 36.208 42.988 42.367 1.00 28.88 386 GLN D C 1
ATOM 6260 O O . GLN D 2 270 ? 36.460 42.685 41.196 1.00 28.85 386 GLN D O 1
ATOM 6266 N N . ARG D 2 271 ? 37.142 43.161 43.300 1.00 25.92 387 ARG D N 1
ATOM 6267 C CA . ARG D 2 271 ? 38.548 42.977 43.010 1.00 28.10 387 ARG D CA 1
ATOM 6268 C C . ARG D 2 271 ? 38.931 41.689 43.705 1.00 28.88 387 ARG D C 1
ATOM 6269 O O . ARG D 2 271 ? 38.844 41.582 44.935 1.00 29.39 387 ARG D O 1
ATOM 6277 N N . TYR D 2 272 ? 39.296 40.693 42.901 1.00 28.86 388 TYR D N 1
ATOM 6278 C CA . TYR D 2 272 ? 39.719 39.407 43.412 1.00 28.28 388 TYR D CA 1
ATOM 6279 C C . TYR D 2 272 ? 41.177 39.285 43.063 1.00 28.15 388 TYR D C 1
ATOM 6280 O O . TYR D 2 272 ? 41.695 40.007 42.203 1.00 26.52 388 TYR D O 1
ATOM 6289 N N . PRO D 2 273 ? 41.875 38.370 43.734 1.00 28.12 389 PRO D N 1
ATOM 6290 C CA . PRO D 2 273 ? 43.290 38.229 43.407 1.00 27.70 389 PRO D CA 1
ATOM 6291 C C . PRO D 2 273 ? 43.546 37.870 41.939 1.00 26.77 389 PRO D C 1
ATOM 6292 O O . PRO D 2 273 ? 44.545 38.317 41.355 1.00 26.39 389 PRO D O 1
ATOM 6296 N N . LEU D 2 274 ? 42.630 37.116 41.322 1.00 25.61 390 LEU D N 1
ATOM 6297 C CA . LEU D 2 274 ? 42.839 36.696 39.924 1.00 24.50 390 LEU D CA 1
ATOM 6298 C C . LEU D 2 274 ? 42.118 37.483 38.834 1.00 25.45 390 LEU D C 1
ATOM 6299 O O . LEU D 2 274 ? 42.415 37.303 37.653 1.00 24.97 390 LEU D O 1
ATOM 6304 N N . TYR D 2 275 ? 41.182 38.352 39.222 1.00 23.92 391 TYR D N 1
ATOM 6305 C CA . TYR D 2 275 ? 40.434 39.134 38.256 1.00 22.85 391 TYR D CA 1
ATOM 6306 C C . TYR D 2 275 ? 39.551 40.175 38.921 1.00 23.75 391 TYR D C 1
ATOM 6307 O O . TYR D 2 275 ? 39.275 40.110 40.126 1.00 24.49 391 TYR D O 1
ATOM 6316 N N . THR D 2 276 ? 39.138 41.128 38.101 1.00 21.74 392 THR D N 1
ATOM 6317 C CA . THR D 2 276 ? 38.219 42.173 38.476 1.00 24.20 392 THR D CA 1
ATOM 6318 C C . THR D 2 276 ? 36.893 41.770 37.832 1.00 24.50 392 THR D C 1
ATOM 6319 O O . THR D 2 276 ? 36.857 41.469 36.627 1.00 24.29 392 THR D O 1
ATOM 6323 N N . LYS D 2 277 ? 35.825 41.736 38.628 1.00 23.64 393 LYS D N 1
ATOM 6324 C CA . LYS D 2 277 ? 34.489 41.389 38.124 1.00 25.58 393 LYS D CA 1
ATOM 6325 C C . LYS D 2 277 ? 33.570 42.601 38.305 1.00 25.39 393 LYS D C 1
ATOM 6326 O O . LYS D 2 277 ? 33.384 43.092 39.413 1.00 26.56 393 LYS D O 1
ATOM 6332 N N . ILE D 2 278 ? 33.013 43.096 37.204 1.00 25.74 394 ILE D N 1
ATOM 6333 C CA . ILE D 2 278 ? 32.127 44.251 37.246 1.00 24.34 394 ILE D CA 1
ATOM 6334 C C . ILE D 2 278 ? 30.709 43.811 36.881 1.00 26.24 394 ILE D C 1
ATOM 6335 O O . ILE D 2 278 ? 30.462 43.343 35.757 1.00 24.59 394 ILE D O 1
ATOM 6340 N N . THR D 2 279 ? 29.786 43.926 37.837 1.00 25.19 395 THR D N 1
ATOM 6341 C CA . THR D 2 279 ? 28.398 43.560 37.588 1.00 25.21 395 THR D CA 1
ATOM 6342 C C . THR D 2 279 ? 27.659 44.811 37.098 1.00 26.36 395 THR D C 1
ATOM 6343 O O . THR D 2 279 ? 27.684 45.876 37.733 1.00 26.83 395 THR D O 1
ATOM 6347 N N . VAL D 2 280 ? 27.008 44.690 35.952 1.00 25.38 396 VAL D N 1
ATOM 6348 C CA . VAL D 2 280 ? 26.343 45.831 35.352 1.00 25.44 396 VAL D CA 1
ATOM 6349 C C . VAL D 2 280 ? 24.931 45.574 34.860 1.00 27.95 396 VAL D C 1
ATOM 6350 O O . VAL D 2 280 ? 24.604 44.467 34.421 1.00 28.49 396 VAL D O 1
ATOM 6354 N N . ASP D 2 281 ? 24.102 46.615 34.929 1.00 28.39 397 ASP D N 1
ATOM 6355 C CA . ASP D 2 281 ? 22.727 46.551 34.434 1.00 30.31 397 ASP D CA 1
ATOM 6356 C C . ASP D 2 281 ? 22.839 47.147 33.022 1.00 29.57 397 ASP D C 1
ATOM 6357 O O . ASP D 2 281 ? 23.139 48.330 32.880 1.00 28.11 397 ASP D O 1
ATOM 6362 N N . ILE D 2 282 ? 22.637 46.342 31.980 1.00 28.94 398 ILE D N 1
ATOM 6363 C CA . ILE D 2 282 ? 22.749 46.872 30.616 1.00 30.22 398 ILE D CA 1
ATOM 6364 C C . ILE D 2 282 ? 21.395 47.046 29.923 1.00 30.46 398 ILE D C 1
ATOM 6365 O O . ILE D 2 282 ? 21.316 47.268 28.700 1.00 29.63 398 ILE D O 1
ATOM 6370 N N . GLY D 2 283 ? 20.333 46.949 30.708 1.00 30.41 399 GLY D N 1
ATOM 6371 C CA . GLY D 2 283 ? 19.016 47.147 30.141 1.00 33.36 399 GLY D CA 1
ATOM 6372 C C . GLY D 2 283 ? 18.449 45.952 29.414 1.00 34.39 399 GLY D C 1
ATOM 6373 O O . GLY D 2 283 ? 18.952 44.835 29.516 1.00 33.00 399 GLY D O 1
ATOM 6374 N N . THR D 2 284 ? 17.377 46.198 28.672 1.00 37.25 400 THR D N 1
ATOM 6375 C CA . THR D 2 284 ? 16.678 45.147 27.948 1.00 38.57 400 THR D CA 1
ATOM 6376 C C . THR D 2 284 ? 16.601 45.471 26.456 1.00 39.82 400 THR D C 1
ATOM 6377 O O . THR D 2 284 ? 16.881 46.592 26.053 1.00 39.17 400 THR D O 1
ATOM 6381 N N . PRO D 2 285 ? 16.210 44.489 25.619 1.00 41.62 401 PRO D N 1
ATOM 6382 C CA . PRO D 2 285 ? 16.105 44.679 24.165 1.00 44.64 401 PRO D CA 1
ATOM 6383 C C . PRO D 2 285 ? 15.224 45.836 23.696 1.00 48.67 401 PRO D C 1
ATOM 6384 O O . PRO D 2 285 ? 14.166 46.092 24.265 1.00 48.87 401 PRO D O 1
ATOM 6388 N N . SER D 2 286 ? 15.674 46.523 22.646 1.00 53.38 402 SER D N 1
ATOM 6389 C CA . SER D 2 286 ? 14.946 47.655 22.061 1.00 57.28 402 SER D CA 1
ATOM 6390 C C . SER D 2 286 ? 15.387 47.932 20.608 1.00 59.09 402 SER D C 1
ATOM 6391 O O . SER D 2 286 ? 14.567 47.689 19.690 1.00 60.19 402 SER D O 1
#

Radius of gyration: 31.1 Å; Cα contacts (8 Å, |Δi|>4): 1678; chains: 4; bounding box: 83×88×62 Å

Secondary structure (DSSP, 8-state):
-B--HHHHHHHTGGGTTGGG--HHHHHHHHHHHHTTBTT-EEEETTEEEETTTTEETTTTSB-SS-TT---TT-SBGGGGSSS--HHHHHHHHHHHHHT-GGGSTTHHHHSSS--GGG-----/--BPPSS-TT---B------S---HHHHHHH-TT-BTTTEE--SSSB-S-EEEEEEEESS-HHHHHHHHHHHHHHHHHTT-EEEEEEEEEPSSS---HHHHHHHHHHHHHHHS---EEEEE-TTEEESBTTS--S--SS-EE---EEGGGTTS-S-TT---SEEEEEHHHHHHTTSS-S---SBSSHHHHHHHHHHHTT---B---TTTTEEEE---PPPTT--B-TTHHHHHHTHHHHTTTSSGGG---EEEEEEE-SS-EEEEEE-----/-B--HHHHHHHTGGGTTGGG--HHHHHHHHHHHHTTBTT-EEEETTEEEETTTTEETTTTSB-SS-TT---TT-SBGGGGSSS--HHHHHHHHHHHHHT-GGGSTTHHHHHSS--GGGS----/-PBPPSS-TT---B------S---HHHHHHH-TT-BTTTEE--SSSB-S-EEEEEEEESS-HHHHHHHHHHHHHHHHHTT-EEEEEEEEEPSSS---HHHHHHHHHHHHTTTS---EEEEE-TTEEESBTTS--S--SS-EE---EEGGGTTS-S-TT---SEEEEEHHHHHHTTSS-S---SBSSHHHHHHHHHHHTT---B---TTTTEEEE---PPPTT--B-TTHHHHHTTHHHHTTTSSGGG---EEEEEEE-SS-EEEEEE-----

Organism: Mus musculus (NCBI:txid10090)

CATH classification: 1.10.530.10

Foldseek 3Di:
DQDDLVVVLVLQVVCACQLHAHSLLLSFLLCVQAVSQLQDWDDDVPWIFGGSNRHIQQADCAEPSCNVHVNVLVYHRVVSNDDNCPSVNSSVSVCCVPVRPVVRVCRVVGPPDPSVVSDDPDD/DAEADPFFPLWDWFDDQDDDDQFDVVVLCVVQVQFAWAQWHAQPPHHYPAEEEEEEEDEPCVRLLRSLLSQPSVLQVSRRHGYGYEYEYEPDQAFGFQQLSLLVSLVVVVVVDVGFKYKYAYSFKHFRTSSLDRGDDPFKEQQLAQEVVVVLHHPDQLARDGIIMYTPVLCVLQLHFFRQDTADDQRRLLVSVSSVVSPTDYDYDDSSNRYMYGPDDDDDDNRHDDPCRVVVSVPSVPCSVPGHSVPFDKAWPDWHTGSNRIYTYIHRDHND/DQDDLVRVLVQLVVLACQLHAHSLLLSFLLCVQAVSQLQDWADDVQWIFHGSNRHICQADQPEPRHPPHVNVLVHHRVVSNDPNCPSVSVSVSVCCVPPRPVVRVCRVVTRPDDSVVSDDPHD/DAAADPFFPLWDWFDDQDQDDQADVVVLCVVQVQQAWAQWHADPPHHYPAEEEEEEEDEPPVSLLRSLLSQPSVLQVSRRHGYGYEYEYEDDDAFGFQQLSLQVSVVVVCVPDPGFKYKYAYSFKHFRTSSQDRGDDPFKEQQLAQEVVCVLHRPDQLFRDGIIMDTPVLCVLLLHFFRQDTADDQRRSLVSVSSVLSPGHYDYDDSRRRYMYGDDDDGDPNRHDDPCRVVVSVCSVPCSVPGHNVPRDKAFPDWDIGSNRIYTYIHRDHHD

B-factor: mean 31.24, std 11.75, range [14.57, 99.01]

Nearest PDB structures (foldseek):
  1nhe-assembly1_A  TM=9.987E-01  e=4.991E-23  Mus musculus
  1f6s-assembly2_B  TM=9.901E-01  e=3.858E-17  Bos taurus
  1a4v-assembly1_A  TM=9.717E-01  e=1.498E-17  Homo sapiens
  1hfz-assembly3_C  TM=9.853E-01  e=8.757E-17  Bos taurus
  1hfx-assembly1_A  TM=9.624E-01  e=8.222E-17  Cavia porcellus

InterPro domains:
  IPR000545 Lactalbumin [PR00136] (27-47)
  IPR000545 Lactalbumin [PR00136] (51-62)
  IPR000545 Lactalbumin [PR00136] (98-109)
  IPR000545 Lactalbumin [PR00136] (119-128)
  IPR000545 Lactalbumin [PR00136] (131-139)
  IPR001916 Glycoside hydrolase, family 22 [PF00062] (22-140)
  IPR001916 Glycoside hydrolase, family 22 [PR00135] (23-33)
  IPR001916 Glycoside hydrolase, family 22 [PR00135] (41-50)
  IPR001916 Glycoside hydrolase, family 22 [PR00135] (67-83)
  IPR001916 Glycoside hydrolase, family 22 [PR00135] (91-100)
  IPR001916 Glycoside hydrolase, family 22 [PR00135] (101-116)
  IPR001916 Glycoside hydrolase, family 22 [PR00135] (120-131)
  IPR001916 Glycoside hydrolase, family 22 [PS51348] (21-143)
  IPR001916 Glycoside hydrolase, family 22 [PTHR11407] (7-141)
  IPR001916 Glycoside hydrolase, family 22 [SM00263] (21-141)
  IPR019799 Glycoside hydrolase family 22 domain [PS00128] (93-111)
  IPR023346 Lysozyme-like domain superfamily [SSF53955] (23-141)

Sequence (790 aa):
TELTKCKVSHAIKDIDGYQGISLLEWACVLFHTSGYDTQAVVNDNGSTEYGLFQISDRFWCKSSEFPESENICGISCDKLLDDELDDDIACAKKILAIKGIDYWKAYKPMCSEKLEQWRCEKPLTACPEESPLLVGPMLIEFNIPVDLKLVEQQNPKVKLGGRYTPMDCISPHKVAIIIPFRNRQEHLKYWLYYLHPILQRQQLDYGIYVINQAGESMFNKAKLLNVGFKEALKDYDYNCFVFSDVDLIPMNDHNTYRCFSQPRHISVAMDKFGFSLPYVQYFGGVSALSKQQFLSINGFPNNYWGWGGEDDDIYNRLAFRGMSVSRPNAVIGKTRMIRHSRDKKNEPNPQRFDRIAHTKETMLSDGLNSLTYMVLEVQRYPLYTKITVDIGTPSTELTKCKVSHAIKDIDGYQGISLLEWACVLFHTSGYDTQAVVNDNGSTEYGLFQISDRFWCKSSEFPESENICGISCDKLLDDELDDDIACAKKILAIKGIDYWKAYKPMCSEKLEQWRCEKPLTACPEESPLLVGPMLIEFNIPVDLKLVEQQNPKVKLGGRYTPMDCISPHKVAIIIPFRNRQEHLKYWLYYLHPILQRQQLDYGIYVINQAGESMFNKAKLLNVGFKEALKDYDYNCFVFSDVDLIPMNDHNTYRCFSQPRHISVAMDKFGFSLPYVQYFGGVSALSKQQFLSINGFPNNYWGWGGEDDDIYNRLAFRGMSVSRPNAVIGKTRMIRHSRDKKNEPNPQRFDRIAHTKETMLSDGLNSLTYMVLEVQRYPLYTKITVDIGTPS

Solvent-accessible surface area: 33860 Å² total; per-residue (Å²): 75,111,18,84,45,20,107,0,3,64,40,0,100,104,0,77,42,78,107,64,10,39,22,33,23,0,0,0,0,0,28,20,20,15,28,13,47,0,112,14,80,33,89,27,113,74,4,10,36,25,0,0,0,8,0,7,1,84,110,9,0,103,10,112,118,76,80,153,12,128,33,59,16,61,27,49,1,103,116,0,41,47,68,130,9,122,44,1,12,55,3,0,53,88,0,3,57,108,119,17,31,107,33,7,102,1,45,140,38,10,1,80,101,92,47,72,36,9,93,24,63,80,127,139,109,78,17,71,153,77,10,102,88,34,93,3,101,35,139,4,83,49,123,138,116,23,78,35,122,87,1,49,124,94,7,100,98,16,143,119,2,0,47,21,68,10,124,113,11,98,9,83,44,60,0,0,0,0,0,10,7,28,126,40,63,107,24,0,57,27,0,0,84,28,0,0,42,3,0,24,54,12,15,0,6,0,0,0,2,0,0,22,5,25,54,120,37,39,26,0,42,0,19,0,6,0,0,0,2,80,12,0,45,144,59,69,98,1,59,2,0,0,4,1,38,6,5,1,0,0,17,11,0,51,0,30,0,37,15,48,108,62,0,21,0,0,1,4,0,6,40,85,50,57,60,27,19,22,11,47,11,24,6,3,11,0,9,0,0,12,66,143,17,0,84,41,0,26,0,2,1,7,64,8,30,6,103,12,5,15,14,11,2,6,37,34,1,2,54,89,138,68,30,70,28,19,27,12,29,10,40,46,0,57,0,64,24,16,208,52,100,106,49,164,70,24,72,30,8,55,93,27,23,66,79,6,47,90,1,122,112,60,8,133,80,11,0,31,105,51,22,101,52,116,63,99,84,68,37,107,97,51,5,8,1,35,4,18,0,51,4,36,77,62,169,69,84,27,69,32,25,92,0,14,112,38,0,108,75,0,74,46,104,112,65,9,41,42,30,22,0,0,0,0,0,25,17,22,13,32,13,45,0,66,14,56,26,95,27,115,67,8,18,38,10,0,0,0,8,0,8,0,84,94,15,0,94,17,48,112,22,115,124,15,113,33,58,14,21,24,35,1,27,44,0,5,34,77,94,12,31,24,1,6,25,3,0,52,91,0,4,82,114,125,11,22,70,40,6,110,1,41,137,46,13,1,82,103,103,50,110,49,3,126,20,119,164,152,146,108,69,15,70,154,114,10,104,96,35,89,3,113,35,137,3,75,49,111,92,121,17,73,29,142,84,1,52,131,91,5,94,95,15,122,121,3,0,48,24,51,11,140,115,12,99,8,87,39,60,0,0,0,0,0,10,6,36,134,41,66,100,25,0,53,19,0,0,70,28,0,0,37,2,0,18,54,10,18,0,5,0,0,0,3,0,0,22,4,28,50,155,37,48,24,0,35,1,19,0,5,0,0,0,7,78,12,0,48,142,57,65,90,2,63,3,0,0,6,1,39,7,5,2,0,0,19,13,0,67,0,32,1,31,17,48,106,60,0,20,0,0,1,8,0,10,35,87,45,57,69,50,40,18,8,65,16,34,3,0,11,1,9,0,0,24,76,119,20,0,69,44,0,26,0,1,0,6,52,9,26,6,104,10,8,15,23,15,1,3,46,30,1,1,56,91,94,72,30,66,35,27,61,10,84,53,110,41,0,72,1,72,20,14,115,71,86,105,48,126,71,23,58,9,8,40,94,28,20,90,66,9,64,84,1,135,106,57,0,114,81,7,0,36,102,50,22,98,44,115,58,98,85,71,41,116,90,52,5,9,2,37,5,16,0,51,3,37,90,66,138

GO terms:
  GO:0032991 protein-containing complex (C, IDA)
  GO:0004461 lactose synthase activity (F, IDA)
  GO:0005989 lactose biosynthetic process (P, IMP)
  GO:0005515 protein binding (F, IPI)